Protein AF-0000000078982431 (afdb_homodimer)

pLDDT: mean 84.83, std 16.3, range [23.34, 98.5]

Secondary structure (DSSP, 8-state):
------------TTSSS-HHHHHHHHHHHHHHTTSS-TTPEEPPHHHHHHHHT--HHHHHHHHHHHHHHTSEEEETTTEEEE----------------------------TT-TT---GGGS-HHHHHHHHHHHHHH-HHHHH---STT--HHHHHHHHHHHHHHH-----GGGEEEESSHHHHHHHHHHHH--TT-EEEEEES--HHHHHHHHHTT-EEEEEEEETTEEPPPPTTT--SEEEE--SS-TTT-----HHHHHHHHHHHHHTT-EEEEE-TTTT-B-SSPPPPPHHHHTTTSSEEEEEESTTTT-TTS--EEEE--GGGHHHHHHHHHHH---S-SHHHHHHHHHHHHSHHHHHHHHHHHHHHHHHHHHHHHHHHHSTTTEEE---SBSSEEEEEEPTTS-HHHHHHHHHHTT---EEGGGG-SSTTS--EEEEE-TTS-HHHHHHHHHHHHHHHHT-/------------TTSSS-HHHHHHHHHHHHHHTTSS-TTPEEPPHHHHHHHHT--HHHHHHHHHHHHHHTSEEEETTTEEEE----------------------------TT-TT---GGGS-HHHHHHHHHHHHHH-HHHHH---STT--HHHHHHHHHHHHHHH-----GGGEEEESSHHHHHHHHHHHH--TT-EEEEEES--HHHHHHHHHTT-EEEEEEEETTEEPPPPTTT--SEEEE--SS-TTT-----HHHHHHHHHHHHHTT-EEEEE-TTTT-B-SSPPPPPHHHHTTTSSEEEEEESTTTT-SSS--EEEE--GGGHHHHHHHHHHH---S-SHHHHHHHHHHHHSHHHHHHHHHHHHHHHHHHHHHHHHHHHSTTTEEE---SBSSEEEEEEPTTS-HHHHHHHHHHTT---EEGGGG-SSTTS--EEEEE-TTS-HHHHHHHHHHHHHHHHT-

Solvent-accessible surface area (backbone atoms only — not comparable to full-atom values): 49326 Å² total; per-residue (Å²): 130,82,77,74,74,74,78,86,72,83,76,56,87,85,49,94,55,56,63,41,54,47,51,38,51,51,49,48,49,28,33,44,68,47,77,36,44,51,63,41,69,48,72,47,43,67,58,46,11,63,74,65,70,47,56,44,68,43,36,44,51,25,50,52,40,33,35,71,63,53,50,27,41,82,44,90,99,72,43,36,23,25,39,78,56,76,85,51,80,76,74,78,83,74,77,75,77,68,74,76,71,77,79,65,71,61,78,69,86,41,59,22,46,57,66,40,52,39,71,89,70,52,62,52,68,62,52,32,52,47,46,39,49,35,36,72,76,44,42,58,56,28,51,50,64,76,40,88,42,38,51,64,61,28,27,42,44,48,28,53,47,32,39,73,66,28,53,29,85,58,57,40,88,34,34,34,51,20,20,13,41,66,47,32,52,49,51,47,49,64,56,72,52,54,69,69,38,40,32,34,34,49,35,48,19,65,57,46,59,56,50,51,32,55,44,38,44,36,40,77,42,74,20,52,64,55,89,46,26,70,49,79,74,62,82,86,68,65,49,45,34,34,49,41,32,48,72,53,26,47,72,75,43,46,47,39,33,68,69,50,50,50,52,50,54,49,49,22,64,76,60,73,17,39,35,37,38,47,47,55,52,72,83,36,51,67,51,80,59,76,66,66,39,66,34,33,75,38,74,35,73,45,28,32,38,31,32,38,37,29,47,74,67,39,63,20,57,19,34,16,23,31,37,47,31,75,90,48,46,65,53,46,52,51,43,39,66,50,69,49,74,41,40,39,32,47,60,37,47,44,48,20,50,34,51,73,73,40,57,45,55,56,48,44,54,52,49,43,54,53,37,42,52,26,46,50,51,51,52,52,47,43,62,70,72,34,52,91,52,32,50,66,74,86,63,48,44,58,43,49,41,37,39,35,41,42,87,89,57,58,32,58,63,48,25,52,53,34,43,76,71,63,28,34,44,43,29,37,43,73,28,28,82,57,87,85,68,39,47,15,39,34,39,16,33,44,56,42,53,64,78,61,42,50,62,52,50,54,52,49,47,54,52,59,72,72,100,131,81,78,75,74,74,78,84,72,83,78,55,87,84,48,94,57,58,63,40,54,46,52,38,50,50,49,49,52,28,35,44,67,47,79,37,44,50,62,40,68,48,72,48,43,66,57,46,11,64,76,65,71,47,56,46,68,44,37,46,51,26,49,53,38,32,35,69,62,54,51,28,41,80,44,91,99,72,42,38,24,25,40,77,56,75,84,49,80,75,74,78,85,74,77,76,77,69,76,73,71,77,79,66,68,62,78,69,86,40,59,22,47,58,64,39,55,38,71,90,69,51,62,51,69,63,50,29,50,47,46,39,49,35,37,71,74,43,44,58,56,28,49,51,63,75,40,89,41,38,51,65,63,28,27,44,44,49,27,54,48,32,39,75,65,28,53,30,85,56,57,41,88,32,33,33,52,21,20,14,40,66,46,32,52,52,51,47,51,64,57,72,50,53,69,69,38,39,32,32,34,47,36,48,21,63,58,46,57,56,50,50,33,54,43,37,44,36,42,78,43,74,21,53,64,54,90,46,26,70,48,80,75,62,82,87,68,64,51,43,35,34,50,42,32,49,75,54,25,46,70,75,42,45,45,39,33,68,68,50,51,50,51,50,53,48,50,21,65,77,60,74,19,40,35,36,37,47,46,55,49,72,82,36,52,67,52,79,62,77,66,65,40,67,35,34,75,37,75,34,73,44,28,31,37,32,30,39,37,29,48,72,66,38,64,20,58,20,34,17,24,32,39,46,31,76,90,46,47,63,53,44,50,50,44,40,66,50,69,49,72,41,40,38,32,49,58,37,48,44,48,20,49,34,52,72,71,40,56,46,55,54,49,44,54,52,50,42,54,54,37,41,52,26,45,51,51,51,53,52,48,43,62,70,72,34,53,91,51,31,50,66,74,86,63,48,46,58,45,49,41,37,41,36,42,41,88,91,55,57,31,59,61,50,25,53,53,34,42,77,70,62,28,35,45,43,30,38,42,74,28,29,82,56,84,85,68,40,49,14,37,34,37,16,35,44,57,42,52,64,79,61,42,50,62,52,48,53,52,50,48,53,52,59,73,71,100

Radius of gyration: 31.49 Å; Cα contacts (8 Å, |Δi|>4): 1807; chains: 2; bounding box: 67×110×65 Å

Nearest PDB structures (foldseek):
  4n0b-assembly2_C  TM=8.970E-01  e=6.407E-40  Bacillus subtilis
  4n0b-assembly1_B  TM=8.760E-01  e=2.845E-38  Bacillus subtilis
  7zla-assembly1_B  TM=8.195E-01  e=5.363E-40  Shouchella clausii
  3av7-assembly1_C  TM=9.050E-01  e=3.112E-28  Pyrococcus horikoshii OT3
  1wst-assembly1_A-2  TM=9.055E-01  e=4.713E-28  Thermococcus profundus

InterPro domains:
  IPR000524 Transcription regulator HTH, GntR [PF00392] (21-82)
  IPR000524 Transcription regulator HTH, GntR [PR00035] (42-56)
  IPR000524 Transcription regulator HTH, GntR [PR00035] (56-72)
  IPR000524 Transcription regulator HTH, GntR [PS50949] (17-85)
  IPR000524 Transcription regulator HTH, GntR [SM00345] (23-82)
  IPR000524 Transcription regulator HTH, GntR [cd07377] (18-83)
  IPR004839 Aminotransferase, class I/classII, large domain [PF00155] (126-429)
  IPR015421 Pyridoxal phosphate-dependent transferase, major domain [G3DSA:3.40.640.10] (100-458)
  IPR015424 Pyridoxal phosphate-dependent transferase [SSF53383] (99-465)
  IPR036388 Winged helix-like DNA-binding domain superfamily [G3DSA:1.10.10.10] (7-83)
  IPR036390 Winged helix DNA-binding domain superfamily [SSF46785] (12-91)
  IPR051446 HTH-type transcriptional regulator with aminotransferase domain [PTHR46577] (9-465)

Sequence (934 aa):
MTQTSWPAISIDRTGPVPVFEQICAAIRARASTGDLPEGTAVPPTRVLAVELGVSRSTVVIAYEQLVAEGYLRARQGSGHVVCAMGEVEAAPAAARPRPARAEASPPSARPFVAGTPDMRLFPYRQWARTVARLCRSNPQAMFTTTDAFGNLALRGAIAAHLRDWRGVVAAPEQIIITAGATDALELCMRSLSRTGETIALEDPGYAPLRSFARAQGLRPVFLPLDEQGATLPPPVETPRLAVLTPSHQYPLGGAMSPSRRSAWAHWARSGDAWIVEDDYDSEFRYAGRPIPAMAGFDPLSRTIYVGSFSKIFSNALRLGYLIVPEPLLGAFRQTVLRFGVRAGSMPQQALAEFMSSGEFYRHLRRVRRIYGERRRFLLDRLARDFAEFGSATDHQAGMQTVLHLRPDLDDAALAERARAAGLTVSALSRYCAVPGRGNGLILGFCAFSEVEMAPALDALRDLLANAMTQTSWPAISIDRTGPVPVFEQICAAIRARASTGDLPEGTAVPPTRVLAVELGVSRSTVVIAYEQLVAEGYLRARQGSGHVVCAMGEVEAAPAAARPRPARAEASPPSARPFVAGTPDMRLFPYRQWARTVARLCRSNPQAMFTTTDAFGNLALRGAIAAHLRDWRGVVAAPEQIIITAGATDALELCMRSLSRTGETIALEDPGYAPLRSFARAQGLRPVFLPLDEQGATLPPPVETPRLAVLTPSHQYPLGGAMSPSRRSAWAHWARSGDAWIVEDDYDSEFRYAGRPIPAMAGFDPLSRTIYVGSFSKIFSNALRLGYLIVPEPLLGAFRQTVLRFGVRAGSMPQQALAEFMSSGEFYRHLRRVRRIYGERRRFLLDRLARDFAEFGSATDHQAGMQTVLHLRPDLDDAALAERARAAGLTVSALSRYCAVPGRGNGLILGFCAFSEVEMAPALDALRDLLANA

Structure (mmCIF, N/CA/C/O backbone):
data_AF-0000000078982431-model_v1
#
loop_
_entity.id
_entity.type
_entity.pdbx_description
1 polymer 'Transcriptional regulator, GntR family'
#
loop_
_atom_site.group_PDB
_atom_site.id
_atom_site.type_symbol
_atom_site.label_atom_id
_atom_site.label_alt_id
_atom_site.label_comp_id
_atom_site.label_asym_id
_atom_site.label_entity_id
_atom_site.label_seq_id
_atom_site.pdbx_PDB_ins_code
_atom_site.Cartn_x
_atom_site.Cartn_y
_atom_site.Cartn_z
_atom_site.occupancy
_atom_site.B_iso_or_equiv
_atom_site.auth_seq_id
_atom_site.auth_comp_id
_atom_site.auth_asym_id
_atom_site.auth_atom_id
_atom_site.pdbx_PDB_model_num
ATOM 1 N N . MET A 1 1 ? 33.25 54.281 13.633 1 23.34 1 MET A N 1
ATOM 2 C CA . MET A 1 1 ? 31.953 53.875 13.109 1 23.34 1 MET A CA 1
ATOM 3 C C . MET A 1 1 ? 32.125 53 11.867 1 23.34 1 MET A C 1
ATOM 5 O O . MET A 1 1 ? 32.406 53.5 10.781 1 23.34 1 MET A O 1
ATOM 9 N N . THR A 1 2 ? 32.812 51.906 11.953 1 28.7 2 THR A N 1
ATOM 10 C CA . THR A 1 2 ? 33.25 51.062 10.836 1 28.7 2 THR A CA 1
ATOM 11 C C . THR A 1 2 ? 32.062 50.688 9.961 1 28.7 2 THR A C 1
ATOM 13 O O . THR A 1 2 ? 31.094 50.094 10.438 1 28.7 2 THR A O 1
ATOM 16 N N . GLN A 1 3 ? 31.719 51.5 8.992 1 31.67 3 GLN A N 1
ATOM 17 C CA . GLN A 1 3 ? 30.703 51.25 7.969 1 31.67 3 GLN A CA 1
ATOM 18 C C . GLN A 1 3 ? 30.812 49.844 7.426 1 31.67 3 GLN A C 1
ATOM 20 O O . GLN A 1 3 ? 31.75 49.5 6.68 1 31.67 3 GLN A O 1
ATOM 25 N N . THR A 1 4 ? 30.688 48.812 8.203 1 38.59 4 THR A N 1
ATOM 26 C CA . THR A 1 4 ? 30.703 47.469 7.691 1 38.59 4 THR A CA 1
ATOM 27 C C . THR A 1 4 ? 29.906 47.344 6.391 1 38.59 4 THR A C 1
ATOM 29 O O . THR A 1 4 ? 28.719 47.688 6.352 1 38.59 4 THR A O 1
ATOM 32 N N . SER A 1 5 ? 30.531 47.5 5.309 1 44.97 5 SER A N 1
ATOM 33 C CA . SER A 1 5 ? 30.078 47.438 3.926 1 44.97 5 SER A CA 1
ATOM 34 C C . SER A 1 5 ? 29.172 46.25 3.686 1 44.97 5 SER A C 1
ATOM 36 O O . SER A 1 5 ? 29.516 45.125 4.016 1 44.97 5 SER A O 1
ATOM 38 N N . TRP A 1 6 ? 27.922 46.406 3.809 1 54.19 6 TRP A N 1
ATOM 39 C CA . TRP A 1 6 ? 26.906 45.438 3.404 1 54.19 6 TRP A CA 1
ATOM 40 C C . TRP A 1 6 ? 27.234 44.875 2.035 1 54.19 6 TRP A C 1
ATOM 42 O O . TRP A 1 6 ? 27.547 45.594 1.095 1 54.19 6 TRP A O 1
ATOM 52 N N . PRO A 1 7 ? 27.641 43.656 1.908 1 55.47 7 PRO A N 1
ATOM 53 C CA . PRO A 1 7 ? 28.016 43.094 0.605 1 55.47 7 PRO A CA 1
ATOM 54 C C . PRO A 1 7 ? 26.922 43.281 -0.444 1 55.47 7 PRO A C 1
ATOM 56 O O . PRO A 1 7 ? 25.734 43.281 -0.108 1 55.47 7 PRO A O 1
ATOM 59 N N . ALA A 1 8 ? 27.281 43.656 -1.677 1 61.72 8 ALA A N 1
ATOM 60 C CA . ALA A 1 8 ? 26.422 43.969 -2.818 1 61.72 8 ALA A CA 1
ATOM 61 C C . ALA A 1 8 ? 25.625 42.719 -3.23 1 61.72 8 ALA A C 1
ATOM 63 O O . ALA A 1 8 ? 26.156 41.625 -3.32 1 61.72 8 ALA A O 1
ATOM 64 N N . ILE A 1 9 ? 24.344 42.75 -3.084 1 71.94 9 ILE A N 1
ATOM 65 C CA . ILE A 1 9 ? 23.438 41.781 -3.633 1 71.94 9 ILE A CA 1
ATOM 66 C C . ILE A 1 9 ? 23.203 42.031 -5.121 1 71.94 9 ILE A C 1
ATOM 68 O O . ILE A 1 9 ? 22.891 43.156 -5.512 1 71.94 9 ILE A O 1
ATOM 72 N N . SER A 1 10 ? 23.641 41.125 -5.941 1 73.38 10 SER A N 1
ATOM 73 C CA . SER A 1 10 ? 23.391 41.25 -7.371 1 73.38 10 SER A CA 1
ATOM 74 C C . SER A 1 10 ? 22.031 40.656 -7.738 1 73.38 10 SER A C 1
ATOM 76 O O . SER A 1 10 ? 21.688 39.562 -7.32 1 73.38 10 SER A O 1
ATOM 78 N N . ILE A 1 11 ? 21.266 41.469 -8.328 1 76.12 11 ILE A N 1
ATOM 79 C CA . ILE A 1 11 ? 19.938 41.031 -8.75 1 76.12 11 ILE A CA 1
ATOM 80 C C . ILE A 1 11 ? 19.906 40.844 -10.266 1 76.12 11 ILE A C 1
ATOM 82 O O . ILE A 1 11 ? 20.453 41.656 -11.008 1 76.12 11 ILE A O 1
ATOM 86 N N . ASP A 1 12 ? 19.531 39.719 -10.711 1 73.69 12 ASP A N 1
ATOM 87 C CA . ASP A 1 12 ? 19.281 39.469 -12.125 1 73.69 12 ASP A CA 1
ATOM 88 C C . ASP A 1 12 ? 17.812 39.625 -12.477 1 73.69 12 ASP A C 1
ATOM 90 O O . ASP A 1 12 ? 16.984 38.781 -12.164 1 73.69 12 ASP A O 1
ATOM 94 N N . ARG A 1 13 ? 17.547 40.625 -13.117 1 73.31 13 ARG A N 1
ATOM 95 C CA . ARG A 1 13 ? 16.172 40.969 -13.453 1 73.31 13 ARG A CA 1
ATOM 96 C C . ARG A 1 13 ? 15.664 40.156 -14.641 1 73.31 13 ARG A C 1
ATOM 98 O O . ARG A 1 13 ? 14.469 40.094 -14.914 1 73.31 13 ARG A O 1
ATOM 105 N N . THR A 1 14 ? 16.562 39.531 -15.281 1 68.94 14 THR A N 1
ATOM 106 C CA . THR A 1 14 ? 16.219 38.781 -16.469 1 68.94 14 THR A CA 1
ATOM 107 C C . THR A 1 14 ? 16.109 37.281 -16.156 1 68.94 14 THR A C 1
ATOM 109 O O . THR A 1 14 ? 15.766 36.5 -17.031 1 68.94 14 THR A O 1
ATOM 112 N N . GLY A 1 15 ? 16.406 37 -14.961 1 64.69 15 GLY A N 1
ATOM 113 C CA . GLY A 1 15 ? 16.375 35.625 -14.57 1 64.69 15 GLY A CA 1
ATOM 114 C C . GLY A 1 15 ? 14.977 35.125 -14.195 1 64.69 15 GLY A C 1
ATOM 115 O O . GLY A 1 15 ? 14.078 35.938 -13.984 1 64.69 15 GLY A O 1
ATOM 116 N N . PRO A 1 16 ? 14.844 33.844 -14.133 1 70.69 16 PRO A N 1
ATOM 117 C CA . PRO A 1 16 ? 13.523 33.281 -13.859 1 70.69 16 PRO A CA 1
ATOM 118 C C . PRO A 1 16 ? 13.125 33.406 -12.391 1 70.69 16 PRO A C 1
ATOM 120 O O . PRO A 1 16 ? 11.945 33.281 -12.055 1 70.69 16 PRO A O 1
ATOM 123 N N . VAL A 1 17 ? 14.023 33.906 -11.586 1 69.94 17 VAL A N 1
ATOM 124 C CA . VAL A 1 17 ? 13.742 34 -10.164 1 69.94 17 VAL A CA 1
ATOM 125 C C . VAL A 1 17 ? 13.281 35.438 -9.836 1 69.94 17 VAL A C 1
ATOM 127 O O . VAL A 1 17 ? 13.953 36.406 -10.18 1 69.94 17 VAL A O 1
ATOM 130 N N . PRO A 1 18 ? 12.164 35.562 -9.242 1 75.06 18 PRO A N 1
ATOM 131 C CA . PRO A 1 18 ? 11.727 36.906 -8.883 1 75.06 18 PRO A CA 1
ATOM 132 C C . PRO A 1 18 ? 12.75 37.656 -8.023 1 75.06 18 PRO A C 1
ATOM 134 O O . PRO A 1 18 ? 13.438 37.031 -7.199 1 75.06 18 PRO A O 1
ATOM 137 N N . VAL A 1 19 ? 12.703 38.906 -8.094 1 78.69 19 VAL A N 1
ATOM 138 C CA . VAL A 1 19 ? 13.719 39.75 -7.492 1 78.69 19 VAL A CA 1
ATOM 139 C C . VAL A 1 19 ? 13.656 39.625 -5.973 1 78.69 19 VAL A C 1
ATOM 141 O O . VAL A 1 19 ? 14.695 39.594 -5.309 1 78.69 19 VAL A O 1
ATOM 144 N N . PHE A 1 20 ? 12.477 39.531 -5.418 1 80.38 20 PHE A N 1
ATOM 145 C CA . PHE A 1 20 ? 12.414 39.469 -3.963 1 80.38 20 PHE A CA 1
ATOM 146 C C . PHE A 1 20 ? 13.031 38.156 -3.467 1 80.38 20 PHE A C 1
ATOM 148 O O . PHE A 1 20 ? 13.695 38.156 -2.428 1 80.38 20 PHE A O 1
ATOM 155 N N . GLU A 1 21 ? 13.008 37.188 -4.172 1 79.44 21 GLU A N 1
ATOM 156 C CA . GLU A 1 21 ? 13.625 35.906 -3.812 1 79.44 21 GLU A CA 1
ATOM 157 C C . GLU A 1 21 ? 15.141 35.969 -3.936 1 79.44 21 GLU A C 1
ATOM 159 O O . GLU A 1 21 ? 15.859 35.375 -3.146 1 79.44 21 GLU A O 1
ATOM 164 N N . GLN A 1 22 ? 15.555 36.625 -4.891 1 78 22 GLN A N 1
ATOM 165 C CA . GLN A 1 22 ? 16.984 36.844 -5.023 1 78 22 GLN A CA 1
ATOM 166 C C . GLN A 1 22 ? 17.562 37.594 -3.814 1 78 22 GLN A C 1
ATOM 168 O O . GLN A 1 22 ? 18.625 37.25 -3.312 1 78 22 GLN A O 1
ATOM 173 N N . ILE A 1 23 ? 16.828 38.469 -3.371 1 81.31 23 ILE A N 1
ATOM 174 C CA . ILE A 1 23 ? 17.219 39.219 -2.186 1 81.31 23 ILE A CA 1
ATOM 175 C C . ILE A 1 23 ? 17.25 38.312 -0.972 1 81.31 23 ILE A C 1
ATOM 177 O O . ILE A 1 23 ? 18.219 38.281 -0.217 1 81.31 23 ILE A O 1
ATOM 181 N N . CYS A 1 24 ? 16.234 37.562 -0.872 1 79.94 24 CYS A N 1
ATOM 182 C CA . CYS A 1 24 ? 16.156 36.625 0.232 1 79.94 24 CYS A CA 1
ATOM 183 C C . CYS A 1 24 ? 17.312 35.625 0.185 1 79.94 24 CYS A C 1
ATOM 185 O O . CYS A 1 24 ? 18 35.406 1.191 1 79.94 24 CYS A O 1
ATOM 187 N N . ALA A 1 25 ? 17.547 35.062 -0.948 1 76.69 25 ALA A N 1
ATOM 188 C CA . ALA A 1 25 ? 18.625 34.094 -1.123 1 76.69 25 ALA A CA 1
ATOM 189 C C . ALA A 1 25 ? 19.969 34.719 -0.776 1 76.69 25 ALA A C 1
ATOM 191 O O . ALA A 1 25 ? 20.812 34.062 -0.131 1 76.69 25 ALA A O 1
ATOM 192 N N . ALA A 1 26 ? 20.141 35.844 -1.226 1 77.81 26 ALA A N 1
ATOM 193 C CA . ALA A 1 26 ? 21.406 36.531 -0.976 1 77.81 26 ALA A CA 1
ATOM 194 C C . ALA A 1 26 ? 21.625 36.75 0.518 1 77.81 26 ALA A C 1
ATOM 196 O O . ALA A 1 26 ? 22.719 36.5 1.038 1 77.81 26 ALA A O 1
ATOM 197 N N . ILE A 1 27 ? 20.625 37.062 1.182 1 78.31 27 ILE A N 1
ATOM 198 C CA . ILE A 1 27 ? 20.734 37.344 2.607 1 78.31 27 ILE A CA 1
ATOM 199 C C . ILE A 1 27 ? 20.859 36.031 3.383 1 78.31 27 ILE A C 1
ATOM 201 O O . ILE A 1 27 ? 21.688 35.906 4.289 1 78.31 27 ILE A O 1
ATOM 205 N N . ARG A 1 28 ? 20.156 35.156 2.961 1 76.44 28 ARG A N 1
ATOM 206 C CA . ARG A 1 28 ? 20.234 33.812 3.549 1 76.44 28 ARG A CA 1
ATOM 207 C C . ARG A 1 28 ? 21.656 33.281 3.459 1 76.44 28 ARG A C 1
ATOM 209 O O . ARG A 1 28 ? 22.203 32.781 4.445 1 76.44 28 ARG A O 1
ATOM 216 N N . ALA A 1 29 ? 22.125 33.25 2.279 1 71.81 29 ALA A N 1
ATOM 217 C CA . ALA A 1 29 ? 23.469 32.75 2.027 1 71.81 29 ALA A CA 1
ATOM 218 C C . ALA A 1 29 ? 24.5 33.469 2.891 1 71.81 29 ALA A C 1
ATOM 220 O O . ALA A 1 29 ? 25.375 32.812 3.5 1 71.81 29 ALA A O 1
ATOM 221 N N . ARG A 1 30 ? 24.281 34.625 2.971 1 72.06 30 ARG A N 1
ATOM 222 C CA . ARG A 1 30 ? 25.281 35.406 3.695 1 72.06 30 ARG A CA 1
ATOM 223 C C . ARG A 1 30 ? 25.109 35.25 5.203 1 72.06 30 ARG A C 1
ATOM 225 O O . ARG A 1 30 ? 26.094 35.281 5.949 1 72.06 30 ARG A O 1
ATOM 232 N N . ALA A 1 31 ? 23.922 35.062 5.555 1 72.19 31 ALA A N 1
ATOM 233 C CA . ALA A 1 31 ? 23.672 34.812 6.973 1 72.19 31 ALA A CA 1
ATOM 234 C C . ALA A 1 31 ? 24.203 33.469 7.387 1 72.19 31 ALA A C 1
ATOM 236 O O . ALA A 1 31 ? 24.75 33.312 8.484 1 72.19 31 ALA A O 1
ATOM 237 N N . SER A 1 32 ? 24.172 32.562 6.438 1 67.94 32 SER A N 1
ATOM 238 C CA . SER A 1 32 ? 24.562 31.188 6.719 1 67.94 32 SER A CA 1
ATOM 239 C C . SER A 1 32 ? 26.078 31.031 6.645 1 67.94 32 SER A C 1
ATOM 241 O O . SER A 1 32 ? 26.656 30.219 7.375 1 67.94 32 SER A O 1
ATOM 243 N N . THR A 1 33 ? 26.625 31.734 5.699 1 62.19 33 THR A N 1
ATOM 244 C CA . THR A 1 33 ? 28.062 31.656 5.52 1 62.19 33 THR A CA 1
ATOM 245 C C . THR A 1 33 ? 28.797 32.469 6.57 1 62.19 33 THR A C 1
ATOM 247 O O . THR A 1 33 ? 30.031 32.438 6.66 1 62.19 33 THR A O 1
ATOM 250 N N . GLY A 1 34 ? 27.953 33.094 7.266 1 65.06 34 GLY A N 1
ATOM 251 C CA . GLY A 1 34 ? 28.578 33.906 8.297 1 65.06 34 GLY A CA 1
ATOM 252 C C . GLY A 1 34 ? 28.984 35.281 7.801 1 65.06 34 GLY A C 1
ATOM 253 O O . GLY A 1 34 ? 29.547 36.094 8.555 1 65.06 34 GLY A O 1
ATOM 254 N N . ASP A 1 35 ? 28.859 35.594 6.617 1 69.12 35 ASP A N 1
ATOM 255 C CA . ASP A 1 35 ? 29.203 36.906 6.082 1 69.12 35 ASP A CA 1
ATOM 256 C C . ASP A 1 35 ? 28.344 38 6.707 1 69.12 35 ASP A C 1
ATOM 258 O O . ASP A 1 35 ? 28.734 39.156 6.742 1 69.12 35 ASP A O 1
ATOM 262 N N . LEU A 1 36 ? 27.219 37.531 7.176 1 71.81 36 LEU A N 1
ATOM 263 C CA . LEU A 1 36 ? 26.359 38.438 7.957 1 71.81 36 LEU A CA 1
ATOM 264 C C . LEU A 1 36 ? 26.203 37.906 9.383 1 71.81 36 LEU A C 1
ATOM 266 O O . LEU A 1 36 ? 25.312 37.094 9.648 1 71.81 36 LEU A O 1
ATOM 270 N N . PRO A 1 37 ? 27.172 38.281 10.211 1 69.06 37 PRO A N 1
ATOM 271 C CA . PRO A 1 37 ? 27.125 37.781 11.594 1 69.06 37 PRO A CA 1
ATOM 272 C C . PRO A 1 37 ? 25.828 38.125 12.305 1 69.06 37 PRO A C 1
ATOM 274 O O . PRO A 1 37 ? 25.156 39.094 11.93 1 69.06 37 PRO A O 1
ATOM 277 N N . GLU A 1 38 ? 25.547 37.375 13.305 1 73.75 38 GLU A N 1
ATOM 278 C CA . GLU A 1 38 ? 24.391 37.625 14.148 1 73.75 38 GLU A CA 1
ATOM 279 C C . GLU A 1 38 ? 24.406 39.062 14.695 1 73.75 38 GLU A C 1
ATOM 281 O O . GLU A 1 38 ? 25.453 39.531 15.141 1 73.75 38 GLU A O 1
ATOM 286 N N . GLY A 1 39 ? 23.219 39.656 14.609 1 73.69 39 GLY A N 1
ATOM 287 C CA . GLY A 1 39 ? 23.109 40.969 15.18 1 73.69 39 GLY A CA 1
ATOM 288 C C . GLY A 1 39 ? 23.406 42.094 14.172 1 73.69 39 GLY A C 1
ATOM 289 O O . GLY A 1 39 ? 23.203 43.25 14.461 1 73.69 39 GLY A O 1
ATOM 290 N N . THR A 1 40 ? 23.953 41.688 13.023 1 77.25 40 THR A N 1
ATOM 291 C CA . THR A 1 40 ? 24.266 42.688 12.008 1 77.25 40 THR A CA 1
ATOM 292 C C . THR A 1 40 ? 22.984 43.375 11.508 1 77.25 40 THR A C 1
ATOM 294 O O . THR A 1 40 ? 22.016 42.688 11.172 1 77.25 40 THR A O 1
ATOM 297 N N . ALA A 1 41 ? 22.953 44.594 11.602 1 79.75 41 ALA A N 1
ATOM 298 C CA . ALA A 1 41 ? 21.812 45.344 11.078 1 79.75 41 ALA A CA 1
ATOM 299 C C . ALA A 1 41 ? 21.797 45.312 9.555 1 79.75 41 ALA A C 1
ATOM 301 O O . ALA A 1 41 ? 22.812 45.594 8.906 1 79.75 41 ALA A O 1
ATOM 302 N N . VAL A 1 42 ? 20.672 44.875 9 1 81.06 42 VAL A N 1
ATOM 303 C CA . VAL A 1 42 ? 20.516 44.938 7.551 1 81.06 42 VAL A CA 1
ATOM 304 C C . VAL A 1 42 ? 20.016 46.344 7.152 1 81.06 42 VAL A C 1
ATOM 306 O O . VAL A 1 42 ? 19.406 47.031 7.953 1 81.06 42 VAL A O 1
ATOM 309 N N . PRO A 1 43 ? 20.328 46.719 5.953 1 83.12 43 PRO A N 1
ATOM 310 C CA . PRO A 1 43 ? 19.906 48.062 5.539 1 83.12 43 PRO A CA 1
ATOM 311 C C . PRO A 1 43 ? 18.406 48.281 5.656 1 83.12 43 PRO A C 1
ATOM 313 O O . PRO A 1 43 ? 17.625 47.344 5.477 1 83.12 43 PRO A O 1
ATOM 316 N N . PRO A 1 44 ? 17.984 49.469 6.117 1 81.56 44 PRO A N 1
ATOM 317 C CA . PRO A 1 44 ? 16.547 49.781 6.055 1 81.56 44 PRO A CA 1
ATOM 318 C C . PRO A 1 44 ? 15.945 49.531 4.676 1 81.56 44 PRO A C 1
ATOM 320 O O . PRO A 1 44 ? 16.641 49.688 3.66 1 81.56 44 PRO A O 1
ATOM 323 N N . THR A 1 45 ? 14.719 49.156 4.613 1 85.56 45 THR A N 1
ATOM 324 C CA . THR A 1 45 ? 14.047 48.719 3.393 1 85.56 45 THR A CA 1
ATOM 325 C C . THR A 1 45 ? 14.141 49.781 2.311 1 85.56 45 THR A C 1
ATOM 327 O O . THR A 1 45 ? 14.336 49.469 1.133 1 85.56 45 THR A O 1
ATOM 330 N N . ARG A 1 46 ? 14.047 51 2.711 1 81 46 ARG A N 1
ATOM 331 C CA . ARG A 1 46 ? 14.141 52.094 1.756 1 81 46 ARG A CA 1
ATOM 332 C C . ARG A 1 46 ? 15.531 52.188 1.138 1 81 46 ARG A C 1
ATOM 334 O O . ARG A 1 46 ? 15.672 52.375 -0.068 1 81 46 ARG A O 1
ATOM 341 N N . VAL A 1 47 ? 16.562 52 1.962 1 82.75 47 VAL A N 1
ATOM 342 C CA . VAL A 1 47 ? 17.938 52.094 1.52 1 82.75 47 VAL A CA 1
ATOM 343 C C . VAL A 1 47 ? 18.281 50.938 0.589 1 82.75 47 VAL A C 1
ATOM 345 O O . VAL A 1 47 ? 18.859 51.125 -0.478 1 82.75 47 VAL A O 1
ATOM 348 N N . LEU A 1 48 ? 17.891 49.688 0.928 1 84.69 48 LEU A N 1
ATOM 349 C CA . LEU A 1 48 ? 18.203 48.531 0.097 1 84.69 48 LEU A CA 1
ATOM 350 C C . LEU A 1 48 ? 17.453 48.594 -1.229 1 84.69 48 LEU A C 1
ATOM 352 O O . LEU A 1 48 ? 17.984 48.219 -2.271 1 84.69 48 LEU A O 1
ATOM 356 N N . ALA A 1 49 ? 16.297 49.062 -1.208 1 86.19 49 ALA A N 1
ATOM 357 C CA . ALA A 1 49 ? 15.508 49.25 -2.43 1 86.19 49 ALA A CA 1
ATOM 358 C C . ALA A 1 49 ? 16.219 50.156 -3.42 1 86.19 49 ALA A C 1
ATOM 360 O O . ALA A 1 49 ? 16.312 49.844 -4.613 1 86.19 49 ALA A O 1
ATOM 361 N N . VAL A 1 50 ? 16.719 51.25 -2.92 1 80.88 50 VAL A N 1
ATOM 362 C CA . VAL A 1 50 ? 17.438 52.188 -3.752 1 80.88 50 VAL A CA 1
ATOM 363 C C . VAL A 1 50 ? 18.734 51.562 -4.254 1 80.88 50 VAL A C 1
ATOM 365 O O . VAL A 1 50 ? 19.078 51.688 -5.434 1 80.88 50 VAL A O 1
ATOM 368 N N . GLU A 1 51 ? 19.406 50.844 -3.4 1 81.25 51 GLU A N 1
ATOM 369 C CA . GLU A 1 51 ? 20.672 50.219 -3.756 1 81.25 51 GLU A CA 1
ATOM 370 C C . GLU A 1 51 ? 20.484 49.156 -4.84 1 81.25 51 GLU A C 1
ATOM 372 O O . GLU A 1 51 ? 21.328 49.031 -5.727 1 81.25 51 GLU A O 1
ATOM 377 N N . LEU A 1 52 ? 19.359 48.438 -4.789 1 81.19 52 LEU A N 1
ATOM 378 C CA . LEU A 1 52 ? 19.141 47.312 -5.703 1 81.19 52 LEU A CA 1
ATOM 379 C C . LEU A 1 52 ? 18.281 47.75 -6.891 1 81.19 52 LEU A C 1
ATOM 381 O O . LEU A 1 52 ? 18.094 46.969 -7.84 1 81.19 52 LEU A O 1
ATOM 385 N N . GLY A 1 53 ? 17.781 49 -6.797 1 81.44 53 GLY A N 1
ATOM 386 C CA . GLY A 1 53 ? 16.938 49.5 -7.863 1 81.44 53 GLY A CA 1
ATOM 387 C C . GLY A 1 53 ? 15.609 48.781 -7.965 1 81.44 53 GLY A C 1
ATOM 388 O O . GLY A 1 53 ? 15.156 48.469 -9.07 1 81.44 53 GLY A O 1
ATOM 389 N N . VAL A 1 54 ? 15.07 48.438 -6.812 1 83.56 54 VAL A N 1
ATOM 390 C CA . VAL A 1 54 ? 13.781 47.75 -6.789 1 83.56 54 VAL A CA 1
ATOM 391 C C . VAL A 1 54 ? 12.789 48.531 -5.938 1 83.56 54 VAL A C 1
ATOM 393 O O . VAL A 1 54 ? 13.164 49.469 -5.25 1 83.56 54 VAL A O 1
ATOM 396 N N . SER A 1 55 ? 11.539 48.188 -6.066 1 84.25 55 SER A N 1
ATOM 397 C CA . SER A 1 55 ? 10.523 48.875 -5.262 1 84.25 55 SER A CA 1
ATOM 398 C C . SER A 1 55 ? 10.703 48.562 -3.777 1 84.25 55 SER A C 1
ATOM 400 O O . SER A 1 55 ? 11.195 47.5 -3.414 1 84.25 55 SER A O 1
ATOM 402 N N . ARG A 1 56 ? 10.367 49.5 -2.99 1 83.25 56 ARG A N 1
ATOM 403 C CA . ARG A 1 56 ? 10.422 49.312 -1.547 1 83.25 56 ARG A CA 1
ATOM 404 C C . ARG A 1 56 ? 9.539 48.125 -1.12 1 83.25 56 ARG A C 1
ATOM 406 O O . ARG A 1 56 ? 9.891 47.375 -0.208 1 83.25 56 ARG A O 1
ATOM 413 N N . SER A 1 57 ? 8.484 48.031 -1.792 1 83.5 57 SER A N 1
ATOM 414 C CA . SER A 1 57 ? 7.57 46.938 -1.475 1 83.5 57 SER A CA 1
ATOM 415 C C . SER A 1 57 ? 8.234 45.594 -1.68 1 83.5 57 SER A C 1
ATOM 417 O O . SER A 1 57 ? 8.008 44.656 -0.901 1 83.5 57 SER A O 1
ATOM 419 N N . THR A 1 58 ? 9.062 45.469 -2.584 1 83.12 58 THR A N 1
ATOM 420 C CA . THR A 1 58 ? 9.797 44.25 -2.877 1 83.12 58 THR A CA 1
ATOM 421 C C . THR A 1 58 ? 10.742 43.906 -1.733 1 83.12 58 THR A C 1
ATOM 423 O O . THR A 1 58 ? 10.828 42.719 -1.329 1 83.12 58 THR A O 1
ATOM 426 N N . VAL A 1 59 ? 11.359 44.844 -1.178 1 83.69 59 VAL A N 1
ATOM 427 C CA . VAL A 1 59 ? 12.312 44.625 -0.093 1 83.69 59 VAL A CA 1
ATOM 428 C C . VAL A 1 59 ? 11.562 44.344 1.204 1 83.69 59 VAL A C 1
ATOM 430 O O . VAL A 1 59 ? 11.969 43.469 1.978 1 83.69 59 VAL A O 1
ATOM 433 N N . VAL A 1 60 ? 10.547 45.031 1.341 1 82.25 60 VAL A N 1
ATOM 434 C CA . VAL A 1 60 ? 9.734 44.812 2.529 1 82.25 60 VAL A CA 1
ATOM 435 C C . VAL A 1 60 ? 9.242 43.375 2.549 1 82.25 60 VAL A C 1
ATOM 437 O O . VAL A 1 60 ? 9.312 42.688 3.58 1 82.25 60 VAL A O 1
ATOM 440 N N . ILE A 1 61 ? 8.852 42.938 1.438 1 80.12 61 ILE A N 1
ATOM 441 C CA . ILE A 1 61 ? 8.391 41.562 1.301 1 80.12 61 ILE A CA 1
ATOM 442 C C . ILE A 1 61 ? 9.539 40.594 1.604 1 80.12 61 ILE A C 1
ATOM 444 O O . ILE A 1 61 ? 9.352 39.594 2.301 1 80.12 61 ILE A O 1
ATOM 448 N N . ALA A 1 62 ? 10.672 40.875 1.153 1 81 62 ALA A N 1
ATOM 449 C CA . ALA A 1 62 ? 11.859 40.031 1.4 1 81 62 ALA A CA 1
ATOM 450 C C . ALA A 1 62 ? 12.188 40 2.889 1 81 62 ALA A C 1
ATOM 452 O O . ALA A 1 62 ? 12.438 38.906 3.441 1 81 62 ALA A O 1
ATOM 453 N N . TYR A 1 63 ? 12.195 41.156 3.525 1 80.81 63 TYR A N 1
ATOM 454 C CA . TYR A 1 63 ? 12.531 41.219 4.945 1 80.81 63 TYR A CA 1
ATOM 455 C C . TYR A 1 63 ? 11.477 40.5 5.785 1 80.81 63 TYR A C 1
ATOM 457 O O . TYR A 1 63 ? 11.805 39.781 6.73 1 80.81 63 TYR A O 1
ATOM 465 N N . GLU A 1 64 ? 10.297 40.688 5.395 1 77.44 64 GLU A N 1
ATOM 466 C CA . GLU A 1 64 ? 9.227 40 6.098 1 77.44 64 GLU A CA 1
ATOM 467 C C . GLU A 1 64 ? 9.375 38.469 5.977 1 77.44 64 GLU A C 1
ATOM 469 O O . GLU A 1 64 ? 9.18 37.75 6.949 1 77.44 64 GLU A O 1
ATOM 474 N N . GLN A 1 65 ? 9.797 38.094 4.812 1 75.31 65 GLN A N 1
ATOM 475 C CA . GLN A 1 65 ? 10.086 36.688 4.598 1 75.31 65 GLN A CA 1
ATOM 476 C C . GLN A 1 65 ? 11.25 36.219 5.465 1 75.31 65 GLN A C 1
ATOM 478 O O . GLN A 1 65 ? 11.172 35.156 6.098 1 75.31 65 GLN A O 1
ATOM 483 N N . LEU A 1 66 ? 12.234 36.906 5.539 1 76.25 66 LEU A N 1
ATOM 484 C CA . LEU A 1 66 ? 13.438 36.562 6.281 1 76.25 66 LEU A CA 1
ATOM 485 C C . LEU A 1 66 ? 13.172 36.594 7.785 1 76.25 66 LEU A C 1
ATOM 487 O O . LEU A 1 66 ? 13.766 35.812 8.531 1 76.25 66 LEU A O 1
ATOM 491 N N . VAL A 1 67 ? 12.242 37.438 8.227 1 72.88 67 VAL A N 1
ATOM 492 C CA . VAL A 1 67 ? 11.82 37.469 9.625 1 72.88 67 VAL A CA 1
ATOM 493 C C . VAL A 1 67 ? 10.992 36.219 9.938 1 72.88 67 VAL A C 1
ATOM 495 O O . VAL A 1 67 ? 11.219 35.562 10.945 1 72.88 67 VAL A O 1
ATOM 498 N N . ALA A 1 68 ? 10.195 35.938 9.047 1 68.56 68 ALA A N 1
ATOM 499 C CA . ALA A 1 68 ? 9.352 34.781 9.211 1 68.56 68 ALA A CA 1
ATOM 500 C C . ALA A 1 68 ? 10.18 33.5 9.234 1 68.56 68 ALA A C 1
ATOM 502 O O . ALA A 1 68 ? 9.859 32.562 9.961 1 68.56 68 ALA A O 1
ATOM 503 N N . GLU A 1 69 ? 11.352 33.594 8.523 1 64.56 69 GLU A N 1
ATOM 504 C CA . GLU A 1 69 ? 12.25 32.438 8.422 1 64.56 69 GLU A CA 1
ATOM 505 C C . GLU A 1 69 ? 13.227 32.406 9.594 1 64.56 69 GLU A C 1
ATOM 507 O O . GLU A 1 69 ? 13.953 31.438 9.781 1 64.56 69 GLU A O 1
ATOM 512 N N . GLY A 1 70 ? 13.32 33.469 10.273 1 65.56 70 GLY A N 1
ATOM 513 C CA . GLY A 1 70 ? 14.18 33.562 11.438 1 65.56 70 GLY A CA 1
ATOM 514 C C . GLY A 1 70 ? 15.57 34.062 11.109 1 65.56 70 GLY A C 1
ATOM 515 O O . GLY A 1 70 ? 16.484 34 11.938 1 65.56 70 GLY A O 1
ATOM 516 N N . TYR A 1 71 ? 15.797 34.438 9.93 1 74.31 71 TYR A N 1
ATOM 517 C CA . TYR A 1 71 ? 17.109 35 9.57 1 74.31 71 TYR A CA 1
ATOM 518 C C . TYR A 1 71 ? 17.25 36.406 10.07 1 74.31 71 TYR A C 1
ATOM 520 O O . TYR A 1 71 ? 18.375 36.844 10.383 1 74.31 71 TYR A O 1
ATOM 528 N N . LEU A 1 72 ? 16.062 37.094 10.102 1 77.44 72 LEU A N 1
ATOM 529 C CA . LEU A 1 72 ? 16.062 38.469 10.578 1 77.44 72 LEU A CA 1
ATOM 530 C C . LEU A 1 72 ? 15.094 38.656 11.734 1 77.44 72 LEU A C 1
ATOM 532 O O . LEU A 1 72 ? 14.141 37.906 11.883 1 77.44 72 LEU A O 1
ATOM 536 N N . ARG A 1 73 ? 15.383 39.469 12.641 1 76.94 73 ARG A N 1
ATOM 537 C CA . ARG A 1 73 ? 14.445 39.938 13.664 1 76.94 73 ARG A CA 1
ATOM 538 C C . ARG A 1 73 ? 14.227 41.438 13.57 1 76.94 73 ARG A C 1
ATOM 540 O O . ARG A 1 73 ? 15.164 42.188 13.344 1 76.94 73 ARG A O 1
ATOM 547 N N . ALA A 1 74 ? 12.93 41.781 13.672 1 74.69 74 ALA A N 1
ATOM 548 C CA . ALA A 1 74 ? 12.617 43.219 13.703 1 74.69 74 ALA A CA 1
ATOM 549 C C . ALA A 1 74 ? 12.984 43.812 15.055 1 74.69 74 ALA A C 1
ATOM 551 O O . ALA A 1 74 ? 12.742 43.219 16.094 1 74.69 74 ALA A O 1
ATOM 552 N N . ARG A 1 75 ? 13.789 44.75 15.125 1 63.88 75 ARG A N 1
ATOM 553 C CA . ARG A 1 75 ? 14.047 45.531 16.344 1 63.88 75 ARG A CA 1
ATOM 554 C C . ARG A 1 75 ? 13.203 46.812 16.375 1 63.88 75 ARG A C 1
ATOM 556 O O . ARG A 1 75 ? 13.109 47.531 15.383 1 63.88 75 ARG A O 1
ATOM 563 N N . GLN A 1 76 ? 12.484 47.094 17.406 1 60.75 76 GLN A N 1
ATOM 564 C CA . GLN A 1 76 ? 11.688 48.312 17.609 1 60.75 76 GLN A CA 1
ATOM 565 C C . GLN A 1 76 ? 12.523 49.562 17.359 1 60.75 76 GLN A C 1
ATOM 567 O O . GLN A 1 76 ? 13.555 49.781 18 1 60.75 76 GLN A O 1
ATOM 572 N N . GLY A 1 77 ? 12.203 50.562 16.406 1 62.09 77 GLY A N 1
ATOM 573 C CA . GLY A 1 77 ? 12.758 51.875 16.125 1 62.09 77 GLY A CA 1
ATOM 574 C C . GLY A 1 77 ? 14.023 51.844 15.297 1 62.09 77 GLY A C 1
ATOM 575 O O . GLY A 1 77 ? 14.523 52.875 14.859 1 62.09 77 GLY A O 1
ATOM 576 N N . SER A 1 78 ? 14.773 50.531 15.219 1 63.09 78 SER A N 1
ATOM 577 C CA . SER A 1 78 ? 16.125 50.562 14.656 1 63.09 78 SER A CA 1
ATOM 578 C C . SER A 1 78 ? 16.266 49.531 13.523 1 63.09 78 SER A C 1
ATOM 580 O O . SER A 1 78 ? 17.375 49.094 13.227 1 63.09 78 SER A O 1
ATOM 582 N N . GLY A 1 79 ? 15.25 49 12.805 1 75.75 79 GLY A N 1
ATOM 583 C CA . GLY A 1 79 ? 15.438 48.25 11.586 1 75.75 79 GLY A CA 1
ATOM 584 C C . GLY A 1 79 ? 15.484 46.75 11.828 1 75.75 79 GLY A C 1
ATOM 585 O O . GLY A 1 79 ? 14.867 46.25 12.766 1 75.75 79 GLY A O 1
ATOM 586 N N . HIS A 1 80 ? 15.992 45.875 10.898 1 84.69 80 HIS A N 1
ATOM 587 C CA . HIS A 1 80 ? 16.109 44.438 10.984 1 84.69 80 HIS A CA 1
ATOM 588 C C . HIS A 1 80 ? 17.547 44 11.273 1 84.69 80 HIS A C 1
ATOM 590 O O . HIS A 1 80 ? 18.484 44.688 10.836 1 84.69 80 HIS A O 1
ATOM 596 N N . VAL A 1 81 ? 17.734 43.031 12.133 1 81.56 81 VAL A N 1
ATOM 597 C CA . VAL A 1 81 ? 19.062 42.5 12.414 1 81.56 81 VAL A CA 1
ATOM 598 C C . VAL A 1 81 ? 19.109 41 12.086 1 81.56 81 VAL A C 1
ATOM 600 O O . VAL A 1 81 ? 18.078 40.344 12.133 1 81.56 81 VAL A O 1
ATOM 603 N N . VAL A 1 82 ? 20.328 40.594 11.781 1 77.31 82 VAL A N 1
ATOM 604 C CA . VAL A 1 82 ? 20.578 39.188 11.484 1 77.31 82 VAL A CA 1
ATOM 605 C C . VAL A 1 82 ? 20.562 38.375 12.781 1 77.31 82 VAL A C 1
ATOM 607 O O . VAL A 1 82 ? 21.156 38.781 13.781 1 77.31 82 VAL A O 1
ATOM 610 N N . CYS A 1 83 ? 19.891 37.281 12.805 1 72.12 83 CYS A N 1
ATOM 611 C CA . CYS A 1 83 ? 19.812 36.406 13.961 1 72.12 83 CYS A CA 1
ATOM 612 C C . CYS A 1 83 ? 21 35.438 13.984 1 72.12 83 CYS A C 1
ATOM 614 O O . CYS A 1 83 ? 21.609 35.188 12.953 1 72.12 83 CYS A O 1
ATOM 616 N N . ALA A 1 84 ? 21.578 35 15.141 1 52.5 84 ALA A N 1
ATOM 617 C CA . ALA A 1 84 ? 22.672 34.062 15.344 1 52.5 84 ALA A CA 1
ATOM 618 C C . ALA A 1 84 ? 22.422 32.75 14.602 1 52.5 84 ALA A C 1
ATOM 620 O O . ALA A 1 84 ? 21.344 32.156 14.734 1 52.5 84 ALA A O 1
ATOM 621 N N . MET A 1 85 ? 23.203 32.594 13.453 1 47.81 85 MET A N 1
ATOM 622 C CA . MET A 1 85 ? 23.172 31.25 12.883 1 47.81 85 MET A CA 1
ATOM 623 C C . MET A 1 85 ? 24.406 30.453 13.266 1 47.81 85 MET A C 1
ATOM 625 O O . MET A 1 85 ? 25.5 31.016 13.328 1 47.81 85 MET A O 1
ATOM 629 N N . GLY A 1 86 ? 24.438 29.484 14.047 1 36.66 86 GLY A N 1
ATOM 630 C CA . GLY A 1 86 ? 25.641 28.688 14.258 1 36.66 86 GLY A CA 1
ATOM 631 C C . GLY A 1 86 ? 26.375 28.375 12.969 1 36.66 86 GLY A C 1
ATOM 632 O O . GLY A 1 86 ? 25.812 28.453 11.883 1 36.66 86 GLY A O 1
ATOM 633 N N . GLU A 1 87 ? 27.781 28.375 12.898 1 32.62 87 GLU A N 1
ATOM 634 C CA . GLU A 1 87 ? 28.766 28.125 11.852 1 32.62 87 GLU A CA 1
ATOM 635 C C . GLU A 1 87 ? 28.344 26.922 10.992 1 32.62 87 GLU A C 1
ATOM 637 O O . GLU A 1 87 ? 28.578 25.781 11.367 1 32.62 87 GLU A O 1
ATOM 642 N N . VAL A 1 88 ? 27.344 26.828 10.367 1 29.64 88 VAL A N 1
ATOM 643 C CA . VAL A 1 88 ? 27.25 25.625 9.547 1 29.64 88 VAL A CA 1
ATOM 644 C C . VAL A 1 88 ? 28.109 25.781 8.297 1 29.64 88 VAL A C 1
ATOM 646 O O . VAL A 1 88 ? 27.984 26.781 7.574 1 29.64 88 VAL A O 1
ATOM 649 N N . GLU A 1 89 ? 29.344 25.359 8.234 1 28.91 89 GLU A N 1
ATOM 650 C CA . GLU A 1 89 ? 30.188 25.219 7.055 1 28.91 89 GLU A CA 1
ATOM 651 C C . GLU A 1 89 ? 29.359 24.859 5.824 1 28.91 89 GLU A C 1
ATOM 653 O O . GLU A 1 89 ? 28.641 23.859 5.828 1 28.91 89 GLU A O 1
ATOM 658 N N . ALA A 1 90 ? 29.141 25.703 4.895 1 30.08 90 ALA A N 1
ATOM 659 C CA . ALA A 1 90 ? 28.5 25.562 3.588 1 30.08 90 ALA A CA 1
ATOM 660 C C . ALA A 1 90 ? 29.172 24.469 2.762 1 30.08 90 ALA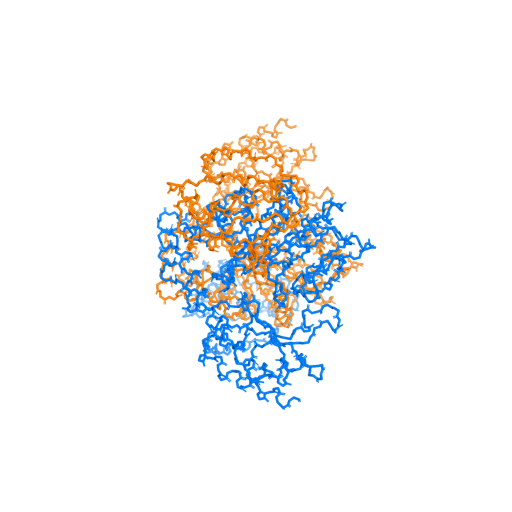 A C 1
ATOM 662 O O . ALA A 1 90 ? 30.375 24.562 2.459 1 30.08 90 ALA A O 1
ATOM 663 N N . ALA A 1 91 ? 28.938 23.25 2.766 1 27.66 91 ALA A N 1
ATOM 664 C CA . ALA A 1 91 ? 29.578 22.297 1.859 1 27.66 91 ALA A CA 1
ATOM 665 C C . ALA A 1 91 ? 29.469 22.766 0.411 1 27.66 91 ALA A C 1
ATOM 667 O O . ALA A 1 91 ? 28.484 23.391 0.019 1 27.66 91 ALA A O 1
ATOM 668 N N . PRO A 1 92 ? 30.578 22.609 -0.464 1 27.92 92 PRO A N 1
ATOM 669 C CA . PRO A 1 92 ? 30.734 23.062 -1.848 1 27.92 92 PRO A CA 1
ATOM 670 C C . PRO A 1 92 ? 29.5 22.797 -2.699 1 27.92 92 PRO A C 1
ATOM 672 O O . PRO A 1 92 ? 28.719 21.891 -2.395 1 27.92 92 PRO A O 1
ATOM 675 N N . ALA A 1 93 ? 29.188 23.781 -3.596 1 28.75 93 ALA A N 1
ATOM 676 C CA . ALA A 1 93 ? 28.156 23.828 -4.629 1 28.75 93 ALA A CA 1
ATOM 677 C C . ALA A 1 93 ? 28.031 22.484 -5.344 1 28.75 93 ALA A C 1
ATOM 679 O O . ALA A 1 93 ? 29 21.984 -5.918 1 28.75 93 ALA A O 1
ATOM 680 N N . ALA A 1 94 ? 27.297 21.594 -5.059 1 30.03 94 ALA A N 1
ATOM 681 C CA . ALA A 1 94 ? 27.062 20.297 -5.688 1 30.03 94 ALA A CA 1
ATOM 682 C C . ALA A 1 94 ? 26.969 20.438 -7.203 1 30.03 94 ALA A C 1
ATOM 684 O O . ALA A 1 94 ? 26.359 21.375 -7.715 1 30.03 94 ALA A O 1
ATOM 685 N N . ALA A 1 95 ? 27.891 19.828 -7.98 1 26.73 95 ALA A N 1
ATOM 686 C CA . ALA A 1 95 ? 28.078 19.734 -9.43 1 26.73 95 ALA A CA 1
ATOM 687 C C . ALA A 1 95 ? 26.719 19.641 -10.141 1 26.73 95 ALA A C 1
ATOM 689 O O . ALA A 1 95 ? 25.766 19.078 -9.594 1 26.73 95 ALA A O 1
ATOM 690 N N . ARG A 1 96 ? 26.641 20.438 -11.203 1 26.72 96 ARG A N 1
ATOM 691 C CA . ARG A 1 96 ? 25.547 20.5 -12.172 1 26.72 96 ARG A CA 1
ATOM 692 C C . ARG A 1 96 ? 25.047 19.094 -12.508 1 26.72 96 ARG A C 1
ATOM 694 O O . ARG A 1 96 ? 25.828 18.188 -12.758 1 26.72 96 ARG A O 1
ATOM 701 N N . PRO A 1 97 ? 23.781 18.812 -12.273 1 29.53 97 PRO A N 1
ATOM 702 C CA . PRO A 1 97 ? 23.234 17.5 -12.641 1 29.53 97 PRO A CA 1
ATOM 703 C C . PRO A 1 97 ? 23.625 17.078 -14.055 1 29.53 97 PRO A C 1
ATOM 705 O O . PRO A 1 97 ? 23.656 17.906 -14.969 1 29.53 97 PRO A O 1
ATOM 708 N N . ARG A 1 98 ? 24.578 16.188 -14.305 1 28.98 98 ARG A N 1
ATOM 709 C CA . ARG A 1 98 ? 24.781 15.625 -15.633 1 28.98 98 ARG A CA 1
ATOM 710 C C . ARG A 1 98 ? 23.453 15.43 -16.359 1 28.98 98 ARG A C 1
ATOM 712 O O . ARG A 1 98 ? 22.438 15.117 -15.734 1 28.98 98 ARG A O 1
ATOM 719 N N . PRO A 1 99 ? 23.438 15.992 -17.578 1 27.03 99 PRO A N 1
ATOM 720 C CA . PRO A 1 99 ? 22.203 15.789 -18.359 1 27.03 99 PRO A CA 1
ATOM 721 C C . PRO A 1 99 ? 21.578 14.422 -18.125 1 27.03 99 PRO A C 1
ATOM 723 O O . PRO A 1 99 ? 22.281 13.453 -17.828 1 27.03 99 PRO A O 1
ATOM 726 N N . ALA A 1 100 ? 20.406 14.406 -17.75 1 31.12 100 ALA A N 1
ATOM 727 C CA . ALA A 1 100 ? 19.609 13.188 -17.688 1 31.12 100 ALA A CA 1
ATOM 728 C C . ALA A 1 100 ? 19.922 12.266 -18.859 1 31.12 100 ALA A C 1
ATOM 730 O O . ALA A 1 100 ? 19.797 12.664 -20.031 1 31.12 100 ALA A O 1
ATOM 731 N N . ARG A 1 101 ? 20.922 11.484 -18.875 1 29.86 101 ARG A N 1
ATOM 732 C CA . ARG A 1 101 ? 20.984 10.492 -19.953 1 29.86 101 ARG A CA 1
ATOM 733 C C . ARG A 1 101 ? 19.594 10.109 -20.422 1 29.86 101 ARG A C 1
ATOM 735 O O . ARG A 1 101 ? 18.672 9.977 -19.609 1 29.86 101 ARG A O 1
ATOM 742 N N . ALA A 1 102 ? 19.328 10.258 -21.672 1 31.56 102 ALA A N 1
ATOM 743 C CA . ALA A 1 102 ? 18.156 9.812 -22.422 1 31.56 102 ALA A CA 1
ATOM 744 C C . ALA A 1 102 ? 17.562 8.547 -21.797 1 31.56 102 ALA A C 1
ATOM 746 O O . ALA A 1 102 ? 18.281 7.605 -21.484 1 31.56 102 ALA A O 1
ATOM 747 N N . GLU A 1 103 ? 16.438 8.672 -21.109 1 35.5 103 GLU A N 1
ATOM 748 C CA . GLU A 1 103 ? 15.57 7.617 -20.609 1 35.5 103 GLU A CA 1
ATOM 749 C C . GLU A 1 103 ? 15.555 6.418 -21.562 1 35.5 103 GLU A C 1
ATOM 751 O O . GLU A 1 103 ? 15.086 6.52 -22.688 1 35.5 103 GLU A O 1
ATOM 756 N N . ALA A 1 104 ? 16.594 5.641 -21.656 1 33.47 104 ALA A N 1
ATOM 757 C CA . ALA A 1 104 ? 16.438 4.371 -22.359 1 33.47 104 ALA A CA 1
ATOM 758 C C . ALA A 1 104 ? 15.055 3.785 -22.141 1 33.47 104 ALA A C 1
ATOM 760 O O . ALA A 1 104 ? 14.406 4.078 -21.125 1 33.47 104 ALA A O 1
ATOM 761 N N . SER A 1 105 ? 14.359 3.387 -23.156 1 35.97 105 SER A N 1
ATOM 762 C CA . SER A 1 105 ? 13.133 2.594 -23.141 1 35.97 105 SER A CA 1
ATOM 763 C C . SER A 1 105 ? 13.023 1.761 -21.875 1 35.97 105 SER A C 1
ATOM 765 O O . SER A 1 105 ? 14.039 1.334 -21.312 1 35.97 105 SER A O 1
ATOM 767 N N . PRO A 1 106 ? 12.125 1.973 -21 1 43.03 106 PRO A N 1
ATOM 768 C CA . PRO A 1 106 ? 11.938 1.09 -19.844 1 43.03 106 PRO A CA 1
ATOM 769 C C . PRO A 1 106 ? 12.555 -0.291 -20.047 1 43.03 106 PRO A C 1
ATOM 771 O O . PRO A 1 106 ? 12.398 -0.888 -21.109 1 43.03 106 PRO A O 1
ATOM 774 N N . PRO A 1 107 ? 13.633 -0.63 -19.562 1 47.56 107 PRO A N 1
ATOM 775 C CA . PRO A 1 107 ? 14.188 -1.944 -19.891 1 47.56 107 PRO A CA 1
ATOM 776 C C . PRO A 1 107 ? 13.133 -3.045 -19.906 1 47.56 107 PRO A C 1
ATOM 778 O O . PRO A 1 107 ? 12.305 -3.129 -19 1 47.56 107 PRO A O 1
ATOM 781 N N . SER A 1 108 ? 12.617 -3.461 -21.109 1 59.38 108 SER A N 1
ATOM 782 C CA . SER A 1 108 ? 11.773 -4.621 -21.391 1 59.38 108 SER A CA 1
ATOM 783 C C . SER A 1 108 ? 12.148 -5.805 -20.5 1 59.38 108 SER A C 1
ATOM 785 O O . SER A 1 108 ? 13.297 -5.922 -20.062 1 59.38 108 SER A O 1
ATOM 787 N N . ALA A 1 109 ? 11.133 -6.328 -19.797 1 68.94 109 ALA A N 1
ATOM 788 C CA . ALA A 1 109 ? 11.359 -7.578 -19.078 1 68.94 109 ALA A CA 1
ATOM 789 C C . ALA A 1 109 ? 12.359 -8.469 -19.812 1 68.94 109 ALA A C 1
ATOM 791 O O . ALA A 1 109 ? 12.336 -8.555 -21.047 1 68.94 109 ALA A O 1
ATOM 792 N N . ARG A 1 110 ? 13.391 -8.852 -19.094 1 87.19 110 ARG A N 1
ATOM 793 C CA . ARG A 1 110 ? 14.367 -9.797 -19.625 1 87.19 110 ARG A CA 1
ATOM 794 C C . ARG A 1 110 ? 13.922 -11.234 -19.391 1 87.19 110 ARG A C 1
ATOM 796 O O . ARG A 1 110 ? 13.406 -11.562 -18.312 1 87.19 110 ARG A O 1
ATOM 803 N N . PRO A 1 111 ? 13.984 -12.047 -20.453 1 92.88 111 PRO A N 1
ATOM 804 C CA . PRO A 1 111 ? 13.734 -13.453 -20.172 1 92.88 111 PRO A CA 1
ATOM 805 C C . PRO A 1 111 ? 14.594 -13.984 -19.016 1 92.88 111 PRO A C 1
ATOM 807 O O . PRO A 1 111 ? 15.766 -13.609 -18.891 1 92.88 111 PRO A O 1
ATOM 810 N N . PHE A 1 112 ? 13.961 -14.625 -18.188 1 96.25 112 PHE A N 1
ATOM 811 C CA . PHE A 1 112 ? 12.695 -15.305 -17.953 1 96.25 112 PHE A CA 1
ATOM 812 C C . PHE A 1 112 ? 12.078 -14.867 -16.625 1 96.25 112 PHE A C 1
ATOM 814 O O . PHE A 1 112 ? 11.641 -15.703 -15.828 1 96.25 112 PHE A O 1
ATOM 821 N N . VAL A 1 113 ? 11.906 -13.594 -16.422 1 93.12 113 VAL A N 1
ATOM 822 C CA . VAL A 1 113 ? 11.328 -13.094 -15.18 1 93.12 113 VAL A CA 1
ATOM 823 C C . VAL A 1 113 ? 9.992 -13.789 -14.914 1 93.12 113 VAL A C 1
ATOM 825 O O . VAL A 1 113 ? 9.156 -13.898 -15.812 1 93.12 113 VAL A O 1
ATOM 828 N N . ALA A 1 114 ? 9.875 -14.266 -13.711 1 92.25 114 ALA A N 1
ATOM 829 C CA . ALA A 1 114 ? 8.703 -15.055 -13.336 1 92.25 114 ALA A CA 1
ATOM 830 C C . ALA A 1 114 ? 7.555 -14.156 -12.898 1 92.25 114 ALA A C 1
ATOM 832 O O . ALA A 1 114 ? 7.781 -13.055 -12.383 1 92.25 114 ALA A O 1
ATOM 833 N N . GLY A 1 115 ? 6.328 -14.641 -13.125 1 90.12 115 GLY A N 1
ATOM 834 C CA . GLY A 1 115 ? 5.137 -14.023 -12.562 1 90.12 115 GLY A CA 1
ATOM 835 C C . GLY A 1 115 ? 4.793 -12.695 -13.195 1 90.12 115 GLY A C 1
ATOM 836 O O . GLY A 1 115 ? 4.082 -11.883 -12.602 1 90.12 115 GLY A O 1
ATOM 837 N N . THR A 1 116 ? 5.234 -12.43 -14.344 1 89 116 THR A N 1
ATOM 838 C CA . THR A 1 116 ? 5.027 -11.133 -14.984 1 89 116 THR A CA 1
ATOM 839 C C . THR A 1 116 ? 4.105 -11.273 -16.203 1 89 116 THR A C 1
ATOM 841 O O . THR A 1 116 ? 4.406 -12.023 -17.125 1 89 116 THR A O 1
ATOM 844 N N . PRO A 1 117 ? 3.039 -10.57 -16.203 1 90.44 117 PRO A N 1
ATOM 845 C CA . PRO A 1 117 ? 2.184 -10.578 -17.391 1 90.44 117 PRO A CA 1
ATOM 846 C C . PRO A 1 117 ? 2.795 -9.805 -18.562 1 90.44 117 PRO A C 1
ATOM 848 O O . PRO A 1 117 ? 3.633 -8.922 -18.344 1 90.44 117 PRO A O 1
ATOM 851 N N . ASP A 1 118 ? 2.455 -10.203 -19.75 1 91.44 118 ASP A N 1
ATOM 852 C CA . ASP A 1 118 ? 2.854 -9.445 -20.938 1 91.44 118 ASP A CA 1
ATOM 853 C C . ASP A 1 118 ? 1.963 -8.227 -21.125 1 91.44 118 ASP A C 1
ATOM 855 O O . ASP A 1 118 ? 0.898 -8.312 -21.734 1 91.44 118 ASP A O 1
ATOM 859 N N . MET A 1 119 ? 2.449 -7.141 -20.734 1 86.38 119 MET A N 1
ATOM 860 C CA . MET A 1 119 ? 1.639 -5.926 -20.75 1 86.38 119 MET A CA 1
ATOM 861 C C . MET A 1 119 ? 1.403 -5.445 -22.172 1 86.38 119 MET A C 1
ATOM 863 O O . MET A 1 119 ? 0.538 -4.598 -22.422 1 86.38 119 MET A O 1
ATOM 867 N N . ARG A 1 120 ? 2.119 -6.113 -23.219 1 87.69 120 ARG A N 1
ATOM 868 C CA . ARG A 1 120 ? 1.849 -5.816 -24.625 1 87.69 120 ARG A CA 1
ATOM 869 C C . ARG A 1 120 ? 0.466 -6.312 -25.031 1 87.69 120 ARG A C 1
ATOM 871 O O . ARG A 1 120 ? -0.096 -5.848 -26.031 1 87.69 120 ARG A O 1
ATOM 878 N N . LEU A 1 121 ? -0.013 -7.148 -24.219 1 88.69 121 LEU A N 1
ATOM 879 C CA . LEU A 1 121 ? -1.296 -7.762 -24.547 1 88.69 121 LEU A CA 1
ATOM 880 C C . LEU A 1 121 ? -2.432 -7.078 -23.797 1 88.69 121 LEU A C 1
ATOM 882 O O . LEU A 1 121 ? -3.604 -7.398 -24 1 88.69 121 LEU A O 1
ATOM 886 N N . PHE A 1 122 ? -2.172 -6.152 -22.906 1 87.81 122 PHE A N 1
ATOM 887 C CA . PHE A 1 122 ? -3.182 -5.453 -22.125 1 87.81 122 PHE A CA 1
ATOM 888 C C . PHE A 1 122 ? -4.168 -4.727 -23.031 1 87.81 122 PHE A C 1
ATOM 890 O O . PHE A 1 122 ? -3.771 -4.141 -24.047 1 87.81 122 PHE A O 1
ATOM 897 N N . PRO A 1 123 ? -5.398 -4.727 -22.672 1 86.88 123 PRO A N 1
ATOM 898 C CA . PRO A 1 123 ? -6.402 -4.035 -23.484 1 86.88 123 PRO A CA 1
ATOM 899 C C . PRO A 1 123 ? -6.438 -2.531 -23.219 1 86.88 123 PRO A C 1
ATOM 901 O O . PRO A 1 123 ? -7.457 -2.002 -22.766 1 86.88 123 PRO A O 1
ATOM 904 N N . TYR A 1 124 ? -5.441 -1.915 -23.625 1 80.94 124 TYR A N 1
ATOM 905 C CA . TYR A 1 124 ? -5.23 -0.501 -23.344 1 80.94 124 TYR A CA 1
ATOM 906 C C . TYR A 1 124 ? -6.383 0.343 -23.875 1 80.94 124 TYR A C 1
ATOM 908 O O . TYR A 1 124 ? -6.879 1.234 -23.172 1 80.94 124 TYR A O 1
ATOM 916 N N . ARG A 1 125 ? -6.805 0.062 -25.094 1 79.62 125 ARG A N 1
ATOM 917 C CA . ARG A 1 125 ? -7.852 0.861 -25.734 1 79.62 125 ARG A CA 1
ATOM 918 C C . ARG A 1 125 ? -9.164 0.739 -24.969 1 79.62 125 ARG A C 1
ATOM 920 O O . ARG A 1 125 ? -9.828 1.744 -24.688 1 79.62 125 ARG A O 1
ATOM 927 N N . GLN A 1 126 ? -9.5 -0.478 -24.672 1 84.44 126 GLN A N 1
ATOM 928 C CA . GLN A 1 126 ? -10.742 -0.712 -23.938 1 84.44 126 GLN A CA 1
ATOM 929 C C . GLN A 1 126 ? -10.688 -0.099 -22.547 1 84.44 126 GLN A C 1
ATOM 931 O O . GLN A 1 126 ? -11.664 0.482 -22.078 1 84.44 126 GLN A O 1
ATOM 936 N N . TRP A 1 127 ? -9.594 -0.226 -21.859 1 85.25 127 TRP A N 1
ATOM 937 C CA . TRP A 1 127 ? -9.406 0.343 -20.531 1 85.25 127 TRP A CA 1
ATOM 938 C C . TRP A 1 127 ? -9.5 1.864 -20.562 1 85.25 127 TRP A C 1
ATOM 940 O O . TRP A 1 127 ? -10.188 2.471 -19.734 1 85.25 127 TRP A O 1
ATOM 950 N N . ALA A 1 128 ? -8.828 2.428 -21.531 1 77.25 128 ALA A N 1
ATOM 951 C CA . ALA A 1 128 ? -8.844 3.879 -21.703 1 77.25 128 ALA A CA 1
ATOM 952 C C . ALA A 1 128 ? -10.266 4.391 -21.906 1 77.25 128 ALA A C 1
ATOM 954 O O . ALA A 1 128 ? -10.648 5.43 -21.359 1 77.25 128 ALA A O 1
ATOM 955 N N . ARG A 1 129 ? -10.984 3.701 -22.703 1 79.19 129 ARG A N 1
ATOM 956 C CA . ARG A 1 129 ? -12.367 4.074 -22.969 1 79.19 129 ARG A CA 1
ATOM 957 C C . ARG A 1 129 ? -13.195 4.023 -21.688 1 79.19 129 ARG A C 1
ATOM 959 O O . ARG A 1 129 ? -14.023 4.906 -21.438 1 79.19 129 ARG A O 1
ATOM 966 N N . THR A 1 130 ? -12.945 3.02 -20.938 1 84.06 130 THR A N 1
ATOM 967 C CA . THR A 1 130 ? -13.672 2.859 -19.688 1 84.06 130 THR A CA 1
ATOM 968 C C . THR A 1 130 ? -13.336 3.992 -18.719 1 84.06 130 THR A C 1
ATOM 970 O O . THR A 1 130 ? -14.234 4.598 -18.125 1 84.06 130 THR A O 1
ATOM 973 N N . VAL A 1 131 ? -12.109 4.293 -18.562 1 80.38 131 VAL A N 1
ATOM 974 C CA . VAL A 1 131 ? -11.648 5.34 -17.656 1 80.38 131 VAL A CA 1
ATOM 975 C C . VAL A 1 131 ? -12.18 6.695 -18.125 1 80.38 131 VAL A C 1
ATOM 977 O O . VAL A 1 131 ? -12.664 7.488 -17.312 1 80.38 131 VAL A O 1
ATOM 980 N N . ALA A 1 132 ? -12.086 6.902 -19.391 1 72.69 132 ALA A N 1
ATOM 981 C CA . ALA A 1 132 ? -12.578 8.164 -19.953 1 72.69 132 ALA A CA 1
ATOM 982 C C . ALA A 1 132 ? -14.07 8.336 -19.703 1 72.69 132 ALA A C 1
ATOM 984 O O . ALA A 1 132 ? -14.523 9.43 -19.359 1 72.69 132 ALA A O 1
ATOM 985 N N . ARG A 1 133 ? -14.766 7.355 -19.953 1 78.5 133 ARG A N 1
ATOM 986 C CA . ARG A 1 133 ? -16.203 7.402 -19.719 1 78.5 133 ARG A CA 1
ATOM 987 C C . ARG A 1 133 ? -16.516 7.695 -18.266 1 78.5 133 ARG A C 1
ATOM 989 O O . ARG A 1 133 ? -17.391 8.516 -17.953 1 78.5 133 ARG A O 1
ATOM 996 N N . LEU A 1 134 ? -15.828 7.086 -17.359 1 79.88 134 LEU A N 1
ATOM 997 C CA . LEU A 1 134 ? -16.031 7.289 -15.93 1 79.88 134 LEU A CA 1
ATOM 998 C C . LEU A 1 134 ? -15.688 8.719 -15.523 1 79.88 134 LEU A C 1
ATOM 1000 O O . LEU A 1 134 ? -16.375 9.32 -14.695 1 79.88 134 LEU A O 1
ATOM 1004 N N . CYS A 1 135 ? -14.617 9.188 -16.031 1 71.38 135 CYS A N 1
ATOM 1005 C CA . CYS A 1 135 ? -14.188 10.547 -15.734 1 71.38 135 CYS A CA 1
ATOM 1006 C C . CYS A 1 135 ? -15.258 11.555 -16.125 1 71.38 135 CYS A C 1
ATOM 1008 O O . CYS A 1 135 ? -15.414 12.594 -15.484 1 71.38 135 CYS A O 1
ATOM 1010 N N . ARG A 1 136 ? -16.031 11.195 -17.141 1 68.81 136 ARG A N 1
ATOM 1011 C CA . ARG A 1 136 ? -17.062 12.086 -17.656 1 68.81 136 ARG A CA 1
ATOM 1012 C C . ARG A 1 136 ? -18.375 11.891 -16.891 1 68.81 136 ARG A C 1
ATOM 1014 O O . ARG A 1 136 ? -19.047 12.867 -16.547 1 68.81 136 ARG A O 1
ATOM 1021 N N . SER A 1 137 ? -18.641 10.703 -16.609 1 75.5 137 SER A N 1
ATOM 1022 C CA . SER A 1 137 ? -19.969 10.375 -16.109 1 75.5 137 SER A CA 1
ATOM 1023 C C . SER A 1 137 ? -20 10.336 -14.586 1 75.5 137 SER A C 1
ATOM 1025 O O . SER A 1 137 ? -21.016 10.656 -13.961 1 75.5 137 SER A O 1
ATOM 1027 N N . ASN A 1 138 ? -18.922 9.914 -13.953 1 75.75 138 ASN A N 1
ATOM 1028 C CA . ASN A 1 138 ? -18.891 9.68 -12.516 1 75.75 138 ASN A CA 1
ATOM 1029 C C . ASN A 1 138 ? -17.484 9.82 -11.953 1 75.75 138 ASN A C 1
ATOM 1031 O O . ASN A 1 138 ? -16.969 8.891 -11.328 1 75.75 138 ASN A O 1
ATOM 1035 N N . PRO A 1 139 ? -16.953 10.977 -12.148 1 69.5 139 PRO A N 1
ATOM 1036 C CA . PRO A 1 139 ? -15.57 11.156 -11.703 1 69.5 139 PRO A CA 1
ATOM 1037 C C . PRO A 1 139 ? -15.406 10.945 -10.195 1 69.5 139 PRO A C 1
ATOM 1039 O O . PRO A 1 139 ? -14.359 10.477 -9.75 1 69.5 139 PRO A O 1
ATOM 1042 N N . GLN A 1 140 ? -16.406 11.148 -9.422 1 70.94 140 GLN A N 1
ATOM 1043 C CA . GLN A 1 140 ? -16.328 11.039 -7.969 1 70.94 140 GLN A CA 1
ATOM 1044 C C . GLN A 1 140 ? -16.078 9.594 -7.535 1 70.94 140 GLN A C 1
ATOM 1046 O O . GLN A 1 140 ? -15.398 9.352 -6.539 1 70.94 140 GLN A O 1
ATOM 1051 N N . ALA A 1 141 ? -16.562 8.75 -8.367 1 72.31 141 ALA A N 1
ATOM 1052 C CA . ALA A 1 141 ? -16.422 7.332 -8.031 1 72.31 141 ALA A CA 1
ATOM 1053 C C . ALA A 1 141 ? -14.953 6.914 -8.062 1 72.31 141 ALA A C 1
ATOM 1055 O O . ALA A 1 141 ? -14.57 5.938 -7.41 1 72.31 141 ALA A O 1
ATOM 1056 N N . MET A 1 142 ? -14.203 7.629 -8.75 1 72.88 142 MET A N 1
ATOM 1057 C CA . MET A 1 142 ? -12.789 7.289 -8.875 1 72.88 142 MET A CA 1
ATOM 1058 C C . MET A 1 142 ? -11.977 7.922 -7.75 1 72.88 142 MET A C 1
ATOM 1060 O O . MET A 1 142 ? -10.828 7.531 -7.512 1 72.88 142 MET A O 1
ATOM 1064 N N . PHE A 1 143 ? -12.648 8.773 -7.055 1 71.88 143 PHE A N 1
ATOM 1065 C CA . PHE A 1 143 ? -11.828 9.57 -6.145 1 71.88 143 PHE A CA 1
ATOM 1066 C C . PHE A 1 143 ? -12.414 9.555 -4.738 1 71.88 143 PHE A C 1
ATOM 1068 O O . PHE A 1 143 ? -11.906 10.234 -3.842 1 71.88 143 PHE A O 1
ATOM 1075 N N . THR A 1 144 ? -13.438 8.961 -4.625 1 65.12 144 THR A N 1
ATOM 1076 C CA . THR A 1 144 ? -14.016 8.906 -3.291 1 65.12 144 THR A CA 1
ATOM 1077 C C . THR A 1 144 ? -14.258 7.461 -2.861 1 65.12 144 THR A C 1
ATOM 1079 O O . THR A 1 144 ? -14.555 6.602 -3.695 1 65.12 144 THR A O 1
ATOM 1082 N N . THR A 1 145 ? -13.547 7.109 -1.791 1 61.66 145 THR A N 1
ATOM 1083 C CA . THR A 1 145 ? -13.953 5.828 -1.214 1 61.66 145 THR A CA 1
ATOM 1084 C C . THR A 1 145 ? -14.672 6.039 0.112 1 61.66 145 THR A C 1
ATOM 1086 O O . THR A 1 145 ? -14.25 6.852 0.938 1 61.66 145 THR A O 1
ATOM 1089 N N . THR A 1 146 ? -15.867 5.508 0.04 1 60.06 146 THR A N 1
ATOM 1090 C CA . THR A 1 146 ? -16.703 5.668 1.225 1 60.06 146 THR A CA 1
ATOM 1091 C C . THR A 1 146 ? -16.375 4.609 2.27 1 60.06 146 THR A C 1
ATOM 1093 O O . THR A 1 146 ? -16.797 4.711 3.424 1 60.06 146 THR A O 1
ATOM 1096 N N . ASP A 1 147 ? -15.641 3.699 1.904 1 77.44 147 ASP A N 1
ATOM 1097 C CA . ASP A 1 147 ? -15.391 2.582 2.811 1 77.44 147 ASP A CA 1
ATOM 1098 C C . ASP A 1 147 ? -13.914 2.195 2.818 1 77.44 147 ASP A C 1
ATOM 1100 O O . ASP A 1 147 ? -13.266 2.197 1.772 1 77.44 147 ASP A O 1
ATOM 1104 N N . ALA A 1 148 ? -13.523 1.854 4.012 1 82.56 148 ALA A N 1
ATOM 1105 C CA . ALA A 1 148 ? -12.125 1.473 4.188 1 82.56 148 ALA A CA 1
ATOM 1106 C C . ALA A 1 148 ? -11.805 0.19 3.426 1 82.56 148 ALA A C 1
ATOM 1108 O O . ALA A 1 148 ? -10.641 -0.084 3.119 1 82.56 148 ALA A O 1
ATOM 1109 N N . PHE A 1 149 ? -12.836 -0.523 3.076 1 91.31 149 PHE A N 1
ATOM 1110 C CA . PHE A 1 149 ? -12.617 -1.799 2.404 1 91.31 149 PHE A CA 1
ATOM 1111 C C . PHE A 1 149 ? -12.555 -1.613 0.894 1 91.31 149 PHE A C 1
ATOM 1113 O O . PHE A 1 149 ? -12.242 -2.551 0.159 1 91.31 149 PHE A O 1
ATOM 1120 N N . GLY A 1 150 ? -12.836 -0.403 0.411 1 91.31 150 GLY A N 1
ATOM 1121 C CA . GLY A 1 150 ? -12.664 -0.122 -1.006 1 91.31 150 GLY A CA 1
ATOM 1122 C C . GLY A 1 150 ? -13.984 0.049 -1.741 1 91.31 150 GLY A C 1
ATOM 1123 O O . GLY A 1 150 ? -15.047 0.119 -1.117 1 91.31 150 GLY A O 1
ATOM 1124 N N . ASN A 1 151 ? -13.984 0.163 -3.004 1 92.06 151 ASN A N 1
ATOM 1125 C CA . ASN A 1 151 ? -15.109 0.451 -3.887 1 92.06 151 ASN A CA 1
ATOM 1126 C C . ASN A 1 151 ? -16.141 -0.678 -3.875 1 92.06 151 ASN A C 1
ATOM 1128 O O . ASN A 1 151 ? -15.805 -1.828 -4.168 1 92.06 151 ASN A O 1
ATOM 1132 N N . LEU A 1 152 ? -17.344 -0.346 -3.574 1 92.25 152 LEU A N 1
ATOM 1133 C CA . LEU A 1 152 ? -18.406 -1.345 -3.418 1 92.25 152 LEU A CA 1
ATOM 1134 C C . LEU A 1 152 ? -18.672 -2.064 -4.734 1 92.25 152 LEU A C 1
ATOM 1136 O O . LEU A 1 152 ? -18.922 -3.271 -4.746 1 92.25 152 LEU A O 1
ATOM 1140 N N . ALA A 1 153 ? -18.641 -1.333 -5.816 1 92.56 153 ALA A N 1
ATOM 1141 C CA . ALA A 1 153 ? -18.875 -1.949 -7.121 1 92.56 153 ALA A CA 1
ATOM 1142 C C . ALA A 1 153 ? -17.828 -3.002 -7.43 1 92.56 153 ALA A C 1
ATOM 1144 O O . ALA A 1 153 ? -18.141 -4.078 -7.945 1 92.56 153 ALA A O 1
ATOM 1145 N N . LEU A 1 154 ? -16.578 -2.707 -7.094 1 95.44 154 LEU A N 1
ATOM 1146 C CA . LEU A 1 154 ? -15.508 -3.668 -7.332 1 95.44 154 LEU A CA 1
ATOM 1147 C C . LEU A 1 154 ? -15.648 -4.879 -6.414 1 95.44 154 LEU A C 1
ATOM 1149 O O . LEU A 1 154 ? -15.43 -6.016 -6.84 1 95.44 154 LEU A O 1
ATOM 1153 N N . ARG A 1 155 ? -15.984 -4.621 -5.164 1 96.44 155 ARG A N 1
ATOM 1154 C CA . ARG A 1 155 ? -16.203 -5.727 -4.234 1 96.44 155 ARG A CA 1
ATOM 1155 C C . ARG A 1 155 ? -17.312 -6.645 -4.727 1 96.44 155 ARG A C 1
ATOM 1157 O O . ARG A 1 155 ? -17.203 -7.867 -4.617 1 96.44 155 ARG A O 1
ATOM 1164 N N . GLY A 1 156 ? -18.359 -6.047 -5.301 1 96.44 156 GLY A N 1
ATOM 1165 C CA . GLY A 1 156 ? -19.422 -6.836 -5.898 1 96.44 156 GLY A CA 1
ATOM 1166 C C . GLY A 1 156 ? -18.953 -7.652 -7.094 1 96.44 156 GLY A C 1
ATOM 1167 O O . GLY A 1 156 ? -19.312 -8.828 -7.223 1 96.44 156 GLY A O 1
ATOM 1168 N N . ALA A 1 157 ? -18.203 -7.043 -7.934 1 95.94 157 ALA A N 1
ATOM 1169 C CA . ALA A 1 157 ? -17.672 -7.719 -9.117 1 95.94 157 ALA A CA 1
ATOM 1170 C C . ALA A 1 157 ? -16.766 -8.883 -8.727 1 95.94 157 ALA A C 1
ATOM 1172 O O . ALA A 1 157 ? -16.797 -9.945 -9.352 1 95.94 157 ALA A O 1
ATOM 1173 N N . ILE A 1 158 ? -16 -8.688 -7.688 1 96.75 158 ILE A N 1
ATOM 1174 C CA . ILE A 1 158 ? -15.102 -9.727 -7.191 1 96.75 158 ILE A CA 1
ATOM 1175 C C . ILE A 1 158 ? -15.914 -10.891 -6.641 1 96.75 158 ILE A C 1
ATOM 1177 O O . ILE A 1 158 ? -15.602 -12.055 -6.902 1 96.75 158 ILE A O 1
ATOM 1181 N N . ALA A 1 159 ? -16.906 -10.562 -5.898 1 96 159 ALA A N 1
ATOM 1182 C CA . ALA A 1 159 ? -17.781 -11.609 -5.363 1 96 159 ALA A CA 1
ATOM 1183 C C . ALA A 1 159 ? -18.359 -12.469 -6.484 1 96 159 ALA A C 1
ATOM 1185 O O . ALA A 1 159 ? -18.359 -13.703 -6.391 1 96 159 ALA A O 1
ATOM 1186 N N . ALA A 1 160 ? -18.812 -11.828 -7.52 1 93.25 160 ALA A N 1
ATOM 1187 C CA . ALA A 1 160 ? -19.375 -12.547 -8.664 1 93.25 160 ALA A CA 1
ATOM 1188 C C . ALA A 1 160 ? -18.312 -13.391 -9.359 1 93.25 160 ALA A C 1
ATOM 1190 O O . ALA A 1 160 ? -18.578 -14.539 -9.711 1 93.25 160 ALA A O 1
ATOM 1191 N N . HIS A 1 161 ? -17.172 -12.852 -9.508 1 90.88 161 HIS A N 1
ATOM 1192 C CA . HIS A 1 161 ? -16.047 -13.547 -10.141 1 90.88 161 HIS A CA 1
ATOM 1193 C C . HIS A 1 161 ? -15.688 -14.812 -9.383 1 90.88 161 HIS A C 1
ATOM 1195 O O . HIS A 1 161 ? -15.5 -15.875 -9.992 1 90.88 161 HIS A O 1
ATOM 1201 N N . LEU A 1 162 ? -15.594 -14.703 -8.102 1 90.19 162 LEU A N 1
ATOM 1202 C CA . LEU A 1 162 ? -15.156 -15.82 -7.277 1 90.19 162 LEU A CA 1
ATOM 1203 C C . LEU A 1 162 ? -16.219 -16.922 -7.238 1 90.19 162 LEU A C 1
ATOM 1205 O O . LEU A 1 162 ? -15.891 -18.109 -7.211 1 90.19 162 LEU A O 1
ATOM 1209 N N . ARG A 1 163 ? -17.406 -16.484 -7.207 1 87.62 163 ARG A N 1
ATOM 1210 C CA . ARG A 1 163 ? -18.5 -17.453 -7.27 1 87.62 163 ARG A CA 1
ATOM 1211 C C . ARG A 1 163 ? -18.406 -18.281 -8.539 1 87.62 163 ARG A C 1
ATOM 1213 O O . ARG A 1 163 ? -18.469 -19.516 -8.484 1 87.62 163 ARG A O 1
ATOM 1220 N N . ASP A 1 164 ? -18.109 -17.656 -9.609 1 82.69 164 ASP A N 1
ATOM 1221 C CA . ASP A 1 164 ? -18.156 -18.297 -10.914 1 82.69 164 ASP A CA 1
ATOM 1222 C C . ASP A 1 164 ? -16.875 -19.062 -11.203 1 82.69 164 ASP A C 1
ATOM 1224 O O . ASP A 1 164 ? -16.891 -20.125 -11.828 1 82.69 164 ASP A O 1
ATOM 1228 N N . TRP A 1 165 ? -15.758 -18.578 -10.711 1 81.12 165 TRP A N 1
ATOM 1229 C CA . TRP A 1 165 ? -14.469 -19.094 -11.156 1 81.12 165 TRP A CA 1
ATOM 1230 C C . TRP A 1 165 ? -13.844 -19.984 -10.078 1 81.12 165 TRP A C 1
ATOM 1232 O O . TRP A 1 165 ? -13.031 -20.859 -10.383 1 81.12 165 TRP A O 1
ATOM 1242 N N . ARG A 1 166 ? -14.227 -19.688 -8.812 1 84.56 166 ARG A N 1
ATOM 1243 C CA . ARG A 1 166 ? -13.492 -20.375 -7.75 1 84.56 166 ARG A CA 1
ATOM 1244 C C . ARG A 1 166 ? -14.445 -21.125 -6.824 1 84.56 166 ARG A C 1
ATOM 1246 O O . ARG A 1 166 ? -14 -21.875 -5.953 1 84.56 166 ARG A O 1
ATOM 1253 N N . GLY A 1 167 ? -15.727 -20.922 -6.949 1 82.88 167 GLY A N 1
ATOM 1254 C CA . GLY A 1 167 ? -16.719 -21.547 -6.09 1 82.88 167 GLY A CA 1
ATOM 1255 C C . GLY A 1 167 ? -16.766 -20.953 -4.695 1 82.88 167 GLY A C 1
ATOM 1256 O O . GLY A 1 167 ? -17.141 -21.641 -3.74 1 82.88 167 GLY A O 1
ATOM 1257 N N . VAL A 1 168 ? -16.297 -19.797 -4.535 1 88.06 168 VAL A N 1
ATOM 1258 C CA . VAL A 1 168 ? -16.328 -19.109 -3.254 1 88.06 168 VAL A CA 1
ATOM 1259 C C . VAL A 1 168 ? -17.531 -18.156 -3.199 1 88.06 168 VAL A C 1
ATOM 1261 O O . VAL A 1 168 ? -17.672 -17.281 -4.055 1 88.06 168 VAL A O 1
ATOM 1264 N N . VAL A 1 169 ? -18.375 -18.344 -2.254 1 89.44 169 VAL A N 1
ATOM 1265 C CA . VAL A 1 169 ? -19.516 -17.469 -2.059 1 89.44 169 VAL A CA 1
ATOM 1266 C C . VAL A 1 169 ? -19.234 -16.484 -0.926 1 89.44 169 VAL A C 1
ATOM 1268 O O . VAL A 1 169 ? -19.016 -16.891 0.216 1 89.44 169 VAL A O 1
ATOM 1271 N N . ALA A 1 170 ? -19.234 -15.25 -1.253 1 92.75 170 ALA A N 1
ATOM 1272 C CA . ALA A 1 170 ? -18.953 -14.203 -0.274 1 92.75 170 ALA A CA 1
ATOM 1273 C C . ALA A 1 170 ? -19.781 -12.953 -0.562 1 92.75 170 ALA A C 1
ATOM 1275 O O . ALA A 1 170 ? -20.078 -12.648 -1.721 1 92.75 170 ALA A O 1
ATOM 1276 N N . ALA A 1 171 ? -20.219 -12.305 0.502 1 94.31 171 ALA A N 1
ATOM 1277 C CA . ALA A 1 171 ? -20.844 -10.992 0.355 1 94.31 171 ALA A CA 1
ATOM 1278 C C . ALA A 1 171 ? -19.797 -9.914 0.085 1 94.31 171 ALA A C 1
ATOM 1280 O O . ALA A 1 171 ? -18.656 -10.016 0.554 1 94.31 171 ALA A O 1
ATOM 1281 N N . PRO A 1 172 ? -20.188 -8.883 -0.696 1 95.88 172 PRO A N 1
ATOM 1282 C CA . PRO A 1 172 ? -19.25 -7.781 -0.942 1 95.88 172 PRO A CA 1
ATOM 1283 C C . PRO A 1 172 ? -18.672 -7.203 0.346 1 95.88 172 PRO A C 1
ATOM 1285 O O . PRO A 1 172 ? -17.531 -6.738 0.359 1 95.88 172 PRO A O 1
ATOM 1288 N N . GLU A 1 173 ? -19.422 -7.246 1.45 1 94.19 173 GLU A N 1
ATOM 1289 C CA . GLU A 1 173 ? -18.984 -6.695 2.734 1 94.19 173 GLU A CA 1
ATOM 1290 C C . GLU A 1 173 ? -17.812 -7.488 3.312 1 94.19 173 GLU A C 1
ATOM 1292 O O . GLU A 1 173 ? -17.094 -6.988 4.172 1 94.19 173 GLU A O 1
ATOM 1297 N N . GLN A 1 174 ? -17.625 -8.664 2.816 1 95.81 174 GLN A N 1
ATOM 1298 C CA . GLN A 1 174 ? -16.562 -9.531 3.309 1 95.81 174 GLN A CA 1
ATOM 1299 C C . GLN A 1 174 ? -15.273 -9.312 2.52 1 95.81 174 GLN A C 1
ATOM 1301 O O . GLN A 1 174 ? -14.242 -9.898 2.844 1 95.81 174 GLN A O 1
ATOM 1306 N N . ILE A 1 175 ? -15.383 -8.492 1.523 1 97.25 175 ILE A N 1
ATOM 1307 C CA . ILE A 1 175 ? -14.258 -8.312 0.615 1 97.25 175 ILE A CA 1
ATOM 1308 C C . ILE A 1 175 ? -13.531 -7.008 0.935 1 97.25 175 ILE A C 1
ATOM 1310 O O . ILE A 1 175 ? -14.172 -5.965 1.093 1 97.25 175 ILE A O 1
ATOM 1314 N N . ILE A 1 176 ? -12.234 -7.074 1.102 1 97.06 176 ILE A N 1
ATOM 1315 C CA . ILE A 1 176 ? -11.367 -5.914 1.307 1 97.06 176 ILE A CA 1
ATOM 1316 C C . ILE A 1 176 ? -10.43 -5.75 0.113 1 97.06 176 ILE A C 1
ATOM 1318 O O . ILE A 1 176 ? -9.664 -6.66 -0.208 1 97.06 176 ILE A O 1
ATOM 1322 N N . ILE A 1 177 ? -10.516 -4.594 -0.555 1 96.19 177 ILE A N 1
ATOM 1323 C CA . ILE A 1 177 ? -9.594 -4.297 -1.65 1 96.19 177 ILE A CA 1
ATOM 1324 C C . ILE A 1 177 ? -8.242 -3.861 -1.089 1 96.19 177 ILE A C 1
ATOM 1326 O O . ILE A 1 177 ? -8.18 -3.031 -0.178 1 96.19 177 ILE A O 1
ATOM 1330 N N . THR A 1 178 ? -7.188 -4.422 -1.604 1 95.5 178 THR A N 1
ATOM 1331 C CA . THR A 1 178 ? -5.848 -4.156 -1.098 1 95.5 178 THR A CA 1
ATOM 1332 C C . THR A 1 178 ? -4.914 -3.746 -2.232 1 95.5 178 THR A C 1
ATOM 1334 O O . THR A 1 178 ? -5.277 -3.838 -3.406 1 95.5 178 THR A O 1
ATOM 1337 N N . ALA A 1 179 ? -3.707 -3.264 -1.882 1 92.69 179 ALA A N 1
ATOM 1338 C CA . ALA A 1 179 ? -2.688 -2.891 -2.859 1 92.69 179 ALA A CA 1
ATOM 1339 C C . ALA A 1 179 ? -1.916 -4.117 -3.342 1 92.69 179 ALA A C 1
ATOM 1341 O O . ALA A 1 179 ? -0.691 -4.176 -3.215 1 92.69 179 ALA A O 1
ATOM 1342 N N . GLY A 1 180 ? -2.629 -5.051 -3.881 1 92.62 180 GLY A N 1
ATOM 1343 C CA . GLY A 1 180 ? -2.059 -6.309 -4.332 1 92.62 180 GLY A CA 1
ATOM 1344 C C . GLY A 1 180 ? -2.17 -7.418 -3.305 1 92.62 180 GLY A C 1
ATOM 1345 O O . GLY A 1 180 ? -2.6 -7.184 -2.174 1 92.62 180 GLY A O 1
ATOM 1346 N N . ALA A 1 181 ? -1.762 -8.578 -3.727 1 94 181 ALA A N 1
ATOM 1347 C CA . ALA A 1 181 ? -1.835 -9.742 -2.854 1 94 181 ALA A CA 1
ATOM 1348 C C . ALA A 1 181 ? -0.843 -9.633 -1.7 1 94 181 ALA A C 1
ATOM 1350 O O . ALA A 1 181 ? -1.115 -10.094 -0.591 1 94 181 ALA A O 1
ATOM 1351 N N . THR A 1 182 ? 0.286 -9.07 -1.946 1 92.88 182 THR A N 1
ATOM 1352 C CA . THR A 1 182 ? 1.291 -8.906 -0.901 1 92.88 182 THR A CA 1
ATOM 1353 C C . THR A 1 182 ? 0.737 -8.078 0.258 1 92.88 182 THR A C 1
ATOM 1355 O O . THR A 1 182 ? 0.936 -8.43 1.424 1 92.88 182 THR A O 1
ATOM 1358 N N . ASP A 1 183 ? 0.07 -7.012 -0.065 1 93.69 183 ASP A N 1
ATOM 1359 C CA . ASP A 1 183 ? -0.592 -6.199 0.948 1 93.69 183 ASP A CA 1
ATOM 1360 C C . ASP A 1 183 ? -1.65 -7.004 1.697 1 93.69 183 ASP A C 1
ATOM 1362 O O . ASP A 1 183 ? -1.777 -6.891 2.918 1 93.69 183 ASP A O 1
ATOM 1366 N N . ALA A 1 184 ? -2.371 -7.785 1.006 1 96.44 184 ALA A N 1
ATOM 1367 C CA . ALA A 1 184 ? -3.402 -8.633 1.6 1 96.44 184 ALA A CA 1
ATOM 1368 C C . ALA A 1 184 ? -2.797 -9.625 2.59 1 96.44 184 ALA A C 1
ATOM 1370 O O . ALA A 1 184 ? -3.324 -9.812 3.688 1 96.44 184 ALA A O 1
ATOM 1371 N N . LEU A 1 185 ? -1.747 -10.211 2.215 1 96.62 185 LEU A N 1
ATOM 1372 C CA . LEU A 1 185 ? -1.08 -11.203 3.053 1 96.62 185 LEU A CA 1
ATOM 1373 C C . LEU A 1 185 ? -0.547 -10.562 4.328 1 96.62 185 LEU A C 1
ATOM 1375 O O . LEU A 1 185 ? -0.695 -11.117 5.418 1 96.62 185 LEU A O 1
ATOM 1379 N N . GLU A 1 186 ? 0.034 -9.438 4.176 1 94.06 186 GLU A N 1
ATOM 1380 C CA . GLU A 1 186 ? 0.532 -8.734 5.355 1 94.06 186 GLU A CA 1
ATOM 1381 C C . GLU A 1 186 ? -0.609 -8.359 6.293 1 94.06 186 GLU A C 1
ATOM 1383 O O . GLU A 1 186 ? -0.476 -8.461 7.516 1 94.06 186 GLU A O 1
ATOM 1388 N N . LEU A 1 187 ? -1.664 -7.879 5.723 1 95 187 LEU A N 1
ATOM 1389 C CA . LEU A 1 187 ? -2.846 -7.523 6.504 1 95 187 LEU A CA 1
ATOM 1390 C C . LEU A 1 187 ? -3.365 -8.727 7.281 1 95 187 LEU A C 1
ATOM 1392 O O . LEU A 1 187 ? -3.77 -8.594 8.438 1 95 187 LEU A O 1
ATOM 1396 N N . CYS A 1 188 ? -3.371 -9.867 6.691 1 96.88 188 CYS A N 1
ATOM 1397 C CA . CYS A 1 188 ? -3.785 -11.086 7.367 1 96.88 188 CYS A CA 1
ATOM 1398 C C . CYS A 1 188 ? -2.889 -11.383 8.562 1 96.88 188 CYS A C 1
ATOM 1400 O O . CYS A 1 188 ? -3.379 -11.664 9.656 1 96.88 188 CYS A O 1
ATOM 1402 N N . MET A 1 189 ? -1.637 -11.289 8.336 1 94.69 189 MET A N 1
ATOM 1403 C CA . MET A 1 189 ? -0.689 -11.609 9.398 1 94.69 189 MET A CA 1
ATOM 1404 C C . MET A 1 189 ? -0.822 -10.617 10.555 1 94.69 189 MET A C 1
ATOM 1406 O O . MET A 1 189 ? -0.783 -11.016 11.727 1 94.69 189 MET A O 1
ATOM 1410 N N . ARG A 1 190 ? -1.023 -9.367 10.219 1 92.38 190 ARG A N 1
ATOM 1411 C CA . ARG A 1 190 ? -1.182 -8.336 11.242 1 92.38 190 ARG A CA 1
ATOM 1412 C C . ARG A 1 190 ? -2.471 -8.539 12.031 1 92.38 190 ARG A C 1
ATOM 1414 O O . ARG A 1 190 ? -2.521 -8.258 13.227 1 92.38 190 ARG A O 1
ATOM 1421 N N . SER A 1 191 ? -3.506 -8.992 11.383 1 94.88 191 SER A N 1
ATOM 1422 C CA . SER A 1 191 ? -4.828 -9.102 11.984 1 94.88 191 SER A CA 1
ATOM 1423 C C . SER A 1 191 ? -4.961 -10.383 12.805 1 94.88 191 SER A C 1
ATOM 1425 O O . SER A 1 191 ? -5.742 -10.438 13.758 1 94.88 191 SER A O 1
ATOM 1427 N N . LEU A 1 192 ? -4.152 -11.406 12.461 1 95.56 192 LEU A N 1
ATOM 1428 C CA . LEU A 1 192 ? -4.457 -12.727 12.992 1 95.56 192 LEU A CA 1
ATOM 1429 C C . LEU A 1 192 ? -3.338 -13.219 13.898 1 95.56 192 LEU A C 1
ATOM 1431 O O . LEU A 1 192 ? -3.432 -14.305 14.477 1 95.56 192 LEU A O 1
ATOM 1435 N N . SER A 1 193 ? -2.293 -12.453 13.992 1 92.31 193 SER A N 1
ATOM 1436 C CA . SER A 1 193 ? -1.166 -12.914 14.797 1 92.31 193 SER A CA 1
ATOM 1437 C C . SER A 1 193 ? -0.628 -11.812 15.695 1 92.31 193 SER A C 1
ATOM 1439 O O . SER A 1 193 ? -0.861 -10.625 15.438 1 92.31 193 SER A O 1
ATOM 1441 N N . ARG A 1 194 ? 0.049 -12.203 16.703 1 87.69 194 ARG A N 1
ATOM 1442 C CA . ARG A 1 194 ? 0.742 -11.312 17.641 1 87.69 194 ARG A CA 1
ATOM 1443 C C . ARG A 1 194 ? 2.227 -11.656 17.719 1 87.69 194 ARG A C 1
ATOM 1445 O O . ARG A 1 194 ? 2.621 -12.797 17.453 1 87.69 194 ARG A O 1
ATOM 1452 N N . THR A 1 195 ? 2.967 -10.703 18.062 1 85.69 195 THR A N 1
ATOM 1453 C CA . THR A 1 195 ? 4.402 -10.898 18.234 1 85.69 195 THR A CA 1
ATOM 1454 C C . THR A 1 195 ? 4.676 -12.094 19.141 1 85.69 195 THR A C 1
ATOM 1456 O O . THR A 1 195 ? 4.02 -12.266 20.172 1 85.69 195 THR A O 1
ATOM 1459 N N . GLY A 1 196 ? 5.605 -12.922 18.672 1 86.94 196 GLY A N 1
ATOM 1460 C CA . GLY A 1 196 ? 5.992 -14.07 19.484 1 86.94 196 GLY A CA 1
ATOM 1461 C C . GLY A 1 196 ? 5.246 -15.336 19.094 1 86.94 196 GLY A C 1
ATOM 1462 O O . GLY A 1 196 ? 5.672 -16.438 19.438 1 86.94 196 GLY A O 1
ATOM 1463 N N . GLU A 1 197 ? 4.145 -15.219 18.391 1 91.94 197 GLU A N 1
ATOM 1464 C CA . GLU A 1 197 ? 3.355 -16.375 18 1 91.94 197 GLU A CA 1
ATOM 1465 C C . GLU A 1 197 ? 3.977 -17.078 16.797 1 91.94 197 GLU A C 1
ATOM 1467 O O . GLU A 1 197 ? 4.836 -16.516 16.109 1 91.94 197 GLU A O 1
ATOM 1472 N N . THR A 1 198 ? 3.525 -18.328 16.656 1 95.06 198 THR A N 1
ATOM 1473 C CA . THR A 1 198 ? 4.059 -19.156 15.57 1 95.06 198 THR A CA 1
ATOM 1474 C C . THR A 1 198 ? 3.178 -19.062 14.328 1 95.06 198 THR A C 1
ATOM 1476 O O . THR A 1 198 ? 1.951 -18.984 14.438 1 95.06 198 THR A O 1
ATOM 1479 N N . ILE A 1 199 ? 3.811 -19.047 13.195 1 96.94 199 ILE A N 1
ATOM 1480 C CA . ILE A 1 199 ? 3.125 -19.031 11.906 1 96.94 199 ILE A CA 1
ATOM 1481 C C . ILE A 1 199 ? 3.693 -20.125 11 1 96.94 199 ILE A C 1
ATOM 1483 O O . ILE A 1 199 ? 4.902 -20.359 10.992 1 96.94 199 ILE A O 1
ATOM 1487 N N . ALA A 1 200 ? 2.832 -20.875 10.344 1 98.06 200 ALA A N 1
ATOM 1488 C CA . ALA A 1 200 ? 3.264 -21.922 9.422 1 98.06 200 ALA A CA 1
ATOM 1489 C C . ALA A 1 200 ? 3.381 -21.391 7.996 1 98.06 200 ALA A C 1
ATOM 1491 O O . ALA A 1 200 ? 2.422 -20.828 7.457 1 98.06 200 ALA A O 1
ATOM 1492 N N . LEU A 1 201 ? 4.531 -21.562 7.41 1 98 201 LEU A N 1
ATOM 1493 C CA . LEU A 1 201 ? 4.809 -21.094 6.055 1 98 201 LEU A CA 1
ATOM 1494 C C . LEU A 1 201 ? 5.359 -22.234 5.199 1 98 201 LEU A C 1
ATOM 1496 O O . LEU A 1 201 ? 6.145 -23.047 5.676 1 98 201 LEU A O 1
ATOM 1500 N N . GLU A 1 202 ? 4.992 -22.234 3.973 1 98.12 202 GLU A N 1
ATOM 1501 C CA . GLU A 1 202 ? 5.547 -23.203 3.025 1 98.12 202 GLU A CA 1
ATOM 1502 C C . GLU A 1 202 ? 7.035 -22.953 2.793 1 98.12 202 GLU A C 1
ATOM 1504 O O . GLU A 1 202 ? 7.488 -21.812 2.822 1 98.12 202 GLU A O 1
ATOM 1509 N N . ASP A 1 203 ? 7.762 -24.031 2.496 1 97.81 203 ASP A N 1
ATOM 1510 C CA . ASP A 1 203 ? 9.188 -23.953 2.201 1 97.81 203 ASP A CA 1
ATOM 1511 C C . ASP A 1 203 ? 9.602 -25 1.178 1 97.81 203 ASP A C 1
ATOM 1513 O O . ASP A 1 203 ? 9.719 -26.188 1.506 1 97.81 203 ASP A O 1
ATOM 1517 N N . PRO A 1 204 ? 9.969 -24.625 -0.13 1 97.12 204 PRO A N 1
ATOM 1518 C CA . PRO A 1 204 ? 10.07 -23.234 -0.567 1 97.12 204 PRO A CA 1
ATOM 1519 C C . PRO A 1 204 ? 8.719 -22.531 -0.619 1 97.12 204 PRO A C 1
ATOM 1521 O O . PRO A 1 204 ? 7.68 -23.188 -0.73 1 97.12 204 PRO A O 1
ATOM 1524 N N . GLY A 1 205 ? 8.797 -21.203 -0.46 1 96.56 205 GLY A N 1
ATOM 1525 C CA . GLY A 1 205 ? 7.582 -20.406 -0.478 1 96.56 205 GLY A CA 1
ATOM 1526 C C . GLY A 1 205 ? 7.824 -18.953 -0.866 1 96.56 205 GLY A C 1
ATOM 1527 O O . GLY A 1 205 ? 8.906 -18.609 -1.338 1 96.56 205 GLY A O 1
ATOM 1528 N N . TYR A 1 206 ? 6.84 -18.188 -0.78 1 93.94 206 TYR A N 1
ATOM 1529 C CA . TYR A 1 206 ? 6.863 -16.781 -1.157 1 93.94 206 TYR A CA 1
ATOM 1530 C C . TYR A 1 206 ? 7.711 -15.969 -0.183 1 93.94 206 TYR A C 1
ATOM 1532 O O . TYR A 1 206 ? 7.344 -15.812 0.984 1 93.94 206 TYR A O 1
ATOM 1540 N N . ALA A 1 207 ? 8.734 -15.391 -0.647 1 90.94 207 ALA A N 1
ATOM 1541 C CA . ALA A 1 207 ? 9.805 -14.828 0.168 1 90.94 207 ALA A CA 1
ATOM 1542 C C . ALA A 1 207 ? 9.297 -13.672 1.02 1 90.94 207 ALA A C 1
ATOM 1544 O O . ALA A 1 207 ? 9.664 -13.539 2.189 1 90.94 207 ALA A O 1
ATOM 1545 N N . PRO A 1 208 ? 8.438 -12.797 0.542 1 90.25 208 PRO A N 1
ATOM 1546 C CA . PRO A 1 208 ? 7.984 -11.672 1.36 1 90.25 208 PRO A CA 1
ATOM 1547 C C . PRO A 1 208 ? 7.289 -12.117 2.645 1 90.25 208 PRO A C 1
ATOM 1549 O O . PRO A 1 208 ? 7.32 -11.406 3.65 1 90.25 208 PRO A O 1
ATOM 1552 N N . LEU A 1 209 ? 6.719 -13.227 2.662 1 94.75 209 LEU A N 1
ATOM 1553 C CA . LEU A 1 209 ? 6.055 -13.727 3.863 1 94.75 209 LEU A CA 1
ATOM 1554 C C . LEU A 1 209 ? 7.055 -13.898 5 1 94.75 209 LEU A C 1
ATOM 1556 O O . LEU A 1 209 ? 6.738 -13.625 6.16 1 94.75 209 LEU A O 1
ATOM 1560 N N . ARG A 1 210 ? 8.211 -14.391 4.656 1 93.06 210 ARG A N 1
ATOM 1561 C CA . ARG A 1 210 ? 9.266 -14.539 5.66 1 93.06 210 ARG A CA 1
ATOM 1562 C C . ARG A 1 210 ? 9.68 -13.18 6.219 1 93.06 210 ARG A C 1
ATOM 1564 O O . ARG A 1 210 ? 9.914 -13.047 7.422 1 93.06 210 ARG A O 1
ATOM 1571 N N . SER A 1 211 ? 9.75 -12.266 5.34 1 88.56 211 SER A N 1
ATOM 1572 C CA . SER A 1 211 ? 10.117 -10.914 5.75 1 88.56 211 SER A CA 1
ATOM 1573 C C . SER A 1 211 ? 9.055 -10.305 6.656 1 88.56 211 SER A C 1
ATOM 1575 O O . SER A 1 211 ? 9.375 -9.656 7.652 1 88.56 211 SER A O 1
ATOM 1577 N N . PHE A 1 212 ? 7.812 -10.492 6.336 1 90.62 212 PHE A N 1
ATOM 1578 C CA . PHE A 1 212 ? 6.715 -10.008 7.168 1 90.62 212 PHE A CA 1
ATOM 1579 C C . PHE A 1 212 ? 6.762 -10.648 8.547 1 90.62 212 PHE A C 1
ATOM 1581 O O . PHE A 1 212 ? 6.586 -9.969 9.562 1 90.62 212 PHE A O 1
ATOM 1588 N N . ALA A 1 213 ? 6.992 -11.969 8.578 1 91.88 213 ALA A N 1
ATOM 1589 C CA . ALA A 1 213 ? 7.051 -12.703 9.836 1 91.88 213 ALA A CA 1
ATOM 1590 C C . ALA A 1 213 ? 8.164 -12.164 10.734 1 91.88 213 ALA A C 1
ATOM 1592 O O . ALA A 1 213 ? 7.945 -11.914 11.922 1 91.88 213 ALA A O 1
ATOM 1593 N N . ARG A 1 214 ? 9.281 -11.977 10.094 1 87.5 214 ARG A N 1
ATOM 1594 C CA . ARG A 1 214 ? 10.414 -11.445 10.836 1 87.5 214 ARG A CA 1
ATOM 1595 C C . ARG A 1 214 ? 10.125 -10.039 11.352 1 87.5 214 ARG A C 1
ATOM 1597 O O . ARG A 1 214 ? 10.391 -9.727 12.508 1 87.5 214 ARG A O 1
ATOM 1604 N N . ALA A 1 215 ? 9.602 -9.266 10.508 1 82.56 215 ALA A N 1
ATOM 1605 C CA . ALA A 1 215 ? 9.312 -7.879 10.859 1 82.56 215 ALA A CA 1
ATOM 1606 C C . ALA A 1 215 ? 8.289 -7.801 11.992 1 82.56 215 ALA A C 1
ATOM 1608 O O . ALA A 1 215 ? 8.344 -6.891 12.82 1 82.56 215 ALA A O 1
ATOM 1609 N N . GLN A 1 216 ? 7.402 -8.711 12.031 1 86 216 GLN A N 1
ATOM 1610 C CA . GLN A 1 216 ? 6.344 -8.711 13.039 1 86 216 GLN A CA 1
ATOM 1611 C C . GLN A 1 216 ? 6.754 -9.5 14.273 1 86 216 GLN A C 1
ATOM 1613 O O . GLN A 1 216 ? 5.988 -9.609 15.234 1 86 216 GLN A O 1
ATOM 1618 N N . GLY A 1 217 ? 7.957 -10.117 14.242 1 85.94 217 GLY A N 1
ATOM 1619 C CA . GLY A 1 217 ? 8.453 -10.891 15.375 1 85.94 217 GLY A CA 1
ATOM 1620 C C . GLY A 1 217 ? 7.77 -12.234 15.523 1 85.94 217 GLY A C 1
ATOM 1621 O O . GLY A 1 217 ? 7.613 -12.734 16.641 1 85.94 217 GLY A O 1
ATOM 1622 N N . LEU A 1 218 ? 7.266 -12.781 14.469 1 91.25 218 LEU A N 1
ATOM 1623 C CA . LEU A 1 218 ? 6.652 -14.102 14.492 1 91.25 218 LEU A CA 1
ATOM 1624 C C . LEU A 1 218 ? 7.711 -15.195 14.367 1 91.25 218 LEU A C 1
ATOM 1626 O O . LEU A 1 218 ? 8.828 -14.93 13.914 1 91.25 218 LEU A O 1
ATOM 1630 N N . ARG A 1 219 ? 7.383 -16.328 14.852 1 93 219 ARG A N 1
ATOM 1631 C CA . ARG A 1 219 ? 8.258 -17.5 14.727 1 93 219 ARG A CA 1
ATOM 1632 C C . ARG A 1 219 ? 7.762 -18.438 13.633 1 93 219 ARG A C 1
ATOM 1634 O O . ARG A 1 219 ? 6.805 -19.188 13.844 1 93 219 ARG A O 1
ATOM 1641 N N . PRO A 1 220 ? 8.438 -18.5 12.516 1 95.56 220 PRO A N 1
ATOM 1642 C CA . PRO A 1 220 ? 7.953 -19.328 11.414 1 95.56 220 PRO A CA 1
ATOM 1643 C C . PRO A 1 220 ? 8.234 -20.812 11.625 1 95.56 220 PRO A C 1
ATOM 1645 O O . PRO A 1 220 ? 9.305 -21.172 12.125 1 95.56 220 PRO A O 1
ATOM 1648 N N . VAL A 1 221 ? 7.258 -21.594 11.414 1 96.44 221 VAL A N 1
ATOM 1649 C CA . VAL A 1 221 ? 7.398 -23.031 11.188 1 96.44 221 VAL A CA 1
ATOM 1650 C C . VAL A 1 221 ? 7.359 -23.328 9.688 1 96.44 221 VAL A C 1
ATOM 1652 O O . VAL A 1 221 ? 6.324 -23.156 9.047 1 96.44 221 VAL A O 1
ATOM 1655 N N . PHE A 1 222 ? 8.477 -23.797 9.195 1 96.81 222 PHE A N 1
ATOM 1656 C CA . PHE A 1 222 ? 8.594 -24.016 7.758 1 96.81 222 PHE A CA 1
ATOM 1657 C C . PHE A 1 222 ? 8.102 -25.406 7.379 1 96.81 222 PHE A C 1
ATOM 1659 O O . PHE A 1 222 ? 8.633 -26.406 7.855 1 96.81 222 PHE A O 1
ATOM 1666 N N . LEU A 1 223 ? 7.117 -25.406 6.5 1 97.19 223 LEU A N 1
ATOM 1667 C CA . LEU A 1 223 ? 6.453 -26.641 6.094 1 97.19 223 LEU A CA 1
ATOM 1668 C C . LEU A 1 223 ? 7.125 -27.234 4.859 1 97.19 223 LEU A C 1
ATOM 1670 O O . LEU A 1 223 ? 7.18 -26.609 3.807 1 97.19 223 LEU A O 1
ATOM 1674 N N . PRO A 1 224 ? 7.57 -28.469 4.965 1 95.75 224 PRO A N 1
ATOM 1675 C CA . PRO A 1 224 ? 8.031 -29.125 3.734 1 95.75 224 PRO A CA 1
ATOM 1676 C C . PRO A 1 224 ? 6.895 -29.391 2.748 1 95.75 224 PRO A C 1
ATOM 1678 O O . PRO A 1 224 ? 5.734 -29.5 3.154 1 95.75 224 PRO A O 1
ATOM 1681 N N . LEU A 1 225 ? 7.258 -29.484 1.527 1 96.5 225 LEU A N 1
ATOM 1682 C CA . LEU A 1 225 ? 6.301 -29.75 0.46 1 96.5 225 LEU A CA 1
ATOM 1683 C C . LEU A 1 225 ? 6.527 -31.141 -0.139 1 96.5 225 LEU A C 1
ATOM 1685 O O . LEU A 1 225 ? 7.668 -31.562 -0.305 1 96.5 225 LEU A O 1
ATOM 1689 N N . ASP A 1 226 ? 5.445 -31.875 -0.364 1 94.62 226 ASP A N 1
ATOM 1690 C CA . ASP A 1 226 ? 5.496 -33.125 -1.112 1 94.62 226 ASP A CA 1
ATOM 1691 C C . ASP A 1 226 ? 4.535 -33.094 -2.297 1 94.62 226 ASP A C 1
ATOM 1693 O O . ASP A 1 226 ? 4.09 -32.031 -2.717 1 94.62 226 ASP A O 1
ATOM 1697 N N . GLU A 1 227 ? 4.328 -34.219 -2.879 1 90.75 227 GLU A N 1
ATOM 1698 C CA . GLU A 1 227 ? 3.529 -34.281 -4.102 1 90.75 227 GLU A CA 1
ATOM 1699 C C . GLU A 1 227 ? 2.082 -33.875 -3.836 1 90.75 227 GLU A C 1
ATOM 1701 O O . GLU A 1 227 ? 1.357 -33.5 -4.758 1 90.75 227 GLU A O 1
ATOM 1706 N N . GLN A 1 228 ? 1.745 -33.938 -2.594 1 93.38 228 GLN A N 1
ATOM 1707 C CA . GLN A 1 228 ? 0.366 -33.625 -2.242 1 93.38 228 GLN A CA 1
ATOM 1708 C C . GLN A 1 228 ? 0.238 -32.188 -1.771 1 93.38 228 GLN A C 1
ATOM 1710 O O . GLN A 1 228 ? -0.859 -31.734 -1.44 1 93.38 228 GLN A O 1
ATOM 1715 N N . GLY A 1 229 ? 1.308 -31.484 -1.679 1 95.62 229 GLY A N 1
ATOM 1716 C CA . GLY A 1 229 ? 1.29 -30.109 -1.198 1 95.62 229 GLY A CA 1
ATOM 1717 C C . GLY A 1 229 ? 1.965 -29.938 0.15 1 95.62 229 GLY A C 1
ATOM 1718 O O . GLY A 1 229 ? 2.77 -30.781 0.557 1 95.62 229 GLY A O 1
ATOM 1719 N N . ALA A 1 230 ? 1.697 -28.859 0.78 1 97.56 230 ALA A N 1
ATOM 1720 C CA . ALA A 1 230 ? 2.32 -28.531 2.062 1 97.56 230 ALA A CA 1
ATOM 1721 C C . ALA A 1 230 ? 1.925 -29.547 3.131 1 97.56 230 ALA A C 1
ATOM 1723 O O . ALA A 1 230 ? 0.748 -29.891 3.266 1 97.56 230 ALA A O 1
ATOM 1724 N N . THR A 1 231 ? 2.883 -30 3.889 1 96.94 231 THR A N 1
ATOM 1725 C CA . THR A 1 231 ? 2.607 -30.922 4.996 1 96.94 231 THR A CA 1
ATOM 1726 C C . THR A 1 231 ? 2.105 -30.156 6.215 1 96.94 231 THR A C 1
ATOM 1728 O O . THR A 1 231 ? 2.365 -28.953 6.352 1 96.94 231 THR A O 1
ATOM 1731 N N . LEU A 1 232 ? 1.385 -30.844 7.027 1 96.75 232 LEU A N 1
ATOM 1732 C CA . LEU A 1 232 ? 0.919 -30.234 8.266 1 96.75 232 LEU A CA 1
ATOM 1733 C C . LEU A 1 232 ? 2.08 -29.984 9.219 1 96.75 232 LEU A C 1
ATOM 1735 O O . LEU A 1 232 ? 3.074 -30.719 9.195 1 96.75 232 LEU A O 1
ATOM 1739 N N . PRO A 1 233 ? 1.965 -28.938 9.992 1 95.31 233 PRO A N 1
ATOM 1740 C CA . PRO A 1 233 ? 3.018 -28.734 10.984 1 95.31 233 PRO A CA 1
ATOM 1741 C C . PRO A 1 233 ? 3.08 -29.844 12.031 1 95.31 233 PRO A C 1
ATOM 1743 O O . PRO A 1 233 ? 2.064 -30.469 12.32 1 95.31 233 PRO A O 1
ATOM 1746 N N . PRO A 1 234 ? 4.273 -29.984 12.562 1 90.12 234 PRO A N 1
ATOM 1747 C CA . PRO A 1 234 ? 4.367 -30.938 13.68 1 90.12 234 PRO A CA 1
ATOM 1748 C C . PRO A 1 234 ? 3.504 -30.531 14.867 1 90.12 234 PRO A C 1
ATOM 1750 O O . PRO A 1 234 ? 3.357 -29.328 15.148 1 90.12 234 PRO A O 1
ATOM 1753 N N . PRO A 1 235 ? 3.045 -31.484 15.547 1 82.31 235 PRO A N 1
ATOM 1754 C CA . PRO A 1 235 ? 2.137 -31.203 16.656 1 82.31 235 PRO A CA 1
ATOM 1755 C C . PRO A 1 235 ? 2.783 -30.344 17.75 1 82.31 235 PRO A C 1
ATOM 1757 O O . PRO A 1 235 ? 2.086 -29.625 18.469 1 82.31 235 PRO A O 1
ATOM 1760 N N . VAL A 1 236 ? 4.031 -30.312 17.891 1 78.31 236 VAL A N 1
ATOM 1761 C CA . VAL A 1 236 ? 4.734 -29.625 18.969 1 78.31 236 VAL A CA 1
ATOM 1762 C C . VAL A 1 236 ? 4.734 -28.109 18.703 1 78.31 236 VAL A C 1
ATOM 1764 O O . VAL A 1 236 ? 4.766 -27.312 19.641 1 78.31 236 VAL A O 1
ATOM 1767 N N . GLU A 1 237 ? 4.672 -27.578 17.609 1 78.81 237 GLU A N 1
ATOM 1768 C CA . GLU A 1 237 ? 4.816 -26.156 17.266 1 78.81 237 GLU A CA 1
ATOM 1769 C C . GLU A 1 237 ? 3.477 -25.438 17.344 1 78.81 237 GLU A C 1
ATOM 1771 O O . GLU A 1 237 ? 3.422 -24.266 17.703 1 78.81 237 GLU A O 1
ATOM 1776 N N . THR A 1 238 ? 2.467 -25.906 17.266 1 86.25 238 THR A N 1
ATOM 1777 C CA . THR A 1 238 ? 1.061 -25.516 17.328 1 86.25 238 THR A CA 1
ATOM 1778 C C . THR A 1 238 ? 0.846 -24.125 16.766 1 86.25 238 THR A C 1
ATOM 1780 O O . THR A 1 238 ? 0.35 -23.234 17.469 1 86.25 238 THR A O 1
ATOM 1783 N N . PRO A 1 239 ? 1.212 -23.812 15.5 1 93.12 239 PRO A N 1
ATOM 1784 C CA . PRO A 1 239 ? 0.848 -22.531 14.898 1 93.12 239 PRO A CA 1
ATOM 1785 C C . PRO A 1 239 ? -0.663 -22.328 14.82 1 93.12 239 PRO A C 1
ATOM 1787 O O . PRO A 1 239 ? -1.418 -23.297 14.695 1 93.12 239 PRO A O 1
ATOM 1790 N N . ARG A 1 240 ? -1.021 -21.047 14.945 1 93.19 240 ARG A N 1
ATOM 1791 C CA . ARG A 1 240 ? -2.445 -20.734 14.859 1 93.19 240 ARG A CA 1
ATOM 1792 C C . ARG A 1 240 ? -2.771 -20.047 13.531 1 93.19 240 ARG A C 1
ATOM 1794 O O . ARG A 1 240 ? -3.91 -19.641 13.312 1 93.19 240 ARG A O 1
ATOM 1801 N N . LEU A 1 241 ? -1.791 -19.875 12.727 1 97.06 241 LEU A N 1
ATOM 1802 C CA . LEU A 1 241 ? -1.943 -19.281 11.406 1 97.06 241 LEU A CA 1
ATOM 1803 C C . LEU A 1 241 ? -1.051 -19.984 10.391 1 97.06 241 LEU A C 1
ATOM 1805 O O . LEU A 1 241 ? 0.122 -20.25 10.664 1 97.06 241 LEU A O 1
ATOM 1809 N N . ALA A 1 242 ? -1.613 -20.375 9.258 1 97.94 242 ALA A N 1
ATOM 1810 C CA . ALA A 1 242 ? -0.871 -20.938 8.141 1 97.94 242 ALA A CA 1
ATOM 1811 C C . ALA A 1 242 ? -1.161 -20.203 6.844 1 97.94 242 ALA A C 1
ATOM 1813 O O . ALA A 1 242 ? -2.305 -19.812 6.578 1 97.94 242 ALA A O 1
ATOM 1814 N N . VAL A 1 243 ? -0.166 -19.906 6.098 1 98.44 243 VAL A N 1
ATOM 1815 C CA . VAL A 1 243 ? -0.322 -19.328 4.766 1 98.44 243 VAL A CA 1
ATO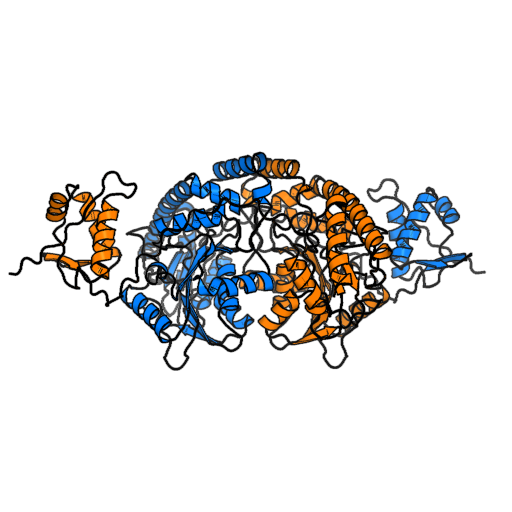M 1816 C C . VAL A 1 243 ? 0.049 -20.359 3.705 1 98.44 243 VAL A C 1
ATOM 1818 O O . VAL A 1 243 ? 1.18 -20.844 3.676 1 98.44 243 VAL A O 1
ATOM 1821 N N . LEU A 1 244 ? -0.911 -20.641 2.83 1 98.12 244 LEU A N 1
ATOM 1822 C CA . LEU A 1 244 ? -0.749 -21.734 1.873 1 98.12 244 LEU A CA 1
ATOM 1823 C C . LEU A 1 244 ? -1.061 -21.266 0.456 1 98.12 244 LEU A C 1
ATOM 1825 O O . LEU A 1 244 ? -1.814 -20.312 0.266 1 98.12 244 LEU A O 1
ATOM 1829 N N . THR A 1 245 ? -0.454 -21.891 -0.479 1 97.12 245 THR A N 1
ATOM 1830 C CA . THR A 1 245 ? -0.761 -21.734 -1.896 1 97.12 245 THR A CA 1
ATOM 1831 C C . THR A 1 245 ? -1.286 -23.047 -2.48 1 97.12 245 THR A C 1
ATOM 1833 O O . THR A 1 245 ? -0.645 -23.656 -3.346 1 97.12 245 THR A O 1
ATOM 1836 N N . PRO A 1 246 ? -2.48 -23.422 -2.178 1 95.56 246 PRO A N 1
ATOM 1837 C CA . PRO A 1 246 ? -2.955 -24.766 -2.467 1 95.56 246 PRO A CA 1
ATOM 1838 C C . PRO A 1 246 ? -3.289 -24.969 -3.943 1 95.56 246 PRO A C 1
ATOM 1840 O O . PRO A 1 246 ? -3.219 -26.094 -4.445 1 95.56 246 PRO A O 1
ATOM 1843 N N . SER A 1 247 ? -3.719 -24 -4.617 1 92.62 247 SER A N 1
ATOM 1844 C CA . SER A 1 247 ? -4.152 -24.172 -6 1 92.62 247 SER A CA 1
ATOM 1845 C C . SER A 1 247 ? -2.961 -24.281 -6.941 1 92.62 247 SER A C 1
ATOM 1847 O O . SER A 1 247 ? -2.988 -25.078 -7.891 1 92.62 247 SER A O 1
ATOM 1849 N N . HIS A 1 248 ? -1.991 -23.547 -6.73 1 93.44 248 HIS A N 1
ATOM 1850 C CA . HIS A 1 248 ? -0.728 -23.531 -7.461 1 93.44 248 HIS A CA 1
ATOM 1851 C C . HIS A 1 248 ? 0.422 -23.094 -6.559 1 93.44 248 HIS A C 1
ATOM 1853 O O . HIS A 1 248 ? 0.672 -21.906 -6.402 1 93.44 248 HIS A O 1
ATOM 1859 N N . GLN A 1 249 ? 1.136 -24.094 -6.094 1 96.38 249 GLN A N 1
ATOM 1860 C CA . GLN A 1 249 ? 2.15 -23.828 -5.082 1 96.38 249 GLN A CA 1
ATOM 1861 C C . GLN A 1 249 ? 3.207 -22.859 -5.609 1 96.38 249 GLN A C 1
ATOM 1863 O O . GLN A 1 249 ? 3.666 -22.984 -6.746 1 96.38 249 GLN A O 1
ATOM 1868 N N . TYR A 1 250 ? 3.531 -21.844 -4.891 1 95.75 250 TYR A N 1
ATOM 1869 C CA . TYR A 1 250 ? 4.629 -20.953 -5.223 1 95.75 250 TYR A CA 1
ATOM 1870 C C . TYR A 1 250 ? 5.898 -21.344 -4.48 1 95.75 250 TYR A C 1
ATOM 1872 O O . TYR A 1 250 ? 5.902 -21.438 -3.25 1 95.75 250 TYR A O 1
ATOM 1880 N N . PRO A 1 251 ? 6.914 -21.609 -5.199 1 95.56 251 PRO A N 1
ATOM 1881 C CA . PRO A 1 251 ? 7.109 -21.406 -6.637 1 95.56 251 PRO A CA 1
ATOM 1882 C C . PRO A 1 251 ? 7.105 -22.719 -7.422 1 95.56 251 PRO A C 1
ATOM 1884 O O . PRO A 1 251 ? 7.34 -22.719 -8.633 1 95.56 251 PRO A O 1
ATOM 1887 N N . LEU A 1 252 ? 6.84 -23.797 -6.801 1 95.44 252 LEU A N 1
ATOM 1888 C CA . LEU A 1 252 ? 7.102 -25.125 -7.371 1 95.44 252 LEU A CA 1
ATOM 1889 C C . LEU A 1 252 ? 6.02 -25.5 -8.375 1 95.44 252 LEU A C 1
ATOM 1891 O O . LEU A 1 252 ? 6.219 -26.391 -9.203 1 95.44 252 LEU A O 1
ATOM 1895 N N . GLY A 1 253 ? 4.98 -24.859 -8.203 1 93.12 253 GLY A N 1
ATOM 1896 C CA . GLY A 1 253 ? 3.834 -25.312 -8.977 1 93.12 253 GLY A CA 1
ATOM 1897 C C . GLY A 1 253 ? 3.094 -26.469 -8.336 1 93.12 253 GLY A C 1
ATOM 1898 O O . GLY A 1 253 ? 3.279 -26.75 -7.152 1 93.12 253 GLY A O 1
ATOM 1899 N N . GLY A 1 254 ? 2.197 -27.016 -9.008 1 89.69 254 GLY A N 1
ATOM 1900 C CA . GLY A 1 254 ? 1.422 -28.125 -8.5 1 89.69 254 GLY A CA 1
ATOM 1901 C C . GLY A 1 254 ? 0.236 -27.703 -7.652 1 89.69 254 GLY A C 1
ATOM 1902 O O . GLY A 1 254 ? 0.197 -26.578 -7.156 1 89.69 254 GLY A O 1
ATOM 1903 N N . ALA A 1 255 ? -0.667 -28.609 -7.512 1 92.06 255 ALA A N 1
ATOM 1904 C CA . ALA A 1 255 ? -1.877 -28.375 -6.727 1 92.06 255 ALA A CA 1
ATOM 1905 C C . ALA A 1 255 ? -1.931 -29.297 -5.512 1 92.06 255 ALA A C 1
ATOM 1907 O O . ALA A 1 255 ? -1.545 -30.453 -5.594 1 92.06 255 ALA A O 1
ATOM 1908 N N . MET A 1 256 ? -2.393 -28.719 -4.426 1 94.25 256 MET A N 1
ATOM 1909 C CA . MET A 1 256 ? -2.629 -29.531 -3.236 1 94.25 256 MET A CA 1
ATOM 1910 C C . MET A 1 256 ? -3.762 -30.516 -3.473 1 94.25 256 MET A C 1
ATOM 1912 O O . MET A 1 256 ? -4.793 -30.172 -4.043 1 94.25 256 MET A O 1
ATOM 1916 N N . SER A 1 257 ? -3.561 -31.75 -3.049 1 90.38 257 SER A N 1
ATOM 1917 C CA . SER A 1 257 ? -4.566 -32.781 -3.254 1 90.38 257 SER A CA 1
ATOM 1918 C C . SER A 1 257 ? -5.793 -32.562 -2.377 1 90.38 257 SER A C 1
ATOM 1920 O O . SER A 1 257 ? -5.711 -31.859 -1.36 1 90.38 257 SER A O 1
ATOM 1922 N N . PRO A 1 258 ? -6.91 -33.062 -2.799 1 85.94 258 PRO A N 1
ATOM 1923 C CA . PRO A 1 258 ? -8.117 -32.938 -1.985 1 85.94 258 PRO A CA 1
ATOM 1924 C C . PRO A 1 258 ? -7.949 -33.5 -0.574 1 85.94 258 PRO A C 1
ATOM 1926 O O . PRO A 1 258 ? -8.438 -32.906 0.391 1 85.94 258 PRO A O 1
ATOM 1929 N N . SER A 1 259 ? -7.273 -34.656 -0.501 1 88.69 259 SER A N 1
ATOM 1930 C CA . SER A 1 259 ? -7.047 -35.25 0.808 1 88.69 259 SER A CA 1
ATOM 1931 C C . SER A 1 259 ? -6.234 -34.312 1.709 1 88.69 259 SER A C 1
ATOM 1933 O O . SER A 1 259 ? -6.555 -34.156 2.889 1 88.69 259 SER A O 1
ATOM 1935 N N . ARG A 1 260 ? -5.199 -33.75 1.176 1 93.94 260 ARG A N 1
ATOM 1936 C CA . ARG A 1 260 ? -4.367 -32.812 1.938 1 93.94 260 ARG A CA 1
ATOM 1937 C C . ARG A 1 260 ? -5.152 -31.562 2.307 1 93.94 260 ARG A C 1
ATOM 1939 O O . ARG A 1 260 ? -4.992 -31.031 3.406 1 93.94 260 ARG A O 1
ATOM 1946 N N . ARG A 1 261 ? -5.969 -31.078 1.42 1 92.94 261 ARG A N 1
ATOM 1947 C CA . ARG A 1 261 ? -6.832 -29.938 1.705 1 92.94 261 ARG A CA 1
ATOM 1948 C C . ARG A 1 261 ? -7.762 -30.234 2.879 1 92.94 261 ARG A C 1
ATOM 1950 O O . ARG A 1 261 ? -7.953 -29.375 3.752 1 92.94 261 ARG A O 1
ATOM 1957 N N . SER A 1 262 ? -8.281 -31.391 2.852 1 90.06 262 SER A N 1
ATOM 1958 C CA . SER A 1 262 ? -9.164 -31.812 3.936 1 90.06 262 SER A CA 1
ATOM 1959 C C . SER A 1 262 ? -8.414 -31.891 5.262 1 90.06 262 SER A C 1
ATOM 1961 O O . SER A 1 262 ? -8.953 -31.516 6.305 1 90.06 262 SER A O 1
ATOM 1963 N N . ALA A 1 263 ? -7.285 -32.438 5.184 1 93.81 263 ALA A N 1
ATOM 1964 C CA . ALA A 1 263 ? -6.461 -32.531 6.387 1 93.81 263 ALA A CA 1
ATOM 1965 C C . ALA A 1 263 ? -6.195 -31.141 6.969 1 93.81 263 ALA A C 1
ATOM 1967 O O . ALA A 1 263 ? -6.238 -30.953 8.188 1 93.81 263 ALA A O 1
ATOM 1968 N N . TRP A 1 264 ? -5.914 -30.203 6.129 1 95.38 264 TRP A N 1
ATOM 1969 C CA . TRP A 1 264 ? -5.66 -28.828 6.555 1 95.38 264 TRP A CA 1
ATOM 1970 C C . TRP A 1 264 ? -6.922 -28.203 7.141 1 95.38 264 TRP A C 1
ATOM 1972 O O . TRP A 1 264 ? -6.859 -27.5 8.148 1 95.38 264 TRP A O 1
ATOM 1982 N N . ALA A 1 265 ? -8.055 -28.422 6.52 1 92.25 265 ALA A N 1
ATOM 1983 C CA . ALA A 1 265 ? -9.32 -27.938 7.055 1 92.25 265 ALA A CA 1
ATOM 1984 C C . ALA A 1 265 ? -9.57 -28.469 8.461 1 92.25 265 ALA A C 1
ATOM 1986 O O . ALA A 1 265 ? -10.008 -27.719 9.352 1 92.25 265 ALA A O 1
ATOM 1987 N N . HIS A 1 266 ? -9.297 -29.703 8.602 1 92.06 266 HIS A N 1
ATOM 1988 C CA . HIS A 1 266 ? -9.445 -30.328 9.914 1 92.06 266 HIS A CA 1
ATOM 1989 C C . HIS A 1 266 ? -8.477 -29.719 10.922 1 92.06 266 HIS A C 1
ATOM 1991 O O . HIS A 1 266 ? -8.859 -29.453 12.062 1 92.06 266 HIS A O 1
ATOM 1997 N N . TRP A 1 267 ? -7.258 -29.562 10.492 1 94.06 267 TRP A N 1
ATOM 1998 C CA . TRP A 1 267 ? -6.246 -28.938 11.336 1 94.06 267 TRP A CA 1
ATOM 1999 C C . TRP A 1 267 ? -6.719 -27.578 11.844 1 94.06 267 TRP A C 1
ATOM 2001 O O . TRP A 1 267 ? -6.613 -27.281 13.039 1 94.06 267 TRP A O 1
ATOM 2011 N N . ALA A 1 268 ? -7.25 -26.781 11 1 94.44 268 ALA A N 1
ATOM 2012 C CA . ALA A 1 268 ? -7.676 -25.438 11.352 1 94.44 268 ALA A CA 1
ATOM 2013 C C . ALA A 1 268 ? -8.844 -25.469 12.344 1 94.44 268 ALA A C 1
ATOM 2015 O O . ALA A 1 268 ? -8.852 -24.719 13.328 1 94.44 268 ALA A O 1
ATOM 2016 N N . ARG A 1 269 ? -9.758 -26.312 12.164 1 91.38 269 ARG A N 1
ATOM 2017 C CA . ARG A 1 269 ? -10.938 -26.422 13.008 1 91.38 269 ARG A CA 1
ATOM 2018 C C . ARG A 1 269 ? -10.57 -26.938 14.398 1 91.38 269 ARG A C 1
ATOM 2020 O O . ARG A 1 269 ? -11.023 -26.406 15.406 1 91.38 269 ARG A O 1
ATOM 2027 N N . SER A 1 270 ? -9.781 -27.953 14.383 1 91.06 270 SER A N 1
ATOM 2028 C CA . SER A 1 270 ? -9.438 -28.609 15.641 1 91.06 270 SER A CA 1
ATOM 2029 C C . SER A 1 270 ? -8.523 -27.734 16.484 1 91.06 270 SER A C 1
ATOM 2031 O O . SER A 1 270 ? -8.578 -27.781 17.719 1 91.06 270 SER A O 1
ATOM 2033 N N . GLY A 1 271 ? -7.723 -26.984 15.844 1 90.94 271 GLY A N 1
ATOM 2034 C CA . GLY A 1 271 ? -6.738 -26.188 16.562 1 90.94 271 GLY A CA 1
ATOM 2035 C C . GLY A 1 271 ? -7.16 -24.734 16.734 1 90.94 271 GLY A C 1
ATOM 2036 O O . GLY A 1 271 ? -6.375 -23.922 17.219 1 90.94 271 GLY A O 1
ATOM 2037 N N . ASP A 1 272 ? -8.375 -24.453 16.312 1 91.69 272 ASP A N 1
ATOM 2038 C CA . ASP A 1 272 ? -8.836 -23.062 16.344 1 91.69 272 ASP A CA 1
ATOM 2039 C C . ASP A 1 272 ? -7.832 -22.141 15.648 1 91.69 272 ASP A C 1
ATOM 2041 O O . ASP A 1 272 ? -7.426 -21.125 16.219 1 91.69 272 ASP A O 1
ATOM 2045 N N . ALA A 1 273 ? -7.344 -22.625 14.523 1 94.75 273 ALA A N 1
ATOM 2046 C CA . ALA A 1 273 ? -6.34 -21.922 13.719 1 94.75 273 ALA A CA 1
ATOM 2047 C C . ALA A 1 273 ? -6.949 -21.375 12.438 1 94.75 273 ALA A C 1
ATOM 2049 O O . ALA A 1 273 ? -8.094 -21.688 12.094 1 94.75 273 ALA A O 1
ATOM 2050 N N . TRP A 1 274 ? -6.266 -20.469 11.82 1 96.44 274 TRP A N 1
ATOM 2051 C CA . TRP A 1 274 ? -6.711 -19.875 10.57 1 96.44 274 TRP A CA 1
ATOM 2052 C C . TRP A 1 274 ? -5.777 -20.266 9.422 1 96.44 274 TRP A C 1
ATOM 2054 O O . TRP A 1 274 ? -4.57 -20.422 9.625 1 96.44 274 TRP A O 1
ATOM 2064 N N . ILE A 1 275 ? -6.398 -20.438 8.234 1 97.19 275 ILE A N 1
ATOM 2065 C CA . ILE A 1 275 ? -5.66 -20.672 7 1 97.19 275 ILE A CA 1
ATOM 2066 C C . ILE A 1 275 ? -5.816 -19.469 6.074 1 97.19 275 ILE A C 1
ATOM 2068 O O . ILE A 1 275 ? -6.934 -19 5.84 1 97.19 275 ILE A O 1
ATOM 2072 N N . VAL A 1 276 ? -4.734 -18.938 5.645 1 97.81 276 VAL A N 1
ATOM 2073 C CA . VAL A 1 276 ? -4.746 -17.969 4.551 1 97.81 276 VAL A CA 1
ATOM 2074 C C . VAL A 1 276 ? -4.414 -18.672 3.236 1 97.81 276 VAL A C 1
ATOM 2076 O O . VAL A 1 276 ? -3.32 -19.203 3.072 1 97.81 276 VAL A O 1
ATOM 2079 N N . GLU A 1 277 ? -5.348 -18.703 2.363 1 97.38 277 GLU A N 1
ATOM 2080 C CA . GLU A 1 277 ? -5.172 -19.25 1.023 1 97.38 277 GLU A CA 1
ATOM 2081 C C . GLU A 1 277 ? -4.742 -18.172 0.036 1 97.38 277 GLU A C 1
ATOM 2083 O O . GLU A 1 277 ? -5.543 -17.312 -0.335 1 97.38 277 GLU A O 1
ATOM 2088 N N . ASP A 1 278 ? -3.518 -18.234 -0.357 1 97.19 278 ASP A N 1
ATOM 2089 C CA . ASP A 1 278 ? -2.994 -17.344 -1.387 1 97.19 278 ASP A CA 1
ATOM 2090 C C . ASP A 1 278 ? -3.234 -17.922 -2.783 1 97.19 278 ASP A C 1
ATOM 2092 O O . ASP A 1 278 ? -2.488 -18.781 -3.238 1 97.19 278 ASP A O 1
ATOM 2096 N N . ASP A 1 279 ? -4.23 -17.359 -3.436 1 95 279 ASP A N 1
ATOM 2097 C CA . ASP A 1 279 ? -4.645 -17.828 -4.758 1 95 279 ASP A CA 1
ATOM 2098 C C . ASP A 1 279 ? -4.262 -16.812 -5.836 1 95 279 ASP A C 1
ATOM 2100 O O . ASP A 1 279 ? -5.125 -16.312 -6.566 1 95 279 ASP A O 1
ATOM 2104 N N . TYR A 1 280 ? -3.002 -16.656 -6.066 1 91.06 280 TYR A N 1
ATOM 2105 C CA . TYR A 1 280 ? -2.436 -15.5 -6.738 1 91.06 280 TYR A CA 1
ATOM 2106 C C . TYR A 1 280 ? -2.566 -15.625 -8.25 1 91.06 280 TYR A C 1
ATOM 2108 O O . TYR A 1 280 ? -2.443 -14.633 -8.977 1 91.06 280 TYR A O 1
ATOM 2116 N N . ASP A 1 281 ? -2.871 -16.828 -8.867 1 90.06 281 ASP A N 1
ATOM 2117 C CA . ASP A 1 281 ? -2.877 -16.922 -10.328 1 90.06 281 ASP A CA 1
ATOM 2118 C C . ASP A 1 281 ? -3.812 -18.031 -10.805 1 90.06 281 ASP A C 1
ATOM 2120 O O . ASP A 1 281 ? -3.615 -18.609 -11.875 1 90.06 281 ASP A O 1
ATOM 2124 N N . SER A 1 282 ? -4.781 -18.438 -10.125 1 87.19 282 SER A N 1
ATOM 2125 C CA . SER A 1 282 ? -5.598 -19.625 -10.383 1 87.19 282 SER A CA 1
ATOM 2126 C C . SER A 1 282 ? -6.352 -19.5 -11.703 1 87.19 282 SER A C 1
ATOM 2128 O O . SER A 1 282 ? -6.832 -20.484 -12.242 1 87.19 282 SER A O 1
ATOM 2130 N N . GLU A 1 283 ? -6.449 -18.391 -12.211 1 87.19 283 GLU A N 1
ATOM 2131 C CA . GLU A 1 283 ? -7.105 -18.203 -13.5 1 87.19 283 GLU A CA 1
ATOM 2132 C C . GLU A 1 283 ? -6.27 -18.797 -14.633 1 87.19 283 GLU A C 1
ATOM 2134 O O . GLU A 1 283 ? -6.789 -19.047 -15.719 1 87.19 283 GLU A O 1
ATOM 2139 N N . PHE A 1 284 ? -5.02 -18.984 -14.398 1 91.06 284 PHE A N 1
ATOM 2140 C CA . PHE A 1 284 ? -4.125 -19.5 -15.43 1 91.06 284 PHE A CA 1
ATOM 2141 C C . PHE A 1 284 ? -3.971 -21.016 -15.297 1 91.06 284 PHE A C 1
ATOM 2143 O O . PHE A 1 284 ? -2.879 -21.516 -15.016 1 91.06 284 PHE A O 1
ATOM 2150 N N . ARG A 1 285 ? -4.934 -21.672 -15.508 1 88.81 285 ARG A N 1
ATOM 2151 C CA . ARG A 1 285 ? -4.949 -23.125 -15.711 1 88.81 285 ARG A CA 1
ATOM 2152 C C . ARG A 1 285 ? -5.148 -23.469 -17.188 1 88.81 285 ARG A C 1
ATOM 2154 O O . ARG A 1 285 ? -6.086 -22.984 -17.812 1 88.81 285 ARG A O 1
ATOM 2161 N N . TYR A 1 286 ? -4.297 -24.266 -17.688 1 89.19 286 TYR A N 1
ATOM 2162 C CA . TYR A 1 286 ? -4.242 -24.438 -19.141 1 89.19 286 TYR A CA 1
ATOM 2163 C C . TYR A 1 286 ? -4.902 -25.734 -19.562 1 89.19 286 TYR A C 1
ATOM 2165 O O . TYR A 1 286 ? -5.145 -25.969 -20.75 1 89.19 286 TYR A O 1
ATOM 2173 N N . ALA A 1 287 ? -4.98 -26.516 -18.625 1 80.38 287 ALA A N 1
ATOM 2174 C CA . ALA A 1 287 ? -5.684 -27.766 -18.891 1 80.38 287 ALA A CA 1
ATOM 2175 C C . ALA A 1 287 ? -6.555 -28.172 -17.719 1 80.38 287 ALA A C 1
ATOM 2177 O O . ALA A 1 287 ? -6.23 -27.875 -16.562 1 80.38 287 ALA A O 1
ATOM 2178 N N . GLY A 1 288 ? -7.473 -28.719 -18.078 1 71 288 GLY A N 1
ATOM 2179 C CA . GLY A 1 288 ? -8.328 -29.266 -17.031 1 71 288 GLY A CA 1
ATOM 2180 C C . GLY A 1 288 ? -9.289 -28.234 -16.453 1 71 288 GLY A C 1
ATOM 2181 O O . GLY A 1 288 ? -9.289 -27.078 -16.875 1 71 288 GLY A O 1
ATOM 2182 N N . ARG A 1 289 ? -10.117 -28.641 -15.562 1 60.72 289 ARG A N 1
ATOM 2183 C CA . ARG A 1 289 ? -11.094 -27.781 -14.898 1 60.72 289 ARG A CA 1
ATOM 2184 C C . ARG A 1 289 ? -10.453 -27 -13.766 1 60.72 289 ARG A C 1
ATOM 2186 O O . ARG A 1 289 ? -9.461 -27.438 -13.18 1 60.72 289 ARG A O 1
ATOM 2193 N N . PRO A 1 290 ? -11.117 -25.906 -13.539 1 68.56 290 PRO A N 1
ATOM 2194 C CA . PRO A 1 290 ? -10.609 -25.156 -12.383 1 68.56 290 PRO A CA 1
ATOM 2195 C C . PRO A 1 290 ? -10.734 -25.938 -11.078 1 68.56 290 PRO A C 1
ATOM 2197 O O . PRO A 1 290 ? -11.711 -26.656 -10.875 1 68.56 290 PRO A O 1
ATOM 2200 N N . ILE A 1 291 ? -9.727 -26 -10.289 1 74.06 291 ILE A N 1
ATOM 2201 C CA . ILE A 1 291 ? -9.742 -26.562 -8.938 1 74.06 291 ILE A CA 1
ATOM 2202 C C . ILE A 1 291 ? -10.359 -25.562 -7.969 1 74.06 291 ILE A C 1
ATOM 2204 O O . ILE A 1 291 ? -9.938 -24.406 -7.902 1 74.06 291 ILE A O 1
ATOM 2208 N N . PRO A 1 292 ? -11.414 -25.984 -7.301 1 79.19 292 PRO A N 1
ATOM 2209 C CA . PRO A 1 292 ? -12.008 -25.047 -6.344 1 79.19 292 PRO A CA 1
ATOM 2210 C C . PRO A 1 292 ? -11.016 -24.594 -5.266 1 79.19 292 PRO A C 1
ATOM 2212 O O . PRO A 1 292 ? -10.109 -25.359 -4.906 1 79.19 292 PRO A O 1
ATOM 2215 N N . ALA A 1 293 ? -11.312 -23.453 -4.812 1 88.94 293 ALA A N 1
ATOM 2216 C CA . ALA A 1 293 ? -10.492 -22.922 -3.729 1 88.94 293 ALA A CA 1
ATOM 2217 C C . ALA A 1 293 ? -10.766 -23.656 -2.422 1 88.94 293 ALA A C 1
ATOM 2219 O O . ALA A 1 293 ? -11.844 -24.219 -2.229 1 88.94 293 ALA A O 1
ATOM 2220 N N . MET A 1 294 ? -9.805 -23.688 -1.585 1 88.25 294 MET A N 1
ATOM 2221 C CA . MET A 1 294 ? -9.984 -24.25 -0.245 1 88.25 294 MET A CA 1
ATOM 2222 C C . MET A 1 294 ? -11.07 -23.484 0.514 1 88.25 294 MET A C 1
ATOM 2224 O O . MET A 1 294 ? -11.844 -24.078 1.268 1 88.25 294 MET A O 1
ATOM 2228 N N . ALA A 1 295 ? -11.094 -22.219 0.322 1 87.25 295 ALA A N 1
ATOM 2229 C CA . ALA A 1 295 ? -12.094 -21.375 0.962 1 87.25 295 ALA A CA 1
ATOM 2230 C C . ALA A 1 295 ? -13.508 -21.75 0.525 1 87.25 295 ALA A C 1
ATOM 2232 O O . ALA A 1 295 ? -14.477 -21.516 1.25 1 87.25 295 ALA A O 1
ATOM 2233 N N . GLY A 1 296 ? -13.602 -22.25 -0.616 1 79.69 296 GLY A N 1
ATOM 2234 C CA . GLY A 1 296 ? -14.883 -22.766 -1.076 1 79.69 296 GLY A CA 1
ATOM 2235 C C . GLY A 1 296 ? -15.297 -24.047 -0.387 1 79.69 296 GLY A C 1
ATOM 2236 O O . GLY A 1 296 ? -16.484 -24.266 -0.136 1 79.69 296 GLY A O 1
ATOM 2237 N N . PHE A 1 297 ? -14.352 -24.812 -0.108 1 75.94 297 PHE A N 1
ATOM 2238 C CA . PHE A 1 297 ? -14.562 -26.094 0.546 1 75.94 297 PHE A CA 1
ATOM 2239 C C . PHE A 1 297 ? -14.875 -25.906 2.025 1 75.94 297 PHE A C 1
ATOM 2241 O O . PHE A 1 297 ? -15.641 -26.688 2.609 1 75.94 297 PHE A O 1
ATOM 2248 N N . ASP A 1 298 ? -14.258 -24.969 2.566 1 77.62 298 ASP A N 1
ATOM 2249 C CA . ASP A 1 298 ? -14.477 -24.547 3.945 1 77.62 298 ASP A CA 1
ATOM 2250 C C . ASP A 1 298 ? -15.164 -23.188 3.998 1 77.62 298 ASP A C 1
ATOM 2252 O O . ASP A 1 298 ? -14.523 -22.172 4.258 1 77.62 298 ASP A O 1
ATOM 2256 N N . PRO A 1 299 ? -16.359 -23.219 3.639 1 74.31 299 PRO A N 1
ATOM 2257 C CA . PRO A 1 299 ? -17.062 -21.984 3.293 1 74.31 299 PRO A CA 1
ATOM 2258 C C . PRO A 1 299 ? -16.797 -20.859 4.277 1 74.31 299 PRO A C 1
ATOM 2260 O O . PRO A 1 299 ? -17.719 -20.375 4.941 1 74.31 299 PRO A O 1
ATOM 2263 N N . LEU A 1 300 ? -15.617 -20.469 4.238 1 71.75 300 LEU A N 1
ATOM 2264 C CA . LEU A 1 300 ? -15.086 -19.312 4.949 1 71.75 300 LEU A CA 1
ATOM 2265 C C . LEU A 1 300 ? -15.273 -19.469 6.453 1 71.75 300 LEU A C 1
ATOM 2267 O O . LEU A 1 300 ? -15.703 -18.531 7.129 1 71.75 300 LEU A O 1
ATOM 2271 N N . SER A 1 301 ? -15.055 -20.609 6.824 1 86.38 301 SER A N 1
ATOM 2272 C CA . SER A 1 301 ? -15.094 -20.859 8.258 1 86.38 301 SER A CA 1
ATOM 2273 C C . SER A 1 301 ? -13.75 -20.562 8.914 1 86.38 301 SER A C 1
ATOM 2275 O O . SER A 1 301 ? -13.625 -19.625 9.711 1 86.38 301 SER A O 1
ATOM 2277 N N . ARG A 1 302 ? -12.742 -21.234 8.383 1 93.62 302 ARG A N 1
ATOM 2278 C CA . ARG A 1 302 ? -11.422 -21.031 8.969 1 93.62 302 ARG A CA 1
ATOM 2279 C C . ARG A 1 302 ? -10.406 -20.641 7.902 1 93.62 302 ARG A C 1
ATOM 2281 O O . ARG A 1 302 ? -9.195 -20.656 8.156 1 93.62 302 ARG A O 1
ATOM 2288 N N . THR A 1 303 ? -10.945 -20.281 6.707 1 95.31 303 THR A N 1
ATOM 2289 C CA . THR A 1 303 ? -10.055 -19.953 5.598 1 95.31 303 THR A CA 1
ATOM 2290 C C . THR A 1 303 ? -10.297 -18.516 5.117 1 95.31 303 THR A C 1
ATOM 2292 O O . THR A 1 303 ? -11.438 -18.125 4.879 1 95.31 303 THR A O 1
ATOM 2295 N N . ILE A 1 304 ? -9.242 -17.797 5.059 1 96.5 304 ILE A N 1
ATOM 2296 C CA . ILE A 1 304 ? -9.234 -16.484 4.426 1 96.5 304 ILE A CA 1
ATOM 2297 C C . ILE A 1 304 ? -8.68 -16.594 3.008 1 96.5 304 ILE A C 1
ATOM 2299 O O . ILE A 1 304 ? -7.66 -17.25 2.785 1 96.5 304 ILE A O 1
ATOM 2303 N N . TYR A 1 305 ? -9.352 -15.977 2.082 1 96.69 305 TYR A N 1
ATOM 2304 C CA . TYR A 1 305 ? -8.977 -16.094 0.676 1 96.69 305 TYR A CA 1
ATOM 2305 C C . TYR A 1 305 ? -8.305 -14.812 0.189 1 96.69 305 TYR A C 1
ATOM 2307 O O . TYR A 1 305 ? -8.812 -13.711 0.399 1 96.69 305 TYR A O 1
ATOM 2315 N N . VAL A 1 306 ? -7.141 -14.961 -0.449 1 97.19 306 VAL A N 1
ATOM 2316 C CA . VAL A 1 306 ? -6.406 -13.836 -1.02 1 97.19 306 VAL A CA 1
ATOM 2317 C C . VAL A 1 306 ? -6.316 -13.992 -2.535 1 97.19 306 VAL A C 1
ATOM 2319 O O . VAL A 1 306 ? -5.91 -15.047 -3.033 1 97.19 306 VAL A O 1
ATOM 2322 N N . GLY A 1 307 ? -6.727 -12.945 -3.221 1 95.88 307 GLY A N 1
ATOM 2323 C CA . GLY A 1 307 ? -6.602 -12.898 -4.668 1 95.88 307 GLY A CA 1
ATOM 2324 C C . GLY A 1 307 ? -5.84 -11.68 -5.16 1 95.88 307 GLY A C 1
ATOM 2325 O O . GLY A 1 307 ? -5.562 -10.766 -4.383 1 95.88 307 GLY A O 1
ATOM 2326 N N . SER A 1 308 ? -5.445 -11.75 -6.438 1 93.19 308 SER A N 1
ATOM 2327 C CA . SER A 1 308 ? -4.652 -10.672 -7.023 1 93.19 308 SER A CA 1
ATOM 2328 C C . SER A 1 308 ? -5.102 -10.367 -8.445 1 93.19 308 SER A C 1
ATOM 2330 O O . SER A 1 308 ? -5.508 -11.266 -9.188 1 93.19 308 SER A O 1
ATOM 2332 N N . PHE A 1 309 ? -5.012 -9.133 -8.812 1 93.19 309 PHE A N 1
ATOM 2333 C CA . PHE A 1 309 ? -5.223 -8.734 -10.195 1 93.19 309 PHE A CA 1
ATOM 2334 C C . PHE A 1 309 ? -3.898 -8.43 -10.883 1 93.19 309 PHE A C 1
ATOM 2336 O O . PHE A 1 309 ? -3.863 -8.164 -12.086 1 93.19 309 PHE A O 1
ATOM 2343 N N . SER A 1 310 ? -2.854 -8.531 -10.148 1 86.69 310 SER A N 1
ATOM 2344 C CA . SER A 1 310 ? -1.548 -8.133 -10.664 1 86.69 310 SER A CA 1
ATOM 2345 C C . SER A 1 310 ? -1.057 -9.086 -11.742 1 86.69 310 SER A C 1
ATOM 2347 O O . SER A 1 310 ? -0.396 -8.672 -12.695 1 86.69 310 SER A O 1
ATOM 2349 N N . LYS A 1 311 ? -1.312 -10.336 -11.578 1 86.69 311 LYS A N 1
ATOM 2350 C CA . LYS A 1 311 ? -0.816 -11.344 -12.508 1 86.69 311 LYS A CA 1
ATOM 2351 C C . LYS A 1 311 ? -1.754 -11.508 -13.695 1 86.69 311 LYS A C 1
ATOM 2353 O O . LYS A 1 311 ? -1.308 -11.789 -14.812 1 86.69 311 LYS A O 1
ATOM 2358 N N . ILE A 1 312 ? -2.947 -11.305 -13.469 1 83.06 312 ILE A N 1
ATOM 2359 C CA . ILE A 1 312 ? -3.953 -11.648 -14.469 1 83.06 312 ILE A CA 1
ATOM 2360 C C . ILE A 1 312 ? -4.281 -10.422 -15.312 1 83.06 312 ILE A C 1
ATOM 2362 O O . ILE A 1 312 ? -4.797 -10.539 -16.422 1 83.06 312 ILE A O 1
ATOM 2366 N N . PHE A 1 313 ? -4.051 -9.328 -14.711 1 86.38 313 PHE A N 1
ATOM 2367 C CA . PHE A 1 313 ? -4.477 -8.117 -15.391 1 86.38 313 PHE A CA 1
ATOM 2368 C C . PHE A 1 313 ? -3.326 -7.121 -15.492 1 86.38 313 PHE A C 1
ATOM 2370 O O . PHE A 1 313 ? -2.578 -7.133 -16.469 1 86.38 313 PHE A O 1
ATOM 2377 N N . SER A 1 314 ? -3.021 -6.496 -14.391 1 83.5 314 SER A N 1
ATOM 2378 C CA . SER A 1 314 ? -1.919 -5.543 -14.445 1 83.5 314 SER A CA 1
ATOM 2379 C C . SER A 1 314 ? -1.221 -5.426 -13.102 1 83.5 314 SER A C 1
ATOM 2381 O O . SER A 1 314 ? -1.869 -5.191 -12.078 1 83.5 314 SER A O 1
ATOM 2383 N N . ASN A 1 315 ? 0.087 -5.516 -13.18 1 80 315 ASN A N 1
ATOM 2384 C CA . ASN A 1 315 ? 0.872 -5.324 -11.961 1 80 315 ASN A CA 1
ATOM 2385 C C . ASN A 1 315 ? 1.051 -3.844 -11.641 1 80 315 ASN A C 1
ATOM 2387 O O . ASN A 1 315 ? 1.47 -3.492 -10.531 1 80 315 ASN A O 1
ATOM 2391 N N . ALA A 1 316 ? 0.603 -3.064 -12.531 1 79.31 316 ALA A N 1
ATOM 2392 C CA . ALA A 1 316 ? 0.773 -1.625 -12.344 1 79.31 316 ALA A CA 1
ATOM 2393 C C . ALA A 1 316 ? -0.383 -1.034 -11.539 1 79.31 316 ALA A C 1
ATOM 2395 O O . ALA A 1 316 ? -0.237 0.015 -10.914 1 79.31 316 ALA A O 1
ATOM 2396 N N . LEU A 1 317 ? -1.492 -1.688 -11.539 1 84.81 317 LEU A N 1
ATOM 2397 C CA . LEU A 1 317 ? -2.658 -1.171 -10.828 1 84.81 317 LEU A CA 1
ATOM 2398 C C . LEU A 1 317 ? -2.541 -1.428 -9.336 1 84.81 317 LEU A C 1
ATOM 2400 O O . LEU A 1 317 ? -3.176 -0.74 -8.531 1 84.81 317 LEU A O 1
ATOM 2404 N N . ARG A 1 318 ? -1.755 -2.441 -8.992 1 88.5 318 ARG A N 1
ATOM 2405 C CA . ARG A 1 318 ? -1.528 -2.822 -7.605 1 88.5 318 ARG A CA 1
ATOM 2406 C C . ARG A 1 318 ? -2.848 -3.041 -6.875 1 88.5 318 ARG A C 1
ATOM 2408 O O . ARG A 1 318 ? -3.086 -2.449 -5.82 1 88.5 318 ARG A O 1
ATOM 2415 N N . LEU A 1 319 ? -3.617 -3.928 -7.414 1 93.25 319 LEU A N 1
ATOM 2416 C CA . LEU A 1 319 ? -4.895 -4.258 -6.789 1 93.25 319 LEU A CA 1
ATOM 2417 C C . LEU A 1 319 ? -4.969 -5.746 -6.461 1 93.25 319 LEU A C 1
ATOM 2419 O O . LEU A 1 319 ? -4.57 -6.586 -7.273 1 93.25 319 LEU A O 1
ATOM 2423 N N . GLY A 1 320 ? -5.316 -6.059 -5.312 1 95.75 320 GLY A N 1
ATOM 2424 C CA . GLY A 1 320 ? -5.676 -7.371 -4.805 1 95.75 320 GLY A CA 1
ATOM 2425 C C . GLY A 1 320 ? -6.867 -7.348 -3.867 1 95.75 320 GLY A C 1
ATOM 2426 O O . GLY A 1 320 ? -7.582 -6.344 -3.795 1 95.75 320 GLY A O 1
ATOM 2427 N N . TYR A 1 321 ? -7.121 -8.477 -3.256 1 96.75 321 TYR A N 1
ATOM 2428 C CA . TYR A 1 321 ? -8.266 -8.508 -2.352 1 96.75 321 TYR A CA 1
ATOM 2429 C C . TYR A 1 321 ? -8.172 -9.68 -1.387 1 96.75 321 TYR A C 1
ATOM 2431 O O . TYR A 1 321 ? -7.406 -10.625 -1.621 1 96.75 321 TYR A O 1
ATOM 2439 N N . LEU A 1 322 ? -8.914 -9.531 -0.31 1 96.19 322 LEU A N 1
ATOM 2440 C CA . LEU A 1 322 ? -9.109 -10.594 0.667 1 96.19 322 LEU A CA 1
ATOM 2441 C C . LEU A 1 322 ? -10.594 -10.812 0.946 1 96.19 322 LEU A C 1
ATOM 2443 O O . LEU A 1 322 ? -11.391 -9.875 0.854 1 96.19 322 LEU A O 1
ATOM 2447 N N . ILE A 1 323 ? -10.914 -12.039 1.138 1 96.75 323 ILE A N 1
ATOM 2448 C CA . ILE A 1 323 ? -12.227 -12.398 1.65 1 96.75 323 ILE A CA 1
ATOM 2449 C C . ILE A 1 323 ? -12.109 -12.875 3.098 1 96.75 323 ILE A C 1
ATOM 2451 O O . ILE A 1 323 ? -11.422 -13.859 3.381 1 96.75 323 ILE A O 1
ATOM 2455 N N . VAL A 1 324 ? -12.805 -12.195 3.914 1 95.25 324 VAL A N 1
ATOM 2456 C CA . VAL A 1 324 ? -12.672 -12.422 5.352 1 95.25 324 VAL A CA 1
ATOM 2457 C C . VAL A 1 324 ? -13.969 -13.031 5.895 1 95.25 324 VAL A C 1
ATOM 2459 O O . VAL A 1 324 ? -15.062 -12.586 5.543 1 95.25 324 VAL A O 1
ATOM 2462 N N . PRO A 1 325 ? -13.836 -14.078 6.715 1 94.06 325 PRO A N 1
ATOM 2463 C CA . PRO A 1 325 ? -15.023 -14.562 7.414 1 94.06 325 PRO A CA 1
ATOM 2464 C C . PRO A 1 325 ? -15.711 -13.477 8.234 1 94.06 325 PRO A C 1
ATOM 2466 O O . PRO A 1 325 ? -15.047 -12.617 8.812 1 94.06 325 PRO A O 1
ATOM 2469 N N . GLU A 1 326 ? -16.984 -13.547 8.391 1 92.12 326 GLU A N 1
ATOM 2470 C CA . GLU A 1 326 ? -17.812 -12.523 9 1 92.12 326 GLU A CA 1
ATOM 2471 C C . GLU A 1 326 ? -17.344 -12.203 10.422 1 92.12 326 GLU A C 1
ATOM 2473 O O . GLU A 1 326 ? -17.266 -11.039 10.805 1 92.12 326 GLU A O 1
ATOM 2478 N N . PRO A 1 327 ? -16.984 -13.203 11.188 1 92.44 327 PRO A N 1
ATOM 2479 C CA . PRO A 1 327 ? -16.594 -12.906 12.57 1 92.44 327 PRO A CA 1
ATOM 2480 C C . PRO A 1 327 ? -15.297 -12.094 12.656 1 92.44 327 PRO A C 1
ATOM 2482 O O . PRO A 1 327 ? -15.016 -11.492 13.695 1 92.44 327 PRO A O 1
ATOM 2485 N N . LEU A 1 328 ? -14.539 -12.086 11.578 1 95.25 328 LEU A N 1
ATOM 2486 C CA . LEU A 1 328 ? -13.242 -11.422 11.609 1 95.25 328 LEU A CA 1
ATOM 2487 C C . LEU A 1 328 ? -13.336 -10 11.055 1 95.25 328 LEU A C 1
ATOM 2489 O O . LEU A 1 328 ? -12.367 -9.242 11.102 1 95.25 328 LEU A O 1
ATOM 2493 N N . LEU A 1 329 ? -14.484 -9.602 10.547 1 94.69 329 LEU A N 1
ATOM 2494 C CA . LEU A 1 329 ? -14.641 -8.32 9.867 1 94.69 329 LEU A CA 1
ATOM 2495 C C . LEU A 1 329 ? -14.234 -7.164 10.773 1 94.69 329 LEU A C 1
ATOM 2497 O O . LEU A 1 329 ? -13.523 -6.25 10.352 1 94.69 329 LEU A O 1
ATOM 2501 N N . GLY A 1 330 ? -14.695 -7.199 12 1 93.81 330 GLY A N 1
ATOM 2502 C CA . GLY A 1 330 ? -14.352 -6.152 12.945 1 93.81 330 GLY A CA 1
ATOM 2503 C C . GLY A 1 330 ? -12.852 -6.012 13.156 1 93.81 330 GLY A C 1
ATOM 2504 O O . GLY A 1 330 ? -12.32 -4.902 13.133 1 93.81 330 GLY A O 1
ATOM 2505 N N . ALA A 1 331 ? -12.188 -7.109 13.32 1 93.69 331 ALA A N 1
ATOM 2506 C CA . ALA A 1 331 ? -10.742 -7.121 13.57 1 93.69 331 ALA A CA 1
ATOM 2507 C C . ALA A 1 331 ? -9.977 -6.578 12.367 1 93.69 331 ALA A C 1
ATOM 2509 O O . ALA A 1 331 ? -9.031 -5.801 12.523 1 93.69 331 ALA A O 1
ATOM 2510 N N . PHE A 1 332 ? -10.398 -6.996 11.219 1 95.75 332 PHE A N 1
ATOM 2511 C CA . PHE A 1 332 ? -9.719 -6.531 10.016 1 95.75 332 PHE A CA 1
ATOM 2512 C C . PHE A 1 332 ? -9.969 -5.047 9.789 1 95.75 332 PHE A C 1
ATOM 2514 O O . PHE A 1 332 ? -9.07 -4.32 9.352 1 95.75 332 PHE A O 1
ATOM 2521 N N . ARG A 1 333 ? -11.156 -4.602 10.039 1 92.69 333 ARG A N 1
ATOM 2522 C CA . ARG A 1 333 ? -11.445 -3.176 9.93 1 92.69 333 ARG A CA 1
ATOM 2523 C C . ARG A 1 333 ? -10.547 -2.361 10.852 1 92.69 333 ARG A C 1
ATOM 2525 O O . ARG A 1 333 ? -10 -1.335 10.438 1 92.69 333 ARG A O 1
ATOM 2532 N N . GLN A 1 334 ? -10.391 -2.83 12.016 1 90.12 334 GLN A N 1
ATOM 2533 C CA . GLN A 1 334 ? -9.523 -2.141 12.969 1 90.12 334 GLN A CA 1
ATOM 2534 C C . GLN A 1 334 ? -8.078 -2.113 12.477 1 90.12 334 GLN A C 1
ATOM 2536 O O . GLN A 1 334 ? -7.391 -1.101 12.625 1 90.12 334 GLN A O 1
ATOM 2541 N N . THR A 1 335 ? -7.641 -3.193 11.914 1 92 335 THR A N 1
ATOM 2542 C CA . THR A 1 335 ? -6.277 -3.266 11.406 1 92 335 THR A CA 1
ATOM 2543 C C . THR A 1 335 ? -6.074 -2.291 10.25 1 92 335 THR A C 1
ATOM 2545 O O . THR A 1 335 ? -5.059 -1.594 10.188 1 92 335 THR A O 1
ATOM 2548 N N . VAL A 1 336 ? -7.051 -2.258 9.375 1 89.88 336 VAL A N 1
ATOM 2549 C CA . VAL A 1 336 ? -6.973 -1.354 8.227 1 89.88 336 VAL A CA 1
ATOM 2550 C C . VAL A 1 336 ? -6.926 0.093 8.711 1 89.88 336 VAL A C 1
ATOM 2552 O O . VAL A 1 336 ? -6.141 0.897 8.203 1 89.88 336 VAL A O 1
ATOM 2555 N N . LEU A 1 337 ? -7.688 0.383 9.68 1 82.56 337 LEU A N 1
ATOM 2556 C CA . LEU A 1 337 ? -7.723 1.74 10.219 1 82.56 337 LEU A CA 1
ATOM 2557 C C . LEU A 1 337 ? -6.426 2.076 10.945 1 82.56 337 LEU A C 1
ATOM 2559 O O . LEU A 1 337 ? -5.949 3.213 10.883 1 82.56 337 LEU A O 1
ATOM 2563 N N . ARG A 1 338 ? -5.906 1.088 11.586 1 83.12 338 ARG A N 1
ATOM 2564 C CA . ARG A 1 338 ? -4.703 1.272 12.391 1 83.12 338 ARG A CA 1
ATOM 2565 C C . ARG A 1 338 ? -3.482 1.5 11.5 1 83.12 338 ARG A C 1
ATOM 2567 O O . ARG A 1 338 ? -2.613 2.309 11.828 1 83.12 338 ARG A O 1
ATOM 2574 N N . PHE A 1 339 ? -3.432 0.833 10.344 1 82.81 339 PHE A N 1
ATOM 2575 C CA . PHE A 1 339 ? -2.215 0.852 9.547 1 82.81 339 PHE A CA 1
ATOM 2576 C C . PHE A 1 339 ? -2.414 1.681 8.281 1 82.81 339 PHE A C 1
ATOM 2578 O O . PHE A 1 339 ? -1.444 2.055 7.617 1 82.81 339 PHE A O 1
ATOM 2585 N N . GLY A 1 340 ? -3.691 1.94 7.961 1 80.88 340 GLY A N 1
ATOM 2586 C CA . GLY A 1 340 ? -3.99 2.781 6.812 1 80.88 340 GLY A CA 1
ATOM 2587 C C . GLY A 1 340 ? -4.34 1.987 5.566 1 80.88 340 GLY A C 1
ATOM 2588 O O . GLY A 1 340 ? -3.824 0.886 5.363 1 80.88 340 GLY A O 1
ATOM 2589 N N . VAL A 1 341 ? -5.145 2.635 4.762 1 80.25 341 VAL A N 1
ATOM 2590 C CA . VAL A 1 341 ? -5.52 2.092 3.461 1 80.25 341 VAL A CA 1
ATOM 2591 C C . VAL A 1 341 ? -4.387 2.311 2.463 1 80.25 341 VAL A C 1
ATOM 2593 O O . VAL A 1 341 ? -3.764 3.375 2.443 1 80.25 341 VAL A O 1
ATOM 2596 N N . ARG A 1 342 ? -4.164 1.298 1.602 1 86.56 342 ARG A N 1
ATOM 2597 C CA . ARG A 1 342 ? -3.023 1.406 0.695 1 86.56 342 ARG A CA 1
ATOM 2598 C C . ARG A 1 342 ? -3.48 1.401 -0.76 1 86.56 342 ARG A C 1
ATOM 2600 O O . ARG A 1 342 ? -2.824 1.987 -1.624 1 86.56 342 ARG A O 1
ATOM 2607 N N . ALA A 1 343 ? -4.586 0.757 -1.034 1 89.12 343 ALA A N 1
ATOM 2608 C CA . ALA A 1 343 ? -5.047 0.627 -2.412 1 89.12 343 ALA A CA 1
ATOM 2609 C C . ALA A 1 343 ? -5.617 1.946 -2.928 1 89.12 343 ALA A C 1
ATOM 2611 O O . ALA A 1 343 ? -6.488 2.543 -2.295 1 89.12 343 ALA A O 1
ATOM 2612 N N . GLY A 1 344 ? -5.109 2.33 -4.082 1 87.44 344 GLY A N 1
ATOM 2613 C CA . GLY A 1 344 ? -5.672 3.518 -4.703 1 87.44 344 GLY A CA 1
ATOM 2614 C C . GLY A 1 344 ? -7.086 3.311 -5.215 1 87.44 344 GLY A C 1
ATOM 2615 O O . GLY A 1 344 ? -7.422 2.236 -5.715 1 87.44 344 GLY A O 1
ATOM 2616 N N . SER A 1 345 ? -7.863 4.312 -5.184 1 86.12 345 SER A N 1
ATOM 2617 C CA . SER A 1 345 ? -9.273 4.215 -5.543 1 86.12 345 SER A CA 1
ATOM 2618 C C . SER A 1 345 ? -9.469 4.336 -7.051 1 86.12 345 SER A C 1
ATOM 2620 O O . SER A 1 345 ? -10.414 3.764 -7.605 1 86.12 345 SER A O 1
ATOM 2622 N N . MET A 1 346 ? -8.602 4.969 -7.66 1 83.75 346 MET A N 1
ATOM 2623 C CA . MET A 1 346 ? -8.812 5.406 -9.039 1 83.75 346 MET A CA 1
ATOM 2624 C C . MET A 1 346 ? -9.094 4.219 -9.945 1 83.75 346 MET A C 1
ATOM 2626 O O . MET A 1 346 ? -10.039 4.25 -10.742 1 83.75 346 MET A O 1
ATOM 2630 N N . PRO A 1 347 ? -8.328 3.184 -9.812 1 88.94 347 PRO A N 1
ATOM 2631 C CA . PRO A 1 347 ? -8.586 2.105 -10.766 1 88.94 347 PRO A CA 1
ATOM 2632 C C . PRO A 1 347 ? -9.742 1.204 -10.352 1 88.94 347 PRO A C 1
ATOM 2634 O O . PRO A 1 347 ? -10.195 0.369 -11.133 1 88.94 347 PRO A O 1
ATOM 2637 N N . GLN A 1 348 ? -10.188 1.33 -9.172 1 91.69 348 GLN A N 1
ATOM 2638 C CA . GLN A 1 348 ? -11.109 0.347 -8.625 1 91.69 348 GLN A CA 1
ATOM 2639 C C . GLN A 1 348 ? -12.445 0.372 -9.359 1 91.69 348 GLN A C 1
ATOM 2641 O O . GLN A 1 348 ? -12.93 -0.668 -9.82 1 91.69 348 GLN A O 1
ATOM 2646 N N . GLN A 1 349 ? -12.992 1.56 -9.57 1 90.12 349 GLN A N 1
ATOM 2647 C CA . GLN A 1 349 ? -14.266 1.65 -10.281 1 90.12 349 GLN A CA 1
ATOM 2648 C C . GLN A 1 349 ? -14.109 1.196 -11.734 1 90.12 349 GLN A C 1
ATOM 2650 O O . GLN A 1 349 ? -15.016 0.566 -12.289 1 90.12 349 GLN A O 1
ATOM 2655 N N . ALA A 1 350 ? -13.055 1.596 -12.336 1 88.19 350 ALA A N 1
ATOM 2656 C CA . ALA A 1 350 ? -12.805 1.198 -13.719 1 88.19 350 ALA A CA 1
ATOM 2657 C C . ALA A 1 350 ? -12.727 -0.32 -13.844 1 88.19 350 ALA A C 1
ATOM 2659 O O . ALA A 1 350 ? -13.266 -0.9 -14.789 1 88.19 350 ALA A O 1
ATOM 2660 N N . LEU A 1 351 ? -12.039 -0.923 -12.922 1 93.25 351 LEU A N 1
ATOM 2661 C CA . LEU A 1 351 ? -11.922 -2.377 -12.945 1 93.25 351 LEU A CA 1
ATOM 2662 C C . LEU A 1 351 ? -13.281 -3.037 -12.734 1 93.25 351 LEU A C 1
ATOM 2664 O O . LEU A 1 351 ? -13.594 -4.039 -13.383 1 93.25 351 LEU A O 1
ATOM 2668 N N . ALA A 1 352 ? -14.047 -2.465 -11.828 1 94.06 352 ALA A N 1
ATOM 2669 C CA . ALA A 1 352 ? -15.398 -2.977 -11.617 1 94.06 352 ALA A CA 1
ATOM 2670 C C . ALA A 1 352 ? -16.188 -2.99 -12.922 1 94.06 352 ALA A C 1
ATOM 2672 O O . ALA A 1 352 ? -16.828 -3.988 -13.258 1 94.06 352 ALA A O 1
ATOM 2673 N N . GLU A 1 353 ? -16.125 -1.945 -13.617 1 91.12 353 GLU A N 1
ATOM 2674 C CA . GLU A 1 353 ? -16.844 -1.836 -14.883 1 91.12 353 GLU A CA 1
ATOM 2675 C C . GLU A 1 353 ? -16.266 -2.781 -15.93 1 91.12 353 GLU A C 1
ATOM 2677 O O . GLU A 1 353 ? -17 -3.371 -16.719 1 91.12 353 GLU A O 1
ATOM 2682 N N . PHE A 1 354 ? -14.977 -2.859 -15.906 1 90 354 PHE A N 1
ATOM 2683 C CA . PHE A 1 354 ? -14.289 -3.75 -16.828 1 90 354 PHE A CA 1
ATOM 2684 C C . PHE A 1 354 ? -14.719 -5.195 -16.609 1 90 354 PHE A C 1
ATOM 2686 O O . PHE A 1 354 ? -14.867 -5.957 -17.578 1 90 354 PHE A O 1
ATOM 2693 N N . MET A 1 355 ? -14.898 -5.578 -15.43 1 92.75 355 MET A N 1
ATOM 2694 C CA . MET A 1 355 ? -15.336 -6.926 -15.078 1 92.75 355 MET A CA 1
ATOM 2695 C C . MET A 1 355 ? -16.812 -7.121 -15.422 1 92.75 355 MET A C 1
ATOM 2697 O O . MET A 1 355 ? -17.188 -8.133 -16.016 1 92.75 355 MET A O 1
ATOM 2701 N N . SER A 1 356 ? -17.594 -6.137 -15.164 1 90.69 356 SER A N 1
ATOM 2702 C CA . SER A 1 356 ? -19.031 -6.23 -15.375 1 90.69 356 SER A CA 1
ATOM 2703 C C . SER A 1 356 ? -19.391 -6.23 -16.859 1 90.69 356 SER A C 1
ATOM 2705 O O . SER A 1 356 ? -20.359 -6.867 -17.266 1 90.69 356 SER A O 1
ATOM 2707 N N . SER A 1 357 ? -18.625 -5.523 -17.656 1 89.25 357 SER A N 1
ATOM 2708 C CA . SER A 1 357 ? -18.891 -5.43 -19.094 1 89.25 357 SER A CA 1
ATOM 2709 C C . SER A 1 357 ? -18.422 -6.688 -19.828 1 89.25 357 SER A C 1
ATOM 2711 O O . SER A 1 357 ? -18.797 -6.91 -20.984 1 89.25 357 SER A O 1
ATOM 2713 N N . GLY A 1 358 ? -17.516 -7.445 -19.172 1 90.12 358 GLY A N 1
ATOM 2714 C CA . GLY A 1 358 ? -17.016 -8.656 -19.797 1 90.12 358 GLY A CA 1
ATOM 2715 C C . GLY A 1 358 ? -15.656 -8.484 -20.469 1 90.12 358 GLY A C 1
ATOM 2716 O O . GLY A 1 358 ? -15.016 -9.461 -20.844 1 90.12 358 GLY A O 1
ATOM 2717 N N . GLU A 1 359 ? -15.188 -7.281 -20.547 1 89.94 359 GLU A N 1
ATOM 2718 C CA . GLU A 1 359 ? -13.898 -7.016 -21.172 1 89.94 359 GLU A CA 1
ATOM 2719 C C . GLU A 1 359 ? -12.766 -7.707 -20.422 1 89.94 359 GLU A C 1
ATOM 2721 O O . GLU A 1 359 ? -11.797 -8.164 -21.031 1 89.94 359 GLU A O 1
ATOM 2726 N N . PHE A 1 360 ? -12.93 -7.805 -19.156 1 90.75 360 PHE A N 1
ATOM 2727 C CA . PHE A 1 360 ? -11.953 -8.484 -18.312 1 90.75 360 PHE A CA 1
ATOM 2728 C C . PHE A 1 360 ? -11.812 -9.945 -18.719 1 90.75 360 PHE A C 1
ATOM 2730 O O . PHE A 1 360 ? -10.695 -10.445 -18.875 1 90.75 360 PHE A O 1
ATOM 2737 N N . TYR A 1 361 ? -12.836 -10.547 -18.953 1 89.31 361 TYR A N 1
ATOM 2738 C CA . TYR A 1 361 ? -12.844 -11.977 -19.234 1 89.31 361 TYR A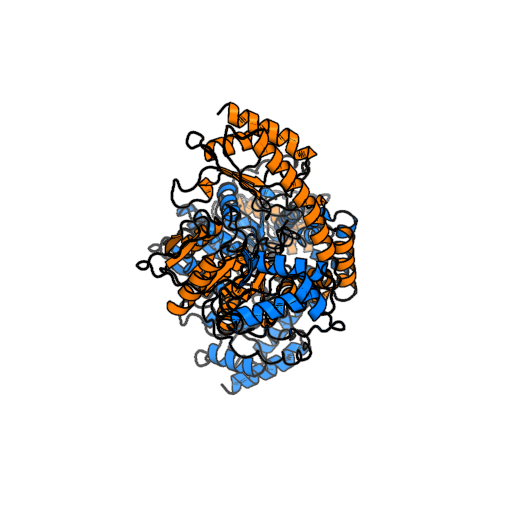 CA 1
ATOM 2739 C C . TYR A 1 361 ? -12.391 -12.234 -20.672 1 89.31 361 TYR A C 1
ATOM 2741 O O . TYR A 1 361 ? -11.758 -13.258 -20.953 1 89.31 361 TYR A O 1
ATOM 2749 N N . ARG A 1 362 ? -12.719 -11.336 -21.531 1 90.5 362 ARG A N 1
ATOM 2750 C CA . ARG A 1 362 ? -12.18 -11.438 -22.875 1 90.5 362 ARG A CA 1
ATOM 2751 C C . ARG A 1 362 ? -10.656 -11.367 -22.875 1 90.5 362 ARG A C 1
ATOM 2753 O O . ARG A 1 362 ? -9.992 -12.133 -23.562 1 90.5 362 ARG A O 1
ATOM 2760 N N . HIS A 1 363 ? -10.172 -10.484 -22.078 1 91.19 363 HIS A N 1
ATOM 2761 C CA . HIS A 1 363 ? -8.727 -10.367 -21.922 1 91.19 363 HIS A CA 1
ATOM 2762 C C . HIS A 1 363 ? -8.133 -11.633 -21.312 1 91.19 363 HIS A C 1
ATOM 2764 O O . HIS A 1 363 ? -7.133 -12.156 -21.812 1 91.19 363 HIS A O 1
ATOM 2770 N N . LEU A 1 364 ? -8.758 -12.094 -20.266 1 90.88 364 LEU A N 1
ATOM 2771 C CA . LEU A 1 364 ? -8.281 -13.281 -19.578 1 90.88 364 LEU A CA 1
ATOM 2772 C C . LEU A 1 364 ? -8.227 -14.477 -20.531 1 90.88 364 LEU A C 1
ATOM 2774 O O . LEU A 1 364 ? -7.254 -15.234 -20.531 1 90.88 364 LEU A O 1
ATOM 2778 N N . ARG A 1 365 ? -9.234 -14.648 -21.297 1 90.31 365 ARG A N 1
ATOM 2779 C CA . ARG A 1 365 ? -9.281 -15.75 -22.25 1 90.31 365 ARG A CA 1
ATOM 2780 C C . ARG A 1 365 ? -8.156 -15.633 -23.281 1 90.31 365 ARG A C 1
ATOM 2782 O O . ARG A 1 365 ? -7.512 -16.625 -23.609 1 90.31 365 ARG A O 1
ATOM 2789 N N . ARG A 1 366 ? -7.957 -14.477 -23.719 1 92.12 366 ARG A N 1
ATOM 2790 C CA . ARG A 1 366 ? -6.922 -14.227 -24.719 1 92.12 366 ARG A CA 1
ATOM 2791 C C . ARG A 1 366 ? -5.535 -14.539 -24.156 1 92.12 366 ARG A C 1
ATOM 2793 O O . ARG A 1 366 ? -4.766 -15.273 -24.781 1 92.12 366 ARG A O 1
ATOM 2800 N N . VAL A 1 367 ? -5.281 -14.07 -22.984 1 94 367 VAL A N 1
ATOM 2801 C CA . VAL A 1 367 ? -3.939 -14.242 -22.438 1 94 367 VAL A CA 1
ATOM 2802 C C . VAL A 1 367 ? -3.744 -15.688 -22 1 94 367 VAL A C 1
ATOM 2804 O O . VAL A 1 367 ? -2.639 -16.234 -22.094 1 94 367 VAL A O 1
ATOM 2807 N N . ARG A 1 368 ? -4.773 -16.297 -21.578 1 92.88 368 ARG A N 1
ATOM 2808 C CA . ARG A 1 368 ? -4.672 -17.703 -21.203 1 92.88 368 ARG A CA 1
ATOM 2809 C C . ARG A 1 368 ? -4.25 -18.562 -22.391 1 92.88 368 ARG A C 1
ATOM 2811 O O . ARG A 1 368 ? -3.414 -19.453 -22.25 1 92.88 368 ARG A O 1
ATOM 2818 N N . ARG A 1 369 ? -4.816 -18.297 -23.516 1 93.12 369 ARG A N 1
ATOM 2819 C CA . ARG A 1 369 ? -4.469 -19.016 -24.719 1 93.12 369 ARG A CA 1
ATOM 2820 C C . ARG A 1 369 ? -3.012 -18.781 -25.109 1 93.12 369 ARG A C 1
ATOM 2822 O O . ARG A 1 369 ? -2.264 -19.734 -25.344 1 93.12 369 ARG A O 1
ATOM 2829 N N . ILE A 1 370 ? -2.631 -17.578 -25.109 1 96.19 370 ILE A N 1
ATOM 2830 C CA . ILE A 1 370 ? -1.287 -17.188 -25.531 1 96.19 370 ILE A CA 1
ATOM 2831 C C . ILE A 1 370 ? -0.262 -17.75 -24.547 1 96.19 370 ILE A C 1
ATOM 2833 O O . ILE A 1 370 ? 0.745 -18.328 -24.953 1 96.19 370 ILE A O 1
ATOM 2837 N N . TYR A 1 371 ? -0.542 -17.594 -23.25 1 96.81 371 TYR A N 1
ATOM 2838 C CA . TYR A 1 371 ? 0.375 -18.078 -22.234 1 96.81 371 TYR A CA 1
ATOM 2839 C C . TYR A 1 371 ? 0.469 -19.609 -22.266 1 96.81 371 TYR A C 1
ATOM 2841 O O . TYR A 1 371 ? 1.523 -20.172 -21.969 1 96.81 371 TYR A O 1
ATOM 2849 N N . GLY A 1 372 ? -0.653 -20.234 -22.609 1 96.06 372 GLY A N 1
ATOM 2850 C CA . GLY A 1 372 ? -0.627 -21.688 -22.797 1 96.06 372 GLY A CA 1
ATOM 2851 C C . GLY A 1 372 ? 0.337 -22.141 -23.875 1 96.06 372 GLY A C 1
ATOM 2852 O O . GLY A 1 372 ? 1.064 -23.109 -23.688 1 96.06 372 GLY A O 1
ATOM 2853 N N . GLU A 1 373 ? 0.327 -21.453 -24.938 1 96.44 373 GLU A N 1
ATOM 2854 C CA . GLU A 1 373 ? 1.238 -21.766 -26.047 1 96.44 373 GLU A CA 1
ATOM 2855 C C . GLU A 1 373 ? 2.689 -21.516 -25.641 1 96.44 373 GLU A C 1
ATOM 2857 O O . GLU A 1 373 ? 3.57 -22.312 -25.953 1 96.44 373 GLU A O 1
ATOM 2862 N N . ARG A 1 374 ? 2.889 -20.453 -24.969 1 97.88 374 ARG A N 1
ATOM 2863 C CA . ARG A 1 374 ? 4.234 -20.109 -24.516 1 97.88 374 ARG A CA 1
ATOM 2864 C C . ARG A 1 374 ? 4.758 -21.125 -23.516 1 97.88 374 ARG A C 1
ATOM 2866 O O . ARG A 1 374 ? 5.93 -21.5 -23.562 1 97.88 374 ARG A O 1
ATOM 2873 N N . ARG A 1 375 ? 3.898 -21.531 -22.641 1 97.5 375 ARG A N 1
ATOM 2874 C CA . ARG A 1 375 ? 4.227 -22.578 -21.672 1 97.5 375 ARG A CA 1
ATOM 2875 C C . ARG A 1 375 ? 4.652 -23.859 -22.391 1 97.5 375 ARG A C 1
ATOM 2877 O O . ARG A 1 375 ? 5.676 -24.453 -22.047 1 97.5 375 ARG A O 1
ATOM 2884 N N . ARG A 1 376 ? 3.85 -24.281 -23.375 1 97.06 376 ARG A N 1
ATOM 2885 C CA . ARG A 1 376 ? 4.141 -25.5 -24.125 1 97.06 376 ARG A CA 1
ATOM 2886 C C . ARG A 1 376 ? 5.504 -25.406 -24.797 1 97.06 376 ARG A C 1
ATOM 2888 O O . ARG A 1 376 ? 6.289 -26.359 -24.766 1 97.06 376 ARG A O 1
ATOM 2895 N N . PHE A 1 377 ? 5.711 -24.328 -25.359 1 98.19 377 PHE A N 1
ATOM 2896 C CA . PHE A 1 377 ? 6.988 -24.109 -26.031 1 98.19 377 PHE A CA 1
ATOM 2897 C C . PHE A 1 377 ? 8.148 -24.266 -25.062 1 98.19 377 PHE A C 1
ATOM 2899 O O . PHE A 1 377 ? 9.117 -24.969 -25.359 1 98.19 377 PHE A O 1
ATOM 2906 N N . LEU A 1 378 ? 8.047 -23.547 -23.938 1 98.44 378 LEU A N 1
ATOM 2907 C CA . LEU A 1 378 ? 9.109 -23.594 -22.922 1 98.44 378 LEU A CA 1
ATOM 2908 C C . LEU A 1 378 ? 9.344 -25.031 -22.453 1 98.44 378 LEU A C 1
ATOM 2910 O O . LEU A 1 378 ? 10.484 -25.5 -22.422 1 98.44 378 LEU A O 1
ATOM 2914 N N . LEU A 1 379 ? 8.344 -25.703 -22.125 1 98.12 379 LEU A N 1
ATOM 2915 C CA . LEU A 1 379 ? 8.453 -27.047 -21.562 1 98.12 379 LEU A CA 1
ATOM 2916 C C . LEU A 1 379 ? 9.008 -28.031 -22.594 1 98.12 379 LEU A C 1
ATOM 2918 O O . LEU A 1 379 ? 9.789 -28.922 -22.266 1 98.12 379 LEU A O 1
ATOM 2922 N N . ASP A 1 380 ? 8.578 -27.859 -23.828 1 97.94 380 ASP A N 1
ATOM 2923 C CA . ASP A 1 380 ? 9.117 -28.688 -24.906 1 97.94 380 ASP A CA 1
ATOM 2924 C C . ASP A 1 380 ? 10.617 -28.484 -25.062 1 97.94 380 ASP A C 1
ATOM 2926 O O . ASP A 1 380 ? 11.367 -29.453 -25.234 1 97.94 380 ASP A O 1
ATOM 2930 N N . ARG A 1 381 ? 10.992 -27.25 -25.016 1 98.25 381 ARG A N 1
ATOM 2931 C CA . ARG A 1 381 ? 12.406 -26.922 -25.141 1 98.25 381 ARG A CA 1
ATOM 2932 C C . ARG A 1 381 ? 13.203 -27.453 -23.953 1 98.25 381 ARG A C 1
ATOM 2934 O O . ARG A 1 381 ? 14.328 -27.938 -24.109 1 98.25 381 ARG A O 1
ATOM 2941 N N . LEU A 1 382 ? 12.68 -27.344 -22.797 1 98.25 382 LEU A N 1
ATOM 2942 C CA . LEU A 1 382 ? 13.352 -27.844 -21.609 1 98.25 382 LEU A CA 1
ATOM 2943 C C . LEU A 1 382 ? 13.516 -29.359 -21.688 1 98.25 382 LEU A C 1
ATOM 2945 O O . LEU A 1 382 ? 14.578 -29.891 -21.344 1 98.25 382 LEU A O 1
ATOM 2949 N N . ALA A 1 383 ? 12.539 -30.062 -22.125 1 97.62 383 ALA A N 1
ATOM 2950 C CA . ALA A 1 383 ? 12.57 -31.516 -22.219 1 97.62 383 ALA A CA 1
ATOM 2951 C C . ALA A 1 383 ? 13.586 -31.984 -23.25 1 97.62 383 ALA A C 1
ATOM 2953 O O . ALA A 1 383 ? 14.289 -32.969 -23.047 1 97.62 383 ALA A O 1
ATOM 2954 N N . ARG A 1 384 ? 13.695 -31.234 -24.266 1 96.81 384 ARG A N 1
ATOM 2955 C CA . ARG A 1 384 ? 14.531 -31.625 -25.391 1 96.81 384 ARG A CA 1
ATOM 2956 C C . ARG A 1 384 ? 15.984 -31.219 -25.156 1 96.81 384 ARG A C 1
ATOM 2958 O O . ARG A 1 384 ? 16.906 -32 -25.406 1 96.81 384 ARG A O 1
ATOM 2965 N N . ASP A 1 385 ? 16.172 -30.016 -24.656 1 97.31 385 ASP A N 1
ATOM 2966 C CA . ASP A 1 385 ? 17.5 -29.438 -24.719 1 97.31 385 ASP A CA 1
ATOM 2967 C C . ASP A 1 385 ? 18.156 -29.406 -23.344 1 97.31 385 ASP A C 1
ATOM 2969 O O . ASP A 1 385 ? 19.375 -29.219 -23.219 1 97.31 385 ASP A O 1
ATOM 2973 N N . PHE A 1 386 ? 17.406 -29.625 -22.297 1 97.88 386 PHE A N 1
ATOM 2974 C CA . PHE A 1 386 ? 17.953 -29.391 -20.969 1 97.88 386 PHE A CA 1
ATOM 2975 C C . PHE A 1 386 ? 17.922 -30.672 -20.141 1 97.88 386 PHE A C 1
ATOM 2977 O O . PHE A 1 386 ? 18.125 -30.625 -18.922 1 97.88 386 PHE A O 1
ATOM 2984 N N . ALA A 1 387 ? 17.656 -31.781 -20.703 1 96.38 387 ALA A N 1
ATOM 2985 C CA . ALA A 1 387 ? 17.484 -33.062 -20 1 96.38 387 ALA A CA 1
ATOM 2986 C C . ALA A 1 387 ? 18.75 -33.438 -19.234 1 96.38 387 ALA A C 1
ATOM 2988 O O . ALA A 1 387 ? 18.672 -34.062 -18.172 1 96.38 387 ALA A O 1
ATOM 2989 N N . GLU A 1 388 ? 19.859 -33.031 -19.688 1 96.38 388 GLU A N 1
ATOM 2990 C CA . GLU A 1 388 ? 21.125 -33.406 -19.062 1 96.38 388 GLU A CA 1
ATOM 2991 C C . GLU A 1 388 ? 21.391 -32.562 -17.828 1 96.38 388 GLU A C 1
ATOM 2993 O O . GLU A 1 388 ? 22.219 -32.906 -16.984 1 96.38 388 GLU A O 1
ATOM 2998 N N . PHE A 1 389 ? 20.688 -31.484 -17.719 1 97.81 389 PHE A N 1
ATOM 2999 C CA . PHE A 1 389 ? 20.953 -30.562 -16.625 1 97.81 389 PHE A CA 1
ATOM 3000 C C . PHE A 1 389 ? 19.938 -30.734 -15.508 1 97.81 389 PHE A C 1
ATOM 3002 O O . PHE A 1 389 ? 20.172 -30.297 -14.375 1 97.81 389 PHE A O 1
ATOM 3009 N N . GLY A 1 390 ? 18.75 -31.219 -15.891 1 97.19 390 GLY A N 1
ATOM 3010 C CA . GLY A 1 390 ? 17.688 -31.312 -14.914 1 97.19 390 GLY A CA 1
ATOM 3011 C C . GLY A 1 390 ? 16.344 -31.672 -15.539 1 97.19 390 GLY A C 1
ATOM 3012 O O . GLY A 1 390 ? 16.297 -32.219 -16.641 1 97.19 390 GLY A O 1
ATOM 3013 N N . SER A 1 391 ? 15.297 -31.422 -14.711 1 96.94 391 SER A N 1
ATOM 3014 C CA . SER A 1 391 ? 13.961 -31.766 -15.188 1 96.94 391 SER A CA 1
ATOM 3015 C C . SER A 1 391 ? 12.938 -30.719 -14.75 1 96.94 391 SER A C 1
ATOM 3017 O O . SER A 1 391 ? 13.141 -30.016 -13.758 1 96.94 391 SER A O 1
ATOM 3019 N N . ALA A 1 392 ? 11.898 -30.625 -15.555 1 97.12 392 ALA A N 1
ATOM 3020 C CA . ALA A 1 392 ? 10.766 -29.75 -15.266 1 97.12 392 ALA A CA 1
ATOM 3021 C C . ALA A 1 392 ? 9.445 -30.516 -15.375 1 97.12 392 ALA A C 1
ATOM 3023 O O . ALA A 1 392 ? 9.289 -31.375 -16.25 1 97.12 392 ALA A O 1
ATOM 3024 N N . THR A 1 393 ? 8.562 -30.203 -14.477 1 94.06 393 THR A N 1
ATOM 3025 C CA . THR A 1 393 ? 7.254 -30.844 -14.477 1 94.06 393 THR A CA 1
ATOM 3026 C C . THR A 1 393 ? 6.191 -29.891 -15.031 1 94.06 393 THR A C 1
ATOM 3028 O O . THR A 1 393 ? 6.168 -28.719 -14.68 1 94.06 393 THR A O 1
ATOM 3031 N N . ASP A 1 394 ? 5.395 -30.422 -15.891 1 93.62 394 ASP A N 1
ATOM 3032 C CA . ASP A 1 394 ? 4.27 -29.656 -16.422 1 93.62 394 ASP A CA 1
ATOM 3033 C C . ASP A 1 394 ? 3.053 -29.766 -15.492 1 93.62 394 ASP A C 1
ATOM 3035 O O . ASP A 1 394 ? 2.316 -30.75 -15.555 1 93.62 394 ASP A O 1
ATOM 3039 N N . HIS A 1 395 ? 2.814 -28.781 -14.812 1 91.44 395 HIS A N 1
ATOM 3040 C CA . HIS A 1 395 ? 1.676 -28.781 -13.898 1 91.44 395 HIS A CA 1
ATOM 3041 C C . HIS A 1 395 ? 0.427 -28.219 -14.578 1 91.44 395 HIS A C 1
ATOM 3043 O O . HIS A 1 395 ? -0.642 -28.156 -13.969 1 91.44 395 HIS A O 1
ATOM 3049 N N . GLN A 1 396 ? 0.574 -27.75 -15.812 1 91.88 396 GLN A N 1
ATOM 3050 C CA . GLN A 1 396 ? -0.508 -27.219 -16.641 1 91.88 396 GLN A CA 1
ATOM 3051 C C . GLN A 1 396 ? -1.166 -26.016 -15.969 1 91.88 396 GLN A C 1
ATOM 3053 O O . GLN A 1 396 ? -2.393 -25.906 -15.945 1 91.88 396 GLN A O 1
ATOM 3058 N N . ALA A 1 397 ? -0.363 -25.25 -15.305 1 92.19 397 ALA A N 1
ATOM 3059 C CA . ALA A 1 397 ? -0.885 -24.078 -14.609 1 92.19 397 ALA A CA 1
ATOM 3060 C C . ALA A 1 397 ? 0.225 -23.078 -14.336 1 92.19 397 ALA A C 1
ATOM 3062 O O . ALA A 1 397 ? 1.41 -23.391 -14.438 1 92.19 397 ALA A O 1
ATOM 3063 N N . GLY A 1 398 ? -0.256 -21.859 -14.109 1 93.44 398 GLY A N 1
ATOM 3064 C CA . GLY A 1 398 ? 0.634 -20.844 -13.57 1 93.44 398 GLY A CA 1
ATOM 3065 C C . GLY A 1 398 ? 1.343 -20.047 -14.648 1 93.44 398 GLY A C 1
ATOM 3066 O O . GLY A 1 398 ? 0.986 -20.125 -15.828 1 93.44 398 GLY A O 1
ATOM 3067 N N . MET A 1 399 ? 2.322 -19.25 -14.188 1 95.62 399 MET A N 1
ATOM 3068 C CA . MET A 1 399 ? 3.008 -18.297 -15.055 1 95.62 399 MET A CA 1
ATOM 3069 C C . MET A 1 399 ? 4.5 -18.594 -15.117 1 95.62 399 MET A C 1
ATOM 3071 O O . MET A 1 399 ? 5.262 -17.859 -15.734 1 95.62 399 MET A O 1
ATOM 3075 N N . GLN A 1 400 ? 4.93 -19.656 -14.484 1 96.38 400 GLN A N 1
ATOM 3076 C CA . GLN A 1 400 ? 6.336 -20.047 -14.422 1 96.38 400 GLN A CA 1
ATOM 3077 C C . GLN A 1 400 ? 6.492 -21.547 -14.258 1 96.38 400 GLN A C 1
ATOM 3079 O O . GLN A 1 400 ? 5.52 -22.25 -13.977 1 96.38 400 GLN A O 1
ATOM 3084 N N . THR A 1 401 ? 7.648 -22 -14.508 1 96.81 401 THR A N 1
ATOM 3085 C CA . THR A 1 401 ? 8.031 -23.391 -14.258 1 96.81 401 THR A CA 1
ATOM 3086 C C . THR A 1 401 ? 9.414 -23.453 -13.617 1 96.81 401 THR A C 1
ATOM 3088 O O . THR A 1 401 ? 10.188 -22.5 -13.688 1 96.81 401 THR A O 1
ATOM 3091 N N . VAL A 1 402 ? 9.609 -24.531 -12.898 1 98.06 402 VAL A N 1
ATOM 3092 C CA . VAL A 1 402 ? 10.906 -24.734 -12.258 1 98.06 402 VAL A CA 1
ATOM 3093 C C . VAL A 1 402 ? 11.695 -25.797 -13.008 1 98.06 402 VAL A C 1
ATOM 3095 O O . VAL A 1 402 ? 11.188 -26.906 -13.25 1 98.06 402 VAL A O 1
ATOM 3098 N N . LEU A 1 403 ? 12.883 -25.453 -13.445 1 98.44 403 LEU A N 1
ATOM 3099 C CA . LEU A 1 403 ? 13.859 -26.453 -13.875 1 98.44 403 LEU A CA 1
ATOM 3100 C C . LEU A 1 403 ? 14.68 -26.953 -12.688 1 98.44 403 LEU A C 1
ATOM 3102 O O . LEU A 1 403 ? 15.617 -26.266 -12.25 1 98.44 403 LEU A O 1
ATOM 3106 N N . HIS A 1 404 ? 14.281 -28.094 -12.164 1 98.06 404 HIS A N 1
ATOM 3107 C CA . HIS A 1 404 ? 15.055 -28.688 -11.086 1 98.06 404 HIS A CA 1
ATOM 3108 C C . HIS A 1 404 ? 16.422 -29.172 -11.578 1 98.06 404 HIS A C 1
ATOM 3110 O O . HIS A 1 404 ? 16.5 -29.984 -12.5 1 98.06 404 HIS A O 1
ATOM 3116 N N . LEU A 1 405 ? 17.422 -28.719 -10.914 1 98.25 405 LEU A N 1
ATOM 3117 C CA . LEU A 1 405 ? 18.781 -28.984 -11.391 1 98.25 405 LEU A CA 1
ATOM 3118 C C . LEU A 1 405 ? 19.359 -30.219 -10.719 1 98.25 405 LEU A C 1
ATOM 3120 O O . LEU A 1 405 ? 18.953 -30.562 -9.609 1 98.25 405 LEU A O 1
ATOM 3124 N N . ARG A 1 406 ? 20.297 -30.797 -11.375 1 95.81 406 ARG A N 1
ATOM 3125 C CA . ARG A 1 406 ? 21.109 -31.844 -10.75 1 95.81 406 ARG A CA 1
ATOM 3126 C C . ARG A 1 406 ? 21.875 -31.297 -9.555 1 95.81 406 ARG A C 1
ATOM 3128 O O . ARG A 1 406 ? 22.203 -30.125 -9.508 1 95.81 406 ARG A O 1
ATOM 3135 N N . PRO A 1 407 ? 22.172 -32.188 -8.633 1 94.5 407 PRO A N 1
ATOM 3136 C CA . PRO A 1 407 ? 22.75 -31.734 -7.367 1 94.5 407 PRO A CA 1
ATOM 3137 C C . PRO A 1 407 ? 24.109 -31.047 -7.555 1 94.5 407 PRO A C 1
ATOM 3139 O O . PRO A 1 407 ? 24.516 -30.25 -6.723 1 94.5 407 PRO A O 1
ATOM 3142 N N . ASP A 1 408 ? 24.797 -31.391 -8.586 1 94.5 408 ASP A N 1
ATOM 3143 C CA . ASP A 1 408 ? 26.156 -30.859 -8.773 1 94.5 408 ASP A CA 1
ATOM 3144 C C . ASP A 1 408 ? 26.109 -29.438 -9.336 1 94.5 408 ASP A C 1
ATOM 3146 O O . ASP A 1 408 ? 27.141 -28.766 -9.414 1 94.5 408 ASP A O 1
ATOM 3150 N N . LEU A 1 409 ? 25 -28.969 -9.742 1 96.62 409 LEU A N 1
ATOM 3151 C CA . LEU A 1 409 ? 24.828 -27.609 -10.258 1 96.62 409 LEU A CA 1
ATOM 3152 C C . LEU A 1 409 ? 24.328 -26.672 -9.172 1 96.62 409 LEU A C 1
ATOM 3154 O O . LEU A 1 409 ? 23.422 -27.016 -8.422 1 96.62 409 LEU A O 1
ATOM 3158 N N . ASP A 1 410 ? 24.938 -25.516 -9.078 1 96.75 410 ASP A N 1
ATOM 3159 C CA . ASP A 1 410 ? 24.562 -24.5 -8.094 1 96.75 410 ASP A CA 1
ATOM 3160 C C . ASP A 1 410 ? 23.609 -23.469 -8.695 1 96.75 410 ASP A C 1
ATOM 3162 O O . ASP A 1 410 ? 24.016 -22.594 -9.453 1 96.75 410 ASP A O 1
ATOM 3166 N N . ASP A 1 411 ? 22.359 -23.531 -8.227 1 97.75 411 ASP A N 1
ATOM 3167 C CA . ASP A 1 411 ? 21.328 -22.703 -8.867 1 97.75 411 ASP A CA 1
ATOM 3168 C C . ASP A 1 411 ? 21.594 -21.219 -8.625 1 97.75 411 ASP A C 1
ATOM 3170 O O . ASP A 1 411 ? 21.359 -20.391 -9.516 1 97.75 411 ASP A O 1
ATOM 3174 N N . ALA A 1 412 ? 22.031 -20.828 -7.492 1 96.94 412 ALA A N 1
ATOM 3175 C CA . ALA A 1 412 ? 22.312 -19.422 -7.184 1 96.94 412 ALA A CA 1
ATOM 3176 C C . ALA A 1 412 ? 23.406 -18.875 -8.078 1 96.94 412 ALA A C 1
ATOM 3178 O O . ALA A 1 412 ? 23.281 -17.781 -8.617 1 96.94 412 ALA A O 1
ATOM 3179 N N . ALA A 1 413 ? 24.484 -19.578 -8.195 1 96.62 413 ALA A N 1
ATOM 3180 C CA . ALA A 1 413 ? 25.594 -19.156 -9.062 1 96.62 413 ALA A CA 1
ATOM 3181 C C . ALA A 1 413 ? 25.141 -19.047 -10.516 1 96.62 413 ALA A C 1
ATOM 3183 O O . ALA A 1 413 ? 25.531 -18.125 -11.227 1 96.62 413 ALA A O 1
ATOM 3184 N N . LEU A 1 414 ? 24.406 -20.016 -10.914 1 97.56 414 LEU A N 1
ATOM 3185 C CA . LEU A 1 414 ? 23.922 -20.031 -12.289 1 97.56 414 LEU A CA 1
ATOM 3186 C C . LEU A 1 414 ? 23 -18.828 -12.547 1 97.56 414 LEU A C 1
ATOM 3188 O O . LEU A 1 414 ? 23.062 -18.234 -13.617 1 97.56 414 LEU A O 1
ATOM 3192 N N . ALA A 1 415 ? 22.094 -18.547 -11.609 1 97.5 415 ALA A N 1
ATOM 3193 C CA . ALA A 1 415 ? 21.219 -17.406 -11.742 1 97.5 415 ALA A CA 1
ATOM 3194 C C . ALA A 1 415 ? 22 -16.109 -11.875 1 97.5 415 ALA A C 1
ATOM 3196 O O . ALA A 1 415 ? 21.641 -15.219 -12.656 1 97.5 415 ALA A O 1
ATOM 3197 N N . GLU A 1 416 ? 23.047 -15.984 -11.125 1 96.12 416 GLU A N 1
ATOM 3198 C CA . GLU A 1 416 ? 23.906 -14.797 -11.195 1 96.12 416 GLU A CA 1
ATOM 3199 C C . GLU A 1 416 ? 24.578 -14.688 -12.555 1 96.12 416 GLU A C 1
ATOM 3201 O O . GLU A 1 416 ? 24.656 -13.594 -13.125 1 96.12 416 GLU A O 1
ATOM 3206 N N . ARG A 1 417 ? 25.125 -15.742 -13.047 1 96.25 417 ARG A N 1
ATOM 3207 C CA . ARG A 1 417 ? 25.75 -15.758 -14.367 1 96.25 417 ARG A CA 1
ATOM 3208 C C . ARG A 1 417 ? 24.734 -15.422 -15.453 1 96.25 417 ARG A C 1
ATOM 3210 O O . ARG A 1 417 ? 25.062 -14.742 -16.422 1 96.25 417 ARG A O 1
ATOM 3217 N N . ALA A 1 418 ? 23.547 -16.016 -15.289 1 97.12 418 ALA A N 1
ATOM 3218 C CA . ALA A 1 418 ? 22.484 -15.727 -16.25 1 97.12 418 ALA A CA 1
ATOM 3219 C C . ALA A 1 418 ? 22.172 -14.227 -16.281 1 97.12 418 ALA A C 1
ATOM 3221 O O . ALA A 1 418 ? 21.969 -13.656 -17.359 1 97.12 418 ALA A O 1
ATOM 3222 N N . ARG A 1 419 ? 22.125 -13.656 -15.125 1 94.94 419 ARG A N 1
ATOM 3223 C CA . ARG A 1 419 ? 21.875 -12.219 -15.047 1 94.94 419 ARG A CA 1
ATOM 3224 C C . ARG A 1 419 ? 22.922 -11.43 -15.812 1 94.94 419 ARG A C 1
ATOM 3226 O O . ARG A 1 419 ? 22.609 -10.484 -16.531 1 94.94 419 ARG A O 1
ATOM 3233 N N . ALA A 1 420 ? 24.109 -11.773 -15.641 1 93.56 420 ALA A N 1
ATOM 3234 C CA . ALA A 1 420 ? 25.234 -11.133 -16.344 1 93.56 420 ALA A CA 1
ATOM 3235 C C . ALA A 1 420 ? 25.094 -11.297 -17.859 1 93.56 420 ALA A C 1
ATOM 3237 O O . ALA A 1 420 ? 25.531 -10.438 -18.609 1 93.56 420 ALA A O 1
ATOM 3238 N N . ALA A 1 421 ? 24.438 -12.328 -18.25 1 93.81 421 ALA A N 1
ATOM 3239 C CA . ALA A 1 421 ? 24.266 -12.625 -19.672 1 93.81 421 ALA A CA 1
ATOM 3240 C C . ALA A 1 421 ? 22.969 -12.023 -20.203 1 93.81 421 ALA A C 1
ATOM 3242 O O . ALA A 1 421 ? 22.562 -12.297 -21.328 1 93.81 421 ALA A O 1
ATOM 3243 N N . GLY A 1 422 ? 22.25 -11.312 -19.359 1 93.19 422 GLY A N 1
ATOM 3244 C CA . GLY A 1 422 ? 21.047 -10.625 -19.812 1 93.19 422 GLY A CA 1
ATOM 3245 C C . GLY A 1 422 ? 19.781 -11.445 -19.609 1 93.19 422 GLY A C 1
ATOM 3246 O O . GLY A 1 422 ? 18.75 -11.164 -20.219 1 93.19 422 GLY A O 1
ATOM 3247 N N . LEU A 1 423 ? 19.891 -12.531 -18.859 1 95.88 423 LEU A N 1
ATOM 3248 C CA . LEU A 1 423 ? 18.734 -13.352 -18.531 1 95.88 423 LEU A CA 1
ATOM 3249 C C . LEU A 1 423 ? 18.328 -13.148 -17.078 1 95.88 423 LEU A C 1
ATOM 3251 O O . LEU A 1 423 ? 19.172 -12.922 -16.219 1 95.88 423 LEU A O 1
ATOM 3255 N N . THR A 1 424 ? 16.984 -13.195 -16.875 1 94.88 424 THR A N 1
ATOM 3256 C CA . THR A 1 424 ? 16.484 -13.055 -15.508 1 94.88 424 THR A CA 1
ATOM 3257 C C . THR A 1 424 ? 15.797 -14.336 -15.055 1 94.88 424 THR A C 1
ATOM 3259 O O . THR A 1 424 ? 14.594 -14.516 -15.258 1 94.88 424 THR A O 1
ATOM 3262 N N . VAL A 1 425 ? 16.625 -15.18 -14.414 1 96.19 425 VAL A N 1
ATOM 3263 C CA . VAL A 1 425 ? 16.094 -16.391 -13.797 1 96.19 425 VAL A CA 1
ATOM 3264 C C . VAL A 1 425 ? 16.312 -16.328 -12.281 1 96.19 425 VAL A C 1
ATOM 3266 O O . VAL A 1 425 ? 17.312 -15.773 -11.82 1 96.19 425 VAL A O 1
ATOM 3269 N N . SER A 1 426 ? 15.391 -16.859 -11.555 1 96.12 426 SER A N 1
ATOM 3270 C CA . SER A 1 426 ? 15.539 -16.891 -10.102 1 96.12 426 SER A CA 1
ATOM 3271 C C . SER A 1 426 ? 15.961 -18.266 -9.617 1 96.12 426 SER A C 1
ATOM 3273 O O . SER A 1 426 ? 15.5 -19.281 -10.141 1 96.12 426 SER A O 1
ATOM 3275 N N . ALA A 1 427 ? 16.859 -18.234 -8.633 1 97.69 427 ALA A N 1
ATOM 3276 C CA . ALA A 1 427 ? 17.266 -19.484 -8 1 97.69 427 ALA A CA 1
ATOM 3277 C C . ALA A 1 427 ? 16.203 -19.984 -7.031 1 97.69 427 ALA A C 1
ATOM 3279 O O . ALA A 1 427 ? 15.719 -19.219 -6.191 1 97.69 427 ALA A O 1
ATOM 3280 N N . LEU A 1 428 ? 15.82 -21.203 -7.18 1 97.62 4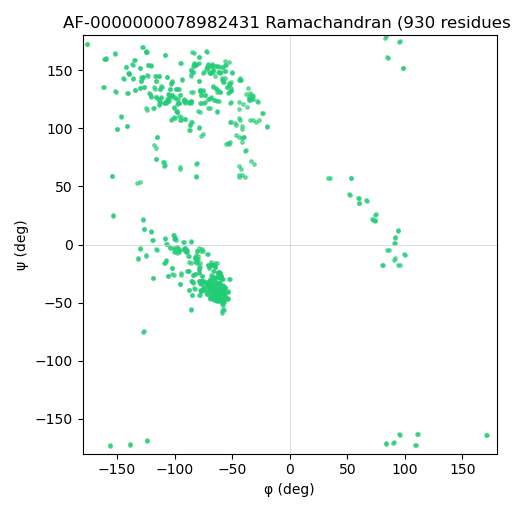28 LEU A N 1
ATOM 3281 C CA . LEU A 1 428 ? 14.828 -21.812 -6.289 1 97.62 428 LEU A CA 1
ATOM 3282 C C . LEU A 1 428 ? 15.305 -21.75 -4.84 1 97.62 428 LEU A C 1
ATOM 3284 O O . LEU A 1 428 ? 14.492 -21.562 -3.928 1 97.62 428 LEU A O 1
ATOM 3288 N N . SER A 1 429 ? 16.562 -21.875 -4.625 1 96.75 429 SER A N 1
ATOM 3289 C CA . SER A 1 429 ? 17.141 -21.906 -3.285 1 96.75 429 SER A CA 1
ATOM 3290 C C . SER A 1 429 ? 16.859 -20.625 -2.527 1 96.75 429 SER A C 1
ATOM 3292 O O . SER A 1 429 ? 16.797 -20.609 -1.297 1 96.75 429 SER A O 1
ATOM 3294 N N . ARG A 1 430 ? 16.641 -19.578 -3.262 1 94.06 430 ARG A N 1
ATOM 3295 C CA . ARG A 1 430 ? 16.359 -18.281 -2.641 1 94.06 430 ARG A CA 1
ATOM 3296 C C . ARG A 1 430 ? 14.977 -18.266 -2.002 1 94.06 430 ARG A C 1
ATOM 3298 O O . ARG A 1 430 ? 14.68 -17.391 -1.175 1 94.06 430 ARG A O 1
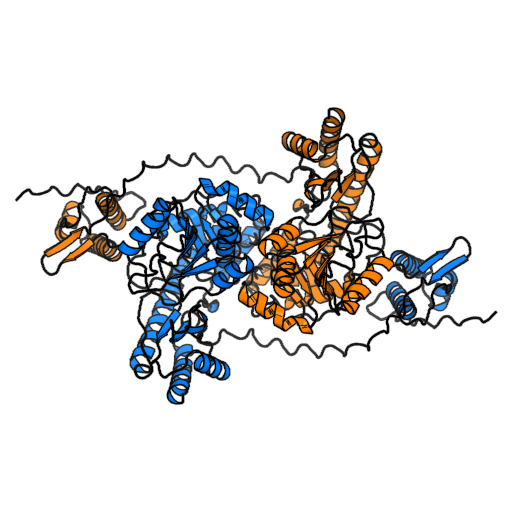ATOM 3305 N N . TYR A 1 431 ? 14.195 -19.141 -2.367 1 95.75 431 TYR A N 1
ATOM 3306 C CA . TYR A 1 431 ? 12.836 -19.203 -1.843 1 95.75 431 TYR A CA 1
ATOM 3307 C C . TYR A 1 431 ? 12.742 -20.25 -0.731 1 95.75 431 TYR A C 1
ATOM 3309 O O . TYR A 1 431 ? 11.648 -20.516 -0.214 1 95.75 431 TYR A O 1
ATOM 3317 N N . CYS A 1 432 ? 13.906 -20.797 -0.395 1 96.19 432 CYS A N 1
ATOM 3318 C CA . CYS A 1 432 ? 13.984 -21.781 0.684 1 96.19 432 CYS A CA 1
ATOM 3319 C C . CYS A 1 432 ? 14.5 -21.141 1.967 1 96.19 432 CYS A C 1
ATOM 3321 O O . CYS A 1 432 ? 15.492 -20.406 1.947 1 96.19 432 CYS A O 1
ATOM 3323 N N . ALA A 1 433 ? 13.773 -21.328 2.965 1 94.06 433 ALA A N 1
ATOM 3324 C CA . ALA A 1 433 ? 14.25 -20.891 4.27 1 94.06 433 ALA A CA 1
ATOM 3325 C C . ALA A 1 433 ? 15.281 -21.859 4.84 1 94.06 433 ALA A C 1
ATOM 3327 O O . ALA A 1 433 ? 16.266 -21.438 5.457 1 94.06 433 ALA A O 1
ATOM 3328 N N . VAL A 1 434 ? 14.984 -23.125 4.707 1 91.5 434 VAL A N 1
ATOM 3329 C CA . VAL A 1 434 ? 15.898 -24.188 5.125 1 91.5 434 VAL A CA 1
ATOM 3330 C C . VAL A 1 434 ? 16.812 -24.562 3.961 1 91.5 434 VAL A C 1
ATOM 3332 O O . VAL A 1 434 ? 16.328 -24.953 2.889 1 91.5 434 VAL A O 1
ATOM 3335 N N . PRO A 1 435 ? 18.031 -24.469 4.219 1 88.31 435 PRO A N 1
ATOM 3336 C CA . PRO A 1 435 ? 18.953 -24.797 3.135 1 88.31 435 PRO A CA 1
ATOM 3337 C C . PRO A 1 435 ? 18.781 -26.219 2.613 1 88.31 435 PRO A C 1
ATOM 3339 O O . PRO A 1 435 ? 18.5 -27.141 3.395 1 88.31 435 PRO A O 1
ATOM 3342 N N . GLY A 1 436 ? 18.938 -26.391 1.32 1 86 436 GLY A N 1
ATOM 3343 C CA . GLY A 1 436 ? 18.953 -27.719 0.728 1 86 436 GLY A CA 1
ATOM 3344 C C . GLY A 1 436 ? 17.578 -28.172 0.282 1 86 436 GLY A C 1
ATOM 3345 O O . GLY A 1 436 ? 17.438 -29.25 -0.302 1 86 436 GLY A O 1
ATOM 3346 N N . ARG A 1 437 ? 16.578 -27.438 0.414 1 87.88 437 ARG A N 1
ATOM 3347 C CA . ARG A 1 437 ? 15.219 -27.859 0.09 1 87.88 437 ARG A CA 1
ATOM 3348 C C . ARG A 1 437 ? 14.891 -27.562 -1.37 1 87.88 437 ARG A C 1
ATOM 3350 O O . ARG A 1 437 ? 13.836 -27.969 -1.867 1 87.88 437 ARG A O 1
ATOM 3357 N N . GLY A 1 438 ? 15.789 -26.938 -1.972 1 93.31 438 GLY A N 1
ATOM 3358 C CA . GLY A 1 438 ? 15.508 -26.609 -3.361 1 93.31 438 GLY A CA 1
ATOM 3359 C C . GLY A 1 438 ? 16.75 -26.25 -4.156 1 93.31 438 GLY A C 1
ATOM 3360 O O . GLY A 1 438 ? 17.625 -25.547 -3.65 1 93.31 438 GLY A O 1
ATOM 3361 N N . ASN A 1 439 ? 16.828 -26.781 -5.332 1 97 439 ASN A N 1
ATOM 3362 C CA . ASN A 1 439 ? 17.859 -26.5 -6.324 1 97 439 ASN A CA 1
ATOM 3363 C C . ASN A 1 439 ? 17.281 -26.453 -7.734 1 97 439 ASN A C 1
ATOM 3365 O O . ASN A 1 439 ? 16.953 -27.484 -8.312 1 97 439 ASN A O 1
ATOM 3369 N N . GLY A 1 440 ? 17.109 -25.312 -8.203 1 98.19 440 GLY A N 1
ATOM 3370 C CA . GLY A 1 440 ? 16.484 -25.172 -9.508 1 98.19 440 GLY A CA 1
ATOM 3371 C C . GLY A 1 440 ? 16.422 -23.719 -9.977 1 98.19 440 GLY A C 1
ATOM 3372 O O . GLY A 1 440 ? 16.812 -22.812 -9.258 1 98.19 440 GLY A O 1
ATOM 3373 N N . LEU A 1 441 ? 16.016 -23.516 -11.18 1 98.5 441 LEU A N 1
ATOM 3374 C CA . LEU A 1 441 ? 15.812 -22.203 -11.781 1 98.5 441 LEU A CA 1
ATOM 3375 C C . LEU A 1 441 ? 14.336 -21.969 -12.086 1 98.5 441 LEU A C 1
ATOM 3377 O O . LEU A 1 441 ? 13.688 -22.812 -12.719 1 98.5 441 LEU A O 1
ATOM 3381 N N . ILE A 1 442 ? 13.836 -20.922 -11.586 1 98.12 442 ILE A N 1
ATOM 3382 C CA . ILE A 1 442 ? 12.453 -20.531 -11.859 1 98.12 442 ILE A CA 1
ATOM 3383 C C . ILE A 1 442 ? 12.398 -19.719 -13.156 1 98.12 442 ILE A C 1
ATOM 3385 O O . ILE A 1 442 ? 13.031 -18.672 -13.266 1 98.12 442 ILE A O 1
ATOM 3389 N N . LEU A 1 443 ? 11.617 -20.188 -14.102 1 98.19 443 LEU A N 1
ATOM 3390 C CA . LEU A 1 443 ? 11.531 -19.578 -15.422 1 98.19 443 LEU A CA 1
ATOM 3391 C C . LEU A 1 443 ? 10.117 -19.094 -15.711 1 98.19 443 LEU A C 1
ATOM 3393 O O . LEU A 1 443 ? 9.188 -19.891 -15.773 1 98.19 443 LEU A O 1
ATOM 3397 N N . GLY A 1 444 ? 9.992 -17.812 -15.883 1 97.12 444 GLY A N 1
ATOM 3398 C CA . GLY A 1 444 ? 8.727 -17.25 -16.344 1 97.12 444 GLY A CA 1
ATOM 3399 C C . GLY A 1 444 ? 8.586 -17.297 -17.859 1 97.12 444 GLY A C 1
ATOM 3400 O O . GLY A 1 444 ? 9.562 -17.141 -18.578 1 97.12 444 GLY A O 1
ATOM 3401 N N . PHE A 1 445 ? 7.363 -17.438 -18.328 1 96.94 445 PHE A N 1
ATOM 3402 C CA . PHE A 1 445 ? 7.195 -17.578 -19.781 1 96.94 445 PHE A CA 1
ATOM 3403 C C . PHE A 1 445 ? 6.113 -16.641 -20.297 1 96.94 445 PHE A C 1
ATOM 3405 O O . PHE A 1 445 ? 6.004 -16.406 -21.5 1 96.94 445 PHE A O 1
ATOM 3412 N N . CYS A 1 446 ? 5.352 -16.062 -19.422 1 95.25 446 CYS A N 1
ATOM 3413 C CA . CYS A 1 446 ? 4.176 -15.305 -19.844 1 95.25 446 CYS A CA 1
ATOM 3414 C C . CYS A 1 446 ? 4.578 -14.023 -20.547 1 95.25 446 CYS A C 1
ATOM 3416 O O . CYS A 1 446 ? 3.947 -13.633 -21.547 1 95.25 446 CYS A O 1
ATOM 3418 N N . ALA A 1 447 ? 5.609 -13.406 -20.156 1 93.56 447 ALA A N 1
ATOM 3419 C CA . ALA A 1 447 ? 5.977 -12.086 -20.656 1 93.56 447 ALA A CA 1
ATOM 3420 C C . ALA A 1 447 ? 6.781 -12.195 -21.953 1 93.56 447 ALA A C 1
ATOM 3422 O O . ALA A 1 447 ? 7.137 -11.18 -22.547 1 93.56 447 ALA A O 1
ATOM 3423 N N . PHE A 1 448 ? 7.012 -13.43 -22.5 1 96.06 448 PHE A N 1
ATOM 3424 C CA . PHE A 1 448 ? 7.938 -13.594 -23.609 1 96.06 448 PHE A CA 1
ATOM 3425 C C . PHE A 1 448 ? 7.328 -14.492 -24.688 1 96.06 448 PHE A C 1
ATOM 3427 O O . PHE A 1 448 ? 6.805 -15.562 -24.391 1 96.06 448 PHE A O 1
ATOM 3434 N N . SER A 1 449 ? 7.438 -14.031 -25.875 1 96.12 449 SER A N 1
ATOM 3435 C CA . SER A 1 449 ? 7 -14.844 -27.016 1 96.12 449 SER A CA 1
ATOM 3436 C C . SER A 1 449 ? 7.961 -16 -27.25 1 96.12 449 SER A C 1
ATOM 3438 O O . SER A 1 449 ? 9.07 -16.031 -26.719 1 96.12 449 SER A O 1
ATOM 3440 N N . GLU A 1 450 ? 7.488 -16.922 -28.047 1 96.88 450 GLU A N 1
ATOM 3441 C CA . GLU A 1 450 ? 8.336 -18.047 -28.406 1 96.88 450 GLU A CA 1
ATOM 3442 C C . GLU A 1 450 ? 9.602 -17.578 -29.125 1 96.88 450 GLU A C 1
ATOM 3444 O O . GLU A 1 450 ? 10.688 -18.109 -28.891 1 96.88 450 GLU A O 1
ATOM 3449 N N . VAL A 1 451 ? 9.445 -16.531 -29.891 1 96.56 451 VAL A N 1
ATOM 3450 C CA . VAL A 1 451 ? 10.547 -15.977 -30.656 1 96.56 451 VAL A CA 1
ATOM 3451 C C . VAL A 1 451 ? 11.578 -15.359 -29.719 1 96.56 451 VAL A C 1
ATOM 3453 O O . VAL A 1 451 ? 12.781 -15.43 -29.969 1 96.56 451 VAL A O 1
ATOM 3456 N N . GLU A 1 452 ? 11.102 -14.781 -28.656 1 95.81 452 GLU A N 1
ATOM 3457 C CA . GLU A 1 452 ? 11.977 -14.172 -27.672 1 95.81 452 GLU A CA 1
ATOM 3458 C C . GLU A 1 452 ? 12.617 -15.227 -26.766 1 95.81 452 GLU A C 1
ATOM 3460 O O . GLU A 1 452 ? 13.773 -15.094 -26.375 1 95.81 452 GLU A O 1
ATOM 3465 N N . MET A 1 453 ? 11.93 -16.312 -26.5 1 97.62 453 MET A N 1
ATOM 3466 C CA . MET A 1 453 ? 12.398 -17.344 -25.578 1 97.62 453 MET A CA 1
ATOM 3467 C C . MET A 1 453 ? 13.461 -18.219 -26.234 1 97.62 453 MET A C 1
ATOM 3469 O O . MET A 1 453 ? 14.383 -18.688 -25.578 1 97.62 453 MET A O 1
ATOM 3473 N N . ALA A 1 454 ? 13.344 -18.375 -27.516 1 97.5 454 ALA A N 1
ATOM 3474 C CA . ALA A 1 454 ? 14.195 -19.328 -28.219 1 97.5 454 ALA A CA 1
ATOM 3475 C C . ALA A 1 454 ? 15.672 -18.984 -28.031 1 97.5 454 ALA A C 1
ATOM 3477 O O . ALA A 1 454 ? 16.438 -19.797 -27.5 1 97.5 454 ALA A O 1
ATOM 3478 N N . PRO A 1 455 ? 16.094 -17.734 -28.453 1 97 455 PRO A N 1
ATOM 3479 C CA . PRO A 1 455 ? 17.5 -17.406 -28.25 1 97 455 PRO A CA 1
ATOM 3480 C C . PRO A 1 455 ? 17.891 -17.344 -26.766 1 97 455 PRO A C 1
ATOM 3482 O O . PRO A 1 455 ? 19.031 -17.656 -26.406 1 97 455 PRO A O 1
ATOM 3485 N N . ALA A 1 456 ? 17 -16.953 -25.938 1 97.88 456 ALA A N 1
ATOM 3486 C CA . ALA A 1 456 ? 17.266 -16.875 -24.5 1 97.88 456 ALA A CA 1
ATOM 3487 C C . ALA A 1 456 ? 17.531 -18.266 -23.938 1 97.88 456 ALA A C 1
ATOM 3489 O O . ALA A 1 456 ? 18.406 -18.438 -23.078 1 97.88 456 ALA A O 1
ATOM 3490 N N . LEU A 1 457 ? 16.797 -19.25 -24.406 1 98.19 457 LEU A N 1
ATOM 3491 C CA . LEU A 1 457 ? 16.984 -20.625 -23.953 1 98.19 457 LEU A CA 1
ATOM 3492 C C . LEU A 1 457 ? 18.312 -21.172 -24.453 1 98.19 457 LEU A C 1
ATOM 3494 O O . LEU A 1 457 ? 18.984 -21.938 -23.75 1 98.19 457 LEU A O 1
ATOM 3498 N N . ASP A 1 458 ? 18.672 -20.828 -25.656 1 97.75 458 ASP A N 1
ATOM 3499 C CA . ASP A 1 458 ? 19.969 -21.234 -26.188 1 97.75 458 ASP A CA 1
ATOM 3500 C C . ASP A 1 458 ? 21.109 -20.688 -25.312 1 97.75 458 ASP A C 1
ATOM 3502 O O . ASP A 1 458 ? 22.047 -21.422 -24.984 1 97.75 458 ASP A O 1
ATOM 3506 N N . ALA A 1 459 ? 20.984 -19.469 -24.969 1 97.31 459 ALA A N 1
ATOM 3507 C CA . ALA A 1 459 ? 21.984 -18.828 -24.125 1 97.31 459 ALA A CA 1
ATOM 3508 C C . ALA A 1 459 ? 22.031 -19.5 -22.75 1 97.31 459 ALA A C 1
ATOM 3510 O O . ALA A 1 459 ? 23.109 -19.719 -22.188 1 97.31 459 ALA A O 1
ATOM 3511 N N . LEU A 1 460 ? 20.891 -19.781 -22.219 1 97.94 460 LEU A N 1
ATOM 3512 C CA . LEU A 1 460 ? 20.812 -20.438 -20.922 1 97.94 460 LEU A CA 1
ATOM 3513 C C . LEU A 1 460 ? 21.453 -21.828 -20.969 1 97.94 460 LEU A C 1
ATOM 3515 O O . LEU A 1 460 ? 22.172 -22.219 -20.047 1 97.94 460 LEU A O 1
ATOM 3519 N N . ARG A 1 461 ? 21.156 -22.531 -22 1 97.56 461 ARG A N 1
ATOM 3520 C CA . ARG A 1 461 ? 21.734 -23.859 -22.172 1 97.56 461 ARG A CA 1
ATOM 3521 C C . ARG A 1 461 ? 23.266 -23.781 -22.219 1 97.56 461 ARG A C 1
ATOM 3523 O O . ARG A 1 461 ? 23.953 -24.609 -21.609 1 97.56 461 ARG A O 1
ATOM 3530 N N . ASP A 1 462 ? 23.766 -22.812 -22.953 1 96.88 462 ASP A N 1
ATOM 3531 C CA . ASP A 1 462 ? 25.219 -22.625 -23.047 1 96.88 462 ASP A CA 1
ATOM 3532 C C . ASP A 1 462 ? 25.828 -22.359 -21.672 1 96.88 462 ASP A C 1
ATOM 3534 O O . ASP A 1 462 ? 26.906 -22.859 -21.359 1 96.88 462 ASP A O 1
ATOM 3538 N N . LEU A 1 463 ? 25.141 -21.578 -20.969 1 96.44 463 LEU A N 1
ATOM 3539 C CA . LEU A 1 463 ? 25.609 -21.25 -19.625 1 96.44 463 LEU A CA 1
ATOM 3540 C C . LEU A 1 463 ? 25.656 -22.484 -18.75 1 96.44 463 LEU A C 1
ATOM 3542 O O . LEU A 1 463 ? 26.594 -22.656 -17.969 1 96.44 463 LEU A O 1
ATOM 3546 N N . LEU A 1 464 ? 24.672 -23.344 -18.844 1 96.62 464 LEU A N 1
ATOM 3547 C CA . LEU A 1 464 ? 24.609 -24.547 -18.031 1 96.62 464 LEU A CA 1
ATOM 3548 C C . LEU A 1 464 ? 25.656 -25.562 -18.469 1 96.62 464 LEU A C 1
ATOM 3550 O O . LEU A 1 464 ? 26.25 -26.234 -17.625 1 96.62 464 LEU A O 1
ATOM 3554 N N . ALA A 1 465 ? 25.922 -25.609 -19.719 1 94.94 465 ALA A N 1
ATOM 3555 C CA . ALA A 1 465 ? 26.906 -26.531 -20.266 1 94.94 465 ALA A CA 1
ATOM 3556 C C . ALA A 1 465 ? 28.312 -26.172 -19.812 1 94.94 465 ALA A C 1
ATOM 3558 O O . ALA A 1 465 ? 29.172 -27.047 -19.688 1 94.94 465 ALA A O 1
ATOM 3559 N N . ASN A 1 466 ? 28.547 -24.922 -19.516 1 91.38 466 ASN A N 1
ATOM 3560 C CA . ASN A 1 466 ? 29.859 -24.438 -19.109 1 91.38 466 ASN A CA 1
ATOM 3561 C C . ASN A 1 466 ? 29.969 -24.266 -17.609 1 91.38 466 ASN A C 1
ATOM 3563 O O . ASN A 1 466 ? 30.922 -23.656 -17.109 1 91.38 466 ASN A O 1
ATOM 3567 N N . ALA A 1 467 ? 29 -24.703 -16.922 1 85.06 467 ALA A N 1
ATOM 3568 C CA . ALA A 1 467 ? 29.016 -24.547 -15.461 1 85.06 467 ALA A CA 1
ATOM 3569 C C . ALA A 1 467 ? 29.75 -25.688 -14.789 1 85.06 467 ALA A C 1
ATOM 3571 O O . ALA A 1 467 ? 29.766 -26.812 -15.289 1 85.06 467 ALA A O 1
ATOM 3572 N N . MET B 1 1 ? -28.812 -57.719 -6.227 1 23.72 1 MET B N 1
ATOM 3573 C CA . MET B 1 1 ? -28.203 -56.656 -7.039 1 23.72 1 MET B CA 1
ATOM 3574 C C . MET B 1 1 ? -28.922 -55.344 -6.84 1 23.72 1 MET B C 1
ATOM 3576 O O . MET B 1 1 ? -30.016 -55.125 -7.371 1 23.72 1 MET B O 1
ATOM 3580 N N . THR B 1 2 ? -29.016 -54.844 -5.652 1 29.22 2 THR B N 1
ATOM 3581 C CA . THR B 1 2 ? -29.812 -53.688 -5.254 1 29.22 2 THR B CA 1
ATOM 3582 C C . THR B 1 2 ? -29.516 -52.5 -6.152 1 29.22 2 THR B C 1
ATOM 3584 O O . THR B 1 2 ? -28.375 -52.062 -6.27 1 29.22 2 THR B O 1
ATOM 3587 N N . GLN B 1 3 ? -30.203 -52.344 -7.262 1 31.95 3 GLN B N 1
ATOM 3588 C CA . GLN B 1 3 ? -30.172 -51.219 -8.172 1 31.95 3 GLN B CA 1
ATOM 3589 C C . GLN B 1 3 ? -30.188 -49.875 -7.406 1 31.95 3 GLN B C 1
ATOM 3591 O O . GLN B 1 3 ? -31.219 -49.5 -6.855 1 31.95 3 GLN B O 1
ATOM 3596 N N . THR B 1 4 ? -29.266 -49.625 -6.562 1 38.66 4 THR B N 1
ATOM 3597 C CA . THR B 1 4 ? -29.219 -48.312 -5.887 1 38.66 4 THR B CA 1
ATOM 3598 C C . THR B 1 4 ? -29.562 -47.188 -6.848 1 38.66 4 THR B C 1
ATOM 3600 O O . THR B 1 4 ? -28.906 -47.031 -7.883 1 38.66 4 THR B O 1
ATOM 3603 N N . SER B 1 5 ? -30.766 -46.812 -6.918 1 45.28 5 SER B N 1
ATOM 3604 C CA . SER B 1 5 ? -31.406 -45.781 -7.723 1 45.28 5 SER B CA 1
ATOM 3605 C C . SER B 1 5 ? -30.609 -44.469 -7.688 1 45.28 5 SER B C 1
ATOM 3607 O O . SER B 1 5 ? -30.25 -44 -6.609 1 45.28 5 SER B O 1
ATOM 3609 N N . TRP B 1 6 ? -29.781 -44.25 -8.594 1 54.12 6 TRP B N 1
ATOM 3610 C CA . TRP B 1 6 ? -29.109 -42.969 -8.836 1 54.12 6 TRP B CA 1
ATOM 3611 C C . TRP B 1 6 ? -30.078 -41.812 -8.727 1 54.12 6 TRP B C 1
ATOM 3613 O O . TRP B 1 6 ? -31.172 -41.844 -9.312 1 54.12 6 TRP B O 1
ATOM 3623 N N . PRO B 1 7 ? -30.062 -41 -7.727 1 55.75 7 PRO B N 1
ATOM 3624 C CA . PRO B 1 7 ? -31.031 -39.906 -7.582 1 55.75 7 PRO B CA 1
ATOM 3625 C C . PRO B 1 7 ? -31.109 -39.031 -8.82 1 55.75 7 PRO B C 1
ATOM 3627 O O . PRO B 1 7 ? -30.109 -38.875 -9.531 1 55.75 7 PRO B O 1
ATOM 3630 N N . ALA B 1 8 ? -32.312 -38.625 -9.242 1 61.97 8 ALA B N 1
ATOM 3631 C CA . ALA B 1 8 ? -32.625 -37.844 -10.43 1 61.97 8 ALA B CA 1
ATOM 3632 C C . ALA B 1 8 ? -32 -36.469 -10.359 1 61.97 8 ALA B C 1
ATOM 3634 O O . ALA B 1 8 ? -32.062 -35.812 -9.32 1 61.97 8 ALA B O 1
ATOM 3635 N N . ILE B 1 9 ? -31.094 -36.156 -11.211 1 71.88 9 ILE B N 1
ATOM 3636 C CA . ILE B 1 9 ? -30.562 -34.812 -11.414 1 71.88 9 ILE B CA 1
ATOM 3637 C C . ILE B 1 9 ? -31.531 -34 -12.266 1 71.88 9 ILE B C 1
ATOM 3639 O O . ILE B 1 9 ? -31.953 -34.438 -13.336 1 71.88 9 ILE B O 1
ATOM 3643 N N . SER B 1 10 ? -32.094 -32.969 -11.695 1 73.56 10 SER B N 1
ATOM 3644 C CA . SER B 1 10 ? -32.969 -32.062 -12.461 1 73.56 10 SER B CA 1
ATOM 3645 C C . SER B 1 10 ? -32.156 -31 -13.156 1 73.56 10 SER B C 1
ATOM 3647 O O . SER B 1 10 ? -31.297 -30.359 -12.539 1 73.56 10 SER B O 1
ATOM 3649 N N . ILE B 1 11 ? -32.312 -30.938 -14.398 1 76.12 11 ILE B N 1
ATOM 3650 C CA . ILE B 1 11 ? -31.609 -29.938 -15.195 1 76.12 11 ILE B CA 1
ATOM 3651 C C . ILE B 1 11 ? -32.594 -28.844 -15.633 1 76.12 11 ILE B C 1
ATOM 3653 O O . ILE B 1 11 ? -33.719 -29.141 -16.031 1 76.12 11 ILE B O 1
ATOM 3657 N N . ASP B 1 12 ? -32.281 -27.641 -15.344 1 73.88 12 ASP B N 1
ATOM 3658 C CA . ASP B 1 12 ? -33 -26.484 -15.852 1 73.88 12 ASP B CA 1
ATOM 3659 C C . ASP B 1 12 ? -32.344 -25.922 -17.109 1 73.88 12 ASP B C 1
ATOM 3661 O O . ASP B 1 12 ? -31.312 -25.25 -17.031 1 73.88 12 ASP B O 1
ATOM 3665 N N . ARG B 1 13 ? -32.938 -26.125 -18.141 1 73.62 13 ARG B N 1
ATOM 3666 C CA . ARG B 1 13 ? -32.375 -25.703 -19.438 1 73.62 13 ARG B CA 1
ATOM 3667 C C . ARG B 1 13 ? -32.625 -24.219 -19.672 1 73.62 13 ARG B C 1
ATOM 3669 O O . ARG B 1 13 ? -32.031 -23.641 -20.578 1 73.62 13 ARG B O 1
ATOM 3676 N N . THR B 1 14 ? -33.438 -23.672 -18.922 1 69.06 14 THR B N 1
ATOM 3677 C CA . THR B 1 14 ? -33.812 -22.281 -19.109 1 69.06 14 THR B CA 1
ATOM 3678 C C . THR B 1 14 ? -33.062 -21.391 -18.125 1 69.06 14 THR B C 1
ATOM 3680 O O . THR B 1 14 ? -33.188 -20.156 -18.156 1 69.06 14 THR B O 1
ATOM 3683 N N . GLY B 1 15 ? -32.312 -22.047 -17.312 1 64.94 15 GLY B N 1
ATOM 3684 C CA . GLY B 1 15 ? -31.594 -21.281 -16.312 1 64.94 15 GLY B CA 1
ATOM 3685 C C . GLY B 1 15 ? -30.281 -20.734 -16.828 1 64.94 15 GLY B C 1
ATOM 3686 O O . GLY B 1 15 ? -29.797 -21.156 -17.891 1 64.94 15 GLY B O 1
ATOM 3687 N N . PRO B 1 16 ? -29.734 -19.812 -16.109 1 70.62 16 PRO B N 1
ATOM 3688 C CA . PRO B 1 16 ? -28.5 -19.156 -16.547 1 70.62 16 PRO B CA 1
ATOM 3689 C C . PRO B 1 16 ? -27.266 -20.031 -16.375 1 70.62 16 PRO B C 1
ATOM 3691 O O . PRO B 1 16 ? -26.234 -19.781 -17 1 70.62 16 PRO B O 1
ATOM 3694 N N . VAL B 1 17 ? -27.438 -21.172 -15.773 1 69.56 17 VAL B N 1
ATOM 3695 C CA . VAL B 1 17 ? -26.312 -22.062 -15.523 1 69.56 17 VAL B CA 1
ATOM 3696 C C . VAL B 1 17 ? -26.25 -23.125 -16.625 1 69.56 17 VAL B C 1
ATOM 3698 O O . VAL B 1 17 ? -27.234 -23.812 -16.891 1 69.56 17 VAL B O 1
ATOM 3701 N N . PRO B 1 18 ? -25.156 -23.25 -17.281 1 75.38 18 PRO B N 1
ATOM 3702 C CA . PRO B 1 18 ? -25.062 -24.297 -18.297 1 75.38 18 PRO B CA 1
ATOM 3703 C C . PRO B 1 18 ? -25.359 -25.688 -17.75 1 75.38 18 PRO B C 1
ATOM 3705 O O . PRO B 1 18 ? -25.047 -25.984 -16.594 1 75.38 18 PRO B O 1
ATOM 3708 N N . VAL B 1 19 ? -25.781 -26.5 -18.594 1 78.69 19 VAL B N 1
ATOM 3709 C CA . VAL B 1 19 ? -26.297 -27.812 -18.219 1 78.69 19 VAL B CA 1
ATOM 3710 C C . VAL B 1 19 ? -25.172 -28.656 -17.641 1 78.69 19 VAL B C 1
ATOM 3712 O O . VAL B 1 19 ? -25.375 -29.375 -16.656 1 78.69 19 VAL B O 1
ATOM 3715 N N . PHE B 1 20 ? -24 -28.562 -18.203 1 80.25 20 PHE B N 1
ATOM 3716 C CA . PHE B 1 20 ? -22.922 -29.406 -17.672 1 80.25 20 PHE B CA 1
ATOM 3717 C C . PHE B 1 20 ? -22.562 -29 -16.25 1 80.25 20 PHE B C 1
ATOM 3719 O O . PHE B 1 20 ? -22.266 -29.844 -15.406 1 80.25 20 PHE B O 1
ATOM 3726 N N . GLU B 1 21 ? -22.719 -27.859 -15.914 1 79.44 21 GLU B N 1
ATOM 3727 C CA . GLU B 1 21 ? -22.469 -27.375 -14.555 1 79.44 21 GLU B CA 1
ATOM 3728 C C . GLU B 1 21 ? -23.547 -27.828 -13.594 1 79.44 21 GLU B C 1
ATOM 3730 O O . GLU B 1 21 ? -23.281 -28.109 -12.422 1 79.44 21 GLU B O 1
ATOM 3735 N N . GLN B 1 22 ? -24.688 -27.828 -14.062 1 77.81 22 GLN B N 1
ATOM 3736 C CA . GLN B 1 22 ? -25.781 -28.359 -13.25 1 77.81 22 GLN B CA 1
ATOM 3737 C C . GLN B 1 22 ? -25.547 -29.812 -12.891 1 77.81 22 GLN B C 1
ATOM 3739 O O . GLN B 1 22 ? -25.781 -30.234 -11.758 1 77.81 22 GLN B O 1
ATOM 3744 N N . ILE B 1 23 ? -25.062 -30.5 -13.789 1 81.38 23 ILE B N 1
ATOM 3745 C CA . ILE B 1 23 ? -24.734 -31.906 -13.57 1 81.38 23 ILE B CA 1
ATOM 3746 C C . ILE B 1 23 ? -23.609 -32.031 -12.531 1 81.38 23 ILE B C 1
ATOM 3748 O O . ILE B 1 23 ? -23.719 -32.812 -11.578 1 81.38 23 ILE B O 1
ATOM 3752 N N . CYS B 1 24 ? -22.656 -31.25 -12.742 1 79.81 24 CYS B N 1
ATOM 3753 C CA . CYS B 1 24 ? -21.547 -31.25 -11.805 1 79.81 24 CYS B CA 1
ATOM 3754 C C . CYS B 1 24 ? -22.016 -30.891 -10.398 1 79.81 24 CYS B C 1
ATOM 3756 O O . CYS B 1 24 ? -21.672 -31.578 -9.438 1 79.81 24 CYS B O 1
ATOM 3758 N N . ALA B 1 25 ? -22.75 -29.859 -10.289 1 76.44 25 ALA B N 1
ATOM 3759 C CA . ALA B 1 25 ? -23.25 -29.391 -9 1 76.44 25 ALA B CA 1
ATOM 3760 C C . ALA B 1 25 ? -24.078 -30.484 -8.32 1 76.44 25 ALA B C 1
ATOM 3762 O O . ALA B 1 25 ? -23.969 -30.688 -7.113 1 76.44 25 ALA B O 1
ATOM 3763 N N . ALA B 1 26 ? -24.875 -31.047 -9.078 1 77.81 26 ALA B N 1
ATOM 3764 C CA . ALA B 1 26 ? -25.75 -32.094 -8.547 1 77.81 26 ALA B CA 1
ATOM 3765 C C . ALA B 1 26 ? -24.922 -33.281 -8.008 1 77.81 26 ALA B C 1
ATOM 3767 O O . ALA B 1 26 ? -25.203 -33.781 -6.922 1 77.81 26 ALA B O 1
ATOM 3768 N N . ILE B 1 27 ? -23.906 -33.594 -8.656 1 78.31 27 ILE B N 1
ATOM 3769 C CA . ILE B 1 27 ? -23.094 -34.719 -8.242 1 78.31 27 ILE B CA 1
ATOM 3770 C C . ILE B 1 27 ? -22.219 -34.312 -7.062 1 78.31 27 ILE B C 1
ATOM 3772 O O . ILE B 1 27 ? -22.078 -35.062 -6.094 1 78.31 27 ILE B O 1
ATOM 3776 N N . ARG B 1 28 ? -21.766 -33.188 -7.148 1 76.25 28 ARG B N 1
ATOM 3777 C CA . ARG B 1 28 ? -20.984 -32.656 -6.043 1 76.25 28 ARG B CA 1
ATOM 3778 C C . ARG B 1 28 ? -21.797 -32.656 -4.75 1 76.25 28 ARG B C 1
ATOM 3780 O O . ARG B 1 28 ? -21.297 -33.094 -3.707 1 76.25 28 ARG B O 1
ATOM 3787 N N . ALA B 1 29 ? -22.906 -32.031 -4.836 1 71.56 29 ALA B N 1
ATOM 3788 C CA . ALA B 1 29 ? -23.781 -31.953 -3.678 1 71.56 29 ALA B CA 1
ATOM 3789 C C . ALA B 1 29 ? -24.094 -33.344 -3.107 1 71.56 29 ALA B C 1
ATOM 3791 O O . ALA B 1 29 ? -24.031 -33.531 -1.894 1 71.56 29 ALA B O 1
ATOM 3792 N N . ARG B 1 30 ? -24.266 -34.156 -3.961 1 72.06 30 ARG B N 1
ATOM 3793 C CA . ARG B 1 30 ? -24.656 -35.5 -3.516 1 72.06 30 ARG B CA 1
ATOM 3794 C C . ARG B 1 30 ? -23.469 -36.281 -2.992 1 72.06 30 ARG B C 1
ATOM 3796 O O . ARG B 1 30 ? -23.594 -37.062 -2.051 1 72.06 30 ARG B O 1
ATOM 3803 N N . ALA B 1 31 ? -22.391 -36 -3.58 1 72 31 ALA B N 1
ATOM 3804 C CA . ALA B 1 31 ? -21.172 -36.625 -3.088 1 72 31 ALA B CA 1
ATOM 3805 C C . ALA B 1 31 ? -20.781 -36.094 -1.71 1 72 31 ALA B C 1
ATOM 3807 O O . ALA B 1 31 ? -20.344 -36.844 -0.843 1 72 31 ALA B O 1
ATOM 3808 N N . SER B 1 32 ? -21.141 -34.844 -1.519 1 67.75 32 SER B N 1
ATOM 3809 C CA . SER B 1 32 ? -20.766 -34.156 -0.278 1 67.75 32 SER B CA 1
ATOM 3810 C C . SER B 1 32 ? -21.75 -34.5 0.843 1 67.75 32 SER B C 1
ATOM 3812 O O . SER B 1 32 ? -21.359 -34.562 2.01 1 67.75 32 SER B O 1
ATOM 3814 N N . THR B 1 33 ? -22.984 -34.594 0.438 1 62.31 33 THR B N 1
ATOM 3815 C CA . THR B 1 33 ? -24.016 -34.875 1.424 1 62.31 33 THR B CA 1
ATOM 3816 C C . THR B 1 33 ? -24.031 -36.344 1.777 1 62.31 33 THR B C 1
ATOM 3818 O O . THR B 1 33 ? -24.734 -36.781 2.695 1 62.31 33 THR B O 1
ATOM 3821 N N . GLY B 1 34 ? -23.188 -36.938 1.072 1 65.19 34 GLY B N 1
ATOM 3822 C CA . GLY B 1 34 ? -23.141 -38.375 1.358 1 65.19 34 GLY B CA 1
ATOM 3823 C C . GLY B 1 34 ? -24.172 -39.188 0.602 1 65.19 34 GLY B C 1
ATOM 3824 O O . GLY B 1 34 ? -24.266 -40.406 0.759 1 65.19 34 GLY B O 1
ATOM 3825 N N . ASP B 1 35 ? -25.016 -38.625 -0.117 1 69.38 35 ASP B N 1
ATOM 3826 C CA . ASP B 1 35 ? -26.031 -39.312 -0.895 1 69.38 35 ASP B CA 1
ATOM 3827 C C . ASP B 1 35 ? -25.391 -40.219 -1.954 1 69.38 35 ASP B C 1
ATOM 3829 O O . ASP B 1 35 ? -26 -41.188 -2.406 1 69.38 35 ASP B O 1
ATOM 3833 N N . LEU B 1 36 ? -24.188 -39.812 -2.275 1 71.75 36 LEU B N 1
ATOM 3834 C CA . LEU B 1 36 ? -23.375 -40.656 -3.146 1 71.75 36 LEU B CA 1
ATOM 3835 C C . LEU B 1 36 ? -22.109 -41.156 -2.428 1 71.75 36 LEU B C 1
ATOM 3837 O O . LEU B 1 36 ? -21.094 -40.469 -2.443 1 71.75 36 LEU B O 1
ATOM 3841 N N . PRO B 1 37 ? -22.281 -42.219 -1.68 1 68.94 37 PRO B N 1
ATOM 3842 C CA . PRO B 1 37 ? -21.141 -42.75 -0.907 1 68.94 37 PRO B CA 1
ATOM 3843 C C . PRO B 1 37 ? -19.906 -43 -1.773 1 68.94 37 PRO B C 1
ATOM 3845 O O . PRO B 1 37 ? -20.047 -43.25 -2.98 1 68.94 37 PRO B O 1
ATOM 3848 N N . GLU B 1 38 ? -18.797 -43 -1.125 1 73.31 38 GLU B N 1
ATOM 3849 C CA . GLU B 1 38 ? -17.547 -43.344 -1.788 1 73.31 38 GLU B CA 1
ATOM 3850 C C . GLU B 1 38 ? -17.625 -44.719 -2.475 1 73.31 38 GLU B C 1
ATOM 3852 O O . GLU B 1 38 ? -18.156 -45.656 -1.897 1 73.31 38 GLU B O 1
ATOM 3857 N N . GLY B 1 39 ? -17.094 -44.688 -3.709 1 73.62 39 GLY B N 1
ATOM 3858 C CA . GLY B 1 39 ? -17.062 -45.938 -4.418 1 73.62 39 GLY B CA 1
ATOM 3859 C C . GLY B 1 39 ? -18.297 -46.188 -5.262 1 73.62 39 GLY B C 1
ATOM 3860 O O . GLY B 1 39 ? -18.344 -47.156 -6.051 1 73.62 39 GLY B O 1
ATOM 3861 N N . THR B 1 40 ? -19.344 -45.406 -5.051 1 77.12 40 THR B N 1
ATOM 3862 C CA . THR B 1 40 ? -20.562 -45.562 -5.836 1 77.12 40 THR B CA 1
ATOM 3863 C C . THR B 1 40 ? -20.297 -45.312 -7.316 1 77.12 40 THR B C 1
ATOM 3865 O O . THR B 1 40 ? -19.688 -44.312 -7.68 1 77.12 40 THR B O 1
ATOM 3868 N N . ALA B 1 41 ? -20.609 -46.25 -8.086 1 79.69 41 ALA B N 1
ATOM 3869 C CA . ALA B 1 41 ? -20.469 -46.062 -9.531 1 79.69 41 ALA B CA 1
ATOM 3870 C C . ALA B 1 41 ? -21.5 -45.094 -10.07 1 79.69 41 ALA B C 1
ATOM 3872 O O . ALA B 1 41 ? -22.703 -45.188 -9.773 1 79.69 41 ALA B O 1
ATOM 3873 N N . VAL B 1 42 ? -21.016 -44.062 -10.758 1 80.94 42 VAL B N 1
ATOM 3874 C CA . VAL B 1 42 ? -21.938 -43.156 -11.422 1 80.94 42 VAL B CA 1
ATOM 3875 C C . VAL B 1 42 ? -22.344 -43.719 -12.781 1 80.94 42 VAL B C 1
ATOM 3877 O O . VAL B 1 42 ? -21.609 -44.5 -13.375 1 80.94 42 VAL B O 1
ATOM 3880 N N . PRO B 1 43 ? -23.5 -43.344 -13.258 1 83 43 PRO B N 1
ATOM 3881 C CA . PRO B 1 43 ? -23.938 -43.906 -14.539 1 83 43 PRO B CA 1
ATOM 3882 C C . PRO B 1 43 ? -22.953 -43.625 -15.672 1 83 43 PRO B C 1
ATOM 3884 O O . PRO B 1 43 ? -22.266 -42.594 -15.68 1 83 43 PRO B O 1
ATOM 3887 N N . PRO B 1 44 ? -22.734 -44.625 -16.547 1 81.56 44 PRO B N 1
ATOM 3888 C CA . PRO B 1 44 ? -21.953 -44.344 -17.75 1 81.56 44 PRO B CA 1
ATOM 3889 C C . PRO B 1 44 ? -22.438 -43.125 -18.484 1 81.56 44 PRO B C 1
ATOM 3891 O O . PRO B 1 44 ? -23.625 -42.812 -18.469 1 81.56 44 PRO B O 1
ATOM 3894 N N . THR B 1 45 ? -21.562 -42.406 -19.125 1 85.38 45 THR B N 1
ATOM 3895 C CA . THR B 1 45 ? -21.828 -41.125 -19.734 1 85.38 45 THR B CA 1
ATOM 3896 C C . THR B 1 45 ? -22.984 -41.219 -20.734 1 85.38 45 THR B C 1
ATOM 3898 O O . THR B 1 45 ? -23.812 -40.312 -20.828 1 85.38 45 THR B O 1
ATOM 3901 N N . ARG B 1 46 ? -23.031 -42.312 -21.438 1 81.06 46 ARG B N 1
ATOM 3902 C CA . ARG B 1 46 ? -24.109 -42.5 -22.406 1 81.06 46 ARG B CA 1
ATOM 3903 C C . ARG B 1 46 ? -25.453 -42.625 -21.719 1 81.06 46 ARG B C 1
ATOM 3905 O O . ARG B 1 46 ? -26.453 -42.062 -22.188 1 81.06 46 ARG B O 1
ATOM 3912 N N . VAL B 1 47 ? -25.484 -43.344 -20.594 1 82.75 47 VAL B N 1
ATOM 3913 C CA . VAL B 1 47 ? -26.734 -43.594 -19.859 1 82.75 47 VAL B CA 1
ATOM 3914 C C . VAL B 1 47 ? -27.219 -42.281 -19.234 1 82.75 47 VAL B C 1
ATOM 3916 O O . VAL B 1 47 ? -28.406 -41.938 -19.328 1 82.75 47 VAL B O 1
ATOM 3919 N N . LEU B 1 48 ? -26.344 -41.5 -18.609 1 84.69 48 LEU B N 1
ATOM 3920 C CA . LEU B 1 48 ? -26.734 -40.25 -17.953 1 84.69 48 LEU B CA 1
ATOM 3921 C C . LEU B 1 48 ? -27.188 -39.219 -19 1 84.69 48 LEU B C 1
ATOM 3923 O O . LEU B 1 48 ? -28.141 -38.469 -18.75 1 84.69 48 LEU B O 1
ATOM 3927 N N . ALA B 1 49 ? -26.578 -39.188 -20.078 1 86.25 49 ALA B N 1
ATOM 3928 C CA . ALA B 1 49 ? -26.984 -38.281 -21.156 1 86.25 49 ALA B CA 1
ATOM 3929 C C . ALA B 1 49 ? -28.422 -38.562 -21.594 1 86.25 49 ALA B C 1
ATOM 3931 O O . ALA B 1 49 ? -29.203 -37.625 -21.766 1 86.25 49 ALA B O 1
ATOM 3932 N N . VAL B 1 50 ? -28.734 -39.781 -21.75 1 81 50 VAL B N 1
ATOM 3933 C CA . VAL B 1 50 ? -30.078 -40.188 -22.156 1 81 50 VAL B CA 1
ATOM 3934 C C . VAL B 1 50 ? -31.078 -39.844 -21.047 1 81 50 VAL B C 1
ATOM 3936 O O . VAL B 1 50 ? -32.156 -39.312 -21.312 1 81 50 VAL B O 1
ATOM 3939 N N . GLU B 1 51 ? -30.688 -40.094 -19.828 1 81.31 51 GLU B N 1
ATOM 3940 C CA . GLU B 1 51 ? -31.547 -39.844 -18.688 1 81.31 51 GLU B CA 1
ATOM 3941 C C . GLU B 1 51 ? -31.844 -38.344 -18.547 1 81.31 51 GLU B C 1
ATOM 3943 O O . GLU B 1 51 ? -32.969 -37.969 -18.188 1 81.31 51 GLU B O 1
ATOM 3948 N N . LEU B 1 52 ? -30.844 -37.5 -18.828 1 81.25 52 LEU B N 1
ATOM 3949 C CA . LEU B 1 52 ? -30.984 -36.062 -18.609 1 81.25 52 LEU B CA 1
ATOM 3950 C C . LEU B 1 52 ? -31.391 -35.344 -19.891 1 81.25 52 LEU B C 1
ATOM 3952 O O . LEU B 1 52 ? -31.672 -34.125 -19.859 1 81.25 52 LEU B O 1
ATOM 3956 N N . GLY B 1 53 ? -31.406 -36.125 -20.984 1 81.69 53 GLY B N 1
ATOM 3957 C CA . GLY B 1 53 ? -31.75 -35.531 -22.266 1 81.69 53 GLY B CA 1
ATOM 3958 C C . GLY B 1 53 ? -30.734 -34.531 -22.75 1 81.69 53 GLY B C 1
ATOM 3959 O O . GLY B 1 53 ? -31.094 -33.469 -23.266 1 81.69 53 GLY B O 1
ATOM 3960 N N . VAL B 1 54 ? -29.469 -34.844 -22.516 1 83.62 54 VAL B N 1
ATOM 3961 C CA . VAL B 1 54 ? -28.406 -33.938 -22.969 1 83.62 54 VAL B CA 1
ATOM 3962 C C . VAL B 1 54 ? -27.422 -34.719 -23.844 1 83.62 54 VAL B C 1
ATOM 3964 O O . VAL B 1 54 ? -27.5 -35.938 -23.938 1 83.62 54 VAL B O 1
ATOM 3967 N N . SER B 1 55 ? -26.594 -34 -24.547 1 84.38 55 SER B N 1
ATOM 3968 C CA . SER B 1 55 ? -25.594 -34.625 -25.391 1 84.38 55 SER B CA 1
ATOM 3969 C C . SER B 1 55 ? -24.578 -35.406 -24.547 1 84.38 55 SER B C 1
ATOM 3971 O O . SER B 1 55 ? -24.312 -35.031 -23.391 1 84.38 55 SER B O 1
ATOM 3973 N N . ARG B 1 56 ? -24.141 -36.469 -25.078 1 83 56 ARG B N 1
ATOM 3974 C CA . ARG B 1 56 ? -23.109 -37.25 -24.406 1 83 56 ARG B CA 1
ATOM 3975 C C . ARG B 1 56 ? -21.875 -36.406 -24.125 1 83 56 ARG B C 1
ATOM 3977 O O . ARG B 1 56 ? -21.234 -36.562 -23.094 1 83 56 ARG B O 1
ATOM 3984 N N . SER B 1 57 ? -21.625 -35.594 -25.016 1 83.75 57 SER B N 1
ATOM 3985 C CA . SER B 1 57 ? -20.453 -34.719 -24.859 1 83.75 57 SER B CA 1
ATOM 3986 C C . SER B 1 57 ? -20.594 -33.844 -23.609 1 83.75 57 SER B C 1
ATOM 3988 O O . SER B 1 57 ? -19.609 -33.594 -22.906 1 83.75 57 SER B O 1
ATOM 3990 N N . THR B 1 58 ? -21.719 -33.469 -23.281 1 83.06 58 THR B N 1
ATOM 3991 C CA . THR B 1 58 ? -22 -32.625 -22.109 1 83.06 58 THR B CA 1
ATOM 3992 C C . THR B 1 58 ? -21.719 -33.406 -20.828 1 83.06 58 THR B C 1
ATOM 3994 O O . THR B 1 58 ? -21.125 -32.875 -19.891 1 83.06 58 THR B O 1
ATOM 3997 N N . VAL B 1 59 ? -22.047 -34.625 -20.812 1 83.44 59 VAL B N 1
ATOM 3998 C CA . VAL B 1 59 ? -21.844 -35.469 -19.625 1 83.44 59 VAL B CA 1
ATOM 3999 C C . VAL B 1 59 ? -20.359 -35.844 -19.5 1 83.44 59 VAL B C 1
ATOM 4001 O O . VAL B 1 59 ? -19.812 -35.844 -18.406 1 83.44 59 VAL B O 1
ATOM 4004 N N . VAL B 1 60 ? -19.844 -36.094 -20.609 1 82.19 60 VAL B N 1
ATOM 4005 C CA . VAL B 1 60 ? -18.422 -36.438 -20.594 1 82.19 60 VAL B CA 1
ATOM 4006 C C . VAL B 1 60 ? -17.625 -35.25 -20.016 1 82.19 60 VAL B C 1
ATOM 4008 O O . VAL B 1 60 ? -16.734 -35.438 -19.188 1 82.19 60 VAL B O 1
ATOM 4011 N N . ILE B 1 61 ? -18 -34.125 -20.391 1 80.12 61 ILE B N 1
ATOM 4012 C CA . ILE B 1 61 ? -17.359 -32.906 -19.906 1 80.12 61 ILE B CA 1
ATOM 4013 C C . ILE B 1 61 ? -17.578 -32.781 -18.391 1 80.12 61 ILE B C 1
ATOM 4015 O O . ILE B 1 61 ? -16.656 -32.469 -17.641 1 80.12 61 ILE B O 1
ATOM 4019 N N . ALA B 1 62 ? -18.719 -33.062 -17.938 1 80.81 62 ALA B N 1
ATOM 4020 C CA . ALA B 1 62 ? -19.047 -33 -16.516 1 80.81 62 ALA B CA 1
ATOM 4021 C C . ALA B 1 62 ? -18.219 -34.031 -15.727 1 80.81 62 ALA B C 1
ATOM 4023 O O . ALA B 1 62 ? -17.656 -33.688 -14.68 1 80.81 62 ALA B O 1
ATOM 4024 N N . TYR B 1 63 ? -18.156 -35.25 -16.234 1 80.62 63 TYR B N 1
ATOM 4025 C CA . TYR B 1 63 ? -17.406 -36.281 -15.531 1 80.62 63 TYR B CA 1
ATOM 4026 C C . TYR B 1 63 ? -15.922 -35.969 -15.516 1 80.62 63 TYR B C 1
ATOM 4028 O O . TYR B 1 63 ? -15.25 -36.156 -14.5 1 80.62 63 TYR B O 1
ATOM 4036 N N . GLU B 1 64 ? -15.484 -35.5 -16.594 1 77.31 64 GLU B N 1
ATOM 4037 C CA . GLU B 1 64 ? -14.078 -35.094 -16.641 1 77.31 64 GLU B CA 1
ATOM 4038 C C . GLU B 1 64 ? -13.781 -34 -15.625 1 77.31 64 GLU B C 1
ATOM 4040 O O . GLU B 1 64 ? -12.742 -34.031 -14.961 1 77.31 64 GLU B O 1
ATOM 4045 N N . GLN B 1 65 ? -14.734 -33.125 -15.5 1 74.81 65 GLN B N 1
ATOM 4046 C CA . GLN B 1 65 ? -14.617 -32.062 -14.492 1 74.81 65 GLN B CA 1
ATOM 4047 C C . GLN B 1 65 ? -14.625 -32.656 -13.086 1 74.81 65 GLN B C 1
ATOM 4049 O O . GLN B 1 65 ? -13.797 -32.281 -12.242 1 74.81 65 GLN B O 1
ATOM 4054 N N . LEU B 1 66 ? -15.438 -33.531 -12.82 1 75.94 66 LEU B N 1
ATOM 4055 C CA . LEU B 1 66 ? -15.594 -34.156 -11.508 1 75.94 66 LEU B CA 1
ATOM 4056 C C . LEU B 1 66 ? -14.391 -35 -11.164 1 75.94 66 LEU B C 1
ATOM 4058 O O . LEU B 1 66 ? -14.008 -35.125 -9.992 1 75.94 66 LEU B O 1
ATOM 4062 N N . VAL B 1 67 ? -13.758 -35.594 -12.18 1 72.5 67 VAL B N 1
ATOM 4063 C CA . VAL B 1 67 ? -12.531 -36.375 -11.992 1 72.5 67 VAL B CA 1
ATOM 4064 C C . VAL B 1 67 ? -11.375 -35.406 -11.672 1 72.5 67 VAL B C 1
ATOM 4066 O O . VAL B 1 67 ? -10.617 -35.656 -10.734 1 72.5 67 VAL B O 1
ATOM 4069 N N . ALA B 1 68 ? -11.383 -34.406 -12.375 1 68.25 68 ALA B N 1
ATOM 4070 C CA . ALA B 1 68 ? -10.336 -33.406 -12.156 1 68.25 68 ALA B CA 1
ATOM 4071 C C . ALA B 1 68 ? -10.445 -32.781 -10.773 1 68.25 68 ALA B C 1
ATOM 4073 O O . ALA B 1 68 ? -9.43 -32.469 -10.141 1 68.25 68 ALA B O 1
ATOM 4074 N N . GLU B 1 69 ? -11.727 -32.75 -10.273 1 64.31 69 GLU B N 1
ATOM 4075 C CA . GLU B 1 69 ? -12.016 -32.188 -8.961 1 64.31 69 GLU B CA 1
ATOM 4076 C C . GLU B 1 69 ? -11.82 -33.219 -7.852 1 64.31 69 GLU B C 1
ATOM 4078 O O . GLU B 1 69 ? -11.844 -32.875 -6.668 1 64.31 69 GLU B O 1
ATOM 4083 N N . GLY B 1 70 ? -11.75 -34.406 -8.203 1 65.25 70 GLY B N 1
ATOM 4084 C CA . GLY B 1 70 ? -11.539 -35.5 -7.258 1 65.25 70 GLY B CA 1
ATOM 4085 C C . GLY B 1 70 ? -12.828 -36.094 -6.734 1 65.25 70 GLY B C 1
ATOM 4086 O O . GLY B 1 70 ? -12.82 -36.844 -5.758 1 65.25 70 GLY B O 1
ATOM 4087 N N . TYR B 1 71 ? -13.906 -35.688 -7.242 1 73.75 71 TYR B N 1
ATOM 4088 C CA . TYR B 1 71 ? -15.172 -36.25 -6.801 1 73.75 71 TYR B CA 1
ATOM 4089 C C . TYR B 1 71 ? -15.383 -37.656 -7.414 1 73.75 71 TYR B C 1
ATOM 4091 O O . TYR B 1 71 ? -16.031 -38.5 -6.809 1 73.75 71 TYR B O 1
ATOM 4099 N N . LEU B 1 72 ? -14.812 -37.781 -8.664 1 77.25 72 LEU B N 1
ATOM 4100 C CA . LEU B 1 72 ? -14.93 -39.031 -9.367 1 77.25 72 LEU B CA 1
ATOM 4101 C C . LEU B 1 72 ? -13.555 -39.594 -9.734 1 77.25 72 LEU B C 1
ATOM 4103 O O . LEU B 1 72 ? -12.594 -38.844 -9.859 1 77.25 72 LEU B O 1
ATOM 4107 N N . ARG B 1 73 ? -13.367 -40.812 -9.719 1 76.81 73 ARG B N 1
ATOM 4108 C CA . ARG B 1 73 ? -12.195 -41.5 -10.281 1 76.81 73 ARG B CA 1
ATOM 4109 C C . ARG B 1 73 ? -12.594 -42.438 -11.414 1 76.81 73 ARG B C 1
ATOM 4111 O O . ARG B 1 73 ? -13.602 -43.125 -11.32 1 76.81 73 ARG B O 1
ATOM 4118 N N . ALA B 1 74 ? -11.797 -42.312 -12.492 1 74.56 74 ALA B N 1
ATOM 4119 C CA . ALA B 1 74 ? -12.031 -43.25 -13.594 1 74.56 74 ALA B CA 1
ATOM 4120 C C . ALA B 1 74 ? -11.523 -44.625 -13.242 1 74.56 74 ALA B C 1
ATOM 4122 O O . ALA B 1 74 ? -10.438 -44.781 -12.664 1 74.56 74 ALA B O 1
ATOM 4123 N N . ARG B 1 75 ? -12.289 -45.625 -13.258 1 63.81 75 ARG B N 1
ATOM 4124 C CA . ARG B 1 75 ? -11.859 -47 -13.125 1 63.81 75 ARG B CA 1
ATOM 4125 C C . ARG B 1 75 ? -11.672 -47.656 -14.492 1 63.81 75 ARG B C 1
ATOM 4127 O O . ARG B 1 75 ? -12.516 -47.5 -15.375 1 63.81 75 ARG B O 1
ATOM 4134 N N . GLN B 1 76 ? -10.578 -48.281 -14.805 1 60.75 76 GLN B N 1
ATOM 4135 C CA . GLN B 1 76 ? -10.297 -49 -16.047 1 60.75 76 GLN B CA 1
ATOM 4136 C C . GLN B 1 76 ? -11.406 -50 -16.359 1 60.75 76 GLN B C 1
ATOM 4138 O O . GLN B 1 76 ? -11.695 -50.875 -15.547 1 60.75 76 GLN B O 1
ATOM 4143 N N . GLY B 1 77 ? -12.18 -50 -17.562 1 62.16 77 GLY B N 1
ATOM 4144 C CA . GLY B 1 77 ? -13.141 -50.938 -18.109 1 62.16 77 GLY B CA 1
ATOM 4145 C C . GLY B 1 77 ? -14.523 -50.812 -17.516 1 62.16 77 GLY B C 1
ATOM 4146 O O . GLY B 1 77 ? -15.477 -51.438 -18 1 62.16 77 GLY B O 1
ATOM 4147 N N . SER B 1 78 ? -14.672 -50.062 -16.188 1 63.34 78 SER B N 1
ATOM 4148 C CA . SER B 1 78 ? -15.945 -50.188 -15.484 1 63.34 78 SER B CA 1
ATOM 4149 C C . SER B 1 78 ? -16.516 -48.812 -15.141 1 63.34 78 SER B C 1
ATOM 4151 O O . SER B 1 78 ? -17.312 -48.688 -14.211 1 63.34 78 SER B O 1
ATOM 4153 N N . GLY B 1 79 ? -16.188 -47.625 -15.758 1 75.56 79 GLY B N 1
ATOM 4154 C CA . GLY B 1 79 ? -16.906 -46.406 -15.562 1 75.56 79 GLY B CA 1
ATOM 4155 C C . GLY B 1 79 ? -16.297 -45.5 -14.508 1 75.56 79 GLY B C 1
ATOM 4156 O O . GLY B 1 79 ? -15.094 -45.531 -14.273 1 75.56 79 GLY B O 1
ATOM 4157 N N . HIS B 1 80 ? -17 -44.469 -13.961 1 84.5 80 HIS B N 1
ATOM 4158 C CA . HIS B 1 80 ? -16.562 -43.531 -12.938 1 84.5 80 HIS B CA 1
ATOM 4159 C C . HIS B 1 80 ? -17.156 -43.875 -11.578 1 84.5 80 HIS B C 1
ATOM 4161 O O . HIS B 1 80 ? -18.266 -44.375 -11.492 1 84.5 80 HIS B O 1
ATOM 4167 N N . VAL B 1 81 ? -16.375 -43.781 -10.523 1 81.31 81 VAL B N 1
ATOM 4168 C CA . VAL B 1 81 ? -16.875 -44 -9.172 1 81.31 81 VAL B CA 1
ATOM 4169 C C . VAL B 1 81 ? -16.656 -42.75 -8.312 1 81.31 81 VAL B C 1
ATOM 4171 O O . VAL B 1 81 ? -15.734 -41.969 -8.578 1 81.31 81 VAL B O 1
ATOM 4174 N N . VAL B 1 82 ? -17.516 -42.656 -7.312 1 77.06 82 VAL B N 1
ATOM 4175 C CA . VAL B 1 82 ? -17.438 -41.562 -6.363 1 77.06 82 VAL B CA 1
ATOM 4176 C C . VAL B 1 82 ? -16.266 -41.781 -5.398 1 77.06 82 VAL B C 1
ATOM 4178 O O . VAL B 1 82 ? -16.094 -42.875 -4.883 1 77.06 82 VAL B O 1
ATOM 4181 N N . CYS B 1 83 ? -15.453 -40.812 -5.176 1 71.62 83 CYS B N 1
ATOM 4182 C CA . CYS B 1 83 ? -14.32 -40.906 -4.262 1 71.62 83 CYS B CA 1
ATOM 4183 C C . CYS B 1 83 ? -14.75 -40.594 -2.83 1 71.62 83 CYS B C 1
ATOM 4185 O O . CYS B 1 83 ? -15.789 -39.969 -2.607 1 71.62 83 CYS B O 1
ATOM 4187 N N . ALA B 1 84 ? -14.203 -41.219 -1.758 1 51.91 84 ALA B N 1
ATOM 4188 C CA . ALA B 1 84 ? -14.469 -41.031 -0.334 1 51.91 84 ALA B CA 1
ATOM 4189 C C . ALA B 1 84 ? -14.391 -39.562 0.053 1 51.91 84 ALA B C 1
ATOM 4191 O O . ALA B 1 84 ? -13.406 -38.875 -0.253 1 51.91 84 ALA B O 1
ATOM 4192 N N . MET B 1 85 ? -15.609 -38.969 0.272 1 47.69 85 MET B N 1
ATOM 4193 C CA . MET B 1 85 ? -15.547 -37.656 0.887 1 47.69 85 MET B CA 1
ATOM 4194 C C . MET B 1 85 ? -15.82 -37.75 2.385 1 47.69 85 MET B C 1
ATOM 4196 O O . MET B 1 85 ? -16.672 -38.531 2.822 1 47.69 85 MET B O 1
ATOM 4200 N N . GLY B 1 86 ? -14.969 -37.594 3.295 1 36.62 86 GLY B N 1
ATOM 4201 C CA . GLY B 1 86 ? -15.344 -37.562 4.699 1 36.62 86 GLY B CA 1
ATOM 4202 C C . GLY B 1 86 ? -16.609 -36.75 4.957 1 36.62 86 GLY B C 1
ATOM 4203 O O . GLY B 1 86 ? -17.016 -35.938 4.125 1 36.62 86 GLY B O 1
ATOM 4204 N N . GLU B 1 87 ? -17.547 -37.188 5.898 1 32.53 87 GLU B N 1
ATOM 4205 C CA . GLU B 1 87 ? -18.812 -36.625 6.367 1 32.53 87 GLU B CA 1
ATOM 4206 C C . GLU B 1 87 ? -18.75 -35.125 6.508 1 32.53 87 GLU B C 1
ATOM 4208 O O . GLU B 1 87 ? -18.266 -34.594 7.512 1 32.53 87 GLU B O 1
ATOM 4213 N N . VAL B 1 88 ? -18.484 -34.375 5.633 1 29.52 88 VAL B N 1
ATOM 4214 C CA . VAL B 1 88 ? -18.609 -32.969 6.023 1 29.52 88 VAL B CA 1
ATOM 4215 C C . VAL B 1 88 ? -20.078 -32.594 6.09 1 29.52 88 VAL B C 1
ATOM 4217 O O . VAL B 1 88 ? -20.828 -32.812 5.133 1 29.52 88 VAL B O 1
ATOM 4220 N N . GLU B 1 89 ? -20.75 -32.625 7.199 1 28.47 89 GLU B N 1
ATOM 4221 C CA . GLU B 1 89 ? -22.062 -32.062 7.449 1 28.47 89 GLU B CA 1
ATOM 4222 C C . GLU B 1 89 ? -22.266 -30.766 6.672 1 28.47 89 GLU B C 1
ATOM 4224 O O . GLU B 1 89 ? -21.469 -29.828 6.785 1 28.47 89 GLU B O 1
ATOM 4229 N N . ALA B 1 90 ? -23.047 -30.719 5.645 1 30.42 90 ALA B N 1
ATOM 4230 C CA . ALA B 1 90 ? -23.516 -29.578 4.859 1 30.42 90 ALA B CA 1
ATOM 4231 C C . ALA B 1 90 ? -24.141 -28.516 5.758 1 30.42 90 ALA B C 1
ATOM 4233 O O . ALA B 1 90 ? -25.125 -28.781 6.449 1 30.42 90 ALA B O 1
ATOM 4234 N N . ALA B 1 91 ? -23.562 -27.594 6.359 1 27.2 91 ALA B N 1
ATOM 4235 C CA . ALA B 1 91 ? -24.281 -26.562 7.105 1 27.2 91 ALA B CA 1
ATOM 4236 C C . ALA B 1 91 ? -25.359 -25.906 6.246 1 27.2 91 ALA B C 1
ATOM 4238 O O . ALA B 1 91 ? -25.219 -25.812 5.027 1 27.2 91 ALA B O 1
ATOM 4239 N N . PRO B 1 92 ? -26.625 -25.625 6.844 1 27.34 92 PRO B N 1
ATOM 4240 C CA . PRO B 1 92 ? -27.844 -25.109 6.199 1 27.34 92 PRO B CA 1
ATOM 4241 C C . PRO B 1 92 ? -27.547 -23.969 5.227 1 27.34 92 PRO B C 1
ATOM 4243 O O . PRO B 1 92 ? -26.531 -23.281 5.359 1 27.34 92 PRO B O 1
ATOM 4246 N N . ALA B 1 93 ? -28.312 -23.938 4.074 1 28.73 93 ALA B N 1
ATOM 4247 C CA . ALA B 1 93 ? -28.406 -22.953 3 1 28.73 93 ALA B CA 1
ATOM 4248 C C . ALA B 1 93 ? -28.406 -21.531 3.561 1 28.73 93 ALA B C 1
ATOM 4250 O O . ALA B 1 93 ? -29.281 -21.172 4.359 1 28.73 93 ALA B O 1
ATOM 4251 N N . ALA B 1 94 ? -27.469 -20.844 3.799 1 28.31 94 ALA B N 1
ATOM 4252 C CA . ALA B 1 94 ? -27.375 -19.469 4.285 1 28.31 94 ALA B CA 1
ATOM 4253 C C . ALA B 1 94 ? -28.375 -18.562 3.562 1 28.31 94 ALA B C 1
ATOM 4255 O O . ALA B 1 94 ? -28.609 -18.719 2.361 1 28.31 94 ALA B O 1
ATOM 4256 N N . ALA B 1 95 ? -29.312 -17.859 4.332 1 27.44 95 ALA B N 1
ATOM 4257 C CA . ALA B 1 95 ? -30.391 -16.938 3.986 1 27.44 95 ALA B CA 1
ATOM 4258 C C . ALA B 1 95 ? -29.984 -16.031 2.83 1 27.44 95 ALA B C 1
ATOM 4260 O O . ALA B 1 95 ? -28.812 -15.656 2.703 1 27.44 95 ALA B O 1
ATOM 4261 N N . ARG B 1 96 ? -30.891 -15.984 1.822 1 26.38 96 ARG B N 1
ATOM 4262 C CA . ARG B 1 96 ? -30.859 -15.078 0.682 1 26.38 96 ARG B CA 1
ATOM 4263 C C . ARG B 1 96 ? -30.359 -13.695 1.096 1 26.38 96 ARG B C 1
ATOM 4265 O O . ARG B 1 96 ? -30.828 -13.141 2.098 1 26.38 96 ARG B O 1
ATOM 4272 N N . PRO B 1 97 ? -29.266 -13.203 0.577 1 29.95 97 PRO B N 1
ATOM 4273 C CA . PRO B 1 97 ? -28.828 -11.852 0.924 1 29.95 97 PRO B CA 1
ATOM 4274 C C . PRO B 1 97 ? -29.953 -10.828 0.839 1 29.95 97 PRO B C 1
ATOM 4276 O O . PRO B 1 97 ? -30.797 -10.914 -0.047 1 29.95 97 PRO B O 1
ATOM 4279 N N . ARG B 1 98 ? -30.547 -10.336 1.95 1 29.44 98 ARG B N 1
ATOM 4280 C CA . ARG B 1 98 ? -31.422 -9.18 1.931 1 29.44 98 ARG B CA 1
ATOM 4281 C C . ARG B 1 98 ? -31 -8.172 0.864 1 29.44 98 ARG B C 1
ATOM 4283 O O . ARG B 1 98 ? -29.812 -8.031 0.582 1 29.44 98 ARG B O 1
ATOM 4290 N N . PRO B 1 99 ? -32 -7.789 0.034 1 28 99 PRO B N 1
ATOM 4291 C CA . PRO B 1 99 ? -31.703 -6.773 -0.976 1 28 99 PRO B CA 1
ATOM 4292 C C . PRO B 1 99 ? -30.703 -5.73 -0.48 1 28 99 PRO B C 1
ATOM 4294 O O . PRO B 1 99 ? -30.656 -5.438 0.717 1 28 99 PRO B O 1
ATOM 4297 N N . ALA B 1 100 ? -29.703 -5.566 -1.138 1 30.89 100 ALA B N 1
ATOM 4298 C CA . ALA B 1 100 ? -28.766 -4.477 -0.914 1 30.89 100 ALA B CA 1
ATOM 4299 C C . ALA B 1 100 ? -29.484 -3.18 -0.572 1 30.89 100 ALA B C 1
ATOM 4301 O O . ALA B 1 100 ? -30.312 -2.697 -1.354 1 30.89 100 ALA B O 1
ATOM 4302 N N . ARG B 1 101 ? -29.922 -2.93 0.604 1 28.34 101 ARG B N 1
ATOM 4303 C CA . ARG B 1 101 ? -30.406 -1.562 0.803 1 28.34 101 ARG B CA 1
ATOM 4304 C C . ARG B 1 101 ? -29.688 -0.596 -0.141 1 28.34 101 ARG B C 1
ATOM 4306 O O . ARG B 1 101 ? -28.484 -0.711 -0.365 1 28.34 101 ARG B O 1
ATOM 4313 N N . ALA B 1 102 ? -30.406 0.11 -0.94 1 30.2 102 ALA B N 1
ATOM 4314 C CA . ALA B 1 102 ? -30 1.244 -1.762 1 30.2 102 ALA B CA 1
ATOM 4315 C C . ALA B 1 102 ? -28.812 1.963 -1.144 1 30.2 102 ALA B C 1
ATOM 4317 O O . ALA B 1 102 ? -28.781 2.203 0.066 1 30.2 102 ALA B O 1
ATOM 4318 N N . GLU B 1 103 ? -27.609 1.833 -1.714 1 35.59 103 GLU B N 1
ATOM 4319 C CA . GLU B 1 103 ? -26.328 2.518 -1.494 1 35.59 103 GLU B CA 1
ATOM 4320 C C . GLU B 1 103 ? -26.547 3.961 -1.047 1 35.59 103 GLU B C 1
ATOM 4322 O O . GLU B 1 103 ? -27.062 4.781 -1.811 1 35.59 103 GLU B O 1
ATOM 4327 N N . ALA B 1 104 ? -27.047 4.238 0.147 1 34.06 104 ALA B N 1
ATOM 4328 C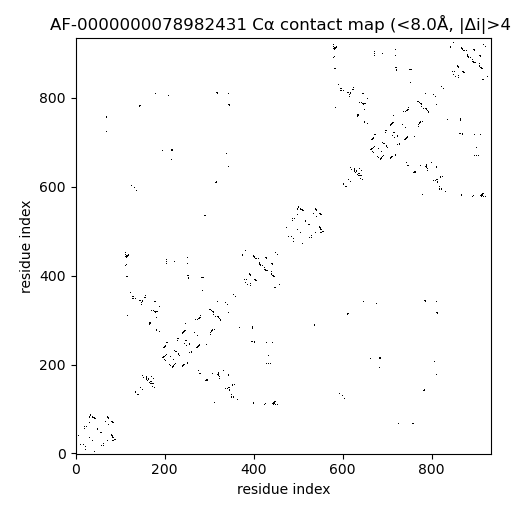 CA . ALA B 1 104 ? -27 5.625 0.604 1 34.06 104 ALA B CA 1
ATOM 4329 C C . ALA B 1 104 ? -25.766 6.34 0.056 1 34.06 104 ALA B C 1
ATOM 4331 O O . ALA B 1 104 ? -24.75 5.703 -0.236 1 34.06 104 ALA B O 1
ATOM 4332 N N . SER B 1 105 ? -25.922 7.449 -0.55 1 35.81 105 SER B N 1
ATOM 4333 C CA . SER B 1 105 ? -24.875 8.406 -0.898 1 35.81 105 SER B CA 1
ATOM 4334 C C . SER B 1 105 ? -23.656 8.242 0 1 35.81 105 SER B C 1
ATOM 4336 O O . SER B 1 105 ? -23.781 7.871 1.17 1 35.81 105 SER B O 1
ATOM 4338 N N . PRO B 1 106 ? -22.547 7.832 -0.467 1 43.06 106 PRO B N 1
ATOM 4339 C CA . PRO B 1 106 ? -21.344 7.797 0.381 1 43.06 106 PRO B CA 1
ATOM 4340 C C . PRO B 1 106 ? -21.469 8.703 1.601 1 43.06 106 PRO B C 1
ATOM 4342 O O . PRO B 1 106 ? -21.906 9.852 1.481 1 43.06 106 PRO B O 1
ATOM 4345 N N . PRO B 1 107 ? -21.719 8.289 2.725 1 47.78 107 PRO B N 1
ATOM 4346 C CA . PRO B 1 107 ? -21.891 9.258 3.812 1 47.78 107 PRO B CA 1
ATOM 4347 C C . PRO B 1 107 ? -20.859 10.391 3.758 1 47.78 107 PRO B C 1
ATOM 4349 O O . PRO B 1 107 ? -19.672 10.148 3.539 1 47.78 107 PRO B O 1
ATOM 4352 N N . SER B 1 108 ? -21.234 11.602 3.258 1 59.03 108 SER B N 1
ATOM 4353 C CA . SER B 1 108 ? -20.531 12.875 3.307 1 59.03 108 SER B CA 1
ATOM 4354 C C . SER B 1 108 ? -19.766 13.031 4.617 1 59.03 108 SER B C 1
ATOM 4356 O O . SER B 1 108 ? -20.156 12.461 5.641 1 59.03 108 SER B O 1
ATOM 4358 N N . ALA B 1 109 ? -18.469 13.289 4.496 1 68.56 109 ALA B N 1
ATOM 4359 C CA . ALA B 1 109 ? -17.703 13.633 5.691 1 68.56 109 ALA B CA 1
ATOM 4360 C C . ALA B 1 109 ? -18.562 14.398 6.691 1 68.56 109 ALA B C 1
ATOM 4362 O O . ALA B 1 109 ? -19.359 15.258 6.305 1 68.56 109 ALA B O 1
ATOM 4363 N N . ARG B 1 110 ? -18.625 13.891 7.898 1 87.12 110 ARG B N 1
ATOM 4364 C CA . ARG B 1 110 ? -19.297 14.586 8.984 1 87.12 110 ARG B CA 1
ATOM 4365 C C . ARG B 1 110 ? -18.391 15.602 9.648 1 87.12 110 ARG B C 1
ATOM 4367 O O . ARG B 1 110 ? -17.203 15.336 9.859 1 87.12 110 ARG B O 1
ATOM 4374 N N . PRO B 1 111 ? -18.922 16.828 9.812 1 92.94 111 PRO B N 1
ATOM 4375 C CA . PRO B 1 111 ? -18.094 17.734 10.617 1 92.94 111 PRO B CA 1
ATOM 4376 C C . PRO B 1 111 ? -17.672 17.125 11.953 1 92.94 111 PRO B C 1
ATOM 4378 O O . PRO B 1 111 ? -18.453 16.406 12.586 1 92.94 111 PRO B O 1
ATOM 4381 N N . PHE B 1 112 ? -16.469 17.25 12.188 1 96.25 112 PHE B N 1
ATOM 4382 C CA . PHE B 1 112 ? -15.281 18 11.812 1 96.25 112 PHE B CA 1
ATOM 4383 C C . PHE B 1 112 ? -14.102 17.062 11.57 1 96.25 112 PHE B C 1
ATOM 4385 O O . PHE B 1 112 ? -13 17.297 12.07 1 96.25 112 PHE B O 1
ATOM 4392 N N . VAL B 1 113 ? -14.266 16.078 10.734 1 93.12 113 VAL B N 1
ATOM 4393 C CA . VAL B 1 113 ? -13.18 15.141 10.461 1 93.12 113 VAL B CA 1
ATOM 4394 C C . VAL B 1 113 ? -11.922 15.906 10.055 1 93.12 113 VAL B C 1
ATOM 4396 O O . VAL B 1 113 ? -11.977 16.812 9.219 1 93.12 113 VAL B O 1
ATOM 4399 N N . ALA B 1 114 ? -10.859 15.531 10.688 1 92.19 114 ALA B N 1
ATOM 4400 C CA . ALA B 1 114 ? -9.594 16.234 10.492 1 92.19 114 ALA B CA 1
ATOM 4401 C C . ALA B 1 114 ? -8.836 15.688 9.289 1 92.19 114 ALA B C 1
ATOM 4403 O O . ALA B 1 114 ? -8.977 14.516 8.945 1 92.19 114 ALA B O 1
ATOM 4404 N N . GLY B 1 115 ? -8.055 16.578 8.648 1 90 115 GLY B N 1
ATOM 4405 C CA . GLY B 1 115 ? -7.094 16.156 7.637 1 90 115 GLY B CA 1
ATOM 4406 C C . GLY B 1 115 ? -7.746 15.719 6.34 1 90 115 GLY B C 1
ATOM 4407 O O . GLY B 1 115 ? -7.137 14.992 5.547 1 90 115 GLY B O 1
ATOM 4408 N N . THR B 1 116 ? -8.922 16.109 6.086 1 88.94 116 THR B N 1
ATOM 4409 C CA . THR B 1 116 ? -9.648 15.656 4.906 1 88.94 116 THR B CA 1
ATOM 4410 C C . THR B 1 116 ? -9.859 16.797 3.924 1 88.94 116 THR B C 1
ATOM 4412 O O . THR B 1 116 ? -10.461 17.828 4.27 1 88.94 116 THR B O 1
ATOM 4415 N N . PRO B 1 117 ? -9.398 16.656 2.744 1 90.38 117 PRO B N 1
ATOM 4416 C CA . PRO B 1 117 ? -9.688 17.672 1.734 1 90.38 117 PRO B CA 1
ATOM 4417 C C . PRO B 1 117 ? -11.141 17.656 1.272 1 90.38 117 PRO B C 1
ATOM 4419 O O . PRO B 1 117 ? -11.812 16.625 1.379 1 90.38 117 PRO B O 1
ATOM 4422 N N . ASP B 1 118 ? -11.625 18.797 0.86 1 91.5 118 ASP B N 1
ATOM 4423 C CA . ASP B 1 118 ? -12.945 18.859 0.25 1 91.5 118 ASP B CA 1
ATOM 4424 C C . ASP B 1 118 ? -12.906 18.406 -1.204 1 91.5 118 ASP B C 1
ATOM 4426 O O . ASP B 1 118 ? -12.633 19.188 -2.107 1 91.5 118 ASP B O 1
ATOM 4430 N N . MET B 1 119 ? -13.305 17.234 -1.395 1 86.44 119 MET B N 1
ATOM 4431 C CA . MET B 1 119 ? -13.188 16.641 -2.723 1 86.44 119 MET B CA 1
ATOM 4432 C C . MET B 1 119 ? -14.188 17.266 -3.689 1 86.44 119 MET B C 1
ATOM 4434 O O . MET B 1 119 ? -14.078 17.094 -4.902 1 86.44 119 MET B O 1
ATOM 4438 N N . ARG B 1 120 ? -15.164 18.156 -3.129 1 88.19 120 ARG B N 1
ATOM 4439 C CA . ARG B 1 120 ? -16.062 18.906 -3.994 1 88.19 120 ARG B CA 1
ATOM 4440 C C . ARG B 1 120 ? -15.305 19.969 -4.793 1 88.19 120 ARG B C 1
ATOM 4442 O O . ARG B 1 120 ? -15.797 20.453 -5.816 1 88.19 120 ARG B O 1
ATOM 4449 N N . LEU B 1 121 ? -14.148 20.203 -4.34 1 88.88 121 LEU B N 1
ATOM 4450 C CA . LEU B 1 121 ? -13.352 21.25 -4.961 1 88.88 121 LEU B CA 1
ATOM 4451 C C . LEU B 1 121 ? -12.32 20.656 -5.914 1 88.88 121 LEU B C 1
ATOM 4453 O O . LEU B 1 121 ? -11.609 21.391 -6.605 1 88.88 121 LEU B O 1
ATOM 4457 N N . PHE B 1 122 ? -12.156 19.375 -5.996 1 88 122 PHE B N 1
ATOM 4458 C CA . PHE B 1 122 ? -11.188 18.703 -6.859 1 88 122 PHE B CA 1
ATOM 4459 C C . PHE B 1 122 ? -11.422 19.078 -8.32 1 88 122 PHE B C 1
ATOM 4461 O O . PHE B 1 122 ? -12.562 19.156 -8.766 1 88 122 PHE B O 1
ATOM 4468 N N . PRO B 1 123 ? -10.367 19.25 -9.039 1 87.12 123 PRO B N 1
ATOM 4469 C CA . PRO B 1 123 ? -10.508 19.578 -10.461 1 87.12 123 PRO B CA 1
ATOM 4470 C C . PRO B 1 123 ? -10.789 18.359 -11.328 1 87.12 123 PRO B C 1
ATOM 4472 O O . PRO B 1 123 ? -9.992 18.031 -12.211 1 87.12 123 PRO B O 1
ATOM 4475 N N . TYR B 1 124 ? -11.93 17.859 -11.164 1 81.25 124 TYR B N 1
ATOM 4476 C CA . TYR B 1 124 ? -12.312 16.609 -11.797 1 81.25 124 TYR B CA 1
ATOM 4477 C C . TYR B 1 124 ? -12.211 16.703 -13.312 1 81.25 124 TYR B C 1
ATOM 4479 O O . TYR B 1 124 ? -11.703 15.797 -13.977 1 81.25 124 TYR B O 1
ATOM 4487 N N . ARG B 1 125 ? -12.711 17.812 -13.867 1 79.94 125 ARG B N 1
ATOM 4488 C CA . ARG B 1 125 ? -12.734 17.969 -15.32 1 79.94 125 ARG B CA 1
ATOM 4489 C C . ARG B 1 125 ? -11.32 18 -15.891 1 79.94 125 ARG B C 1
ATOM 4491 O O . ARG B 1 125 ? -11.031 17.328 -16.875 1 79.94 125 ARG B O 1
ATOM 4498 N N . GLN B 1 126 ? -10.508 18.797 -15.266 1 84.62 126 GLN B N 1
ATOM 4499 C CA . GLN B 1 126 ? -9.125 18.906 -15.727 1 84.62 126 GLN B CA 1
ATOM 4500 C C . GLN B 1 126 ? -8.383 17.594 -15.578 1 84.62 126 GLN B C 1
ATOM 4502 O O . GLN B 1 126 ? -7.613 17.203 -16.453 1 84.62 126 GLN B O 1
ATOM 4507 N N . TRP B 1 127 ? -8.562 16.891 -14.5 1 85.31 127 TRP B N 1
ATOM 4508 C CA . TRP B 1 127 ? -7.938 15.602 -14.258 1 85.31 127 TRP B CA 1
ATOM 4509 C C . TRP B 1 127 ? -8.398 14.57 -15.281 1 85.31 127 TRP B C 1
ATOM 4511 O O . TRP B 1 127 ? -7.574 13.844 -15.852 1 85.31 127 TRP B O 1
ATOM 4521 N N . ALA B 1 128 ? -9.688 14.555 -15.5 1 77.31 128 ALA B N 1
ATOM 4522 C CA . ALA B 1 128 ? -10.258 13.633 -16.469 1 77.31 128 ALA B CA 1
ATOM 4523 C C . ALA B 1 128 ? -9.664 13.852 -17.859 1 77.31 128 ALA B C 1
ATOM 4525 O O . ALA B 1 128 ? -9.367 12.898 -18.578 1 77.31 128 ALA B O 1
ATOM 4526 N N . ARG B 1 129 ? -9.539 15.078 -18.219 1 79.31 129 ARG B N 1
ATOM 4527 C CA . ARG B 1 129 ? -8.953 15.422 -19.5 1 79.31 129 ARG B CA 1
ATOM 4528 C C . ARG B 1 129 ? -7.516 14.93 -19.609 1 79.31 129 ARG B C 1
ATOM 4530 O O . ARG B 1 129 ? -7.098 14.414 -20.641 1 79.31 129 ARG B O 1
ATOM 4537 N N . THR B 1 130 ? -6.824 15.094 -18.531 1 84.06 130 THR B N 1
ATOM 4538 C CA . THR B 1 130 ? -5.43 14.656 -18.5 1 84.06 130 THR B CA 1
ATOM 4539 C C . THR B 1 130 ? -5.336 13.141 -18.641 1 84.06 130 THR B C 1
ATOM 4541 O O . THR B 1 130 ? -4.539 12.633 -19.438 1 84.06 130 THR B O 1
ATOM 4544 N N . VAL B 1 131 ? -6.113 12.43 -17.922 1 80.19 131 VAL B N 1
ATOM 4545 C CA . VAL B 1 131 ? -6.113 10.969 -17.938 1 80.19 131 VAL B CA 1
ATOM 4546 C C . VAL B 1 131 ? -6.535 10.469 -19.312 1 80.19 131 VAL B C 1
ATOM 4548 O O . VAL B 1 131 ? -5.918 9.555 -19.875 1 80.19 131 VAL B O 1
ATOM 4551 N N . ALA B 1 132 ? -7.555 11.094 -19.828 1 72.75 132 ALA B N 1
ATOM 4552 C CA . ALA B 1 132 ? -8.039 10.703 -21.156 1 72.75 132 ALA B CA 1
ATOM 4553 C C . ALA B 1 132 ? -6.957 10.906 -22.219 1 72.75 132 ALA B C 1
ATOM 4555 O O . ALA B 1 132 ? -6.781 10.062 -23.094 1 72.75 132 ALA B O 1
ATOM 4556 N N . ARG B 1 133 ? -6.363 11.984 -22.172 1 78.44 133 ARG B N 1
ATOM 4557 C CA . ARG B 1 133 ? -5.297 12.273 -23.125 1 78.44 133 ARG B CA 1
ATOM 4558 C C . ARG B 1 133 ? -4.172 11.25 -23.016 1 78.44 133 ARG B C 1
ATOM 4560 O O . ARG B 1 133 ? -3.662 10.766 -24.031 1 78.44 133 ARG B O 1
ATOM 4567 N N . LEU B 1 134 ? -3.795 10.891 -21.828 1 79.62 134 LEU B N 1
ATOM 4568 C CA . LEU B 1 134 ? -2.729 9.922 -21.609 1 79.62 134 LEU B CA 1
ATOM 4569 C C . LEU B 1 134 ? -3.129 8.539 -22.109 1 79.62 134 LEU B C 1
ATOM 4571 O O . LEU B 1 134 ? -2.303 7.82 -22.688 1 79.62 134 LEU B O 1
ATOM 4575 N N . CYS B 1 135 ? -4.324 8.18 -21.844 1 71.31 135 CYS B N 1
ATOM 4576 C CA . CYS B 1 135 ? -4.82 6.887 -22.297 1 71.31 135 CYS B CA 1
ATOM 4577 C C . CYS B 1 135 ? -4.734 6.766 -23.812 1 71.31 135 CYS B C 1
ATOM 4579 O O . CYS B 1 135 ? -4.512 5.676 -24.344 1 71.31 135 CYS B O 1
ATOM 4581 N N . ARG B 1 136 ? -4.84 7.895 -24.469 1 68.69 136 ARG B N 1
ATOM 4582 C CA . ARG B 1 136 ? -4.812 7.91 -25.922 1 68.69 136 ARG B CA 1
ATOM 4583 C C . ARG B 1 136 ? -3.379 7.996 -26.453 1 68.69 136 ARG B C 1
ATOM 4585 O O . ARG B 1 136 ? -3.02 7.316 -27.406 1 68.69 136 ARG B O 1
ATOM 4592 N N . SER B 1 137 ? -2.627 8.758 -25.797 1 75.38 137 SER B N 1
ATOM 4593 C CA . SER B 1 137 ? -1.32 9.109 -26.344 1 75.38 137 SER B CA 1
ATOM 4594 C C . SER B 1 137 ? -0.23 8.188 -25.797 1 75.38 137 SER B C 1
ATOM 4596 O O . SER B 1 137 ? 0.748 7.898 -26.5 1 75.38 137 SER B O 1
ATOM 4598 N N . ASN B 1 138 ? -0.34 7.75 -24.562 1 75.75 138 ASN B N 1
ATOM 4599 C CA . ASN B 1 138 ? 0.72 7.008 -23.891 1 75.75 138 ASN B CA 1
ATOM 4600 C C . ASN B 1 138 ? 0.162 6.102 -22.797 1 75.75 138 ASN B C 1
ATOM 4602 O O . ASN B 1 138 ? 0.56 6.207 -21.641 1 75.75 138 ASN B O 1
ATOM 4606 N N . PRO B 1 139 ? -0.685 5.238 -23.219 1 69.25 139 PRO B N 1
ATOM 4607 C CA . PRO B 1 139 ? -1.317 4.379 -22.203 1 69.25 139 PRO B CA 1
ATOM 4608 C C . PRO B 1 139 ? -0.307 3.543 -21.422 1 69.25 139 PRO B C 1
ATOM 4610 O O . PRO B 1 139 ? -0.518 3.258 -20.25 1 69.25 139 PRO B O 1
ATOM 4613 N N . GLN B 1 140 ? 0.799 3.225 -21.969 1 70.69 140 GLN B N 1
ATOM 4614 C CA . GLN B 1 140 ? 1.804 2.375 -21.328 1 70.69 140 GLN B CA 1
ATOM 4615 C C . GLN B 1 140 ? 2.408 3.051 -20.109 1 70.69 140 GLN B C 1
ATOM 4617 O O . GLN B 1 140 ? 2.738 2.383 -19.125 1 70.69 140 GLN B O 1
ATOM 4622 N N . ALA B 1 141 ? 2.424 4.332 -20.219 1 72.31 141 ALA B N 1
ATOM 4623 C CA . ALA B 1 141 ? 3.018 5.078 -19.109 1 72.31 141 ALA B CA 1
ATOM 4624 C C . ALA B 1 141 ? 2.191 4.922 -17.844 1 72.31 141 ALA B C 1
ATOM 4626 O O . ALA B 1 141 ? 2.709 5.086 -16.734 1 72.31 141 ALA B O 1
ATOM 4627 N N . MET B 1 142 ? 0.994 4.609 -18 1 72.88 142 MET B N 1
ATOM 4628 C CA . MET B 1 142 ? 0.108 4.469 -16.844 1 72.88 142 MET B CA 1
ATOM 4629 C C . MET B 1 142 ? 0.175 3.057 -16.281 1 72.88 142 MET B C 1
ATOM 4631 O O . MET B 1 142 ? -0.264 2.816 -15.156 1 72.88 142 MET B O 1
ATOM 4635 N N . PHE B 1 143 ? 0.82 2.225 -17.031 1 72.06 143 PHE B N 1
ATOM 4636 C CA . PHE B 1 143 ? 0.683 0.829 -16.625 1 72.06 143 PHE B CA 1
ATOM 4637 C C . PHE B 1 143 ? 2.047 0.158 -16.531 1 72.06 143 PHE B C 1
ATOM 4639 O O . PHE B 1 143 ? 2.137 -1.037 -16.25 1 72.06 143 PHE B O 1
ATOM 4646 N N . THR B 1 144 ? 2.957 0.846 -16.859 1 65.06 144 THR B N 1
ATOM 4647 C CA . THR B 1 144 ? 4.281 0.239 -16.766 1 65.06 144 THR B CA 1
ATOM 4648 C C . THR B 1 144 ? 5.199 1.084 -15.883 1 65.06 144 THR B C 1
ATOM 4650 O O . THR B 1 144 ? 5.086 2.311 -15.859 1 65.06 144 THR B O 1
ATOM 4653 N N . THR B 1 145 ? 5.598 0.449 -14.766 1 61.69 145 THR B N 1
ATOM 4654 C CA . THR B 1 145 ? 6.668 1.13 -14.047 1 61.69 145 THR B CA 1
ATOM 4655 C C . THR B 1 145 ? 7.988 0.385 -14.211 1 61.69 145 THR B C 1
ATOM 4657 O O . THR B 1 145 ? 8.031 -0.844 -14.125 1 61.69 145 THR B O 1
ATOM 4660 N N . THR B 1 146 ? 8.867 1.195 -14.734 1 59.94 146 THR B N 1
ATOM 4661 C CA . THR B 1 146 ? 10.18 0.608 -15 1 59.94 146 THR B CA 1
ATOM 4662 C C . THR B 1 146 ? 11.023 0.586 -13.734 1 59.94 146 THR B C 1
ATOM 4664 O O . THR B 1 146 ? 12.062 -0.075 -13.688 1 59.94 146 THR B O 1
ATOM 4667 N N . ASP B 1 147 ? 10.609 1.228 -12.773 1 77.5 147 ASP B N 1
ATOM 4668 C CA . ASP B 1 147 ? 11.445 1.365 -11.586 1 77.5 147 ASP B CA 1
ATOM 4669 C C . ASP B 1 147 ? 10.625 1.156 -10.312 1 77.5 147 ASP B C 1
ATOM 4671 O O . ASP B 1 147 ? 9.477 1.591 -10.227 1 77.5 147 ASP B O 1
ATOM 4675 N N . ALA B 1 148 ? 11.32 0.527 -9.422 1 82.75 148 ALA B N 1
ATOM 4676 C CA . ALA B 1 148 ? 10.672 0.239 -8.141 1 82.75 148 ALA B CA 1
ATOM 4677 C C . ALA B 1 148 ? 10.352 1.525 -7.387 1 82.75 148 ALA B C 1
ATOM 4679 O O . ALA B 1 148 ? 9.484 1.539 -6.512 1 82.75 148 ALA B O 1
ATOM 4680 N N . PHE B 1 149 ? 11 2.586 -7.781 1 91.38 149 PHE B N 1
ATOM 4681 C CA . PHE B 1 149 ? 10.805 3.844 -7.07 1 91.38 149 PHE B CA 1
ATOM 4682 C C . PHE B 1 149 ? 9.656 4.637 -7.68 1 91.38 149 PHE B C 1
ATOM 4684 O O . PHE B 1 149 ? 9.242 5.66 -7.137 1 91.38 149 PHE B O 1
ATOM 4691 N N . GLY B 1 150 ? 9.109 4.16 -8.797 1 91.31 150 GLY B N 1
ATOM 4692 C CA . GLY B 1 150 ? 7.922 4.789 -9.359 1 91.31 150 GLY B CA 1
ATOM 4693 C C . GLY B 1 150 ? 8.195 5.551 -10.641 1 91.31 150 GLY B C 1
ATOM 4694 O O . GLY B 1 150 ? 9.289 5.461 -11.203 1 91.31 150 GLY B O 1
ATOM 4695 N N . ASN B 1 151 ? 7.281 6.262 -11.164 1 92.06 151 ASN B N 1
ATOM 4696 C CA . ASN B 1 151 ? 7.293 6.969 -12.438 1 92.06 151 ASN B CA 1
ATOM 4697 C C . ASN B 1 151 ? 8.32 8.102 -12.445 1 92.06 151 ASN B C 1
ATOM 4699 O O . ASN B 1 151 ? 8.273 8.992 -11.594 1 92.06 151 ASN B O 1
ATOM 4703 N N . LEU B 1 152 ? 9.195 8.062 -13.391 1 92.31 152 LEU B N 1
ATOM 4704 C CA . LEU B 1 152 ? 10.297 9.016 -13.445 1 92.31 152 LEU B CA 1
ATOM 4705 C C . LEU B 1 152 ? 9.781 10.438 -13.648 1 92.31 152 LEU B C 1
ATOM 4707 O O . LEU B 1 152 ? 10.328 11.391 -13.078 1 92.31 152 LEU B O 1
ATOM 4711 N N . ALA B 1 153 ? 8.781 10.586 -14.469 1 92.56 153 ALA B N 1
ATOM 4712 C CA . ALA B 1 153 ? 8.219 11.914 -14.711 1 92.56 153 ALA B CA 1
ATOM 4713 C C . ALA B 1 153 ? 7.664 12.516 -13.422 1 92.56 153 ALA B C 1
ATOM 4715 O O . ALA B 1 153 ? 7.848 13.703 -13.156 1 92.56 153 ALA B O 1
ATOM 4716 N N . LEU B 1 154 ? 7 11.688 -12.625 1 95.5 154 LEU B N 1
ATOM 4717 C CA . LEU B 1 154 ? 6.457 12.172 -11.367 1 95.5 154 LEU B CA 1
ATOM 4718 C C . LEU B 1 154 ? 7.574 12.508 -10.383 1 95.5 154 LEU B C 1
ATOM 4720 O O . LEU B 1 154 ? 7.504 13.516 -9.672 1 95.5 154 LEU B O 1
ATOM 4724 N N . ARG B 1 155 ? 8.586 11.656 -10.344 1 96.44 155 ARG B N 1
ATOM 4725 C CA . ARG B 1 155 ? 9.727 11.938 -9.477 1 96.44 155 ARG B CA 1
ATOM 4726 C C . ARG B 1 155 ? 10.391 13.258 -9.852 1 96.44 155 ARG B C 1
ATOM 4728 O O . ARG B 1 155 ? 10.789 14.023 -8.977 1 96.44 155 ARG B O 1
ATOM 4735 N N . GLY B 1 156 ? 10.469 13.523 -11.148 1 96.44 156 GLY B N 1
ATOM 4736 C CA . GLY B 1 156 ? 10.984 14.805 -11.609 1 96.44 156 GLY B CA 1
ATOM 4737 C C . GLY B 1 156 ? 10.117 15.977 -11.203 1 96.44 156 GLY B C 1
ATOM 4738 O O . GLY B 1 156 ? 10.625 17.016 -10.758 1 96.44 156 GLY B O 1
ATOM 4739 N N . ALA B 1 157 ? 8.844 15.828 -11.344 1 95.94 157 ALA B N 1
ATOM 4740 C CA . ALA B 1 157 ? 7.902 16.875 -10.969 1 95.94 157 ALA B CA 1
ATOM 4741 C C . ALA B 1 157 ? 7.969 17.172 -9.477 1 95.94 157 ALA B C 1
ATOM 4743 O O . ALA B 1 157 ? 7.891 18.328 -9.062 1 95.94 157 ALA B O 1
ATOM 4744 N N . ILE B 1 158 ? 8.133 16.125 -8.703 1 96.75 158 ILE B N 1
ATOM 4745 C CA . ILE B 1 158 ? 8.234 16.266 -7.254 1 96.75 158 ILE B CA 1
ATOM 4746 C C . ILE B 1 158 ? 9.523 17.016 -6.898 1 96.75 158 ILE B C 1
ATOM 4748 O O . ILE B 1 158 ? 9.508 17.906 -6.043 1 96.75 158 ILE B O 1
ATOM 4752 N N . ALA B 1 159 ? 10.578 16.641 -7.527 1 96 159 ALA B N 1
ATOM 4753 C CA . ALA B 1 159 ? 11.844 17.344 -7.293 1 96 159 ALA B CA 1
ATOM 4754 C C . ALA B 1 159 ? 11.711 18.828 -7.555 1 96 159 ALA B C 1
ATOM 4756 O O . ALA B 1 159 ? 12.172 19.656 -6.754 1 96 159 ALA B O 1
ATOM 4757 N N . ALA B 1 160 ? 11.078 19.172 -8.641 1 93.25 160 ALA B N 1
ATOM 4758 C CA . ALA B 1 160 ? 10.867 20.578 -8.992 1 93.25 160 ALA B CA 1
ATOM 4759 C C . ALA B 1 160 ? 9.977 21.266 -7.969 1 93.25 160 ALA B C 1
ATOM 4761 O O . ALA B 1 160 ? 10.258 22.391 -7.551 1 93.25 160 ALA B O 1
ATOM 4762 N N . HIS B 1 161 ? 8.953 20.594 -7.555 1 90.94 161 HIS B N 1
ATOM 4763 C CA . HIS B 1 161 ? 8.016 21.125 -6.566 1 90.94 161 HIS B CA 1
ATOM 4764 C C . HIS B 1 161 ? 8.727 21.453 -5.254 1 90.94 161 HIS B C 1
ATOM 4766 O O . HIS B 1 161 ? 8.523 22.516 -4.676 1 90.94 161 HIS B O 1
ATOM 4772 N N . LEU B 1 162 ? 9.523 20.531 -4.816 1 90.31 162 LEU B N 1
ATOM 4773 C CA . LEU B 1 162 ? 10.18 20.672 -3.52 1 90.31 162 LEU B CA 1
ATOM 4774 C C . LEU B 1 162 ? 11.234 21.781 -3.562 1 90.31 162 LEU B C 1
ATOM 4776 O O . LEU B 1 162 ? 11.43 22.5 -2.582 1 90.31 162 LEU B O 1
ATOM 4780 N N . ARG B 1 163 ? 11.883 21.828 -4.656 1 87.62 163 ARG B N 1
ATOM 4781 C CA . ARG B 1 163 ? 12.852 22.922 -4.824 1 87.62 163 ARG B CA 1
ATOM 4782 C C . ARG B 1 163 ? 12.18 24.281 -4.691 1 87.62 163 ARG B C 1
ATOM 4784 O O . ARG B 1 163 ? 12.656 25.141 -3.951 1 87.62 163 ARG B O 1
ATOM 4791 N N . ASP B 1 164 ? 11.031 24.391 -5.258 1 82.56 164 ASP B N 1
ATOM 4792 C CA . ASP B 1 164 ? 10.359 25.688 -5.352 1 82.56 164 ASP B CA 1
ATOM 4793 C C . ASP B 1 164 ? 9.578 26 -4.078 1 82.56 164 ASP B C 1
ATOM 4795 O O . ASP B 1 164 ? 9.5 27.141 -3.652 1 82.56 164 ASP B O 1
ATOM 4799 N N . TRP B 1 165 ? 9.047 24.984 -3.426 1 81.25 165 TRP B N 1
ATOM 4800 C CA . TRP B 1 165 ? 8.086 25.219 -2.357 1 81.25 165 TRP B CA 1
ATOM 4801 C C . TRP B 1 165 ? 8.711 24.984 -0.99 1 81.25 165 TRP B C 1
ATOM 4803 O O . TRP B 1 165 ? 8.258 25.531 0.017 1 81.25 165 TRP B O 1
ATOM 4813 N N . ARG B 1 166 ? 9.75 24.094 -1 1 84.56 166 ARG B N 1
ATOM 4814 C CA . ARG B 1 166 ? 10.242 23.688 0.313 1 84.56 166 ARG B CA 1
ATOM 4815 C C . ARG B 1 166 ? 11.734 23.938 0.447 1 84.56 166 ARG B C 1
ATOM 4817 O O . ARG B 1 166 ? 12.305 23.797 1.532 1 84.56 166 ARG B O 1
ATOM 4824 N N . GLY B 1 167 ? 12.414 24.297 -0.624 1 82.88 167 GLY B N 1
ATOM 4825 C CA . GLY B 1 167 ? 13.852 24.531 -0.61 1 82.88 167 GLY B CA 1
ATOM 4826 C C . GLY B 1 167 ? 14.664 23.25 -0.529 1 82.88 167 GLY B C 1
ATOM 4827 O O . GLY B 1 167 ? 15.797 23.25 -0.037 1 82.88 167 GLY B O 1
ATOM 4828 N N . VAL B 1 168 ? 14.102 22.172 -0.877 1 88.25 168 VAL B N 1
ATOM 4829 C CA . VAL B 1 168 ? 14.789 20.891 -0.877 1 88.25 168 VAL B CA 1
ATOM 4830 C C . VAL B 1 168 ? 15.289 20.562 -2.283 1 88.25 168 VAL B C 1
ATOM 4832 O O . VAL B 1 168 ? 14.508 20.531 -3.234 1 88.25 168 VAL B O 1
ATOM 4835 N N . VAL B 1 169 ? 16.547 20.391 -2.414 1 89.44 169 VAL B N 1
ATOM 4836 C CA . VAL B 1 169 ? 17.141 20.016 -3.695 1 89.44 169 VAL B CA 1
ATOM 4837 C C . VAL B 1 169 ? 17.438 18.516 -3.713 1 89.44 169 VAL B C 1
ATOM 4839 O O . VAL B 1 169 ? 18.219 18.016 -2.898 1 89.44 169 VAL B O 1
ATOM 4842 N N . ALA B 1 170 ? 16.797 17.828 -4.594 1 92.81 170 ALA B N 1
ATOM 4843 C CA . ALA B 1 170 ? 16.969 16.391 -4.711 1 92.81 170 ALA B CA 1
ATOM 4844 C C . ALA B 1 170 ? 16.891 15.938 -6.168 1 92.81 170 ALA B C 1
ATOM 4846 O O . ALA B 1 170 ? 16.188 16.547 -6.973 1 92.81 170 ALA B O 1
ATOM 4847 N N . ALA B 1 171 ? 17.719 14.961 -6.5 1 94.31 171 ALA B N 1
ATOM 4848 C CA . ALA B 1 171 ? 17.594 14.312 -7.805 1 94.31 171 ALA B CA 1
ATOM 4849 C C . ALA B 1 171 ? 16.375 13.375 -7.836 1 94.31 171 ALA B C 1
ATOM 4851 O O . ALA B 1 171 ? 16.016 12.789 -6.816 1 94.31 171 ALA B O 1
ATOM 4852 N N . PRO B 1 172 ? 15.766 13.258 -9.039 1 95.88 172 PRO B N 1
ATOM 4853 C CA . PRO B 1 172 ? 14.641 12.328 -9.156 1 95.88 172 PRO B CA 1
ATOM 4854 C C . PRO B 1 172 ? 14.977 10.922 -8.656 1 95.88 172 PRO B C 1
ATOM 4856 O O . PRO B 1 172 ? 14.102 10.219 -8.141 1 95.88 172 PRO B O 1
ATOM 4859 N N . GLU B 1 173 ? 16.234 10.508 -8.75 1 94.12 173 GLU B N 1
ATOM 4860 C CA . GLU B 1 173 ? 16.688 9.18 -8.344 1 94.12 173 GLU B CA 1
ATOM 4861 C C . GLU B 1 173 ? 16.594 9.008 -6.828 1 94.12 173 GLU B C 1
ATOM 4863 O O . GLU B 1 173 ? 16.562 7.879 -6.328 1 94.12 173 GLU B O 1
ATOM 4868 N N . GLN B 1 174 ? 16.5 10.094 -6.141 1 95.81 174 GLN B N 1
ATOM 4869 C CA . GLN B 1 174 ? 16.438 10.055 -4.68 1 95.81 174 GLN B CA 1
ATOM 4870 C C . GLN B 1 174 ? 14.992 9.977 -4.195 1 95.81 174 GLN B C 1
ATOM 4872 O O . GLN B 1 174 ? 14.742 9.867 -2.994 1 95.81 174 GLN B O 1
ATOM 4877 N N . ILE B 1 175 ? 14.109 10.055 -5.137 1 97.31 175 ILE B N 1
ATOM 4878 C CA . ILE B 1 175 ? 12.695 10.133 -4.785 1 97.31 175 ILE B CA 1
ATOM 4879 C C . ILE B 1 175 ? 12.039 8.766 -4.984 1 97.31 175 ILE B C 1
ATOM 4881 O O . ILE B 1 175 ? 12.219 8.133 -6.023 1 97.31 175 ILE B O 1
ATOM 4885 N N . ILE B 1 176 ? 11.344 8.289 -3.969 1 97.06 176 ILE B N 1
ATOM 4886 C CA . ILE B 1 176 ? 10.562 7.059 -4.02 1 97.06 176 ILE B CA 1
ATOM 4887 C C . ILE B 1 176 ? 9.078 7.383 -3.885 1 97.06 176 ILE B C 1
ATOM 4889 O O . ILE B 1 176 ? 8.648 7.98 -2.893 1 97.06 176 ILE B O 1
ATOM 4893 N N . ILE B 1 177 ? 8.289 7.004 -4.902 1 96.19 177 ILE B N 1
ATOM 4894 C CA . ILE B 1 177 ? 6.844 7.18 -4.836 1 96.19 177 ILE B CA 1
ATOM 4895 C C . ILE B 1 177 ? 6.227 6.082 -3.969 1 96.19 177 ILE B C 1
ATOM 4897 O O . ILE B 1 177 ? 6.555 4.906 -4.125 1 96.19 177 ILE B O 1
ATOM 4901 N N . THR B 1 178 ? 5.367 6.461 -3.064 1 95.5 178 THR B N 1
ATOM 4902 C CA . THR B 1 178 ? 4.777 5.523 -2.119 1 95.5 178 THR B CA 1
ATOM 4903 C C . THR B 1 178 ? 3.254 5.641 -2.121 1 95.5 178 THR B C 1
ATOM 4905 O O . THR B 1 178 ? 2.697 6.555 -2.734 1 95.5 178 THR B O 1
ATOM 4908 N N . ALA B 1 179 ? 2.568 4.688 -1.457 1 92.75 179 ALA B N 1
ATOM 4909 C CA . ALA B 1 179 ? 1.114 4.707 -1.317 1 92.75 179 ALA B CA 1
ATOM 4910 C C . ALA B 1 179 ? 0.686 5.633 -0.181 1 92.75 179 ALA B C 1
ATOM 4912 O O . ALA B 1 179 ? 0.026 5.199 0.765 1 92.75 179 ALA B O 1
ATOM 4913 N N . GLY B 1 180 ? 1.053 6.863 -0.292 1 92.69 180 GLY B N 1
ATOM 4914 C CA . GLY B 1 180 ? 0.78 7.859 0.733 1 92.69 180 GLY B CA 1
ATOM 4915 C C . GLY B 1 180 ? 1.929 8.039 1.707 1 92.69 180 GLY B C 1
ATOM 4916 O O . GLY B 1 180 ? 2.912 7.301 1.661 1 92.69 180 GLY B O 1
ATOM 4917 N N . ALA B 1 181 ? 1.75 9 2.562 1 94.06 181 ALA B N 1
ATOM 4918 C CA . ALA B 1 181 ? 2.783 9.305 3.549 1 94.06 181 ALA B CA 1
ATOM 4919 C C . ALA B 1 181 ? 2.914 8.188 4.574 1 94.06 181 ALA B C 1
ATOM 4921 O O . ALA B 1 181 ? 4.012 7.914 5.066 1 94.06 181 ALA B O 1
ATOM 4922 N N . THR B 1 182 ? 1.846 7.57 4.922 1 92.88 182 THR B N 1
ATOM 4923 C CA . THR B 1 182 ? 1.878 6.48 5.887 1 92.88 182 THR B CA 1
ATOM 4924 C C . THR B 1 182 ? 2.779 5.348 5.398 1 92.88 182 THR B C 1
ATOM 4926 O O . THR B 1 182 ? 3.574 4.805 6.164 1 92.88 182 THR B O 1
ATOM 4929 N N . ASP B 1 183 ? 2.637 5.004 4.152 1 93.69 183 ASP B N 1
ATOM 4930 C CA . ASP B 1 183 ? 3.506 4.008 3.537 1 93.69 183 ASP B CA 1
ATOM 4931 C C . ASP B 1 183 ? 4.965 4.457 3.568 1 93.69 183 ASP B C 1
ATOM 4933 O O . ASP B 1 183 ? 5.859 3.654 3.838 1 93.69 183 ASP B O 1
ATOM 4937 N N . ALA B 1 184 ? 5.195 5.676 3.311 1 96.44 184 ALA B N 1
ATOM 4938 C CA . ALA B 1 184 ? 6.543 6.242 3.328 1 96.44 184 ALA B CA 1
ATOM 4939 C C . ALA B 1 184 ? 7.164 6.137 4.719 1 96.44 184 ALA B C 1
ATOM 4941 O O . ALA B 1 184 ? 8.328 5.762 4.859 1 96.44 184 ALA B O 1
ATOM 4942 N N . LEU B 1 185 ? 6.418 6.449 5.691 1 96.62 185 LEU B N 1
ATOM 4943 C CA . LEU B 1 185 ? 6.891 6.414 7.07 1 96.62 185 LEU B CA 1
ATOM 4944 C C . LEU B 1 185 ? 7.238 4.992 7.488 1 96.62 185 LEU B C 1
ATOM 4946 O O . LEU B 1 185 ? 8.273 4.758 8.117 1 96.62 185 LEU B O 1
ATOM 4950 N N . GLU B 1 186 ? 6.398 4.105 7.133 1 94.06 186 GLU B N 1
ATOM 4951 C CA . GLU B 1 186 ? 6.68 2.711 7.461 1 94.06 186 GLU B CA 1
ATOM 4952 C C . GLU B 1 186 ? 7.945 2.223 6.758 1 94.06 186 GLU B C 1
ATOM 4954 O O . GLU B 1 186 ? 8.742 1.491 7.344 1 94.06 186 GLU B O 1
ATOM 4959 N N . LEU B 1 187 ? 8.07 2.58 5.523 1 95.06 187 LEU B N 1
ATOM 4960 C CA . LEU B 1 187 ? 9.258 2.225 4.75 1 95.06 187 LEU B CA 1
ATOM 4961 C C . LEU B 1 187 ? 10.516 2.762 5.414 1 95.06 187 LEU B C 1
ATOM 4963 O O . LEU B 1 187 ? 11.539 2.078 5.457 1 95.06 187 LEU B O 1
ATOM 4967 N N . CYS B 1 188 ? 10.469 3.943 5.914 1 96.88 188 CYS B N 1
ATOM 4968 C CA . CYS B 1 188 ? 11.602 4.531 6.625 1 96.88 188 CYS B CA 1
ATOM 4969 C C . CYS B 1 188 ? 11.953 3.705 7.859 1 96.88 188 CYS B C 1
ATOM 4971 O O . CYS B 1 188 ? 13.125 3.381 8.078 1 96.88 188 CYS B O 1
ATOM 4973 N N . MET B 1 189 ? 10.969 3.377 8.594 1 94.75 189 MET B N 1
ATOM 4974 C CA . MET B 1 189 ? 11.211 2.633 9.82 1 94.75 189 MET B CA 1
ATOM 4975 C C . MET B 1 189 ? 11.781 1.252 9.523 1 94.75 189 MET B C 1
ATOM 4977 O O . MET B 1 189 ? 12.703 0.794 10.203 1 94.75 189 MET B O 1
ATOM 4981 N N . ARG B 1 190 ? 11.273 0.637 8.492 1 92.44 190 ARG B N 1
ATOM 4982 C CA . ARG B 1 190 ? 11.75 -0.683 8.102 1 92.44 190 ARG B CA 1
ATOM 4983 C C . ARG B 1 190 ? 13.195 -0.616 7.605 1 92.44 190 ARG B C 1
ATOM 4985 O O . ARG B 1 190 ? 13.977 -1.549 7.816 1 92.44 190 ARG B O 1
ATOM 4992 N N . SER B 1 191 ? 13.547 0.441 6.945 1 94.94 191 SER B N 1
ATOM 4993 C CA . SER B 1 191 ? 14.852 0.569 6.301 1 94.94 191 SER B CA 1
ATOM 4994 C C . SER B 1 191 ? 15.922 1.013 7.297 1 94.94 191 SER B C 1
ATOM 4996 O O . SER B 1 191 ? 17.109 0.709 7.125 1 94.94 191 SER B O 1
ATOM 4998 N N . LEU B 1 192 ? 15.492 1.7 8.367 1 95.5 192 LEU B N 1
ATOM 4999 C CA . LEU B 1 192 ? 16.484 2.412 9.172 1 95.5 192 LEU B CA 1
ATOM 5000 C C . LEU B 1 192 ? 16.562 1.836 10.578 1 95.5 192 LEU B C 1
ATOM 5002 O O . LEU B 1 192 ? 17.375 2.273 11.391 1 95.5 192 LEU B O 1
ATOM 5006 N N . SER B 1 193 ? 15.695 0.896 10.859 1 92.38 193 SER B N 1
ATOM 5007 C CA . SER B 1 193 ? 15.688 0.368 12.219 1 92.38 193 SER B CA 1
ATOM 5008 C C . SER B 1 193 ? 15.617 -1.155 12.227 1 92.38 193 SER B C 1
ATOM 5010 O O . SER B 1 193 ? 15.211 -1.765 11.234 1 92.38 193 SER B O 1
ATOM 5012 N N . ARG B 1 194 ? 16.016 -1.721 13.297 1 87.81 194 ARG B N 1
ATOM 5013 C CA . ARG B 1 194 ? 15.945 -3.154 13.555 1 87.81 194 ARG B CA 1
ATOM 5014 C C . ARG B 1 194 ? 15.156 -3.439 14.828 1 87.81 194 ARG B C 1
ATOM 5016 O O . ARG B 1 194 ? 15.086 -2.594 15.727 1 87.81 194 ARG B O 1
ATOM 5023 N N . THR B 1 195 ? 14.617 -4.578 14.875 1 85.75 195 THR B N 1
ATOM 5024 C CA . THR B 1 195 ? 13.883 -5.008 16.062 1 85.75 195 THR B CA 1
ATOM 5025 C C . THR B 1 195 ? 14.727 -4.809 17.312 1 85.75 195 THR B C 1
ATOM 5027 O O . THR B 1 195 ? 15.922 -5.121 17.328 1 85.75 195 THR B O 1
ATOM 5030 N N . GLY B 1 196 ? 14.07 -4.242 18.328 1 87.31 196 GLY B N 1
ATOM 5031 C CA . GLY B 1 196 ? 14.75 -4.043 19.594 1 87.31 196 GLY B CA 1
ATOM 5032 C C . GLY B 1 196 ? 15.367 -2.662 19.719 1 87.31 196 GLY B C 1
ATOM 5033 O O . GLY B 1 196 ? 15.688 -2.227 20.828 1 87.31 196 GLY B O 1
ATOM 5034 N N . GLU B 1 197 ? 15.539 -1.954 18.625 1 92.06 197 GLU B N 1
ATOM 5035 C CA . GLU B 1 197 ? 16.141 -0.625 18.656 1 92.06 197 GLU B CA 1
ATOM 5036 C C . GLU B 1 197 ? 15.133 0.426 19.109 1 92.06 197 GLU B C 1
ATOM 5038 O O . GLU B 1 197 ? 13.93 0.171 19.125 1 92.06 197 GLU B O 1
ATOM 5043 N N . THR B 1 198 ? 15.719 1.554 19.531 1 95.06 198 THR B N 1
ATOM 5044 C CA . THR B 1 198 ? 14.891 2.643 20.031 1 95.06 198 THR B CA 1
ATOM 5045 C C . THR B 1 198 ? 14.562 3.633 18.922 1 95.06 198 THR B C 1
ATOM 5047 O O . THR B 1 198 ? 15.398 3.91 18.062 1 95.06 198 THR B O 1
ATOM 5050 N N . ILE B 1 199 ? 13.367 4.129 18.953 1 96.94 199 ILE B N 1
ATOM 5051 C CA . ILE B 1 199 ? 12.898 5.137 18.016 1 96.94 199 ILE B CA 1
ATOM 5052 C C . ILE B 1 199 ? 12.258 6.297 18.781 1 96.94 199 ILE B C 1
ATOM 5054 O O . ILE B 1 199 ? 11.547 6.082 19.766 1 96.94 199 ILE B O 1
ATOM 5058 N N . ALA B 1 200 ? 12.586 7.527 18.406 1 98.06 200 ALA B N 1
ATOM 5059 C CA . ALA B 1 200 ? 12 8.711 19.031 1 98.06 200 ALA B CA 1
ATOM 5060 C C . ALA B 1 200 ? 10.758 9.18 18.281 1 98.06 200 ALA B C 1
ATOM 5062 O O . ALA B 1 200 ? 10.82 9.422 17.078 1 98.06 200 ALA B O 1
ATOM 5063 N N . LEU B 1 201 ? 9.672 9.289 18.984 1 98 201 LEU B N 1
ATOM 5064 C CA . LEU B 1 201 ? 8.398 9.719 18.406 1 98 201 LEU B CA 1
ATOM 5065 C C . LEU B 1 201 ? 7.812 10.883 19.203 1 98 201 LEU B C 1
ATOM 5067 O O . LEU B 1 201 ? 7.906 10.914 20.422 1 98 201 LEU B O 1
ATOM 5071 N N . GLU B 1 202 ? 7.191 11.766 18.516 1 98.12 202 GLU B N 1
ATOM 5072 C CA . GLU B 1 202 ? 6.484 12.867 19.172 1 98.12 202 GLU B CA 1
ATOM 5073 C C . GLU B 1 202 ? 5.289 12.352 19.969 1 98.12 202 GLU B C 1
ATOM 5075 O O . GLU B 1 202 ? 4.652 11.375 19.578 1 98.12 202 GLU B O 1
ATOM 5080 N N . ASP B 1 203 ? 4.965 13.078 21.047 1 97.81 203 ASP B N 1
ATOM 5081 C CA . ASP B 1 203 ? 3.814 12.742 21.875 1 97.81 203 ASP B CA 1
ATOM 5082 C C . ASP B 1 203 ? 3.17 14 22.453 1 97.81 203 ASP B C 1
ATOM 5084 O O . ASP B 1 203 ? 3.707 14.602 23.391 1 97.81 203 ASP B O 1
ATOM 5088 N N . PRO B 1 204 ? 1.91 14.43 22.016 1 97.12 204 PRO B N 1
ATOM 5089 C CA . PRO B 1 204 ? 1.095 13.672 21.078 1 97.12 204 PRO B CA 1
ATOM 5090 C C . PRO B 1 204 ? 1.701 13.641 19.672 1 97.12 204 PRO B C 1
ATOM 5092 O O . PRO B 1 204 ? 2.494 14.516 19.312 1 97.12 204 PRO B O 1
ATOM 5095 N N . GLY B 1 205 ? 1.335 12.578 18.969 1 96.5 205 GLY B N 1
ATOM 5096 C CA . GLY B 1 205 ? 1.845 12.406 17.609 1 96.5 205 GLY B CA 1
ATOM 5097 C C . GLY B 1 205 ? 0.953 11.539 16.75 1 96.5 205 GLY B C 1
ATOM 5098 O O . GLY B 1 205 ? -0.186 11.242 17.109 1 96.5 205 GLY B O 1
ATOM 5099 N N . TYR B 1 206 ? 1.396 11.227 15.609 1 93.88 206 TYR B N 1
ATOM 5100 C CA . TYR B 1 206 ? 0.665 10.461 14.609 1 93.88 206 TYR B CA 1
ATOM 5101 C C . TYR B 1 206 ? 0.539 9 15.031 1 93.88 206 TYR B C 1
ATOM 5103 O O . TYR B 1 206 ? 1.536 8.273 15.094 1 93.88 206 TYR B O 1
ATOM 5111 N N . ALA B 1 207 ? -0.626 8.547 15.227 1 90.88 207 ALA B N 1
ATOM 5112 C CA . ALA B 1 207 ? -0.928 7.289 15.906 1 90.88 207 ALA B CA 1
ATOM 5113 C C . ALA B 1 207 ? -0.377 6.102 15.125 1 90.88 207 ALA B C 1
ATOM 5115 O O . ALA B 1 207 ? 0.164 5.16 15.711 1 90.88 207 ALA B O 1
ATOM 5116 N N . PRO B 1 208 ? -0.445 6.043 13.82 1 90.12 208 PRO B N 1
ATOM 5117 C CA . PRO B 1 208 ? 0.06 4.879 13.086 1 90.12 208 PRO B CA 1
ATOM 5118 C C . PRO B 1 208 ? 1.546 4.625 13.328 1 90.12 208 PRO B C 1
ATOM 5120 O O . PRO B 1 208 ? 2 3.48 13.266 1 90.12 208 PRO B O 1
ATOM 5123 N N . LEU B 1 209 ? 2.279 5.602 13.625 1 94.69 209 LEU B N 1
ATOM 5124 C CA . LEU B 1 209 ? 3.701 5.422 13.898 1 94.69 209 LEU B CA 1
ATOM 5125 C C . LEU B 1 209 ? 3.914 4.52 15.109 1 94.69 209 LEU B C 1
ATOM 5127 O O . LEU B 1 209 ? 4.836 3.703 15.125 1 94.69 209 LEU B O 1
ATOM 5131 N N . ARG B 1 210 ? 3.094 4.711 16.094 1 92.94 210 ARG B N 1
ATOM 5132 C CA . ARG B 1 210 ? 3.172 3.852 17.281 1 92.94 210 ARG B CA 1
ATOM 5133 C C . ARG B 1 210 ? 2.857 2.402 16.922 1 92.94 210 ARG B C 1
ATOM 5135 O O . ARG B 1 210 ? 3.5 1.48 17.422 1 92.94 210 ARG B O 1
ATOM 5142 N N . SER B 1 211 ? 1.897 2.275 16.094 1 88.5 211 SER B N 1
ATOM 5143 C CA . SER B 1 211 ? 1.517 0.937 15.656 1 88.5 211 SER B CA 1
ATOM 5144 C C . SER B 1 211 ? 2.635 0.278 14.852 1 88.5 211 SER B C 1
ATOM 5146 O O . SER B 1 211 ? 2.916 -0.909 15.031 1 88.5 211 SER B O 1
ATOM 5148 N N . PHE B 1 212 ? 3.266 1.013 13.992 1 90.56 212 PHE B N 1
ATOM 5149 C CA . PHE B 1 212 ? 4.395 0.504 13.219 1 90.56 212 PHE B CA 1
ATOM 5150 C C . PHE B 1 212 ? 5.535 0.084 14.141 1 90.56 212 PHE B C 1
ATOM 5152 O O . PHE B 1 212 ? 6.133 -0.978 13.953 1 90.56 212 PHE B O 1
ATOM 5159 N N . ALA B 1 213 ? 5.828 0.938 15.125 1 91.88 213 ALA B N 1
ATOM 5160 C CA . ALA B 1 213 ? 6.91 0.653 16.062 1 91.88 213 ALA B CA 1
ATOM 5161 C C . ALA B 1 213 ? 6.648 -0.646 16.828 1 91.88 213 ALA B C 1
ATOM 5163 O O . ALA B 1 213 ? 7.535 -1.492 16.938 1 91.88 213 ALA B O 1
ATOM 5164 N N . ARG B 1 214 ? 5.43 -0.736 17.266 1 87.5 214 ARG B N 1
ATOM 5165 C CA . ARG B 1 214 ? 5.051 -1.944 18 1 87.5 214 ARG B CA 1
ATOM 5166 C C . ARG B 1 214 ? 5.141 -3.174 17.094 1 87.5 214 ARG B C 1
ATOM 5168 O O . ARG B 1 214 ? 5.68 -4.207 17.5 1 87.5 214 ARG B O 1
ATOM 5175 N N . ALA B 1 215 ? 4.641 -3.031 15.953 1 82.5 215 ALA B N 1
ATOM 5176 C CA . ALA B 1 215 ? 4.625 -4.148 15.016 1 82.5 215 ALA B CA 1
ATOM 5177 C C . ALA B 1 215 ? 6.043 -4.582 14.656 1 82.5 215 ALA B C 1
ATOM 5179 O O . ALA B 1 215 ? 6.297 -5.77 14.43 1 82.5 215 ALA B O 1
ATOM 5180 N N . GLN B 1 216 ? 6.934 -3.674 14.609 1 86 216 GLN B N 1
ATOM 5181 C CA . GLN B 1 216 ? 8.312 -3.959 14.227 1 86 216 GLN B CA 1
ATOM 5182 C C . GLN B 1 216 ? 9.164 -4.297 15.453 1 86 216 GLN B C 1
ATOM 5184 O O . GLN B 1 216 ? 10.352 -4.582 15.32 1 86 216 GLN B O 1
ATOM 5189 N N . GLY B 1 217 ? 8.562 -4.23 16.672 1 86.12 217 GLY B N 1
ATOM 5190 C CA . GLY B 1 217 ? 9.281 -4.543 17.891 1 86.12 217 GLY B CA 1
ATOM 5191 C C . GLY B 1 217 ? 10.258 -3.463 18.312 1 86.12 217 GLY B C 1
ATOM 5192 O O . GLY B 1 217 ? 11.297 -3.754 18.906 1 86.12 217 GLY B O 1
ATOM 5193 N N . LEU B 1 218 ? 10.023 -2.26 17.922 1 91.19 218 LEU B N 1
ATOM 5194 C CA . LEU B 1 218 ? 10.859 -1.136 18.328 1 91.19 218 LEU B CA 1
ATOM 5195 C C . LEU B 1 218 ? 10.445 -0.618 19.703 1 91.19 218 LEU B C 1
ATOM 5197 O O . LEU B 1 218 ? 9.336 -0.895 20.156 1 91.19 218 LEU B O 1
ATOM 5201 N N . ARG B 1 219 ? 11.352 0.014 20.344 1 93.06 219 ARG B N 1
ATOM 5202 C CA . ARG B 1 219 ? 11.086 0.638 21.641 1 93.06 219 ARG B CA 1
ATOM 5203 C C . ARG B 1 219 ? 10.938 2.148 21.5 1 93.06 219 ARG B C 1
ATOM 5205 O O . ARG B 1 219 ? 11.938 2.863 21.375 1 93.06 219 ARG B O 1
ATOM 5212 N N . PRO B 1 220 ? 9.75 2.66 21.609 1 95.56 220 PRO B N 1
ATOM 5213 C CA . PRO B 1 220 ? 9.555 4.098 21.391 1 95.56 220 PRO B CA 1
ATOM 5214 C C . PRO B 1 220 ? 10 4.934 22.594 1 95.56 220 PRO B C 1
ATOM 5216 O O . PRO B 1 220 ? 9.781 4.547 23.734 1 95.56 220 PRO B O 1
ATOM 5219 N N . VAL B 1 221 ? 10.734 5.945 22.312 1 96.44 221 VAL B N 1
ATOM 5220 C CA . VAL B 1 221 ? 10.945 7.062 23.234 1 96.44 221 VAL B CA 1
ATOM 5221 C C . VAL B 1 221 ? 10.016 8.219 22.859 1 96.44 221 VAL B C 1
ATOM 5223 O O . VAL B 1 221 ? 10.18 8.836 21.797 1 96.44 221 VAL B O 1
ATOM 5226 N N . PHE B 1 222 ? 9.102 8.508 23.766 1 96.81 222 PHE B N 1
ATOM 5227 C CA . PHE B 1 222 ? 8.094 9.516 23.469 1 96.81 222 PHE B CA 1
ATOM 5228 C C . PHE B 1 222 ? 8.594 10.906 23.859 1 96.81 222 PHE B C 1
ATOM 5230 O O . PHE B 1 222 ? 8.906 11.148 25.031 1 96.81 222 PHE B O 1
ATOM 5237 N N . LEU B 1 223 ? 8.609 11.773 22.859 1 97.19 223 LEU B N 1
ATOM 5238 C CA . LEU B 1 223 ? 9.148 13.117 23.031 1 97.19 223 LEU B CA 1
ATOM 5239 C C . LEU B 1 223 ? 8.055 14.094 23.438 1 97.19 223 LEU B C 1
ATOM 5241 O O . LEU B 1 223 ? 7.074 14.281 22.703 1 97.19 223 LEU B O 1
ATOM 5245 N N . PRO B 1 224 ? 8.234 14.766 24.547 1 95.69 224 PRO B N 1
ATOM 5246 C CA . PRO B 1 224 ? 7.289 15.852 24.844 1 95.69 224 PRO B CA 1
ATOM 5247 C C . PRO B 1 224 ? 7.414 17.016 23.875 1 95.69 224 PRO B C 1
ATOM 5249 O O . PRO B 1 224 ? 8.477 17.219 23.266 1 95.69 224 PRO B O 1
ATOM 5252 N N . LEU B 1 225 ? 6.352 17.719 23.75 1 96.5 225 LEU B N 1
ATOM 5253 C CA . LEU B 1 225 ? 6.301 18.891 22.875 1 96.5 225 LEU B CA 1
ATOM 5254 C C . LEU B 1 225 ? 6.18 20.172 23.688 1 96.5 225 LEU B C 1
ATOM 5256 O O . LEU B 1 225 ? 5.473 20.219 24.688 1 96.5 225 LEU B O 1
ATOM 5260 N N . ASP B 1 226 ? 6.957 21.188 23.312 1 94.69 226 ASP B N 1
ATOM 5261 C CA . ASP B 1 226 ? 6.805 22.531 23.859 1 94.69 226 ASP B CA 1
ATOM 5262 C C . ASP B 1 226 ? 6.59 23.562 22.766 1 94.69 226 ASP B C 1
ATOM 5264 O O . ASP B 1 226 ? 6.242 23.203 21.625 1 94.69 226 ASP B O 1
ATOM 5268 N N . GLU B 1 227 ? 6.664 24.797 23.094 1 90.88 227 GLU B N 1
ATOM 5269 C CA . GLU B 1 227 ? 6.348 25.859 22.156 1 90.88 227 GLU B CA 1
ATOM 5270 C C . GLU B 1 227 ? 7.332 25.875 20.984 1 90.88 227 GLU B C 1
ATOM 5272 O O . GLU B 1 227 ? 7.031 26.422 19.922 1 90.88 227 GLU B O 1
ATOM 5277 N N . GLN B 1 228 ? 8.438 25.25 21.234 1 93.44 228 GLN B N 1
ATOM 5278 C CA . GLN B 1 228 ? 9.461 25.25 20.188 1 93.44 228 GLN B CA 1
ATOM 5279 C C . GLN B 1 228 ? 9.406 23.953 19.375 1 93.44 228 GLN B C 1
ATOM 5281 O O . GLN B 1 228 ? 10.203 23.781 18.438 1 93.44 228 GLN B O 1
ATOM 5286 N N . GLY B 1 229 ? 8.555 23.062 19.703 1 95.69 229 GLY B N 1
ATOM 5287 C CA . GLY B 1 229 ? 8.461 21.797 19 1 95.69 229 GLY B CA 1
ATOM 5288 C C . GLY B 1 229 ? 8.922 20.609 19.844 1 95.69 229 GLY B C 1
ATOM 5289 O O . GLY B 1 229 ? 8.969 20.703 21.078 1 95.69 229 GLY B O 1
ATOM 5290 N N . ALA B 1 230 ? 9.195 19.531 19.203 1 97.62 230 ALA B N 1
ATOM 5291 C CA . ALA B 1 230 ? 9.586 18.297 19.891 1 97.62 230 ALA B CA 1
ATOM 5292 C C . ALA B 1 230 ? 10.914 18.484 20.625 1 97.62 230 ALA B C 1
ATOM 5294 O O . ALA B 1 230 ? 11.867 19.016 20.062 1 97.62 230 ALA B O 1
ATOM 5295 N N . THR B 1 231 ? 10.977 18.047 21.844 1 96.94 231 THR B N 1
ATOM 5296 C CA . THR B 1 231 ? 12.219 18.094 22.609 1 96.94 231 THR B CA 1
ATOM 5297 C C . THR B 1 231 ? 13.148 16.938 22.203 1 96.94 231 THR B C 1
ATOM 5299 O O . THR B 1 231 ? 12.695 15.922 21.688 1 96.94 231 THR B O 1
ATOM 5302 N N . LEU B 1 232 ? 14.383 17.172 22.438 1 96.69 232 LEU B N 1
ATOM 5303 C CA . LEU B 1 232 ? 15.344 16.109 22.156 1 96.69 232 LEU B CA 1
ATOM 5304 C C . LEU B 1 232 ? 15.188 14.961 23.156 1 96.69 232 LEU B C 1
ATOM 5306 O O . LEU B 1 232 ? 14.766 15.172 24.297 1 96.69 232 LEU B O 1
ATOM 5310 N N . PRO B 1 233 ? 15.477 13.773 22.688 1 95.25 233 PRO B N 1
ATOM 5311 C CA . PRO B 1 233 ? 15.422 12.656 2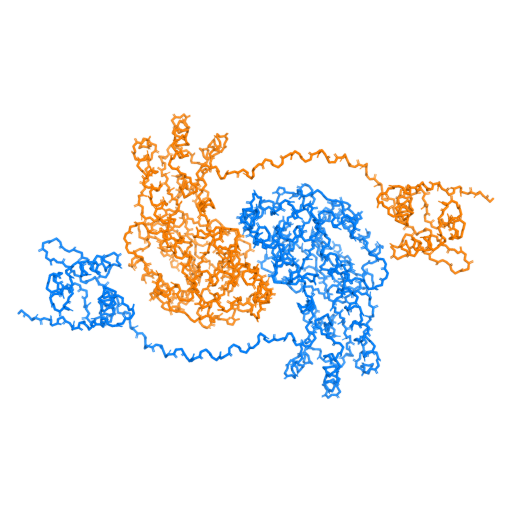3.641 1 95.25 233 PRO B CA 1
ATOM 5312 C C . PRO B 1 233 ? 16.469 12.781 24.75 1 95.25 233 PRO B C 1
ATOM 5314 O O . PRO B 1 233 ? 17.516 13.391 24.547 1 95.25 233 PRO B O 1
ATOM 5317 N N . PRO B 1 234 ? 16.125 12.164 25.859 1 90.06 234 PRO B N 1
ATOM 5318 C CA . PRO B 1 234 ? 17.141 12.117 26.906 1 90.06 234 PRO B CA 1
ATOM 5319 C C . PRO B 1 234 ? 18.406 11.359 26.484 1 90.06 234 PRO B C 1
ATOM 5321 O O . PRO B 1 234 ? 18.312 10.383 25.734 1 90.06 234 PRO B O 1
ATOM 5324 N N . PRO B 1 235 ? 19.469 11.766 27 1 82.25 235 PRO B N 1
ATOM 5325 C CA . PRO B 1 235 ? 20.75 11.172 26.594 1 82.25 235 PRO B CA 1
ATOM 5326 C C . PRO B 1 235 ? 20.828 9.68 26.891 1 82.25 235 PRO B C 1
ATOM 5328 O O . PRO B 1 235 ? 21.547 8.938 26.219 1 82.25 235 PRO B O 1
ATOM 5331 N N . VAL B 1 236 ? 20.109 9.164 27.781 1 78.12 236 VAL B N 1
ATOM 5332 C CA . VAL B 1 236 ? 20.188 7.773 28.234 1 78.12 236 VAL B CA 1
ATOM 5333 C C . VAL B 1 236 ? 19.531 6.855 27.203 1 78.12 236 VAL B C 1
ATOM 5335 O O . VAL B 1 236 ? 19.922 5.691 27.062 1 78.12 236 VAL B O 1
ATOM 5338 N N . GLU B 1 237 ? 18.641 7.152 26.422 1 78.5 237 GLU B N 1
ATOM 5339 C CA . GLU B 1 237 ? 17.875 6.312 25.516 1 78.5 237 GLU B CA 1
ATOM 5340 C C . GLU B 1 237 ? 18.547 6.191 24.156 1 78.5 237 GLU B C 1
ATOM 5342 O O . GLU B 1 237 ? 18.469 5.148 23.5 1 78.5 237 GLU B O 1
ATOM 5347 N N . THR B 1 238 ? 19.281 6.922 23.719 1 86.25 238 THR B N 1
ATOM 5348 C CA . THR B 1 238 ? 20.109 7.074 22.531 1 86.25 238 THR B CA 1
ATOM 5349 C C . THR B 1 238 ? 19.406 6.492 21.312 1 86.25 238 THR B C 1
ATOM 5351 O O . THR B 1 238 ? 19.922 5.594 20.641 1 86.25 238 THR B O 1
ATOM 5354 N N . PRO B 1 239 ? 18.172 6.93 20.922 1 93.12 239 PRO B N 1
ATOM 5355 C CA . PRO B 1 239 ? 17.578 6.508 19.656 1 93.12 239 PRO B CA 1
ATOM 5356 C C . PRO B 1 239 ? 18.422 6.898 18.453 1 93.12 239 PRO B C 1
ATOM 5358 O O . PRO B 1 239 ? 19.109 7.914 18.484 1 93.12 239 PRO B O 1
ATOM 5361 N N . ARG B 1 240 ? 18.328 6.023 17.438 1 93.19 240 ARG B N 1
ATOM 5362 C CA . ARG B 1 240 ? 19.078 6.324 16.219 1 93.19 240 ARG B CA 1
ATOM 5363 C C . ARG B 1 240 ? 18.141 6.762 15.102 1 93.19 240 ARG B C 1
ATOM 5365 O O . ARG B 1 240 ? 18.578 6.973 13.969 1 93.19 240 ARG B O 1
ATOM 5372 N N . LEU B 1 241 ? 16.891 6.809 15.391 1 97.06 241 LEU B N 1
ATOM 5373 C CA . LEU B 1 241 ? 15.867 7.262 14.445 1 97.06 241 LEU B CA 1
ATOM 5374 C C . LEU B 1 241 ? 14.812 8.109 15.156 1 97.06 241 LEU B C 1
ATOM 5376 O O . LEU B 1 241 ? 14.344 7.75 16.234 1 97.06 241 LEU B O 1
ATOM 5380 N N . ALA B 1 242 ? 14.516 9.266 14.602 1 97.94 242 ALA B N 1
ATOM 5381 C CA . ALA B 1 242 ? 13.445 10.133 15.086 1 97.94 242 ALA B CA 1
ATOM 5382 C C . ALA B 1 242 ? 12.484 10.5 13.961 1 97.94 242 ALA B C 1
ATOM 5384 O O . ALA B 1 242 ? 12.906 10.766 12.836 1 97.94 242 ALA B O 1
ATOM 5385 N N . VAL B 1 243 ? 11.219 10.445 14.211 1 98.44 243 VAL B N 1
ATOM 5386 C CA . VAL B 1 243 ? 10.203 10.906 13.273 1 98.44 243 VAL B CA 1
ATOM 5387 C C . VAL B 1 243 ? 9.562 12.188 13.805 1 98.44 243 VAL B C 1
ATOM 5389 O O . VAL B 1 243 ? 8.977 12.188 14.891 1 98.44 243 VAL B O 1
ATOM 5392 N N . LEU B 1 244 ? 9.656 13.242 13 1 98.12 244 LEU B N 1
ATOM 5393 C CA . LEU B 1 244 ? 9.234 14.562 13.453 1 98.12 244 LEU B CA 1
ATOM 5394 C C . LEU B 1 244 ? 8.297 15.211 12.438 1 98.12 244 LEU B C 1
ATOM 5396 O O . LEU B 1 244 ? 8.344 14.891 11.25 1 98.12 244 LEU B O 1
ATOM 5400 N N . THR B 1 245 ? 7.457 16.047 12.93 1 97.12 245 THR B N 1
ATOM 5401 C CA . THR B 1 245 ? 6.613 16.922 12.117 1 97.12 245 THR B CA 1
ATOM 5402 C C . THR B 1 245 ? 6.965 18.391 12.359 1 97.12 245 THR B C 1
ATOM 5404 O O . THR B 1 245 ? 6.145 19.141 12.883 1 97.12 245 THR B O 1
ATOM 5407 N N . PRO B 1 246 ? 8.062 18.844 11.859 1 95.56 246 PRO B N 1
ATOM 5408 C CA . PRO B 1 246 ? 8.602 20.141 12.273 1 95.56 246 PRO B CA 1
ATOM 5409 C C . PRO B 1 246 ? 7.848 21.312 11.648 1 95.56 246 PRO B C 1
ATOM 5411 O O . PRO B 1 246 ? 7.812 22.406 12.219 1 95.56 246 PRO B O 1
ATOM 5414 N N . SER B 1 247 ? 7.336 21.172 10.508 1 92.62 247 SER B N 1
ATOM 5415 C CA . SER B 1 247 ? 6.699 22.297 9.82 1 92.62 247 SER B CA 1
ATOM 5416 C C . SER B 1 247 ? 5.316 22.578 10.391 1 92.62 247 SER B C 1
ATOM 5418 O O . SER B 1 247 ? 4.926 23.75 10.523 1 92.62 247 SER B O 1
ATOM 5420 N N . HIS B 1 248 ? 4.613 21.609 10.68 1 93.38 248 HIS B N 1
ATOM 5421 C CA . HIS B 1 248 ? 3.289 21.641 11.297 1 93.38 248 HIS B CA 1
ATOM 5422 C C . HIS B 1 248 ? 3.041 20.391 12.141 1 93.38 248 HIS B C 1
ATOM 5424 O O . HIS B 1 248 ? 2.605 19.375 11.625 1 93.38 248 HIS B O 1
ATOM 5430 N N . GLN B 1 249 ? 3.232 20.594 13.43 1 96.31 249 GLN B N 1
ATOM 5431 C CA . GLN B 1 249 ? 3.201 19.453 14.32 1 96.31 249 GLN B CA 1
ATOM 5432 C C . GLN B 1 249 ? 1.847 18.75 14.273 1 96.31 249 GLN B C 1
ATOM 5434 O O . GLN B 1 249 ? 0.802 19.406 14.266 1 96.31 249 GLN B O 1
ATOM 5439 N N . TYR B 1 250 ? 1.816 17.469 14.125 1 95.62 250 TYR B N 1
ATOM 5440 C CA . TYR B 1 250 ? 0.594 16.688 14.211 1 95.62 250 TYR B CA 1
ATOM 5441 C C . TYR B 1 250 ? 0.424 16.094 15.602 1 95.62 250 TYR B C 1
ATOM 5443 O O . TYR B 1 250 ? 1.312 15.391 16.094 1 95.62 250 TYR B O 1
ATOM 5451 N N . PRO B 1 251 ? -0.649 16.406 16.234 1 95.5 251 PRO B N 1
ATOM 5452 C CA . PRO B 1 251 ? -1.84 17.094 15.734 1 95.5 251 PRO B CA 1
ATOM 5453 C C . PRO B 1 251 ? -1.965 18.531 16.266 1 95.5 251 PRO B C 1
ATOM 5455 O O . PRO B 1 251 ? -2.961 19.203 16 1 95.5 251 PRO B O 1
ATOM 5458 N N . LEU B 1 252 ? -1.015 19 16.984 1 95.38 252 LEU B N 1
ATOM 5459 C CA . LEU B 1 252 ? -1.16 20.203 17.781 1 95.38 252 LEU B CA 1
ATOM 5460 C C . LEU B 1 252 ? -1.041 21.453 16.906 1 95.38 252 LEU B C 1
ATOM 5462 O O . LEU B 1 252 ? -1.459 22.531 17.312 1 95.38 252 LEU B O 1
ATOM 5466 N N . GLY B 1 253 ? -0.463 21.219 15.859 1 93.06 253 GLY B N 1
ATOM 5467 C CA . GLY B 1 253 ? -0.131 22.375 15.055 1 93.06 253 GLY B CA 1
ATOM 5468 C C . GLY B 1 253 ? 1.164 23.047 15.477 1 93.06 253 GLY B C 1
ATOM 5469 O O . GLY B 1 253 ? 1.976 22.453 16.188 1 93.06 253 GLY B O 1
ATOM 5470 N N . GLY B 1 254 ? 1.45 24.125 14.977 1 89.44 254 GLY B N 1
ATOM 5471 C CA . GLY B 1 254 ? 2.66 24.859 15.312 1 89.44 254 GLY B CA 1
ATOM 5472 C C . GLY B 1 254 ? 3.867 24.422 14.508 1 89.44 254 GLY B C 1
ATOM 5473 O O . GLY B 1 254 ? 3.883 23.312 13.961 1 89.44 254 GLY B O 1
ATOM 5474 N N . ALA B 1 255 ? 4.828 25.266 14.484 1 92.12 255 ALA B N 1
ATOM 5475 C CA . ALA B 1 255 ? 6.074 25 13.766 1 92.12 255 ALA B CA 1
ATOM 5476 C C . ALA B 1 255 ? 7.254 24.922 14.734 1 92.12 255 ALA B C 1
ATOM 5478 O O . ALA B 1 255 ? 7.32 25.688 15.703 1 92.12 255 ALA B O 1
ATOM 5479 N N . MET B 1 256 ? 8.125 23.984 14.43 1 94.31 256 MET B N 1
ATOM 5480 C CA . MET B 1 256 ? 9.367 23.906 15.195 1 94.31 256 MET B CA 1
ATOM 5481 C C . MET B 1 256 ? 10.242 25.125 14.938 1 94.31 256 MET B C 1
ATOM 5483 O O . MET B 1 256 ? 10.383 25.562 13.797 1 94.31 256 MET B O 1
ATOM 5487 N N . SER B 1 257 ? 10.812 25.672 16 1 90.44 257 SER B N 1
ATOM 5488 C CA . SER B 1 257 ? 11.648 26.859 15.867 1 90.44 257 SER B CA 1
ATOM 5489 C C . SER B 1 257 ? 12.969 26.531 15.172 1 90.44 257 SER B C 1
ATOM 5491 O O . SER B 1 257 ? 13.406 25.375 15.164 1 90.44 257 SER B O 1
ATOM 5493 N N . PRO B 1 258 ? 13.547 27.531 14.57 1 86.06 258 PRO B N 1
ATOM 5494 C CA . PRO B 1 258 ? 14.844 27.312 13.93 1 86.06 258 PRO B CA 1
ATOM 5495 C C . PRO B 1 258 ? 15.898 26.781 14.898 1 86.06 258 PRO B C 1
ATOM 5497 O O . PRO B 1 258 ? 16.703 25.922 14.531 1 86.06 258 PRO B O 1
ATOM 5500 N N . SER B 1 259 ? 15.891 27.344 16.109 1 88.75 259 SER B N 1
ATOM 5501 C CA . SER B 1 259 ? 16.859 26.891 17.109 1 88.75 259 SER B CA 1
ATOM 5502 C C . SER B 1 259 ? 16.672 25.406 17.406 1 88.75 259 SER B C 1
ATOM 5504 O O . SER B 1 259 ? 17.641 24.656 17.5 1 88.75 259 SER B O 1
ATOM 5506 N N . ARG B 1 260 ? 15.445 24.984 17.578 1 94 260 ARG B N 1
ATOM 5507 C CA . ARG B 1 260 ? 15.148 23.578 17.859 1 94 260 ARG B CA 1
ATOM 5508 C C . ARG B 1 260 ? 15.508 22.703 16.656 1 94 260 ARG B C 1
ATOM 5510 O O . ARG B 1 260 ? 16 21.594 16.812 1 94 260 ARG B O 1
ATOM 5517 N N . ARG B 1 261 ? 15.258 23.188 15.469 1 93.06 261 ARG B N 1
ATOM 5518 C CA . ARG B 1 261 ? 15.648 22.469 14.258 1 93.06 261 ARG B CA 1
ATOM 5519 C C . ARG B 1 261 ? 17.156 22.25 14.211 1 93.06 261 ARG B C 1
ATOM 5521 O O . ARG B 1 261 ? 17.625 21.156 13.852 1 93.06 261 ARG B O 1
ATOM 5528 N N . SER B 1 262 ? 17.844 23.281 14.555 1 90.12 262 SER B N 1
ATOM 5529 C CA . SER B 1 262 ? 19.297 23.188 14.586 1 90.12 262 SER B CA 1
ATOM 5530 C C . SER B 1 262 ? 19.766 22.172 15.625 1 90.12 262 SER B C 1
ATOM 5532 O O . SER B 1 262 ? 20.719 21.422 15.391 1 90.12 262 SER B O 1
ATOM 5534 N N . ALA B 1 263 ? 19.156 22.234 16.734 1 93.88 263 ALA B N 1
ATOM 5535 C CA . ALA B 1 263 ? 19.5 21.281 17.781 1 93.88 263 ALA B CA 1
ATOM 5536 C C . ALA B 1 263 ? 19.297 19.859 17.312 1 93.88 263 ALA B C 1
ATOM 5538 O O . ALA B 1 263 ? 20.109 18.969 17.594 1 93.88 263 ALA B O 1
ATOM 5539 N N . TRP B 1 264 ? 18.234 19.609 16.625 1 95.38 264 TRP B N 1
ATOM 5540 C CA . TRP B 1 264 ? 17.922 18.281 16.094 1 95.38 264 TRP B CA 1
ATOM 5541 C C . TRP B 1 264 ? 18.938 17.875 15.039 1 95.38 264 TRP B C 1
ATOM 5543 O O . TRP B 1 264 ? 19.375 16.734 14.992 1 95.38 264 TRP B O 1
ATOM 5553 N N . ALA B 1 265 ? 19.312 18.797 14.164 1 92.25 265 ALA B N 1
ATOM 5554 C CA . ALA B 1 265 ? 20.328 18.516 13.156 1 92.25 265 ALA B CA 1
ATOM 5555 C C . ALA B 1 265 ? 21.641 18.094 13.812 1 92.25 265 ALA B C 1
ATOM 5557 O O . ALA B 1 265 ? 22.297 17.156 13.359 1 92.25 265 ALA B O 1
ATOM 5558 N N . HIS B 1 266 ? 21.969 18.812 14.828 1 92.12 266 HIS B N 1
ATOM 5559 C CA . HIS B 1 266 ? 23.172 18.484 15.578 1 92.12 266 HIS B CA 1
ATOM 5560 C C . HIS B 1 266 ? 23.062 17.109 16.234 1 92.12 266 HIS B C 1
ATOM 5562 O O . HIS B 1 266 ? 24.016 16.328 16.203 1 92.12 266 HIS B O 1
ATOM 5568 N N . TRP B 1 267 ? 21.922 16.875 16.828 1 94.06 267 TRP B N 1
ATOM 5569 C CA . TRP B 1 267 ? 21.656 15.57 17.453 1 94.06 267 TRP B CA 1
ATOM 5570 C C . TRP B 1 267 ? 21.891 14.438 16.453 1 94.06 267 TRP B C 1
ATOM 5572 O O . TRP B 1 267 ? 22.562 13.453 16.766 1 94.06 267 TRP B O 1
ATOM 5582 N N . ALA B 1 268 ? 21.375 14.578 15.273 1 94.5 268 ALA B N 1
ATOM 5583 C CA . ALA B 1 268 ? 21.469 13.531 14.258 1 94.5 268 ALA B CA 1
ATOM 5584 C C . ALA B 1 268 ? 22.922 13.312 13.82 1 94.5 268 ALA B C 1
ATOM 5586 O O . ALA B 1 268 ? 23.375 12.18 13.695 1 94.5 268 ALA B O 1
ATOM 5587 N N . ARG B 1 269 ? 23.641 14.32 13.648 1 91.44 269 ARG B N 1
ATOM 5588 C CA . ARG B 1 269 ? 25.031 14.25 13.188 1 91.44 269 ARG B CA 1
ATOM 5589 C C . ARG B 1 269 ? 25.922 13.641 14.266 1 91.44 269 ARG B C 1
ATOM 5591 O O . ARG B 1 269 ? 26.75 12.773 13.969 1 91.44 269 ARG B O 1
ATOM 5598 N N . SER B 1 270 ? 25.75 14.117 15.445 1 91.06 270 SER B N 1
ATOM 5599 C CA . SER B 1 270 ? 26.625 13.688 16.547 1 91.06 270 SER B CA 1
ATOM 5600 C C . SER B 1 270 ? 26.344 12.242 16.938 1 91.06 270 SER B C 1
ATOM 5602 O O . SER B 1 270 ? 27.25 11.531 17.359 1 91.06 270 SER B O 1
ATOM 5604 N N . GLY B 1 271 ? 25.141 11.844 16.781 1 90.88 271 GLY B N 1
ATOM 5605 C CA . GLY B 1 271 ? 24.75 10.516 17.219 1 90.88 271 GLY B CA 1
ATOM 5606 C C . GLY B 1 271 ? 24.672 9.508 16.094 1 90.88 271 GLY B C 1
ATOM 5607 O O . GLY B 1 271 ? 24.25 8.367 16.297 1 90.88 271 GLY B O 1
ATOM 5608 N N . ASP B 1 272 ? 25.062 9.961 14.914 1 91.69 272 ASP B N 1
ATOM 5609 C CA . ASP B 1 272 ? 24.922 9.102 13.742 1 91.69 272 ASP B CA 1
ATOM 5610 C C . ASP B 1 272 ? 23.5 8.555 13.625 1 91.69 272 ASP B C 1
ATOM 5612 O O . ASP B 1 272 ? 23.312 7.344 13.469 1 91.69 272 ASP B O 1
ATOM 5616 N N . ALA B 1 273 ? 22.562 9.438 13.859 1 94.69 273 ALA B N 1
ATOM 5617 C CA . ALA B 1 273 ? 21.141 9.117 13.844 1 94.69 273 ALA B CA 1
ATOM 5618 C C . ALA B 1 273 ? 20.453 9.727 12.617 1 94.69 273 ALA B C 1
ATOM 5620 O O . ALA B 1 273 ? 21.047 10.531 11.906 1 94.69 273 ALA B O 1
ATOM 5621 N N . TRP B 1 274 ? 19.297 9.242 12.32 1 96.44 274 TRP B N 1
ATOM 5622 C CA . TRP B 1 274 ? 18.516 9.742 11.195 1 96.44 274 TRP B CA 1
ATOM 5623 C C . TRP B 1 274 ? 17.25 10.43 11.688 1 96.44 274 TRP B C 1
ATOM 5625 O O . TRP B 1 274 ? 16.656 10.023 12.695 1 96.44 274 TRP B O 1
ATOM 5635 N N . ILE B 1 275 ? 16.875 11.5 10.945 1 97.19 275 ILE B N 1
ATOM 5636 C CA . ILE B 1 275 ? 15.617 12.195 11.164 1 97.19 275 ILE B CA 1
ATOM 5637 C C . ILE B 1 275 ? 14.688 11.961 9.977 1 97.19 275 ILE B C 1
ATOM 5639 O O . ILE B 1 275 ? 15.086 12.133 8.828 1 97.19 275 ILE B O 1
ATOM 5643 N N . VAL B 1 276 ? 13.516 11.508 10.25 1 97.81 276 VAL B N 1
ATOM 5644 C CA . VAL B 1 276 ? 12.453 11.5 9.258 1 97.81 276 VAL B CA 1
ATOM 5645 C C . VAL B 1 276 ? 11.539 12.711 9.461 1 97.81 276 VAL B C 1
ATOM 5647 O O . VAL B 1 276 ? 10.906 12.844 10.5 1 97.81 276 VAL B O 1
ATOM 5650 N N . GLU B 1 277 ? 11.547 13.586 8.531 1 97.44 277 GLU B N 1
ATOM 5651 C CA . GLU B 1 277 ? 10.672 14.758 8.523 1 97.44 277 GLU B CA 1
ATOM 5652 C C . GLU B 1 277 ? 9.359 14.461 7.797 1 97.44 277 GLU B C 1
ATOM 5654 O O . GLU B 1 277 ? 9.336 14.328 6.57 1 97.44 277 GLU B O 1
ATOM 5659 N N . ASP B 1 278 ? 8.312 14.352 8.555 1 97.19 278 ASP B N 1
ATOM 5660 C CA . ASP B 1 278 ? 6.977 14.188 8 1 97.19 278 ASP B CA 1
ATOM 5661 C C . ASP B 1 278 ? 6.34 15.539 7.699 1 97.19 278 ASP B C 1
ATOM 5663 O O . ASP B 1 278 ? 5.824 16.203 8.602 1 97.19 278 ASP B O 1
ATOM 5667 N N . ASP B 1 279 ? 6.344 15.875 6.426 1 95.06 279 ASP B N 1
ATOM 5668 C CA . ASP B 1 279 ? 5.836 17.156 5.953 1 95.06 279 ASP B CA 1
ATOM 5669 C C . ASP B 1 279 ? 4.516 16.984 5.203 1 95.06 279 ASP B C 1
ATOM 5671 O O . ASP B 1 279 ? 4.398 17.375 4.039 1 95.06 279 ASP B O 1
ATOM 5675 N N . TYR B 1 280 ? 3.502 16.625 5.922 1 91.06 280 TYR B N 1
ATOM 5676 C CA . TYR B 1 280 ? 2.297 16.031 5.352 1 91.06 280 TYR B CA 1
ATOM 5677 C C . TYR B 1 280 ? 1.365 17.109 4.805 1 91.06 280 TYR B C 1
ATOM 5679 O O . TYR B 1 280 ? 0.467 16.812 4.016 1 91.06 280 TYR B O 1
ATOM 5687 N N . ASP B 1 281 ? 1.518 18.453 5.133 1 90.06 281 ASP B N 1
ATOM 5688 C CA . ASP B 1 281 ? 0.536 19.422 4.676 1 90.06 281 ASP B CA 1
ATOM 5689 C C . ASP B 1 281 ? 1.16 20.812 4.547 1 90.06 281 ASP B C 1
ATOM 5691 O O . ASP B 1 281 ? 0.466 21.828 4.66 1 90.06 281 ASP B O 1
ATOM 5695 N N . SER B 1 282 ? 2.387 20.984 4.348 1 87.19 282 SER B N 1
ATOM 5696 C CA . SER B 1 282 ? 3.109 22.25 4.426 1 87.19 282 SER B CA 1
ATOM 5697 C C . SER B 1 282 ? 2.633 23.219 3.357 1 87.19 282 SER B C 1
ATOM 5699 O O . SER B 1 282 ? 2.883 24.422 3.453 1 87.19 282 SER B O 1
ATOM 5701 N N . GLU B 1 283 ? 1.983 22.781 2.422 1 87.12 283 GLU B N 1
ATOM 5702 C CA . GLU B 1 283 ? 1.446 23.672 1.393 1 87.12 283 GLU B CA 1
ATOM 5703 C C . GLU B 1 283 ? 0.31 24.531 1.939 1 87.12 283 GLU B C 1
ATOM 5705 O O . GLU B 1 283 ? -0.037 25.562 1.352 1 87.12 283 GLU B O 1
ATOM 5710 N N . PHE B 1 284 ? -0.268 24.125 3.012 1 91.06 284 PHE B N 1
ATOM 5711 C CA . PHE B 1 284 ? -1.393 24.844 3.594 1 91.06 284 PHE B CA 1
ATOM 5712 C C . PHE B 1 284 ? -0.919 25.797 4.691 1 91.06 284 PHE B C 1
ATOM 5714 O O . PHE B 1 284 ? -1.271 25.609 5.859 1 91.06 284 PHE B O 1
ATOM 5721 N N . ARG B 1 285 ? -0.234 26.688 4.367 1 88.88 285 ARG B N 1
ATOM 5722 C CA . ARG B 1 285 ? 0.102 27.859 5.188 1 88.88 285 ARG B CA 1
ATOM 5723 C C . ARG B 1 285 ? -0.685 29.078 4.746 1 88.88 285 ARG B C 1
ATOM 5725 O O . ARG B 1 285 ? -0.674 29.438 3.566 1 88.88 285 ARG B O 1
ATOM 5732 N N . TYR B 1 286 ? -1.336 29.688 5.637 1 89.38 286 TYR B N 1
ATOM 5733 C CA . TYR B 1 286 ? -2.324 30.703 5.273 1 89.38 286 TYR B CA 1
ATOM 5734 C C . TYR B 1 286 ? -1.773 32.094 5.48 1 89.38 286 TYR B C 1
ATOM 5736 O O . TYR B 1 286 ? -2.371 33.094 5.031 1 89.38 286 TYR B O 1
ATOM 5744 N N . ALA B 1 287 ? -0.831 32.094 6.238 1 80.69 287 ALA B N 1
ATOM 5745 C CA . ALA B 1 287 ? -0.175 33.375 6.434 1 80.69 287 ALA B CA 1
ATOM 5746 C C . ALA B 1 287 ? 1.341 33.219 6.504 1 80.69 287 ALA B C 1
ATOM 5748 O O . ALA B 1 287 ? 1.842 32.188 6.953 1 80.69 287 ALA B O 1
ATOM 5749 N N . GLY B 1 288 ? 1.853 34.125 6.07 1 71.06 288 GLY B N 1
ATOM 5750 C CA . GLY B 1 288 ? 3.303 34.156 6.176 1 71.06 288 GLY B CA 1
ATOM 5751 C C . GLY B 1 288 ? 3.986 33.375 5.07 1 71.06 288 GLY B C 1
ATOM 5752 O O . GLY B 1 288 ? 3.322 32.812 4.195 1 71.06 288 GLY B O 1
ATOM 5753 N N . ARG B 1 289 ? 5.281 33.344 5.059 1 60.78 289 ARG B N 1
ATOM 5754 C CA . ARG B 1 289 ? 6.09 32.656 4.078 1 60.78 289 ARG B CA 1
ATOM 5755 C C . ARG B 1 289 ? 6.215 31.172 4.438 1 60.78 289 ARG B C 1
ATOM 5757 O O . ARG B 1 289 ? 6.133 30.797 5.613 1 60.78 289 ARG B O 1
ATOM 5764 N N . PRO B 1 290 ? 6.449 30.469 3.381 1 68.69 290 PRO B N 1
ATOM 5765 C CA . PRO B 1 290 ? 6.688 29.047 3.672 1 68.69 290 PRO B CA 1
ATOM 5766 C C . PRO B 1 290 ? 7.934 28.828 4.527 1 68.69 290 PRO B C 1
ATOM 5768 O O . PRO B 1 290 ? 8.93 29.531 4.363 1 68.69 290 PRO B O 1
ATOM 5771 N N . ILE B 1 291 ? 7.867 28.078 5.551 1 74.06 291 ILE B N 1
ATOM 5772 C CA . ILE B 1 291 ? 8.992 27.641 6.367 1 74.06 291 ILE B CA 1
ATOM 5773 C C . ILE B 1 291 ? 9.75 26.516 5.652 1 74.06 291 ILE B C 1
ATOM 5775 O O . ILE B 1 291 ? 9.148 25.516 5.238 1 74.06 291 ILE B O 1
ATOM 5779 N N . PRO B 1 292 ? 11.023 26.734 5.41 1 79.31 292 PRO B N 1
ATOM 5780 C CA . PRO B 1 292 ? 11.773 25.672 4.754 1 79.31 292 PRO B CA 1
ATOM 5781 C C . PRO B 1 292 ? 11.742 24.359 5.547 1 79.31 292 PRO B C 1
ATOM 5783 O O . PRO B 1 292 ? 11.648 24.375 6.777 1 79.31 292 PRO B O 1
ATOM 5786 N N . ALA B 1 293 ? 11.883 23.344 4.785 1 89.12 293 ALA B N 1
ATOM 5787 C CA . ALA B 1 293 ? 11.938 22.031 5.41 1 89.12 293 ALA B CA 1
ATOM 5788 C C . ALA B 1 293 ? 13.266 21.828 6.145 1 89.12 293 ALA B C 1
ATOM 5790 O O . ALA B 1 293 ? 14.266 22.453 5.805 1 89.12 293 ALA B O 1
ATOM 5791 N N . MET B 1 294 ? 13.25 21.031 7.125 1 88.38 294 MET B N 1
ATOM 5792 C CA . MET B 1 294 ? 14.477 20.641 7.816 1 88.38 294 MET B CA 1
ATOM 5793 C C . MET B 1 294 ? 15.453 19.969 6.852 1 88.38 294 MET B C 1
ATOM 5795 O O . MET B 1 294 ? 16.656 20.172 6.953 1 88.38 294 MET B O 1
ATOM 5799 N N . ALA B 1 295 ? 14.922 19.203 5.98 1 87.38 295 ALA B N 1
ATOM 5800 C CA . ALA B 1 295 ? 15.734 18.531 4.977 1 87.38 295 ALA B CA 1
ATOM 5801 C C . ALA B 1 295 ? 16.453 19.531 4.078 1 87.38 295 ALA B C 1
ATOM 5803 O O . ALA B 1 295 ? 17.5 19.219 3.504 1 87.38 295 ALA B O 1
ATOM 5804 N N . GLY B 1 296 ? 15.891 20.625 3.928 1 79.62 296 GLY B N 1
ATOM 5805 C CA . GLY B 1 296 ? 16.547 21.688 3.186 1 79.62 296 GLY B CA 1
ATOM 5806 C C . GLY B 1 296 ? 17.719 22.312 3.938 1 79.62 296 GLY B C 1
ATOM 5807 O O . GLY B 1 296 ? 18.719 22.703 3.33 1 79.62 296 GLY B O 1
ATOM 5808 N N . PHE B 1 297 ? 17.547 22.375 5.172 1 76.12 297 PHE B N 1
ATOM 5809 C CA . PHE B 1 297 ? 18.562 22.938 6.047 1 76.12 297 PHE B CA 1
ATOM 5810 C C . PHE B 1 297 ? 19.734 21.984 6.23 1 76.12 297 PHE B C 1
ATOM 5812 O O . PHE B 1 297 ? 20.875 22.422 6.383 1 76.12 297 PHE B O 1
ATOM 5819 N N . ASP B 1 298 ? 19.406 20.781 6.266 1 77.75 298 ASP B N 1
ATOM 5820 C CA . ASP B 1 298 ? 20.375 19.688 6.332 1 77.75 298 ASP B CA 1
ATOM 5821 C C . ASP B 1 298 ? 20.406 18.922 5.02 1 77.75 298 ASP B C 1
ATOM 5823 O O . ASP B 1 298 ? 19.859 17.812 4.926 1 77.75 298 ASP B O 1
ATOM 5827 N N . PRO B 1 299 ? 20.922 19.547 4.078 1 74.5 299 PRO B N 1
ATOM 5828 C CA . PRO B 1 299 ? 20.75 19.109 2.693 1 74.5 299 PRO B CA 1
ATOM 5829 C C . PRO B 1 299 ? 20.891 17.594 2.529 1 74.5 299 PRO B C 1
ATOM 5831 O O . PRO B 1 299 ? 21.781 17.125 1.812 1 74.5 299 PRO B O 1
ATOM 5834 N N . LEU B 1 300 ? 20 16.969 3.105 1 71.88 300 LEU B N 1
ATOM 5835 C CA . LEU B 1 300 ? 19.797 15.523 3.008 1 71.88 300 LEU B CA 1
ATOM 5836 C C . LEU B 1 300 ? 21.016 14.766 3.508 1 71.88 300 LEU B C 1
ATOM 5838 O O . LEU B 1 300 ? 21.453 13.805 2.865 1 71.88 300 LEU B O 1
ATOM 5842 N N . SER B 1 301 ? 21.5 15.281 4.504 1 86.31 301 SER B N 1
ATOM 5843 C CA . SER B 1 301 ? 22.609 14.578 5.141 1 86.31 301 SER B CA 1
ATOM 5844 C C . SER B 1 301 ? 22.109 13.531 6.125 1 86.31 301 SER B C 1
ATOM 5846 O O . SER B 1 301 ? 22.297 12.328 5.918 1 86.31 301 SER B O 1
ATOM 5848 N N . ARG B 1 302 ? 21.297 14.016 7.059 1 93.62 302 ARG B N 1
ATOM 5849 C CA . ARG B 1 302 ? 20.797 13.086 8.062 1 93.62 302 ARG B CA 1
ATOM 5850 C C . ARG B 1 302 ? 19.281 13.141 8.148 1 93.62 302 ARG B C 1
ATOM 5852 O O . ARG B 1 302 ? 18.688 12.609 9.086 1 93.62 302 ARG B O 1
ATOM 5859 N N . THR B 1 303 ? 18.672 13.797 7.129 1 95.38 303 THR B N 1
ATOM 5860 C CA . THR B 1 303 ? 17.219 13.969 7.156 1 95.38 303 THR B CA 1
ATOM 5861 C C . THR B 1 303 ? 16.578 13.328 5.926 1 95.38 303 THR B C 1
ATOM 5863 O O . THR B 1 303 ? 17.016 13.562 4.797 1 95.38 303 THR B O 1
ATOM 5866 N N . ILE B 1 304 ? 15.633 12.508 6.188 1 96.56 304 ILE B N 1
ATOM 5867 C CA . ILE B 1 304 ? 14.766 11.961 5.145 1 96.56 304 ILE B CA 1
ATOM 5868 C C . ILE B 1 304 ? 13.453 12.742 5.105 1 96.56 304 ILE B C 1
ATOM 5870 O O . ILE B 1 304 ? 12.867 13.039 6.152 1 96.56 304 ILE B O 1
ATOM 5874 N N . TYR B 1 305 ? 13.031 13.102 3.936 1 96.69 305 TYR B N 1
ATOM 5875 C CA . TYR B 1 305 ? 11.852 13.93 3.771 1 96.69 305 TYR B CA 1
ATOM 5876 C C . TYR B 1 305 ? 10.664 13.109 3.273 1 96.69 305 TYR B C 1
ATOM 5878 O O . TYR B 1 305 ? 10.789 12.359 2.301 1 96.69 305 TYR B O 1
ATOM 5886 N N . VAL B 1 306 ? 9.531 13.227 3.947 1 97.25 306 VAL B N 1
ATOM 5887 C CA . VAL B 1 306 ? 8.297 12.547 3.555 1 97.25 306 VAL B CA 1
ATOM 5888 C C . VAL B 1 306 ? 7.234 13.578 3.184 1 97.25 306 VAL B C 1
ATOM 5890 O O . VAL B 1 306 ? 6.965 14.508 3.949 1 97.25 306 VAL B O 1
ATOM 5893 N N . GLY B 1 307 ? 6.68 13.398 2.008 1 95.94 307 GLY B N 1
ATOM 5894 C CA . GLY B 1 307 ? 5.57 14.219 1.556 1 95.94 307 GLY B CA 1
ATOM 5895 C C . GLY B 1 307 ? 4.352 13.414 1.15 1 95.94 307 GLY B C 1
ATOM 5896 O O . GLY B 1 307 ? 4.418 12.188 1.046 1 95.94 307 GLY B O 1
ATOM 5897 N N . SER B 1 308 ? 3.236 14.133 1.009 1 93.19 308 SER B N 1
ATOM 5898 C CA . SER B 1 308 ? 1.975 13.477 0.684 1 93.19 308 SER B CA 1
ATOM 5899 C C . SER B 1 308 ? 1.173 14.289 -0.328 1 93.19 308 SER B C 1
ATOM 5901 O O . SER B 1 308 ? 1.208 15.523 -0.309 1 93.19 308 SER B O 1
ATOM 5903 N N . PHE B 1 309 ? 0.463 13.609 -1.152 1 93.12 309 PHE B N 1
ATOM 5904 C CA . PHE B 1 309 ? -0.496 14.258 -2.043 1 93.12 309 PHE B CA 1
ATOM 5905 C C . PHE B 1 309 ? -1.921 14.047 -1.547 1 93.12 309 PHE B C 1
ATOM 5907 O O . PHE B 1 309 ? -2.869 14.586 -2.115 1 93.12 309 PHE B O 1
ATOM 5914 N N . SER B 1 310 ? -2.053 13.312 -0.49 1 86.75 310 SER B N 1
ATOM 5915 C CA . SER B 1 310 ? -3.377 12.93 -0.013 1 86.75 310 SER B CA 1
ATOM 5916 C C . SER B 1 310 ? -4.133 14.125 0.549 1 86.75 310 SER B C 1
ATOM 5918 O O . SER B 1 310 ? -5.359 14.211 0.418 1 86.75 310 SER B O 1
ATOM 5920 N N . LYS B 1 311 ? -3.455 14.992 1.215 1 86.88 311 LYS B N 1
ATOM 5921 C CA . LYS B 1 311 ? -4.09 16.141 1.866 1 86.88 311 LYS B CA 1
ATOM 5922 C C . LYS B 1 311 ? -4.273 17.297 0.89 1 86.88 311 LYS B C 1
ATOM 5924 O O . LYS B 1 311 ? -5.246 18.047 0.985 1 86.88 311 LYS B O 1
ATOM 5929 N N . ILE B 1 312 ? -3.412 17.391 0.003 1 83.19 312 ILE B N 1
ATOM 5930 C CA . ILE B 1 312 ? -3.357 18.578 -0.837 1 83.19 312 ILE B CA 1
ATOM 5931 C C . ILE B 1 312 ? -4.141 18.344 -2.125 1 83.19 312 ILE B C 1
ATOM 5933 O O . ILE B 1 312 ? -4.562 19.297 -2.789 1 83.19 312 ILE B O 1
ATOM 5937 N N . PHE B 1 313 ? -4.207 17.109 -2.441 1 86.44 313 PHE B N 1
ATOM 5938 C CA . PHE B 1 313 ? -4.797 16.812 -3.74 1 86.44 313 PHE B CA 1
ATOM 5939 C C . PHE B 1 313 ? -5.93 15.805 -3.598 1 86.44 313 PHE B C 1
ATOM 5941 O O . PHE B 1 313 ? -7.09 16.188 -3.432 1 86.44 313 PHE B O 1
ATOM 5948 N N . SER B 1 314 ? -5.555 14.578 -3.373 1 83.56 314 SER B N 1
ATOM 5949 C CA . SER B 1 314 ? -6.609 13.578 -3.221 1 83.56 314 SER B CA 1
ATOM 5950 C C . SER B 1 314 ? -6.156 12.43 -2.328 1 83.56 314 SER B C 1
ATOM 5952 O O . SER B 1 314 ? -5.098 11.836 -2.561 1 83.56 314 SER B O 1
ATOM 5954 N N . ASN B 1 315 ? -7.027 12.117 -1.391 1 79.94 315 ASN B N 1
ATOM 5955 C CA . ASN B 1 315 ? -6.742 10.977 -0.532 1 79.94 315 ASN B CA 1
ATOM 5956 C C . ASN B 1 315 ? -7.105 9.656 -1.214 1 79.94 315 ASN B C 1
ATOM 5958 O O . ASN B 1 315 ? -6.719 8.586 -0.748 1 79.94 315 ASN B O 1
ATOM 5962 N N . ALA B 1 316 ? -7.68 9.805 -2.326 1 79.12 316 ALA B N 1
ATOM 5963 C CA . ALA B 1 316 ? -8.117 8.609 -3.037 1 79.12 316 ALA B CA 1
ATOM 5964 C C . ALA B 1 316 ? -7.012 8.062 -3.93 1 79.12 316 ALA B C 1
ATOM 5966 O O . ALA B 1 316 ? -7 6.875 -4.262 1 79.12 316 ALA B O 1
ATOM 5967 N N . LEU B 1 317 ? -6.09 8.883 -4.297 1 84.81 317 LEU B N 1
ATOM 5968 C CA . LEU B 1 317 ? -5.02 8.445 -5.184 1 84.81 317 LEU B CA 1
ATOM 5969 C C . LEU B 1 317 ? -3.963 7.66 -4.414 1 84.81 317 LEU B C 1
ATOM 5971 O O . LEU B 1 317 ? -3.215 6.875 -5.004 1 84.81 317 LEU B O 1
ATOM 5975 N N . ARG B 1 318 ? -3.898 7.91 -3.117 1 88.56 318 ARG B N 1
ATOM 5976 C CA . ARG B 1 318 ? -2.949 7.242 -2.232 1 88.56 318 ARG B CA 1
ATOM 5977 C C . ARG B 1 318 ? -1.525 7.371 -2.76 1 88.56 318 ARG B C 1
ATOM 5979 O O . ARG B 1 318 ? -0.827 6.367 -2.926 1 88.56 318 ARG B O 1
ATOM 5986 N N . LEU B 1 319 ? -1.127 8.586 -2.936 1 93.25 319 LEU B N 1
ATOM 5987 C CA . LEU B 1 319 ? 0.231 8.852 -3.4 1 93.25 319 LEU B CA 1
ATOM 5988 C C . LEU B 1 319 ? 0.987 9.727 -2.406 1 93.25 319 LEU B C 1
ATOM 5990 O O . LEU B 1 319 ? 0.438 10.695 -1.89 1 93.25 319 LEU B O 1
ATOM 5994 N N . GLY B 1 320 ? 2.109 9.344 -2.047 1 95.75 320 GLY B N 1
ATOM 5995 C CA . GLY B 1 320 ? 3.115 10.07 -1.293 1 95.75 320 GLY B CA 1
ATOM 5996 C C . GLY B 1 320 ? 4.523 9.852 -1.809 1 95.75 320 GLY B C 1
ATOM 5997 O O . GLY B 1 320 ? 4.715 9.32 -2.904 1 95.75 320 GLY B O 1
ATOM 5998 N N . TYR B 1 321 ? 5.477 10.367 -1.076 1 96.81 321 TYR B N 1
ATOM 5999 C CA . TYR B 1 321 ? 6.852 10.188 -1.536 1 96.81 321 TYR B CA 1
ATOM 6000 C C . TYR B 1 321 ? 7.84 10.398 -0.394 1 96.81 321 TYR B C 1
ATOM 6002 O O . TYR B 1 321 ? 7.492 10.977 0.639 1 96.81 321 TYR B O 1
ATOM 6010 N N . LEU B 1 322 ? 9.016 9.852 -0.604 1 96.25 322 LEU B N 1
ATOM 6011 C CA . LEU B 1 322 ? 10.156 10.086 0.276 1 96.25 322 LEU B CA 1
ATOM 6012 C C . LEU B 1 322 ? 11.383 10.516 -0.523 1 96.25 322 LEU B C 1
ATOM 6014 O O . LEU B 1 322 ? 11.531 10.141 -1.688 1 96.25 322 LEU B O 1
ATOM 6018 N N . ILE B 1 323 ? 12.117 11.383 0.064 1 96.75 323 ILE B N 1
ATOM 6019 C CA . ILE B 1 323 ? 13.43 11.734 -0.455 1 96.75 323 ILE B CA 1
ATOM 6020 C C . ILE B 1 323 ? 14.516 11.133 0.432 1 96.75 323 ILE B C 1
ATOM 6022 O O . ILE B 1 323 ? 14.594 11.438 1.625 1 96.75 323 ILE B O 1
ATOM 6026 N N . VAL B 1 324 ? 15.312 10.375 -0.188 1 95.31 324 VAL B N 1
ATOM 6027 C CA . VAL B 1 324 ? 16.312 9.602 0.546 1 95.31 324 VAL B CA 1
ATOM 6028 C C . VAL B 1 324 ? 17.703 10.109 0.214 1 95.31 324 VAL B C 1
ATOM 6030 O O . VAL B 1 324 ? 18.016 10.367 -0.951 1 95.31 324 VAL B O 1
ATOM 6033 N N . PRO B 1 325 ? 18.531 10.305 1.248 1 94.19 325 PRO B N 1
ATOM 6034 C CA . PRO B 1 325 ? 19.938 10.602 0.966 1 94.19 325 PRO B CA 1
ATOM 6035 C C . PRO B 1 325 ? 20.609 9.539 0.099 1 94.19 325 PRO B C 1
ATOM 6037 O O . PRO B 1 325 ? 20.312 8.352 0.234 1 94.19 325 PRO B O 1
ATOM 6040 N N . GLU B 1 326 ? 21.547 9.891 -0.688 1 92.19 326 GLU B N 1
ATOM 6041 C CA . GLU B 1 326 ? 22.172 9.047 -1.698 1 92.19 326 GLU B CA 1
ATOM 6042 C C . GLU B 1 326 ? 22.766 7.785 -1.07 1 92.19 326 GLU B C 1
ATOM 6044 O O . GLU B 1 326 ? 22.609 6.688 -1.601 1 92.19 326 GLU B O 1
ATOM 6049 N N . PRO B 1 327 ? 23.391 7.906 0.078 1 92.5 327 PRO B N 1
ATOM 6050 C CA . PRO B 1 327 ? 24 6.711 0.653 1 92.5 327 PRO B CA 1
ATOM 6051 C C . PRO B 1 327 ? 22.984 5.66 1.082 1 92.5 327 PRO B C 1
ATOM 6053 O O . PRO B 1 327 ? 23.328 4.492 1.271 1 92.5 327 PRO B O 1
ATOM 6056 N N . LEU B 1 328 ? 21.734 6.078 1.227 1 95.19 328 LEU B N 1
ATOM 6057 C CA . LEU B 1 328 ? 20.719 5.164 1.731 1 95.19 328 LEU B CA 1
ATOM 6058 C C . LEU B 1 328 ? 19.938 4.531 0.583 1 95.19 328 LEU B C 1
ATOM 6060 O O . LEU B 1 328 ? 19.094 3.648 0.804 1 95.19 328 LEU B O 1
ATOM 6064 N N . LEU B 1 329 ? 20.188 4.93 -0.643 1 94.75 329 LEU B N 1
ATOM 6065 C CA . LEU B 1 329 ? 19.391 4.492 -1.79 1 94.75 329 LEU B CA 1
ATOM 6066 C C . LEU B 1 329 ? 19.406 2.973 -1.909 1 94.75 329 LEU B C 1
ATOM 6068 O O . LEU B 1 329 ? 18.359 2.359 -2.129 1 94.75 329 LEU B O 1
ATOM 6072 N N . GLY B 1 330 ? 20.562 2.383 -1.773 1 93.88 330 GLY B N 1
ATOM 6073 C CA . GLY B 1 330 ? 20.672 0.935 -1.854 1 93.88 330 GLY B CA 1
ATOM 6074 C C . GLY B 1 330 ? 19.812 0.22 -0.821 1 93.88 330 GLY B C 1
ATOM 6075 O O . GLY B 1 330 ? 19.094 -0.727 -1.148 1 93.88 330 GLY B O 1
ATOM 6076 N N . ALA B 1 331 ? 19.859 0.688 0.389 1 93.81 331 ALA B N 1
ATOM 6077 C CA . ALA B 1 331 ? 19.109 0.076 1.485 1 93.81 331 ALA B CA 1
ATOM 6078 C C . ALA B 1 331 ? 17.609 0.193 1.259 1 93.81 331 ALA B C 1
ATOM 6080 O O . ALA B 1 331 ? 16.859 -0.761 1.493 1 93.81 331 ALA B O 1
ATOM 6081 N N . PHE B 1 332 ? 17.203 1.334 0.827 1 95.88 332 PHE B N 1
ATOM 6082 C CA . PHE B 1 332 ? 15.781 1.539 0.586 1 95.88 332 PHE B CA 1
ATOM 6083 C C . PHE B 1 332 ? 15.305 0.701 -0.595 1 95.88 332 PHE B C 1
ATOM 6085 O O . PHE B 1 332 ? 14.195 0.171 -0.578 1 95.88 332 PHE B O 1
ATOM 6092 N N . ARG B 1 333 ? 16.094 0.615 -1.608 1 92.75 333 ARG B N 1
ATOM 6093 C CA . ARG B 1 333 ? 15.75 -0.238 -2.74 1 92.75 333 ARG B CA 1
ATOM 6094 C C . ARG B 1 333 ? 15.547 -1.683 -2.295 1 92.75 333 ARG B C 1
ATOM 6096 O O . ARG B 1 333 ? 14.578 -2.334 -2.701 1 92.75 333 ARG B O 1
ATOM 6103 N N . GLN B 1 334 ? 16.406 -2.121 -1.493 1 90.31 334 GLN B N 1
ATOM 6104 C CA . GLN B 1 334 ? 16.297 -3.484 -0.984 1 90.31 334 GLN B CA 1
ATOM 6105 C C . GLN B 1 334 ? 15.031 -3.666 -0.167 1 90.31 334 GLN B C 1
ATOM 6107 O O . GLN B 1 334 ? 14.359 -4.699 -0.268 1 90.31 334 GLN B O 1
ATOM 6112 N N . THR B 1 335 ? 14.703 -2.688 0.613 1 92.12 335 THR B N 1
ATOM 6113 C CA . THR B 1 335 ? 13.5 -2.762 1.434 1 92.12 335 THR B CA 1
ATOM 6114 C C . THR B 1 335 ? 12.25 -2.799 0.557 1 92.12 335 THR B C 1
ATOM 6116 O O . THR B 1 335 ? 11.336 -3.584 0.809 1 92.12 335 THR B O 1
ATOM 6119 N N . VAL B 1 336 ? 12.242 -1.964 -0.449 1 90.06 336 VAL B N 1
ATOM 6120 C CA . VAL B 1 336 ? 11.109 -1.918 -1.361 1 90.06 336 VAL B CA 1
ATOM 6121 C C . VAL B 1 336 ? 10.953 -3.266 -2.061 1 90.06 336 VAL B C 1
ATOM 6123 O O . VAL B 1 336 ? 9.836 -3.777 -2.195 1 90.06 336 VAL B O 1
ATOM 6126 N N . LEU B 1 337 ? 12.023 -3.83 -2.43 1 82.75 337 LEU B N 1
ATOM 6127 C CA . LEU B 1 337 ? 11.984 -5.113 -3.119 1 82.75 337 LEU B CA 1
ATOM 6128 C C . LEU B 1 337 ? 11.555 -6.227 -2.17 1 82.75 337 LEU B C 1
ATOM 6130 O O . LEU B 1 337 ? 10.844 -7.148 -2.572 1 82.75 337 LEU B O 1
ATOM 6134 N N . ARG B 1 338 ? 11.984 -6.098 -0.963 1 83.44 338 ARG B N 1
ATOM 6135 C CA . ARG B 1 338 ? 11.711 -7.117 0.042 1 83.44 338 ARG B CA 1
ATOM 6136 C C . ARG B 1 338 ? 10.242 -7.121 0.437 1 83.44 338 ARG B C 1
ATOM 6138 O O . ARG B 1 338 ? 9.648 -8.18 0.648 1 83.44 338 ARG B O 1
ATOM 6145 N N . PHE B 1 339 ? 9.617 -5.941 0.495 1 83.19 339 PHE B N 1
ATOM 6146 C CA . PHE B 1 339 ? 8.273 -5.844 1.049 1 83.19 339 PHE B CA 1
ATOM 6147 C C . PHE B 1 339 ? 7.254 -5.578 -0.051 1 83.19 339 PHE B C 1
ATOM 6149 O O . PHE B 1 339 ? 6.051 -5.746 0.159 1 83.19 339 PHE B O 1
ATOM 6156 N N . GLY B 1 340 ? 7.766 -5.16 -1.222 1 81.06 340 GLY B N 1
ATOM 6157 C CA . GLY B 1 340 ? 6.883 -4.945 -2.359 1 81.06 340 GLY B CA 1
ATOM 6158 C C . GLY B 1 340 ? 6.496 -3.488 -2.545 1 81.06 340 GLY B C 1
ATOM 6159 O O . GLY B 1 340 ? 6.383 -2.742 -1.57 1 81.06 340 GLY B O 1
ATOM 6160 N N . VAL B 1 341 ? 6.238 -3.182 -3.795 1 80.62 341 VAL B N 1
ATOM 6161 C CA . VAL B 1 341 ? 5.746 -1.86 -4.176 1 80.62 341 VAL B CA 1
ATOM 6162 C C . VAL B 1 341 ? 4.254 -1.759 -3.881 1 80.62 341 VAL B C 1
ATOM 6164 O O . VAL B 1 341 ? 3.5 -2.703 -4.125 1 80.62 341 VAL B O 1
ATOM 6167 N N . ARG B 1 342 ? 3.834 -0.578 -3.395 1 86.62 342 ARG B N 1
ATOM 6168 C CA . ARG B 1 342 ? 2.436 -0.46 -2.992 1 86.62 342 ARG B CA 1
ATOM 6169 C C . ARG B 1 342 ? 1.716 0.599 -3.82 1 86.62 342 ARG B C 1
ATOM 6171 O O . ARG B 1 342 ? 0.507 0.504 -4.043 1 86.62 342 ARG B O 1
ATOM 6178 N N . ALA B 1 343 ? 2.439 1.581 -4.281 1 89.25 343 ALA B N 1
ATOM 6179 C CA . ALA B 1 343 ? 1.817 2.684 -5.008 1 89.25 343 ALA B CA 1
ATOM 6180 C C . ALA B 1 343 ? 1.393 2.248 -6.406 1 89.25 343 ALA B C 1
ATOM 6182 O O . ALA B 1 343 ? 2.197 1.701 -7.164 1 89.25 343 ALA B O 1
ATOM 6183 N N . GLY B 1 344 ? 0.141 2.531 -6.699 1 87.44 344 GLY B N 1
ATOM 6184 C CA . GLY B 1 344 ? -0.321 2.254 -8.047 1 87.44 344 GLY B CA 1
ATOM 6185 C C . GLY B 1 344 ? 0.292 3.172 -9.094 1 87.44 344 GLY B C 1
ATOM 6186 O O . GLY B 1 344 ? 0.503 4.359 -8.828 1 87.44 344 GLY B O 1
ATOM 6187 N N . SER B 1 345 ? 0.495 2.689 -10.25 1 86.12 345 SER B N 1
ATOM 6188 C CA . SER B 1 345 ? 1.18 3.436 -11.305 1 86.12 345 SER B CA 1
ATOM 6189 C C . SER B 1 345 ? 0.216 4.355 -12.047 1 86.12 345 SER B C 1
ATOM 6191 O O . SER B 1 345 ? 0.615 5.41 -12.539 1 86.12 345 SER B O 1
ATOM 6193 N N . MET B 1 346 ? -0.976 4.012 -12.047 1 83.75 346 MET B N 1
ATOM 6194 C CA . MET B 1 346 ? -1.94 4.629 -12.953 1 83.75 346 MET B CA 1
ATOM 6195 C C . MET B 1 346 ? -2.01 6.137 -12.727 1 83.75 346 MET B C 1
ATOM 6197 O O . MET B 1 346 ? -1.967 6.914 -13.688 1 83.75 346 MET B O 1
ATOM 6201 N N . PRO B 1 347 ? -2.07 6.535 -11.508 1 89 347 PRO B N 1
ATOM 6202 C CA . PRO B 1 347 ? -2.227 7.984 -11.344 1 89 347 PRO B CA 1
ATOM 6203 C C . PRO B 1 347 ? -0.9 8.734 -11.445 1 89 347 PRO B C 1
ATOM 6205 O O . PRO B 1 347 ? -0.887 9.969 -11.516 1 89 347 PRO B O 1
ATOM 6208 N N . GLN B 1 348 ? 0.16 8.055 -11.422 1 91.75 348 GLN B N 1
ATOM 6209 C CA . GLN B 1 348 ? 1.455 8.711 -11.258 1 91.75 348 GLN B CA 1
ATOM 6210 C C . GLN B 1 348 ? 1.785 9.586 -12.461 1 91.75 348 GLN B C 1
ATOM 6212 O O . GLN B 1 348 ? 2.111 10.758 -12.305 1 91.75 348 GLN B O 1
ATOM 6217 N N . GLN B 1 349 ? 1.615 9.047 -13.664 1 90.12 349 GLN B N 1
ATOM 6218 C CA . GLN B 1 349 ? 1.899 9.836 -14.852 1 90.12 349 GLN B CA 1
ATOM 6219 C C . GLN B 1 349 ? 0.937 11.016 -14.977 1 90.12 349 GLN B C 1
ATOM 6221 O O . GLN B 1 349 ? 1.328 12.102 -15.406 1 90.12 349 GLN B O 1
ATOM 6226 N N . ALA B 1 350 ? -0.287 10.758 -14.695 1 88.19 350 ALA B N 1
ATOM 6227 C CA . ALA B 1 350 ? -1.287 11.82 -14.758 1 88.19 350 ALA B CA 1
ATOM 6228 C C . ALA B 1 350 ? -0.942 12.953 -13.805 1 88.19 350 ALA B C 1
ATOM 6230 O O . ALA B 1 350 ? -1.068 14.133 -14.156 1 88.19 350 ALA B O 1
ATOM 6231 N N . LEU B 1 351 ? -0.542 12.586 -12.633 1 93.31 351 LEU B N 1
ATOM 6232 C CA . LEU B 1 351 ? -0.169 13.594 -11.648 1 93.31 351 LEU B CA 1
ATOM 6233 C C . LEU B 1 351 ? 1.058 14.375 -12.109 1 93.31 351 LEU B C 1
ATOM 6235 O O . LEU B 1 351 ? 1.127 15.594 -11.93 1 93.31 351 LEU B O 1
ATOM 6239 N N . ALA B 1 352 ? 1.997 13.656 -12.68 1 94.06 352 ALA B N 1
ATOM 6240 C CA . ALA B 1 352 ? 3.174 14.328 -13.227 1 94.06 352 ALA B CA 1
ATOM 6241 C C . ALA B 1 352 ? 2.775 15.398 -14.234 1 94.06 352 ALA B C 1
ATOM 6243 O O . ALA B 1 352 ? 3.271 16.531 -14.172 1 94.06 352 ALA B O 1
ATOM 6244 N N . GLU B 1 353 ? 1.911 15.078 -15.078 1 91.12 353 GLU B N 1
ATOM 6245 C CA . GLU B 1 353 ? 1.453 16.016 -16.094 1 91.12 353 GLU B CA 1
ATOM 6246 C C . GLU B 1 353 ? 0.65 17.156 -15.477 1 91.12 353 GLU B C 1
ATOM 6248 O O . GLU B 1 353 ? 0.758 18.312 -15.906 1 91.12 353 GLU B O 1
ATOM 6253 N N . PHE B 1 354 ? -0.125 16.766 -14.523 1 89.94 354 PHE B N 1
ATOM 6254 C CA . PHE B 1 354 ? -0.931 17.766 -13.82 1 89.94 354 PHE B CA 1
ATOM 6255 C C . PHE B 1 354 ? -0.043 18.797 -13.141 1 89.94 354 PHE B C 1
ATOM 6257 O O . PHE B 1 354 ? -0.375 19.984 -13.109 1 89.94 354 PHE B O 1
ATOM 6264 N N . MET B 1 355 ? 1.018 18.375 -12.602 1 92.81 355 MET B N 1
ATOM 6265 C CA . MET B 1 355 ? 1.975 19.266 -11.945 1 92.81 355 MET B CA 1
ATOM 6266 C C . MET B 1 355 ? 2.738 20.094 -12.977 1 92.81 355 MET B C 1
ATOM 6268 O O . MET B 1 355 ? 2.895 21.312 -12.805 1 92.81 355 MET B O 1
ATOM 6272 N N . SER B 1 356 ? 3.115 19.5 -14.039 1 90.81 356 SER B N 1
ATOM 6273 C CA . SER B 1 356 ? 3.928 20.156 -15.055 1 90.81 356 SER B CA 1
ATOM 6274 C C . SER B 1 356 ? 3.117 21.188 -15.828 1 90.81 356 SER B C 1
ATOM 6276 O O . SER B 1 356 ? 3.654 22.219 -16.25 1 90.81 356 SER B O 1
ATOM 6278 N N . SER B 1 357 ? 1.833 20.953 -16.016 1 89.38 357 SER B N 1
ATOM 6279 C CA . SER B 1 357 ? 0.977 21.859 -16.766 1 89.38 357 SER B CA 1
ATOM 6280 C C . SER B 1 357 ? 0.572 23.062 -15.914 1 89.38 357 SER B C 1
ATOM 6282 O O . SER B 1 357 ? 0.075 24.062 -16.438 1 89.38 357 SER B O 1
ATOM 6284 N N . GLY B 1 358 ? 0.681 22.906 -14.57 1 90.19 358 GLY B N 1
ATOM 6285 C CA . GLY B 1 358 ? 0.317 24 -13.695 1 90.19 358 GLY B CA 1
ATOM 6286 C C . GLY B 1 358 ? -1.066 23.844 -13.086 1 90.19 358 GLY B C 1
ATOM 6287 O O . GLY B 1 358 ? -1.428 24.578 -12.156 1 90.19 358 GLY B O 1
ATOM 6288 N N . GLU B 1 359 ? -1.812 22.891 -13.547 1 90.12 359 GLU B N 1
ATOM 6289 C CA . GLU B 1 359 ? -3.162 22.672 -13.031 1 90.12 359 GLU B CA 1
ATOM 6290 C C . GLU B 1 359 ? -3.137 22.328 -11.539 1 90.12 359 GLU B C 1
ATOM 6292 O O . GLU B 1 359 ? -4.031 22.734 -10.797 1 90.12 359 GLU B O 1
ATOM 6297 N N . PHE B 1 360 ? -2.131 21.656 -11.148 1 91.12 360 PHE B N 1
ATOM 6298 C CA . PHE B 1 360 ? -1.941 21.297 -9.75 1 91.12 360 PHE B CA 1
ATOM 6299 C C . PHE B 1 360 ? -1.844 22.547 -8.875 1 91.12 360 PHE B C 1
ATOM 6301 O O . PHE B 1 360 ? -2.51 22.641 -7.844 1 91.12 360 PHE B O 1
ATOM 6308 N N . TYR B 1 361 ? -1.153 23.453 -9.305 1 89.38 361 TYR B N 1
ATOM 6309 C CA . TYR B 1 361 ? -0.894 24.656 -8.523 1 89.38 361 TYR B CA 1
ATOM 6310 C C . TYR B 1 361 ? -2.1 25.594 -8.547 1 89.38 361 TYR B C 1
ATOM 6312 O O . TYR B 1 361 ? -2.367 26.297 -7.562 1 89.38 361 TYR B O 1
ATOM 6320 N N . ARG B 1 362 ? -2.773 25.594 -9.633 1 90.69 362 ARG B N 1
ATOM 6321 C CA . ARG B 1 362 ? -4.031 26.328 -9.672 1 90.69 362 ARG B CA 1
ATOM 6322 C C . ARG B 1 362 ? -5.02 25.781 -8.648 1 90.69 362 ARG B C 1
ATOM 6324 O O . ARG B 1 362 ? -5.684 26.562 -7.949 1 90.69 362 ARG B O 1
ATOM 6331 N N . HIS B 1 363 ? -5.059 24.5 -8.578 1 91.44 363 HIS B N 1
ATOM 6332 C CA . HIS B 1 363 ? -5.918 23.859 -7.59 1 91.44 363 HIS B CA 1
ATOM 6333 C C . HIS B 1 363 ? -5.465 24.188 -6.172 1 91.44 363 HIS B C 1
ATOM 6335 O O . HIS B 1 363 ? -6.281 24.547 -5.324 1 91.44 363 HIS B O 1
ATOM 6341 N N . LEU B 1 364 ? -4.203 24.078 -5.957 1 91.06 364 LEU B N 1
ATOM 6342 C CA . LEU B 1 364 ? -3.637 24.344 -4.637 1 91.06 364 LEU B CA 1
ATOM 6343 C C . LEU B 1 364 ? -3.947 25.766 -4.188 1 91.06 364 LEU B C 1
ATOM 6345 O O . LEU B 1 364 ? -4.336 25.984 -3.039 1 91.06 364 LEU B O 1
ATOM 6349 N N . ARG B 1 365 ? -3.781 26.688 -5.059 1 90.5 365 ARG B N 1
ATOM 6350 C CA . ARG B 1 365 ? -4.066 28.078 -4.746 1 90.5 365 ARG B CA 1
ATOM 6351 C C . ARG B 1 365 ? -5.535 28.281 -4.395 1 90.5 365 ARG B C 1
ATOM 6353 O O . ARG B 1 365 ? -5.863 28.984 -3.443 1 90.5 365 ARG B O 1
ATOM 6360 N N . ARG B 1 366 ? -6.344 27.656 -5.133 1 92.25 366 ARG B N 1
ATOM 6361 C CA . ARG B 1 366 ? -7.785 27.766 -4.918 1 92.25 366 ARG B CA 1
ATOM 6362 C C . ARG B 1 366 ? -8.18 27.203 -3.561 1 92.25 366 ARG B C 1
ATOM 6364 O O . ARG B 1 366 ? -8.875 27.859 -2.783 1 92.25 366 ARG B O 1
ATOM 6371 N N . VAL B 1 367 ? -7.68 26.062 -3.262 1 94.06 367 VAL B N 1
ATOM 6372 C CA . VAL B 1 367 ? -8.102 25.406 -2.025 1 94.06 367 VAL B CA 1
ATOM 6373 C C . VAL B 1 367 ? -7.453 26.094 -0.829 1 94.06 367 VAL B C 1
ATOM 6375 O O . VAL B 1 367 ? -8.055 26.188 0.246 1 94.06 367 VAL B O 1
ATOM 6378 N N . ARG B 1 368 ? -6.305 26.578 -1.014 1 92.94 368 ARG B N 1
ATOM 6379 C CA . ARG B 1 368 ? -5.652 27.312 0.064 1 92.94 368 ARG B CA 1
ATOM 6380 C C . ARG B 1 368 ? -6.477 28.531 0.471 1 92.94 368 ARG B C 1
ATOM 6382 O O . ARG B 1 368 ? -6.625 28.828 1.66 1 92.94 368 ARG B O 1
ATOM 6389 N N . ARG B 1 369 ? -6.98 29.234 -0.48 1 93.31 369 ARG B N 1
ATOM 6390 C CA . ARG B 1 369 ? -7.816 30.406 -0.209 1 93.31 369 ARG B CA 1
ATOM 6391 C C . ARG B 1 369 ? -9.094 30 0.523 1 93.31 369 ARG B C 1
ATOM 6393 O O . ARG B 1 369 ? -9.43 30.594 1.552 1 93.31 369 ARG B O 1
ATOM 6400 N N . ILE B 1 370 ? -9.727 29.031 0.031 1 96.31 370 ILE B N 1
ATOM 6401 C CA . ILE B 1 370 ? -11 28.578 0.58 1 96.31 370 ILE B CA 1
ATOM 6402 C C . ILE B 1 370 ? -10.789 28.031 1.987 1 96.31 370 ILE B C 1
ATOM 6404 O O . ILE B 1 370 ? -11.531 28.375 2.914 1 96.31 370 ILE B O 1
ATOM 6408 N N . TYR B 1 371 ? -9.766 27.203 2.148 1 96.88 371 TYR B N 1
ATOM 6409 C CA . TYR B 1 371 ? -9.477 26.625 3.453 1 96.88 371 TYR B CA 1
ATOM 6410 C C . TYR B 1 371 ? -9.078 27.688 4.457 1 96.88 371 TYR B C 1
ATOM 6412 O O . TYR B 1 371 ? -9.367 27.578 5.648 1 96.88 371 TYR B O 1
ATOM 6420 N N . GLY B 1 372 ? -8.391 28.734 3.951 1 96.06 372 GLY B N 1
ATOM 6421 C CA . GLY B 1 372 ? -8.07 29.859 4.805 1 96.06 372 GLY B CA 1
ATOM 6422 C C . GLY B 1 372 ? -9.297 30.547 5.375 1 96.06 372 GLY B C 1
ATOM 6423 O O . GLY B 1 372 ? -9.328 30.891 6.559 1 96.06 372 GLY B O 1
ATOM 6424 N N . GLU B 1 373 ? -10.266 30.734 4.566 1 96.5 373 GLU B N 1
ATOM 6425 C CA . GLU B 1 373 ? -11.516 31.344 5 1 96.5 373 GLU B CA 1
ATOM 6426 C C . GLU B 1 373 ? -12.242 30.453 6.004 1 96.5 373 GLU B C 1
ATOM 6428 O O . GLU B 1 373 ? -12.766 30.938 7.012 1 96.5 373 GLU B O 1
ATOM 6433 N N . ARG B 1 374 ? -12.242 29.203 5.719 1 97.88 374 ARG B N 1
ATOM 6434 C CA . ARG B 1 374 ? -12.906 28.25 6.602 1 97.88 374 ARG B CA 1
ATOM 6435 C C . ARG B 1 374 ? -12.211 28.172 7.957 1 97.88 374 ARG B C 1
ATOM 6437 O O . ARG B 1 374 ? -12.867 28.094 8.992 1 97.88 374 ARG B O 1
ATOM 6444 N N . ARG B 1 375 ? -10.922 28.203 7.922 1 97.56 375 ARG B N 1
ATOM 6445 C CA . ARG B 1 375 ? -10.125 28.25 9.141 1 97.56 375 ARG B CA 1
ATOM 6446 C C . ARG B 1 375 ? -10.484 29.469 9.984 1 97.56 375 ARG B C 1
ATOM 6448 O O . ARG B 1 375 ? -10.703 29.344 11.195 1 97.56 375 ARG B O 1
ATOM 6455 N N . ARG B 1 376 ? -10.516 30.625 9.344 1 97 376 ARG B N 1
ATOM 6456 C CA . ARG B 1 376 ? -10.836 31.859 10.047 1 97 376 ARG B CA 1
ATOM 6457 C C . ARG B 1 376 ? -12.211 31.797 10.695 1 97 376 ARG B C 1
ATOM 6459 O O . ARG B 1 376 ? -12.383 32.188 11.852 1 97 376 ARG B O 1
ATOM 6466 N N . PHE B 1 377 ? -13.086 31.312 9.961 1 98.19 377 PHE B N 1
ATOM 6467 C CA . PHE B 1 377 ? -14.445 31.172 10.477 1 98.19 377 PHE B CA 1
ATOM 6468 C C . PHE B 1 377 ? -14.461 30.297 11.734 1 98.19 377 PHE B C 1
ATOM 6470 O O . PHE B 1 377 ? -15.062 30.672 12.742 1 98.19 377 PHE B O 1
ATOM 6477 N N . LEU B 1 378 ? -13.836 29.109 11.617 1 98.44 378 LEU B N 1
ATOM 6478 C CA . LEU B 1 378 ? -13.805 28.188 12.742 1 98.44 378 LEU B CA 1
ATOM 6479 C C . LEU B 1 378 ? -13.164 28.828 13.969 1 98.44 378 LEU B C 1
ATOM 6481 O O . LEU B 1 378 ? -13.719 28.781 15.062 1 98.44 378 LEU B O 1
ATOM 6485 N N . LEU B 1 379 ? -12.07 29.422 13.805 1 98.12 379 LEU B N 1
ATOM 6486 C CA . LEU B 1 379 ? -11.32 30 14.914 1 98.12 379 LEU B CA 1
ATOM 6487 C C . LEU B 1 379 ? -12.078 31.156 15.547 1 98.12 379 LEU B C 1
ATOM 6489 O O . LEU B 1 379 ? -12.055 31.328 16.766 1 98.12 379 LEU B O 1
ATOM 6493 N N . ASP B 1 380 ? -12.719 31.938 14.711 1 98 380 ASP B N 1
ATOM 6494 C CA . ASP B 1 380 ? -13.547 33.031 15.219 1 98 380 ASP B CA 1
ATOM 6495 C C . ASP B 1 380 ? -14.688 32.5 16.078 1 98 380 ASP B C 1
ATOM 6497 O O . ASP B 1 380 ? -14.977 33.062 17.141 1 98 380 ASP B O 1
ATOM 6501 N N . ARG B 1 381 ? -15.289 31.469 15.586 1 98.25 381 ARG B N 1
ATOM 6502 C CA . ARG B 1 381 ? -16.391 30.859 16.328 1 98.25 381 ARG B CA 1
ATOM 6503 C C . ARG B 1 381 ? -15.906 30.25 17.625 1 98.25 381 ARG B C 1
ATOM 6505 O O . ARG B 1 381 ? -16.578 30.328 18.656 1 98.25 381 ARG B O 1
ATOM 6512 N N . LEU B 1 382 ? -14.789 29.609 17.594 1 98.25 382 LEU B N 1
ATOM 6513 C CA . LEU B 1 382 ? -14.234 29.016 18.812 1 98.25 382 LEU B CA 1
ATOM 6514 C C . LEU B 1 382 ? -13.906 30.094 19.844 1 98.25 382 LEU B C 1
ATOM 6516 O O . LEU B 1 382 ? -14.172 29.922 21.031 1 98.25 382 LEU B O 1
ATOM 6520 N N . ALA B 1 383 ? -13.359 31.172 19.453 1 97.69 383 ALA B N 1
ATOM 6521 C CA . ALA B 1 383 ? -12.977 32.25 20.344 1 97.69 383 ALA B CA 1
ATOM 6522 C C . ALA B 1 383 ? -14.203 32.906 20.969 1 97.69 383 ALA B C 1
ATOM 6524 O O . ALA B 1 383 ? -14.195 33.25 22.156 1 97.69 383 ALA B O 1
ATOM 6525 N N . ARG B 1 384 ? -15.219 32.969 20.203 1 96.88 384 ARG B N 1
ATOM 6526 C CA . ARG B 1 384 ? -16.422 33.688 20.641 1 96.88 384 ARG B CA 1
ATOM 6527 C C . ARG B 1 384 ? -17.312 32.781 21.484 1 96.88 384 ARG B C 1
ATOM 6529 O O . ARG B 1 384 ? -17.828 33.188 22.531 1 96.88 384 ARG B O 1
ATOM 6536 N N . ASP B 1 385 ? -17.484 31.562 21.062 1 97.38 385 ASP B N 1
ATOM 6537 C CA . ASP B 1 385 ? -18.562 30.75 21.609 1 97.38 385 ASP B CA 1
ATOM 6538 C C . ASP B 1 385 ? -18.016 29.656 22.531 1 97.38 385 ASP B C 1
ATOM 6540 O O . ASP B 1 385 ? -18.781 29.047 23.297 1 97.38 385 ASP B O 1
ATOM 6544 N N . PHE B 1 386 ? -16.75 29.406 22.5 1 97.94 386 PHE B N 1
ATOM 6545 C CA . PHE B 1 386 ? -16.25 28.234 23.203 1 97.94 386 PHE B CA 1
ATOM 6546 C C . PHE B 1 386 ? -15.234 28.641 24.266 1 97.94 386 PHE B C 1
ATOM 6548 O O . PHE B 1 386 ? -14.539 27.781 24.828 1 97.94 386 PHE B O 1
ATOM 6555 N N . ALA B 1 387 ? -15.102 29.875 24.594 1 96.38 387 ALA B N 1
ATOM 6556 C CA . ALA B 1 387 ? -14.094 30.391 25.516 1 96.38 387 ALA B CA 1
ATOM 6557 C C . ALA B 1 387 ? -14.242 29.781 26.891 1 96.38 387 ALA B C 1
ATOM 6559 O O . ALA B 1 387 ? -13.258 29.594 27.609 1 96.38 387 ALA B O 1
ATOM 6560 N N . GLU B 1 388 ? -15.398 29.422 27.281 1 96.5 388 GLU B N 1
ATOM 6561 C CA . GLU B 1 388 ? -15.648 28.875 28.609 1 96.5 388 GLU B CA 1
ATOM 6562 C C . GLU B 1 388 ? -15.219 27.422 28.688 1 96.5 388 GLU B C 1
ATOM 6564 O O . GLU B 1 388 ? -15.047 26.875 29.797 1 96.5 388 GLU B O 1
ATOM 6569 N N . PHE B 1 389 ? -15.031 26.828 27.562 1 97.81 389 PHE B N 1
ATOM 6570 C CA . PHE B 1 389 ? -14.742 25.406 27.562 1 97.81 389 PHE B CA 1
ATOM 6571 C C . PHE B 1 389 ? -13.258 25.156 27.344 1 97.81 389 PHE B C 1
ATOM 6573 O O . PHE B 1 389 ? -12.758 24.062 27.656 1 97.81 389 PHE B O 1
ATOM 6580 N N . GLY B 1 390 ? -12.625 26.109 26.703 1 97.19 390 GLY B N 1
ATOM 6581 C CA . GLY B 1 390 ? -11.219 25.922 26.359 1 97.19 390 GLY B CA 1
ATOM 6582 C C . GLY B 1 390 ? -10.688 26.984 25.422 1 97.19 390 GLY B C 1
ATOM 6583 O O . GLY B 1 390 ? -11.25 28.078 25.344 1 97.19 390 GLY B O 1
ATOM 6584 N N . SER B 1 391 ? -9.523 26.641 24.828 1 96.94 391 SER B N 1
ATOM 6585 C CA . SER B 1 391 ? -8.891 27.609 23.953 1 96.94 391 SER B CA 1
ATOM 6586 C C . SER B 1 391 ? -8.258 26.922 22.734 1 96.94 391 SER B C 1
ATOM 6588 O O . SER B 1 391 ? -7.914 25.734 22.797 1 96.94 391 SER B O 1
ATOM 6590 N N . ALA B 1 392 ? -8.18 27.688 21.672 1 97.12 392 ALA B N 1
ATOM 6591 C CA . ALA B 1 392 ? -7.527 27.25 20.438 1 97.12 392 ALA B CA 1
ATOM 6592 C C . ALA B 1 392 ? -6.516 28.281 19.953 1 97.12 392 ALA B C 1
ATOM 6594 O O . ALA B 1 392 ? -6.754 29.484 20.062 1 97.12 392 ALA B O 1
ATOM 6595 N N . THR B 1 393 ? -5.426 27.781 19.469 1 93.94 393 THR B N 1
ATOM 6596 C CA . THR B 1 393 ? -4.383 28.672 18.938 1 93.94 393 THR B CA 1
ATOM 6597 C C . THR B 1 393 ? -4.387 28.672 17.422 1 93.94 393 THR B C 1
ATOM 6599 O O . THR B 1 393 ? -4.504 27.609 16.797 1 93.94 393 THR B O 1
ATOM 6602 N N . ASP B 1 394 ? -4.312 29.828 16.875 1 93.56 394 ASP B N 1
ATOM 6603 C CA . ASP B 1 394 ? -4.203 29.984 15.43 1 93.56 394 ASP B CA 1
ATOM 6604 C C . ASP B 1 394 ? -2.748 29.875 14.984 1 93.56 394 ASP B C 1
ATOM 6606 O O . ASP B 1 394 ? -1.998 30.859 15.062 1 93.56 394 ASP B O 1
ATOM 6610 N N . HIS B 1 395 ? -2.432 28.828 14.43 1 91.38 395 HIS B N 1
ATOM 6611 C CA . HIS B 1 395 ? -1.066 28.625 13.953 1 91.38 395 HIS B CA 1
ATOM 6612 C C . HIS B 1 395 ? -0.92 29.047 12.5 1 91.38 395 HIS B C 1
ATOM 6614 O O . HIS B 1 395 ? 0.169 28.969 11.93 1 91.38 395 HIS B O 1
ATOM 6620 N N . GLN B 1 396 ? -2.018 29.438 11.875 1 91.94 396 GLN B N 1
ATOM 6621 C CA . GLN B 1 396 ? -2.07 29.922 10.5 1 91.94 396 GLN B CA 1
ATOM 6622 C C . GLN B 1 396 ? -1.573 28.859 9.523 1 91.94 396 GLN B C 1
ATOM 6624 O O . GLN B 1 396 ? -0.812 29.156 8.609 1 91.94 396 GLN B O 1
ATOM 6629 N N . ALA B 1 397 ? -1.875 27.656 9.844 1 92.25 397 ALA B N 1
ATOM 6630 C CA . ALA B 1 397 ? -1.438 26.547 8.992 1 92.25 397 ALA B CA 1
ATOM 6631 C C . ALA B 1 397 ? -2.279 25.297 9.234 1 92.25 397 ALA B C 1
ATOM 6633 O O . ALA B 1 397 ? -3.006 25.219 10.227 1 92.25 397 ALA B O 1
ATOM 6634 N N . GLY B 1 398 ? -2.199 24.453 8.234 1 93.5 398 GLY B N 1
ATOM 6635 C CA . GLY B 1 398 ? -2.723 23.109 8.414 1 93.5 398 GLY B CA 1
ATOM 6636 C C . GLY B 1 398 ? -4.188 22.984 8.031 1 93.5 398 GLY B C 1
ATOM 6637 O O . GLY B 1 398 ? -4.754 23.891 7.422 1 93.5 398 GLY B O 1
ATOM 6638 N N . MET B 1 399 ? -4.734 21.812 8.367 1 95.62 399 MET B N 1
ATOM 6639 C CA . MET B 1 399 ? -6.086 21.453 7.949 1 95.62 399 MET B CA 1
ATOM 6640 C C . MET B 1 399 ? -6.988 21.219 9.156 1 95.62 399 MET B C 1
ATOM 6642 O O . MET B 1 399 ? -8.148 20.828 9.008 1 95.62 399 MET B O 1
ATOM 6646 N N . GLN B 1 400 ? -6.48 21.438 10.344 1 96.38 400 GLN B N 1
ATOM 6647 C CA . GLN B 1 400 ? -7.219 21.219 11.586 1 96.38 400 GLN B CA 1
ATOM 6648 C C . GLN B 1 400 ? -6.719 22.141 12.688 1 96.38 400 GLN B C 1
ATOM 6650 O O . GLN B 1 400 ? -5.672 22.766 12.555 1 96.38 400 GLN B O 1
ATOM 6655 N N . THR B 1 401 ? -7.492 22.234 13.688 1 96.75 401 THR B N 1
ATOM 6656 C CA . THR B 1 401 ? -7.117 22.953 14.906 1 96.75 401 THR B CA 1
ATOM 6657 C C . THR B 1 401 ? -7.527 22.156 16.141 1 96.75 401 THR B C 1
ATOM 6659 O O . THR B 1 401 ? -8.375 21.266 16.062 1 96.75 401 THR B O 1
ATOM 6662 N N . VAL B 1 402 ? -6.82 22.422 17.203 1 98.06 402 VAL B N 1
ATOM 6663 C CA . VAL B 1 402 ? -7.133 21.75 18.453 1 98.06 402 VAL B CA 1
ATOM 6664 C C . VAL B 1 402 ? -7.82 22.719 19.406 1 98.06 402 VAL B C 1
ATOM 6666 O O . VAL B 1 402 ? -7.312 23.812 19.656 1 98.06 402 VAL B O 1
ATOM 6669 N N . LEU B 1 403 ? -8.992 22.359 19.875 1 98.44 403 LEU B N 1
ATOM 6670 C CA . LEU B 1 403 ? -9.602 23.031 21.031 1 98.44 403 LEU B CA 1
ATOM 6671 C C . LEU B 1 403 ? -9.141 22.375 22.328 1 98.44 403 LEU B C 1
ATOM 6673 O O . LEU B 1 403 ? -9.641 21.312 22.719 1 98.44 403 LEU B O 1
ATOM 6677 N N . HIS B 1 404 ? -8.164 23 22.938 1 98.06 404 HIS B N 1
ATOM 6678 C CA . HIS B 1 404 ? -7.715 22.5 24.234 1 98.06 404 HIS B CA 1
ATOM 6679 C C . HIS B 1 404 ? -8.773 22.703 25.312 1 98.06 404 HIS B C 1
ATOM 6681 O O . HIS B 1 404 ? -9.211 23.844 25.547 1 98.06 404 HIS B O 1
ATOM 6687 N N . LEU B 1 405 ? -9.086 21.656 25.969 1 98.25 405 LEU B N 1
ATOM 6688 C CA . LEU B 1 405 ? -10.203 21.703 26.906 1 98.25 405 LEU B CA 1
ATOM 6689 C C . LEU B 1 405 ? -9.711 21.969 28.312 1 98.25 405 LEU B C 1
ATOM 6691 O O . LEU B 1 405 ? -8.562 21.656 28.656 1 98.25 405 LEU B O 1
ATOM 6695 N N . ARG B 1 406 ? -10.586 22.5 29.109 1 95.81 406 ARG B N 1
ATOM 6696 C CA . ARG B 1 406 ? -10.328 22.594 30.547 1 95.81 406 ARG B CA 1
ATOM 6697 C C . ARG B 1 406 ? -10.156 21.219 31.172 1 95.81 406 ARG B C 1
ATOM 6699 O O . ARG B 1 406 ? -10.719 20.234 30.688 1 95.81 406 ARG B O 1
ATOM 6706 N N . PRO B 1 407 ? -9.414 21.172 32.25 1 94.56 407 PRO B N 1
ATOM 6707 C CA . PRO B 1 407 ? -9.055 19.875 32.812 1 94.56 407 PRO B CA 1
ATOM 6708 C C . PRO B 1 407 ? -10.273 19.078 33.281 1 94.56 407 PRO B C 1
ATOM 6710 O O . PRO B 1 407 ? -10.211 17.844 33.344 1 94.56 407 PRO B O 1
ATOM 6713 N N . ASP B 1 408 ? -11.336 19.734 33.594 1 94.5 408 ASP B N 1
ATOM 6714 C CA . ASP B 1 408 ? -12.5 19.031 34.156 1 94.5 408 ASP B CA 1
ATOM 6715 C C . ASP B 1 408 ? -13.32 18.391 33.031 1 94.5 408 ASP B C 1
ATOM 6717 O O . ASP B 1 408 ? -14.25 17.625 33.312 1 94.5 408 ASP B O 1
ATOM 6721 N N . LEU B 1 409 ? -13.039 18.656 31.828 1 96.69 409 LEU B N 1
ATOM 6722 C CA . LEU B 1 409 ? -13.734 18.078 30.688 1 96.69 409 LEU B CA 1
ATOM 6723 C C . LEU B 1 409 ? -12.961 16.875 30.141 1 96.69 409 LEU B C 1
ATOM 6725 O O . LEU B 1 409 ? -11.742 16.953 29.969 1 96.69 409 LEU B O 1
ATOM 6729 N N . ASP B 1 410 ? -13.641 15.789 29.875 1 96.75 410 ASP B N 1
ATOM 6730 C CA . ASP B 1 410 ? -13.047 14.57 29.328 1 96.75 410 ASP B CA 1
ATOM 6731 C C . ASP B 1 410 ? -13.172 14.531 27.797 1 96.75 410 ASP B C 1
ATOM 6733 O O . ASP B 1 410 ? -14.25 14.242 27.281 1 96.75 410 ASP B O 1
ATOM 6737 N N . ASP B 1 411 ? -12.039 14.688 27.125 1 97.81 411 ASP B N 1
ATOM 6738 C CA . ASP B 1 411 ? -12.094 14.836 25.688 1 97.81 411 ASP B CA 1
ATOM 6739 C C . ASP B 1 411 ? -12.562 13.539 25.016 1 97.81 411 ASP B C 1
ATOM 6741 O O . ASP B 1 411 ? -13.289 13.578 24.016 1 97.81 411 ASP B O 1
ATOM 6745 N N . ALA B 1 412 ? -12.188 12.414 25.484 1 96.94 412 ALA B N 1
ATOM 6746 C CA . ALA B 1 412 ? -12.594 11.133 24.906 1 96.94 412 ALA B CA 1
ATOM 6747 C C . ALA B 1 412 ? -14.102 10.938 25.016 1 96.94 412 ALA B C 1
ATOM 6749 O O . ALA B 1 412 ? -14.75 10.539 24.047 1 96.94 412 ALA B O 1
ATOM 6750 N N . ALA B 1 413 ? -14.648 11.172 26.156 1 96.62 413 ALA B N 1
ATOM 6751 C CA . ALA B 1 413 ? -16.094 11.055 26.359 1 96.62 413 ALA B CA 1
ATOM 6752 C C . ALA B 1 413 ? -16.844 12.031 25.469 1 96.62 413 ALA B C 1
ATOM 6754 O O . ALA B 1 413 ? -17.891 11.688 24.906 1 96.62 413 ALA B O 1
ATOM 6755 N N . LEU B 1 414 ? -16.344 13.203 25.438 1 97.56 414 LEU B N 1
ATOM 6756 C CA . LEU B 1 414 ? -16.984 14.227 24.609 1 97.56 414 LEU B CA 1
ATOM 6757 C C . LEU B 1 414 ? -16.969 13.828 23.141 1 97.56 414 LEU B C 1
ATOM 6759 O O . LEU B 1 414 ? -17.938 14.047 22.422 1 97.56 414 LEU B O 1
ATOM 6763 N N . ALA B 1 415 ? -15.836 13.336 22.656 1 97.5 415 ALA B N 1
ATOM 6764 C CA . ALA B 1 415 ? -15.727 12.891 21.266 1 97.5 415 ALA B CA 1
ATOM 6765 C C . ALA B 1 415 ? -16.75 11.789 20.969 1 97.5 415 ALA B C 1
ATOM 6767 O O . ALA B 1 415 ? -17.328 11.758 19.875 1 97.5 415 ALA B O 1
ATOM 6768 N N . GLU B 1 416 ? -16.922 10.898 21.875 1 96.19 416 GLU B N 1
ATOM 6769 C CA . GLU B 1 416 ? -17.891 9.828 21.719 1 96.19 416 GLU B CA 1
ATOM 6770 C C . GLU B 1 416 ? -19.312 10.375 21.641 1 96.19 416 GLU B C 1
ATOM 6772 O O . GLU B 1 416 ? -20.109 9.93 20.812 1 96.19 416 GLU B O 1
ATOM 6777 N N . ARG B 1 417 ? -19.672 11.25 22.5 1 96.25 417 ARG B N 1
ATOM 6778 C CA . ARG B 1 417 ? -20.984 11.883 22.484 1 96.25 417 ARG B CA 1
ATOM 6779 C C . ARG B 1 417 ? -21.203 12.648 21.172 1 96.25 417 ARG B C 1
ATOM 6781 O O . ARG B 1 417 ? -22.312 12.656 20.641 1 96.25 417 ARG B O 1
ATOM 6788 N N . ALA B 1 418 ? -20.141 13.344 20.781 1 97.12 418 ALA B N 1
ATOM 6789 C CA . ALA B 1 418 ? -20.219 14.078 19.516 1 97.12 418 ALA B CA 1
ATOM 6790 C C . ALA B 1 418 ? -20.531 13.141 18.359 1 97.12 418 ALA B C 1
ATOM 6792 O O . ALA B 1 418 ? -21.328 13.469 17.469 1 97.12 418 ALA B O 1
ATOM 6793 N N . ARG B 1 419 ? -19.875 12.023 18.359 1 94.94 419 ARG B N 1
ATOM 6794 C CA . ARG B 1 419 ? -20.109 11.031 17.312 1 94.94 419 ARG B CA 1
ATOM 6795 C C . ARG B 1 419 ? -21.578 10.602 17.297 1 94.94 419 ARG B C 1
ATOM 6797 O O . ARG B 1 419 ? -22.172 10.484 16.219 1 94.94 419 ARG B O 1
ATOM 6804 N N . ALA B 1 420 ? -22.109 10.367 18.406 1 93.5 420 ALA B N 1
ATOM 6805 C CA . ALA B 1 420 ? -23.516 9.992 18.531 1 93.5 420 ALA B CA 1
ATOM 6806 C C . ALA B 1 420 ? -24.422 11.094 18 1 93.5 420 ALA B C 1
ATOM 6808 O O . ALA B 1 420 ? -25.516 10.812 17.5 1 93.5 420 ALA B O 1
ATOM 6809 N N . ALA B 1 421 ? -23.969 12.289 18.047 1 93.75 421 ALA B N 1
ATOM 6810 C CA . ALA B 1 421 ? -24.75 13.445 17.609 1 93.75 421 ALA B CA 1
ATOM 6811 C C . ALA B 1 421 ? -24.484 13.766 16.141 1 93.75 421 ALA B C 1
ATOM 6813 O O . ALA B 1 421 ? -24.922 14.797 15.641 1 93.75 421 ALA B O 1
ATOM 6814 N N . GLY B 1 422 ? -23.656 12.969 15.492 1 93.19 422 GLY B N 1
ATOM 6815 C CA . GLY B 1 422 ? -23.422 13.148 14.07 1 93.19 422 GLY B CA 1
ATOM 6816 C C . GLY B 1 422 ? -22.219 14.016 13.773 1 93.19 422 GLY B C 1
ATOM 6817 O O . GLY B 1 422 ? -22.078 14.531 12.664 1 93.19 422 GLY B O 1
ATOM 6818 N N . LEU B 1 423 ? -21.406 14.281 14.781 1 95.88 423 LEU B N 1
ATOM 6819 C CA . LEU B 1 423 ? -20.172 15.031 14.609 1 95.88 423 LEU B CA 1
ATOM 6820 C C . LEU B 1 423 ? -18.953 14.102 14.711 1 95.88 423 LEU B C 1
ATOM 6822 O O . LEU B 1 423 ? -18.984 13.125 15.453 1 95.88 423 LEU B O 1
ATOM 6826 N N . THR B 1 424 ? -17.953 14.438 13.875 1 94.88 424 THR B N 1
ATOM 6827 C CA . THR B 1 424 ? -16.719 13.648 13.93 1 94.88 424 THR B CA 1
ATOM 6828 C C . THR B 1 424 ? -15.547 14.5 14.406 1 94.88 424 THR B C 1
ATOM 6830 O O . THR B 1 424 ? -14.875 15.141 13.602 1 94.88 424 THR B O 1
ATOM 6833 N N . VAL B 1 425 ? -15.359 14.438 15.727 1 96.19 425 VAL B N 1
ATOM 6834 C CA . VAL B 1 425 ? -14.203 15.078 16.344 1 96.19 425 VAL B CA 1
ATOM 6835 C C . VAL B 1 425 ? -13.312 14.031 16.984 1 96.19 425 VAL B C 1
ATOM 6837 O O . VAL B 1 425 ? -13.797 13.016 17.5 1 96.19 425 VAL B O 1
ATOM 6840 N N . SER B 1 426 ? -12.039 14.25 16.938 1 96.06 426 SER B N 1
ATOM 6841 C CA . SER B 1 426 ? -11.109 13.32 17.578 1 96.06 426 SER B CA 1
ATOM 6842 C C . SER B 1 426 ? -10.602 13.875 18.906 1 96.06 426 SER B C 1
ATOM 6844 O O . SER B 1 426 ? -10.344 15.07 19.016 1 96.06 426 SER B O 1
ATOM 6846 N N . ALA B 1 427 ? -10.5 12.938 19.859 1 97.62 427 ALA B N 1
ATOM 6847 C CA . ALA B 1 427 ? -9.922 13.305 21.141 1 97.62 427 ALA B CA 1
ATOM 6848 C C . ALA B 1 427 ? -8.398 13.398 21.047 1 97.62 427 ALA B C 1
ATOM 6850 O O . ALA B 1 427 ? -7.746 12.492 20.531 1 97.62 427 ALA B O 1
ATOM 6851 N N . LEU B 1 428 ? -7.867 14.484 21.484 1 97.62 428 LEU B N 1
ATOM 6852 C CA . LEU B 1 428 ? -6.422 14.68 21.484 1 97.62 428 LEU B CA 1
ATOM 6853 C C . LEU B 1 428 ? -5.727 13.586 22.281 1 97.62 428 LEU B C 1
ATOM 6855 O O . LEU B 1 428 ? -4.633 13.148 21.938 1 97.62 428 LEU B O 1
ATOM 6859 N N . SER B 1 429 ? -6.332 13.133 23.328 1 96.69 429 SER B N 1
ATOM 6860 C CA . SER B 1 429 ? -5.758 12.141 24.234 1 96.69 429 SER B CA 1
ATOM 6861 C C . SER B 1 429 ? -5.461 10.836 23.484 1 96.69 429 SER B C 1
ATOM 6863 O O . SER B 1 429 ? -4.559 10.086 23.875 1 96.69 429 SER B O 1
ATOM 6865 N N . ARG B 1 430 ? -6.164 10.617 22.422 1 93.94 430 ARG B N 1
ATOM 6866 C CA . ARG B 1 430 ? -5.969 9.398 21.641 1 93.94 430 ARG B CA 1
ATOM 6867 C C . ARG B 1 430 ? -4.645 9.43 20.891 1 93.94 430 ARG B C 1
ATOM 6869 O O . ARG B 1 430 ? -4.152 8.391 20.438 1 93.94 430 ARG B O 1
ATOM 6876 N N . TYR B 1 431 ? -4.121 10.531 20.766 1 95.69 431 TYR B N 1
ATOM 6877 C CA . TYR B 1 431 ? -2.859 10.695 20.047 1 95.69 431 TYR B CA 1
ATOM 6878 C C . TYR B 1 431 ? -1.688 10.773 21.016 1 95.69 431 TYR B C 1
ATOM 6880 O O . TYR B 1 431 ? -0.545 10.984 20.609 1 95.69 431 TYR B O 1
ATOM 6888 N N . CYS B 1 432 ? -2.031 10.594 22.297 1 96.19 432 CYS B N 1
ATOM 6889 C CA . CYS B 1 432 ? -1.017 10.594 23.344 1 96.19 432 CYS B CA 1
ATOM 6890 C C . CYS B 1 432 ? -0.658 9.172 23.75 1 96.19 432 CYS B C 1
ATOM 6892 O O . CYS B 1 432 ? -1.543 8.344 23.984 1 96.19 432 CYS B O 1
ATOM 6894 N N . ALA B 1 433 ? 0.562 8.914 23.719 1 94.06 433 ALA B N 1
ATOM 6895 C CA . ALA B 1 433 ? 1.024 7.625 24.234 1 94.06 433 ALA B CA 1
ATOM 6896 C C . ALA B 1 433 ? 1.081 7.637 25.766 1 94.06 433 ALA B C 1
ATOM 6898 O O . ALA B 1 433 ? 0.75 6.641 26.406 1 94.06 433 ALA B O 1
ATOM 6899 N N . VAL B 1 434 ? 1.586 8.719 26.297 1 91.44 434 VAL B N 1
ATOM 6900 C CA . VAL B 1 434 ? 1.637 8.922 27.75 1 91.44 434 VAL B CA 1
ATOM 6901 C C . VAL B 1 434 ? 0.367 9.633 28.219 1 91.44 434 VAL B C 1
ATOM 6903 O O . VAL B 1 434 ? 0.044 10.719 27.734 1 91.44 434 VAL B O 1
ATOM 6906 N N . PRO B 1 435 ? -0.275 9 29.078 1 88.31 435 PRO B N 1
ATOM 6907 C CA . PRO B 1 435 ? -1.52 9.609 29.562 1 88.31 435 PRO B CA 1
ATOM 6908 C C . PRO B 1 435 ? -1.31 11.008 30.125 1 88.31 435 PRO B C 1
ATOM 6910 O O . PRO B 1 435 ? -0.3 11.266 30.797 1 88.31 435 PRO B O 1
ATOM 6913 N N . GLY B 1 436 ? -2.266 11.883 29.891 1 85.94 436 GLY B N 1
ATOM 6914 C CA . GLY B 1 436 ? -2.254 13.195 30.516 1 85.94 436 GLY B CA 1
ATOM 6915 C C . GLY B 1 436 ? -1.536 14.242 29.688 1 85.94 436 GLY B C 1
ATOM 6916 O O . GLY B 1 436 ? -1.509 15.422 30.062 1 85.94 436 GLY B O 1
ATOM 6917 N N . ARG B 1 437 ? -1.051 13.953 28.578 1 87.75 437 ARG B N 1
ATOM 6918 C CA . ARG B 1 437 ? -0.271 14.898 27.781 1 87.75 437 ARG B CA 1
ATOM 6919 C C . ARG B 1 437 ? -1.172 15.695 26.844 1 87.75 437 ARG B C 1
ATOM 6921 O O . ARG B 1 437 ? -0.716 16.641 26.188 1 87.75 437 ARG B O 1
ATOM 6928 N N . GLY B 1 438 ? -2.377 15.32 26.859 1 93.25 438 GLY B N 1
ATOM 6929 C CA . GLY B 1 438 ? -3.268 16.047 25.969 1 93.25 438 GLY B CA 1
ATOM 6930 C C . GLY B 1 438 ? -4.73 15.883 26.328 1 93.25 438 GLY B C 1
ATOM 6931 O O . GLY B 1 438 ? -5.168 14.789 26.688 1 93.25 438 GLY B O 1
ATOM 6932 N N . ASN B 1 439 ? -5.434 16.984 26.312 1 97.06 439 ASN B N 1
ATOM 6933 C CA . ASN B 1 439 ? -6.879 17.062 26.5 1 97.06 439 ASN B CA 1
ATOM 6934 C C . ASN B 1 439 ? -7.508 18.094 25.578 1 97.06 439 ASN B C 1
ATOM 6936 O O . ASN B 1 439 ? -7.371 19.297 25.797 1 97.06 439 ASN B O 1
ATOM 6940 N N . GLY B 1 440 ? -8.086 17.641 24.578 1 98.19 440 GLY B N 1
ATOM 6941 C CA . GLY B 1 440 ? -8.641 18.547 23.594 1 98.19 440 GLY B CA 1
ATOM 6942 C C . GLY B 1 440 ? -9.391 17.828 22.484 1 98.19 440 GLY B C 1
ATOM 6943 O O . GLY B 1 440 ? -9.438 16.609 22.453 1 98.19 440 GLY B O 1
ATOM 6944 N N . LEU B 1 441 ? -10.039 18.562 21.656 1 98.5 441 LEU B N 1
ATOM 6945 C CA . LEU B 1 441 ? -10.75 18.078 20.484 1 98.5 441 LEU B CA 1
ATOM 6946 C C . LEU B 1 441 ? -10.102 18.578 19.188 1 98.5 441 LEU B C 1
ATOM 6948 O O . LEU B 1 441 ? -9.852 19.766 19.047 1 98.5 441 LEU B O 1
ATOM 6952 N N . ILE B 1 442 ? -9.766 17.656 18.375 1 98.12 442 ILE B N 1
ATOM 6953 C CA . ILE B 1 442 ? -9.203 18 17.078 1 98.12 442 ILE B CA 1
ATOM 6954 C C . ILE B 1 442 ? -10.328 18.25 16.062 1 98.12 442 ILE B C 1
ATOM 6956 O O . ILE B 1 442 ? -11.148 17.375 15.82 1 98.12 442 ILE B O 1
ATOM 6960 N N . LEU B 1 443 ? -10.336 19.438 15.484 1 98.19 443 LEU B N 1
ATOM 6961 C CA . LEU B 1 443 ? -11.398 19.844 14.57 1 98.19 443 LEU B CA 1
ATOM 6962 C C . LEU B 1 443 ? -10.844 20.125 13.18 1 98.19 443 LEU B C 1
ATOM 6964 O O . LEU B 1 443 ? -10.031 21.047 13.008 1 98.19 443 LEU B O 1
ATOM 6968 N N . GLY B 1 444 ? -11.297 19.359 12.227 1 97.12 444 GLY B N 1
ATOM 6969 C CA . GLY B 1 444 ? -10.992 19.672 10.836 1 97.12 444 GLY B CA 1
ATOM 6970 C C . GLY B 1 444 ? -11.938 20.688 10.227 1 97.12 444 GLY B C 1
ATOM 6971 O O . GLY B 1 444 ? -13.125 20.719 10.57 1 97.12 444 GLY B O 1
ATOM 6972 N N . PHE B 1 445 ? -11.438 21.484 9.297 1 96.88 445 PHE B N 1
ATOM 6973 C CA . PHE B 1 445 ? -12.297 22.531 8.758 1 96.88 445 PHE B CA 1
ATOM 6974 C C . PHE B 1 445 ? -12.258 22.531 7.234 1 96.88 445 PHE B C 1
ATOM 6976 O O . PHE B 1 445 ? -13.109 23.156 6.59 1 96.88 445 PHE B O 1
ATOM 6983 N N . CYS B 1 446 ? -11.352 21.812 6.648 1 95.25 446 CYS B N 1
ATOM 6984 C CA . CYS B 1 446 ? -11.133 21.922 5.207 1 95.25 446 CYS B CA 1
ATOM 6985 C C . CYS B 1 446 ? -12.297 21.328 4.434 1 95.25 446 CYS B C 1
ATOM 6987 O O . CYS B 1 446 ? -12.711 21.875 3.404 1 95.25 446 CYS B O 1
ATOM 6989 N N . ALA B 1 447 ? -12.883 20.312 4.914 1 93.56 447 ALA B N 1
ATOM 6990 C CA . ALA B 1 447 ? -13.898 19.562 4.168 1 93.56 447 ALA B CA 1
ATOM 6991 C C . ALA B 1 447 ? -15.281 20.188 4.344 1 93.56 447 ALA B C 1
ATOM 6993 O O . ALA B 1 447 ? -16.25 19.734 3.748 1 93.56 447 ALA B O 1
ATOM 6994 N N . PHE B 1 448 ? -15.398 21.344 5.086 1 96.12 448 PHE B N 1
ATOM 6995 C CA . PHE B 1 448 ? -16.719 21.859 5.449 1 96.12 448 PHE B CA 1
ATOM 6996 C C . PHE B 1 448 ? -16.797 23.359 5.199 1 96.12 448 PHE B C 1
ATOM 6998 O O . PHE B 1 448 ? -15.898 24.109 5.605 1 96.12 448 PHE B O 1
ATOM 7005 N N . SER B 1 449 ? -17.859 23.734 4.57 1 96.12 449 SER B N 1
ATOM 7006 C CA . SER B 1 449 ? -18.109 25.172 4.379 1 96.12 449 SER B CA 1
ATOM 7007 C C . SER B 1 449 ? -18.516 25.828 5.688 1 96.12 449 SER B C 1
ATOM 7009 O O . SER B 1 449 ? -18.844 25.156 6.664 1 96.12 449 SER B O 1
ATOM 7011 N N . GLU B 1 450 ? -18.484 27.125 5.637 1 96.94 450 GLU B N 1
ATOM 7012 C CA . GLU B 1 450 ? -18.922 27.875 6.812 1 96.94 450 GLU B CA 1
ATOM 7013 C C . GLU B 1 450 ? -20.375 27.594 7.145 1 96.94 450 GLU B C 1
ATOM 7015 O O . GLU B 1 450 ? -20.734 27.469 8.32 1 96.94 450 GLU B O 1
ATOM 7020 N N . VAL B 1 451 ? -21.141 27.375 6.121 1 96.56 451 VAL B N 1
ATOM 7021 C CA . VAL B 1 451 ? -22.562 27.109 6.27 1 96.56 451 VAL B CA 1
ATOM 7022 C C . VAL B 1 451 ? -22.766 25.75 6.934 1 96.56 451 VAL B C 1
ATOM 7024 O O . VAL B 1 451 ? -23.688 25.562 7.727 1 96.56 451 VAL B O 1
ATOM 7027 N N . GLU B 1 452 ? -21.891 24.828 6.621 1 95.81 452 GLU B N 1
ATOM 7028 C CA . GLU B 1 452 ? -21.953 23.484 7.199 1 95.81 452 GLU B CA 1
ATOM 7029 C C . GLU B 1 452 ? -21.391 23.469 8.617 1 95.81 452 GLU B C 1
ATOM 7031 O O . GLU B 1 452 ? -21.906 22.75 9.484 1 95.81 452 GLU B O 1
ATOM 7036 N N . MET B 1 453 ? -20.438 24.297 8.906 1 97.62 453 MET B N 1
ATOM 7037 C CA . MET B 1 453 ? -19.766 24.312 10.203 1 97.62 453 MET B CA 1
ATOM 7038 C C . MET B 1 453 ? -20.609 25 11.258 1 97.62 453 MET B C 1
ATOM 7040 O O . MET B 1 453 ? -20.594 24.625 12.43 1 97.62 453 MET B O 1
ATOM 7044 N N . ALA B 1 454 ? -21.375 25.953 10.828 1 97.5 454 ALA B N 1
ATOM 7045 C CA . ALA B 1 454 ? -22.109 26.797 11.773 1 97.5 454 ALA B CA 1
ATOM 7046 C C . ALA B 1 454 ? -23.031 25.969 12.656 1 97.5 454 ALA B C 1
ATOM 7048 O O . ALA B 1 454 ? -22.891 25.953 13.875 1 97.5 454 ALA B O 1
ATOM 7049 N N . PRO B 1 455 ? -24 25.172 12.008 1 97 455 PRO B N 1
ATOM 7050 C CA . PRO B 1 455 ? -24.859 24.359 12.867 1 97 455 PRO B CA 1
ATOM 7051 C C . PRO B 1 455 ? -24.109 23.266 13.617 1 97 455 PRO B C 1
ATOM 7053 O O . PRO B 1 455 ? -24.484 22.906 14.727 1 97 455 PRO B O 1
ATOM 7056 N N . ALA B 1 456 ? -23.078 22.766 13.039 1 97.88 456 ALA B N 1
ATOM 7057 C CA . ALA B 1 456 ? -22.281 21.734 13.688 1 97.88 456 ALA B CA 1
ATOM 7058 C C . ALA B 1 456 ? -21.594 2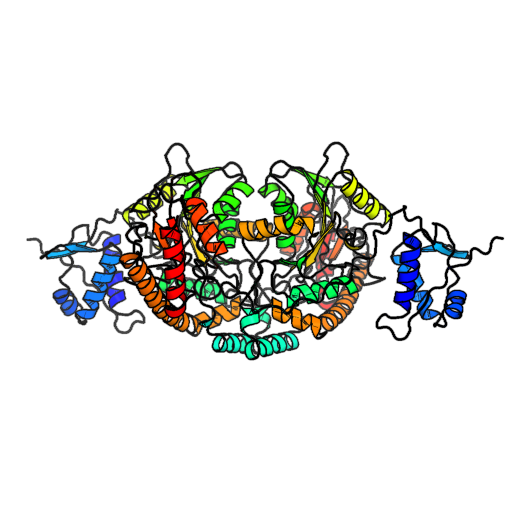2.281 14.945 1 97.88 456 ALA B C 1
ATOM 7060 O O . ALA B 1 456 ? -21.5 21.594 15.961 1 97.88 456 ALA B O 1
ATOM 7061 N N . LEU B 1 457 ? -21.141 23.5 14.875 1 98.19 457 LEU B N 1
ATOM 7062 C CA . LEU B 1 457 ? -20.516 24.141 16.031 1 98.19 457 LEU B CA 1
ATOM 7063 C C . LEU B 1 457 ? -21.531 24.422 17.125 1 98.19 457 LEU B C 1
ATOM 7065 O O . LEU B 1 457 ? -21.219 24.312 18.312 1 98.19 457 LEU B O 1
ATOM 7069 N N . ASP B 1 458 ? -22.719 24.812 16.719 1 97.75 458 ASP B N 1
ATOM 7070 C CA . ASP B 1 458 ? -23.781 25.016 17.703 1 97.75 458 ASP B CA 1
ATOM 7071 C C . ASP B 1 458 ? -24.062 23.719 18.453 1 97.75 458 ASP B C 1
ATOM 7073 O O . ASP B 1 458 ? -24.203 23.719 19.688 1 97.75 458 ASP B O 1
ATOM 7077 N N . ALA B 1 459 ? -24.141 22.672 17.719 1 97.31 459 ALA B N 1
ATOM 7078 C CA . ALA B 1 459 ? -24.375 21.359 18.328 1 97.31 459 ALA B CA 1
ATOM 7079 C C . ALA B 1 459 ? -23.25 20.969 19.266 1 97.31 459 ALA B C 1
ATOM 7081 O O . ALA B 1 459 ? -23.484 20.438 20.359 1 97.31 459 ALA B O 1
ATOM 7082 N N . LEU B 1 460 ? -22.047 21.203 18.828 1 97.94 460 LEU B N 1
ATOM 7083 C CA . LEU B 1 460 ? -20.891 20.875 19.656 1 97.94 460 LEU B CA 1
ATOM 7084 C C . LEU B 1 460 ? -20.891 21.703 20.938 1 97.94 460 LEU B C 1
ATOM 7086 O O . LEU B 1 460 ? -20.578 21.172 22.016 1 97.94 460 LEU B O 1
ATOM 7090 N N . ARG B 1 461 ? -21.188 22.938 20.812 1 97.62 461 ARG B N 1
ATOM 7091 C CA . ARG B 1 461 ? -21.266 23.812 21.984 1 97.62 461 ARG B CA 1
ATOM 7092 C C . ARG B 1 461 ? -22.297 23.297 22.984 1 97.62 461 ARG B C 1
ATOM 7094 O O . ARG B 1 461 ? -22.031 23.281 24.188 1 97.62 461 ARG B O 1
ATOM 7101 N N . ASP B 1 462 ? -23.438 22.891 22.469 1 96.94 462 ASP B N 1
ATOM 7102 C CA . ASP B 1 462 ? -24.484 22.359 23.328 1 96.94 462 ASP B CA 1
ATOM 7103 C C . ASP B 1 462 ? -24 21.109 24.062 1 96.94 462 ASP B C 1
ATOM 7105 O O . ASP B 1 462 ? -24.312 20.922 25.25 1 96.94 462 ASP B O 1
ATOM 7109 N N . LEU B 1 463 ? -23.328 20.328 23.344 1 96.5 463 LEU B N 1
ATOM 7110 C CA . LEU B 1 463 ? -22.797 19.109 23.938 1 96.5 463 LEU B CA 1
ATOM 7111 C C . LEU B 1 463 ? -21.812 19.422 25.062 1 96.5 463 LEU B C 1
ATOM 7113 O O . LEU B 1 463 ? -21.812 18.75 26.109 1 96.5 463 LEU B O 1
ATOM 7117 N N . LEU B 1 464 ? -20.969 20.422 24.875 1 96.69 464 LEU B N 1
ATOM 7118 C CA . LEU B 1 464 ? -19.969 20.797 25.875 1 96.69 464 LEU B CA 1
ATOM 7119 C C . LEU B 1 464 ? -20.641 21.453 27.078 1 96.69 464 LEU B C 1
ATOM 7121 O O . LEU B 1 464 ? -20.219 21.219 28.219 1 96.69 464 LEU B O 1
ATOM 7125 N N . ALA B 1 465 ? -21.656 22.172 26.859 1 95 465 ALA B N 1
ATOM 7126 C CA . ALA B 1 465 ? -22.375 22.875 27.938 1 95 465 ALA B CA 1
ATOM 7127 C C . ALA B 1 465 ? -23.078 21.875 28.844 1 95 465 ALA B C 1
ATOM 7129 O O . ALA B 1 465 ? -23.281 22.141 30.031 1 95 465 ALA B O 1
ATOM 7130 N N . ASN B 1 466 ? -23.406 20.703 28.312 1 91.44 466 ASN B N 1
ATOM 7131 C CA . ASN B 1 466 ? -24.125 19.688 29.078 1 91.44 466 ASN B CA 1
ATOM 7132 C C . ASN B 1 466 ? -23.203 18.594 29.594 1 91.44 466 ASN B C 1
ATOM 7134 O O . ASN B 1 466 ? -23.656 17.547 30.047 1 91.44 466 ASN B O 1
ATOM 7138 N N . ALA B 1 467 ? -21.953 18.797 29.438 1 85.19 467 ALA B N 1
ATOM 7139 C CA . ALA B 1 467 ? -21 17.781 29.859 1 85.19 467 ALA B CA 1
ATOM 7140 C C . ALA B 1 467 ? -20.625 17.938 31.328 1 85.19 467 ALA B C 1
ATOM 7142 O O . ALA B 1 467 ? -20.641 19.062 31.844 1 85.19 467 ALA B O 1
#

Organism: Ruegeria pomeroyi (strain ATCC 700808 / DSM 15171 / DSS-3) (NCBI:txid246200)

Foldseek 3Di:
DPPLPDDQQAADPPDPDDRLVSVLVVLVVCLQQCVAAFFRADDALVVVCVSHVHDSVSSVVSQVVCVVVQQWDQDPPRHITGHHDPNPPDPDDPDDPPPPPDPPDPPADFFFDFLAAACVLAPPVVLVVLLVVCCVPPVVQQADDPDLQARLLLLVLVQVVCCVAFVAHADSLQKRKALWLLRVLLLCCLLADAAAAEEEEEFLADVVNVVSCVVRNYHYDYFYADQQGTDDGDPVRLHQEYEGAAQFGPPAGHHHDPVRLVVVVVSNVVSVHAYEHEPEFQLQFQDDGRDHDSCSVVNQPRYKYKYGCCSQHNVVQSIIMIGHPPVSSVSSSVSCVVVHGDHRRNCSVSVSVCSVVCVSVVSNVVLSVQLLVQLVLVQVCCVPQVVVFAHWDCNRGGFKTKGAGDPVDAQCVLQVVLVVVRHHWDFSQSSGPDGPSGGTTIGGGNNDHSVSVVVSVVVSSVSSVVD/DPPLPDDDQAADPPDPDDRLVSVLVVLVVCLQQCVAAFFRADDALVVVCVSHVHDSVSSVVSQVVCVVVVQWDQDPPRHITGHHDPNPPPPDDPDDPDPPPDPPDPPADFFFDFLAAACVLAPPVVLVVLLVVCCVPPVCQQADDPDLQARLLLLVLVQVVCCVAAVAHADSLQKRKALWLLRVLLLCCVLADAAAAEEEEEFLADVVNVVSCVVRNYHYDYFYADQQGTDDGDPVRLHQEYEGAAQFGPPAGHHHDPVRLVVVVVSNVVSVHAYEHEPEFQLQFQDDGRDHDSCSVVNQPRYKYKYGCCSQHNVVQSIIMIGHDPVSSVSSSVSCVVVHGDHRRNCSVSVSVCSVVCVSVVSNVVLSVQLLVQLVLVQVCCVPQVVVFAHWDCNRGGFKTKGAGDPVDAQCVLQVVLVVVRHHWDFSQSSGPDGPSGGTTIGGGNNDHSVSVVVSVVVSSVSSVVD